Protein AF-0000000066925593 (afdb_homodimer)

InterPro domains:
  IPR010347 Tyrosyl-DNA phosphodiesterase I [PF06087] (26-399)
  IPR010347 Tyrosyl-DNA phosphodiesterase I [PTHR12415] (24-433)

Secondary structure (DSSP, 8-state):
---------------------PPSEEEEEP-TTPPP-SSS-EE-HHHHHHHH--SEEEEEES-B-HHHHHHHTTT-GGGGGGEEEEEEEEGGGHHHHHHHHHT---SEEEEEEEE-TT--B---EEEEE-TT--EEEEEES--BSHHHHHSSB-EEEEEE-B---TT--GGG-HHHHHHHHHHHHHHTTSTTIIIIIHHHHHHHHTSB-TT---EEEEE-SEEE-GGG-TTSHHHHHHHHHHHTGGG-----EEEEE-S-B----S-SIIIIIIIIIHHHTTTS--SGGGEEEE--BHHHHHTSTTGGGGGGG----HHHHHHHHHHHGGGEE----TTTT-TTS-B--EEEEEE-TTS-EEEEEEES--BSHHHH-EE-TTS-EEE-SBEEEEEES-GGG----S-SSPPBPPTT--B--SSS-B-S--TTS--B---/---------------------PPSEEEEEP-TTPPP-SSS-EE-HHHHHHHH--SEEEEEES-B-HHHHHHHTTT-GGGGGGEEEEEEEEGGGHHHHHHHHHT---SEEEEEEEE-TT--B---EEEEE-TT--EEEEEES--BSHHHHHSSB-EEEEEE-B---TT--GGG-HHHHHHHHHHHHHHTTSTTIIIIIHHHHHHHHTSB-TT---EEEEE-SEEE-GGG-TTSHHHHHHHHHHHTGGG-----EEEEE-S-B----S-SIIIIIIIIIHHHTTTS--SGGGEEEE--BHHHHHTSTTGGGGGGG----HHHHHHHHHHHGGGEEE---TTTT-TTS-B--EEEEEE-TTS-EEEEEEES--BSHHHH-EE-TTS-EEE-SBEEEEEES-GGG----S-SSPEEPPTT--B--SSS-B-S--TTS--B---

Nearest PDB structures (foldseek):
  6w7j-assembly2_B  TM=8.665E-01  e=4.445E-37  Homo sapiens
  1qzq-assembly1_B  TM=8.645E-01  e=3.940E-37  Homo sapiens
  8uv1-assembly1_A  TM=8.643E-01  e=3.493E-37  Homo sapiens
  6dje-assembly1_A  TM=8.614E-01  e=3.710E-37  Homo sapiens
  6w7k-assembly2_B  TM=8.724E-01  e=1.397E-36  Homo sapiens

Organism: Strongyloides stercoralis (NCBI:txid6248)

Structure (mmCIF, N/CA/C/O backbone):
data_AF-0000000066925593-model_v1
#
loop_
_entity.id
_entity.type
_entity.pdbx_description
1 polymer 'PLD phosphodiesterase domain-containing protein'
#
loop_
_atom_site.group_PDB
_atom_site.id
_atom_site.type_symbol
_atom_site.label_atom_id
_atom_site.label_alt_id
_atom_site.label_comp_id
_atom_site.label_asym_id
_atom_site.label_entity_id
_atom_site.label_seq_id
_atom_site.pdbx_PDB_ins_code
_atom_site.Cartn_x
_atom_site.Cartn_y
_atom_site.Cartn_z
_atom_site.occupancy
_atom_site.B_iso_or_equiv
_atom_site.auth_seq_id
_atom_site.auth_comp_id
_atom_site.auth_asym_id
_atom_site.auth_atom_id
_atom_site.pdbx_PDB_model_num
ATOM 1 N N . MET A 1 1 ? 47.844 54.656 -7.312 1 27.02 1 MET A N 1
ATOM 2 C CA . MET A 1 1 ? 47.906 53.719 -6.191 1 27.02 1 MET A CA 1
ATOM 3 C C . MET A 1 1 ? 46.844 54.094 -5.145 1 27.02 1 MET A C 1
ATOM 5 O O . MET A 1 1 ? 47.094 53.938 -3.945 1 27.02 1 MET A O 1
ATOM 9 N N . ASP A 1 2 ? 45.75 54.75 -5.488 1 29.2 2 ASP A N 1
ATOM 10 C CA . ASP A 1 2 ? 44.75 55.375 -4.656 1 29.2 2 ASP A CA 1
ATOM 11 C C . ASP A 1 2 ? 44.031 54.375 -3.773 1 29.2 2 ASP A C 1
ATOM 13 O O . ASP A 1 2 ? 43.5 53.375 -4.27 1 29.2 2 ASP A O 1
ATOM 17 N N . GLU A 1 3 ? 44.594 54.219 -2.48 1 29.56 3 GLU A N 1
ATOM 18 C CA . GLU A 1 3 ? 44.219 53.406 -1.337 1 29.56 3 GLU A CA 1
ATOM 19 C C . GLU A 1 3 ? 42.75 53.625 -0.954 1 29.56 3 GLU A C 1
ATOM 21 O O . GLU A 1 3 ? 42.375 54.719 -0.519 1 29.56 3 GLU A O 1
ATOM 26 N N . GLU A 1 4 ? 41.875 53.219 -1.831 1 31.12 4 GLU A N 1
ATOM 27 C CA . GLU A 1 4 ? 40.469 53.469 -1.485 1 31.12 4 GLU A CA 1
ATOM 28 C C . GLU A 1 4 ? 40.156 52.938 -0.091 1 31.12 4 GLU A C 1
ATOM 30 O O . GLU A 1 4 ? 40.562 51.812 0.266 1 31.12 4 GLU A O 1
ATOM 35 N N . PRO A 1 5 ? 39.875 53.906 0.863 1 33.12 5 PRO A N 1
ATOM 36 C CA . PRO A 1 5 ? 39.688 53.531 2.27 1 33.12 5 PRO A CA 1
ATOM 37 C C . PRO A 1 5 ? 38.688 52.406 2.455 1 33.12 5 PRO A C 1
ATOM 39 O O . PRO A 1 5 ? 37.719 52.281 1.678 1 33.12 5 PRO A O 1
ATOM 42 N N . VAL A 1 6 ? 39.125 51.25 2.986 1 31.56 6 VAL A N 1
ATOM 43 C CA . VAL A 1 6 ? 38.406 50.062 3.428 1 31.56 6 VAL A CA 1
ATOM 44 C C . VAL A 1 6 ? 37.312 50.438 4.41 1 31.56 6 VAL A C 1
ATOM 46 O O . VAL A 1 6 ? 37.594 50.938 5.5 1 31.56 6 VAL A O 1
ATOM 49 N N . LEU A 1 7 ? 36.281 51.156 3.867 1 26.28 7 LEU A N 1
ATOM 50 C CA . LEU A 1 7 ? 35.219 51.469 4.824 1 26.28 7 LEU A CA 1
ATOM 51 C C . LEU A 1 7 ? 34.938 50.281 5.738 1 26.28 7 LEU A C 1
ATOM 53 O O . LEU A 1 7 ? 34.719 49.156 5.262 1 26.28 7 LEU A O 1
ATOM 57 N N . LYS A 1 8 ? 35.438 50.375 6.871 1 29.78 8 LYS A N 1
ATOM 58 C CA . LYS A 1 8 ? 35.219 49.469 7.98 1 29.78 8 LYS A CA 1
ATOM 59 C C . LYS A 1 8 ? 33.75 49.062 8.055 1 29.78 8 LYS A C 1
ATOM 61 O O . LYS A 1 8 ? 32.844 49.906 8.062 1 29.78 8 LYS A O 1
ATOM 66 N N . ARG A 1 9 ? 33.5 47.969 7.527 1 27.03 9 ARG A N 1
ATOM 67 C CA . ARG A 1 9 ? 32.156 47.406 7.617 1 27.03 9 ARG A CA 1
ATOM 68 C C . ARG A 1 9 ? 31.625 47.469 9.047 1 27.03 9 ARG A C 1
ATOM 70 O O . ARG A 1 9 ? 32.312 47.031 9.984 1 27.03 9 ARG A O 1
ATOM 77 N N . ALA A 1 10 ? 30.891 48.531 9.344 1 24.33 10 ALA A N 1
ATOM 78 C CA . ALA A 1 10 ? 30.266 48.594 10.656 1 24.33 10 ALA A CA 1
ATOM 79 C C . ALA A 1 10 ? 29.75 47.25 11.109 1 24.33 10 ALA A C 1
ATOM 81 O O . ALA A 1 10 ? 29.047 46.562 10.359 1 24.33 10 ALA A O 1
ATOM 82 N N . ARG A 1 11 ? 30.562 46.594 11.82 1 30.91 11 ARG A N 1
ATOM 83 C CA . ARG A 1 11 ? 30.078 45.406 12.547 1 30.91 11 ARG A CA 1
ATOM 84 C C . ARG A 1 11 ? 28.812 45.75 13.328 1 30.91 11 ARG A C 1
ATOM 86 O O . ARG A 1 11 ? 28.844 46.562 14.242 1 30.91 11 ARG A O 1
ATOM 93 N N . ILE A 1 12 ? 27.75 45.844 12.711 1 29.23 12 ILE A N 1
ATOM 94 C CA . ILE A 1 12 ? 26.516 45.969 13.461 1 29.23 12 ILE A CA 1
ATOM 95 C C . ILE A 1 12 ? 26.5 44.969 14.617 1 29.23 12 ILE A C 1
ATOM 97 O O . ILE A 1 12 ? 26.594 43.75 14.398 1 29.23 12 ILE A O 1
ATOM 101 N N . LYS A 1 13 ? 27.031 45.344 15.703 1 32.44 13 LYS A N 1
ATOM 102 C CA . LYS A 1 13 ? 26.906 44.562 16.922 1 32.44 13 LYS A CA 1
ATOM 103 C C . LYS A 1 13 ? 25.438 44.219 17.203 1 32.44 13 LYS A C 1
ATOM 105 O O . LYS A 1 13 ? 24.609 45.125 17.406 1 32.44 13 LYS A O 1
ATOM 110 N N . TYR A 1 14 ? 24.906 43.25 16.578 1 30.91 14 TYR A N 1
ATOM 111 C CA . TYR A 1 14 ? 23.656 42.719 17.109 1 30.91 14 TYR A CA 1
ATOM 112 C C . TYR A 1 14 ? 23.688 42.656 18.625 1 30.91 14 TYR A C 1
ATOM 114 O O . TYR A 1 14 ? 24.734 42.344 19.219 1 30.91 14 TYR A O 1
ATOM 122 N N . GLU A 1 15 ? 23.156 43.688 19.297 1 31.44 15 GLU A N 1
ATOM 123 C CA . GLU A 1 15 ? 22.938 43.562 20.734 1 31.44 15 GLU A CA 1
ATOM 124 C C . GLU A 1 15 ? 22.812 42.094 21.156 1 31.44 15 GLU A C 1
ATOM 126 O O . GLU A 1 15 ? 22.219 41.281 20.438 1 31.44 15 GLU A O 1
ATOM 131 N N . GLU A 1 16 ? 23.734 41.562 21.891 1 36.28 16 GLU A N 1
ATOM 132 C CA . GLU A 1 16 ? 23.734 40.312 22.609 1 36.28 16 GLU A CA 1
ATOM 133 C C . GLU A 1 16 ? 22.359 39.969 23.172 1 36.28 16 GLU A C 1
ATOM 135 O O . GLU A 1 16 ? 21.859 40.688 24.047 1 36.28 16 GLU A O 1
ATOM 140 N N . GLY A 1 17 ? 21.312 39.906 22.453 1 36.19 17 GLY A N 1
ATOM 141 C CA . GLY A 1 17 ? 19.969 39.562 22.891 1 36.19 17 GLY A CA 1
ATOM 142 C C . GLY A 1 17 ? 19.953 38.75 24.172 1 36.19 17 GLY A C 1
ATOM 143 O O . GLY A 1 17 ? 20.812 37.906 24.375 1 36.19 17 GLY A O 1
ATOM 144 N N . SER A 1 18 ? 19.469 39.312 25.312 1 38.56 18 SER A N 1
ATOM 145 C CA . SER A 1 18 ? 19.141 38.688 26.578 1 38.56 18 SER A CA 1
ATOM 146 C C . SER A 1 18 ? 18.781 37.219 26.375 1 38.56 18 SER A C 1
ATOM 148 O O . SER A 1 18 ? 18.203 36.844 25.359 1 38.56 18 SER A O 1
ATOM 150 N N . ASP A 1 19 ? 19.547 36.219 26.875 1 47.41 19 ASP A N 1
ATOM 151 C CA . ASP A 1 19 ? 19.359 34.781 27.078 1 47.41 19 ASP A CA 1
ATOM 152 C C . ASP A 1 19 ? 17.906 34.438 27.359 1 47.41 19 ASP A C 1
ATOM 154 O O . ASP A 1 19 ? 17.531 34.188 28.5 1 47.41 19 ASP A O 1
ATOM 158 N N . ILE A 1 20 ? 16.969 35.094 26.922 1 57.84 20 ILE A N 1
ATOM 159 C CA . ILE A 1 20 ? 15.594 34.719 27.266 1 57.84 20 ILE A CA 1
ATOM 160 C C . ILE A 1 20 ? 15.32 33.281 26.844 1 57.84 20 ILE A C 1
ATOM 162 O O . ILE A 1 20 ? 15.43 32.969 25.656 1 57.84 20 ILE A O 1
ATOM 166 N N . LYS A 1 21 ? 15.273 32.406 27.844 1 81.75 21 LYS A N 1
ATOM 167 C CA . LYS A 1 21 ? 14.922 31 27.703 1 81.75 21 LYS A CA 1
ATOM 168 C C . LYS A 1 21 ? 13.562 30.828 27.031 1 81.75 21 LYS A C 1
ATOM 170 O O . LYS A 1 21 ? 12.57 31.406 27.484 1 81.75 21 LYS A O 1
ATOM 175 N N . ILE A 1 22 ? 13.562 30.375 25.812 1 91.75 22 ILE A N 1
ATOM 176 C CA . ILE A 1 22 ? 12.312 30.078 25.109 1 91.75 22 ILE A CA 1
ATOM 177 C C . ILE A 1 22 ? 11.594 28.938 25.828 1 91.75 22 ILE A C 1
ATOM 179 O O . ILE A 1 22 ? 12.156 27.844 26.016 1 91.75 22 ILE A O 1
ATOM 183 N N . LEU A 1 23 ? 10.43 29.203 26.297 1 93.88 23 LEU A N 1
ATOM 184 C CA . LEU A 1 23 ? 9.633 28.234 27.031 1 93.88 23 LEU A CA 1
ATOM 185 C C . LEU A 1 23 ? 8.82 27.359 26.078 1 93.88 23 LEU A C 1
ATOM 187 O O . LEU A 1 23 ? 8.609 27.734 24.922 1 93.88 23 LEU A O 1
ATOM 191 N N . GLU A 1 24 ? 8.414 26.234 26.625 1 96.38 24 GLU A N 1
ATOM 192 C CA . GLU A 1 24 ? 7.508 25.375 25.859 1 96.38 24 GLU A CA 1
ATOM 193 C C . GLU A 1 24 ? 6.16 26.047 25.641 1 96.38 24 GLU A C 1
ATOM 195 O O . GLU A 1 24 ? 5.734 26.875 26.453 1 96.38 24 GLU A O 1
ATOM 200 N N . GLY A 1 25 ? 5.547 25.656 24.5 1 96.5 25 GLY A N 1
ATOM 201 C CA . GLY A 1 25 ? 4.215 26.172 24.25 1 96.5 25 GLY A CA 1
ATOM 202 C C . GLY A 1 25 ? 3.912 26.344 22.766 1 96.5 25 GLY A C 1
ATOM 203 O O . GLY A 1 25 ? 4.676 25.875 21.922 1 96.5 25 GLY A O 1
ATOM 204 N N . MET A 1 26 ? 2.721 26.906 22.547 1 97.5 26 MET A N 1
ATOM 205 C CA . MET A 1 26 ? 2.268 27.234 21.188 1 97.5 26 MET A CA 1
ATOM 206 C C . MET A 1 26 ? 2.637 28.672 20.828 1 97.5 26 MET A C 1
ATOM 208 O O . MET A 1 26 ? 2.449 29.594 21.625 1 97.5 26 MET A O 1
ATOM 212 N N . TYR A 1 27 ? 3.211 28.844 19.625 1 96.94 27 TYR A N 1
ATOM 213 C CA . TYR A 1 27 ? 3.693 30.156 19.172 1 96.94 27 TYR A CA 1
ATOM 214 C C . TYR A 1 27 ? 3.201 30.453 17.766 1 96.94 27 TYR A C 1
ATOM 216 O O . TYR A 1 27 ? 2.893 29.531 17 1 96.94 27 TYR A O 1
ATOM 224 N N . LEU A 1 28 ? 3.117 31.719 17.469 1 97.25 28 LEU A N 1
ATOM 225 C CA . LEU A 1 28 ? 3.127 32.188 16.078 1 97.25 28 LEU A CA 1
ATOM 226 C C . LEU A 1 28 ? 4.555 32.406 15.594 1 97.25 28 LEU A C 1
ATOM 228 O O . LEU A 1 28 ? 5.48 32.531 16.391 1 97.25 28 LEU A O 1
ATOM 232 N N . ASN A 1 29 ? 4.695 32.344 14.266 1 96.88 29 ASN A N 1
ATOM 233 C CA . ASN A 1 29 ? 6.016 32.719 13.758 1 96.88 29 ASN A CA 1
ATOM 234 C C . ASN A 1 29 ? 6.281 34.188 13.906 1 96.88 29 ASN A C 1
ATOM 236 O O . ASN A 1 29 ? 5.363 35 13.797 1 96.88 29 ASN A O 1
ATOM 240 N N . LYS A 1 30 ? 7.551 34.5 14.125 1 95.94 30 LYS A N 1
ATOM 241 C CA . LYS A 1 30 ? 7.98 35.875 14.211 1 95.94 30 LYS A CA 1
ATOM 242 C C . LYS A 1 30 ? 8.148 36.5 12.828 1 95.94 30 LYS A C 1
ATOM 244 O O . LYS A 1 30 ? 8.938 36 12.016 1 95.94 30 LYS A O 1
ATOM 249 N N . ILE A 1 31 ? 7.395 37.469 12.562 1 94.25 31 ILE A N 1
ATOM 250 C CA . ILE A 1 31 ? 7.473 38.188 11.297 1 94.25 31 ILE A CA 1
ATOM 251 C C . ILE A 1 31 ? 7.992 39.594 11.547 1 94.25 31 ILE A C 1
ATOM 253 O O . ILE A 1 31 ? 7.508 40.312 12.438 1 94.25 31 ILE A O 1
ATOM 257 N N . LYS A 1 32 ? 8.922 39.969 10.672 1 88 32 LYS A N 1
ATOM 258 C CA . LYS A 1 32 ? 9.523 41.281 10.828 1 88 32 LYS A CA 1
ATOM 259 C C . LYS A 1 32 ? 8.477 42.375 10.664 1 88 32 LYS A C 1
ATOM 261 O O . LYS A 1 32 ? 7.676 42.344 9.734 1 88 32 LYS A O 1
ATOM 266 N N . GLY A 1 33 ? 8.406 43.312 11.555 1 84.25 33 GLY A N 1
ATOM 267 C CA . GLY A 1 33 ? 7.52 44.469 11.461 1 84.25 33 GLY A CA 1
ATOM 268 C C . GLY A 1 33 ? 6.246 44.281 12.273 1 84.25 33 GLY A C 1
ATOM 269 O O . GLY A 1 33 ? 5.523 45.25 12.5 1 84.25 33 GLY A O 1
ATOM 270 N N . ILE A 1 34 ? 5.961 43.062 12.594 1 90.5 34 ILE A N 1
ATOM 271 C CA . ILE A 1 34 ? 4.785 42.844 13.43 1 90.5 34 ILE A CA 1
ATOM 272 C C . ILE A 1 34 ? 5.184 42.875 14.898 1 90.5 34 ILE A C 1
ATOM 274 O O . ILE A 1 34 ? 6.027 42.094 15.352 1 90.5 34 ILE A O 1
ATOM 278 N N . PRO A 1 35 ? 4.641 43.75 15.555 1 82.5 35 PRO A N 1
ATOM 279 C CA . PRO A 1 35 ? 4.988 43.906 16.969 1 82.5 35 PRO A CA 1
ATOM 280 C C . PRO A 1 35 ? 4.535 42.719 17.812 1 82.5 35 PRO A C 1
ATOM 282 O O . PRO A 1 35 ? 3.637 41.969 17.406 1 82.5 35 PRO A O 1
ATOM 285 N N . SER A 1 36 ? 5.207 42.594 18.922 1 79 36 SER A N 1
ATOM 286 C CA . SER A 1 36 ? 4.82 41.562 19.875 1 79 36 SER A CA 1
ATOM 287 C C . SER A 1 36 ? 3.389 41.75 20.359 1 79 36 SER A C 1
ATOM 289 O O . SER A 1 36 ? 2.908 42.875 20.438 1 79 36 SER A O 1
ATOM 291 N N . ASN A 1 37 ? 2.779 40.688 20.438 1 80.06 37 ASN A N 1
ATOM 292 C CA . ASN A 1 37 ? 1.404 40.688 20.938 1 80.06 37 ASN A CA 1
ATOM 293 C C . ASN A 1 37 ? 1.317 40.094 22.344 1 80.06 37 ASN A C 1
ATOM 295 O O . ASN A 1 37 ? 2.113 39.219 22.703 1 80.06 37 ASN A O 1
ATOM 299 N N . ASP A 1 38 ? 0.438 40.625 23.047 1 73.62 38 ASP A N 1
ATOM 300 C CA . ASP A 1 38 ? 0.297 40.219 24.438 1 73.62 38 ASP A CA 1
ATOM 301 C C . ASP A 1 38 ? -0.332 38.812 24.516 1 73.62 38 ASP A C 1
ATOM 303 O O . ASP A 1 38 ? -0.109 38.094 25.484 1 73.62 38 ASP A O 1
ATOM 307 N N . LYS A 1 39 ? -1.039 38.531 23.547 1 80.69 39 LYS A N 1
ATOM 308 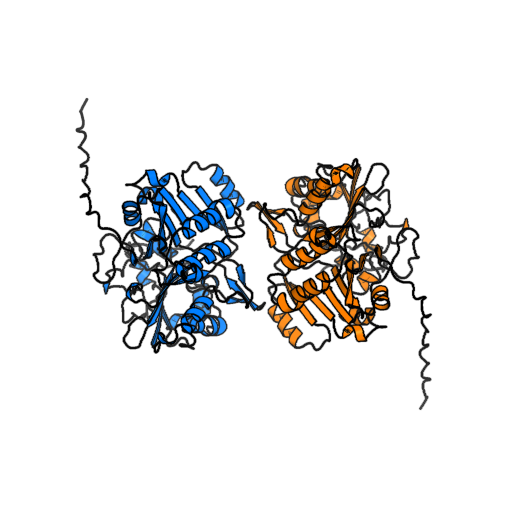C CA . LYS A 1 39 ? -1.82 37.312 23.656 1 80.69 39 LYS A CA 1
ATOM 309 C C . LYS A 1 39 ? -1.021 36.094 23.172 1 80.69 39 LYS A C 1
ATOM 311 O O . LYS A 1 39 ? -1.041 35.031 23.812 1 80.69 39 LYS A O 1
ATOM 316 N N . TYR A 1 40 ? -0.401 36.312 22.062 1 90.56 40 TYR A N 1
ATOM 317 C CA . TYR A 1 40 ? 0.352 35.188 21.5 1 90.56 40 TYR A CA 1
ATOM 318 C C . TYR A 1 40 ? 1.823 35.562 21.344 1 90.56 40 TYR A C 1
ATOM 320 O O . TYR A 1 40 ? 2.15 36.594 20.781 1 90.56 40 TYR A O 1
ATOM 328 N N . LYS A 1 41 ? 2.645 34.688 21.859 1 91.56 41 LYS A N 1
ATOM 329 C CA . LYS A 1 41 ? 4.078 34.875 21.641 1 91.56 41 LYS A CA 1
ATOM 330 C C . LYS A 1 41 ? 4.488 34.375 20.25 1 91.56 41 LYS A C 1
ATOM 332 O O . LYS A 1 41 ? 3.809 33.531 19.656 1 91.56 41 LYS A O 1
ATOM 337 N N . SER A 1 42 ? 5.5 35.031 19.75 1 95.44 42 SER A N 1
ATOM 338 C CA . SER A 1 42 ? 6.004 34.656 18.422 1 95.44 42 SER A CA 1
ATOM 339 C C . SER A 1 42 ? 7.496 34.344 18.469 1 95.44 42 SER A C 1
ATOM 341 O O . SER A 1 42 ? 8.258 35.031 19.172 1 95.44 42 SER A O 1
ATOM 343 N N . ILE A 1 43 ? 7.855 33.312 17.781 1 95.25 43 ILE A N 1
ATOM 344 C CA . ILE A 1 43 ? 9.266 32.969 17.672 1 95.25 43 ILE A CA 1
ATOM 345 C C . ILE A 1 43 ? 9.594 32.5 16.266 1 95.25 43 ILE A C 1
ATOM 347 O O . ILE A 1 43 ? 8.695 32.094 15.508 1 95.25 43 ILE A O 1
ATOM 351 N N . HIS A 1 44 ? 10.805 32.719 15.875 1 95.69 44 HIS A N 1
ATOM 352 C CA . HIS A 1 44 ? 11.359 32.156 14.648 1 95.69 44 HIS A CA 1
ATOM 353 C C . HIS A 1 44 ? 12.164 30.906 14.922 1 95.69 44 HIS A C 1
ATOM 355 O O . HIS A 1 44 ? 12.805 30.797 15.977 1 95.69 44 HIS A O 1
ATOM 361 N N . ILE A 1 45 ? 12.18 29.953 14.016 1 96.81 45 ILE A N 1
ATOM 362 C CA . ILE A 1 45 ? 12.922 28.719 14.227 1 96.81 45 ILE A CA 1
ATOM 363 C C . ILE A 1 45 ? 14.398 29.047 14.453 1 96.81 45 ILE A C 1
ATOM 365 O O . ILE A 1 45 ? 15.086 28.328 15.18 1 96.81 45 ILE A O 1
ATOM 369 N N . LYS A 1 46 ? 14.883 30.094 13.883 1 95.75 46 LYS A N 1
ATOM 370 C CA . LYS A 1 46 ? 16.25 30.562 14.117 1 95.75 46 LYS A CA 1
ATOM 371 C C . LYS A 1 46 ? 16.469 30.844 15.602 1 95.75 46 LYS A C 1
ATOM 373 O O . LYS A 1 46 ? 17.547 30.562 16.125 1 95.75 46 LYS A O 1
ATOM 378 N N . ASP A 1 47 ? 15.461 31.406 16.234 1 95.38 47 ASP A N 1
ATOM 379 C CA . ASP A 1 47 ? 15.547 31.672 17.672 1 95.38 47 ASP A CA 1
ATOM 380 C C . ASP A 1 47 ? 15.719 30.391 18.453 1 95.38 47 ASP A C 1
ATOM 382 O O . ASP A 1 47 ? 16.484 30.344 19.422 1 95.38 47 ASP A O 1
ATOM 386 N N . LEU A 1 48 ? 15.016 29.344 18.062 1 96 48 LEU A N 1
ATOM 387 C CA . LEU A 1 48 ? 15.102 28.062 18.75 1 96 48 LEU A CA 1
ATOM 388 C C . LEU A 1 48 ? 16.484 27.438 18.578 1 96 48 LEU A C 1
ATOM 390 O O . LEU A 1 48 ? 17.047 26.906 19.531 1 96 48 LEU A O 1
ATOM 394 N N . ILE A 1 49 ? 17 27.531 17.391 1 96.94 49 ILE A N 1
ATOM 395 C CA . ILE A 1 49 ? 18.312 26.969 17.109 1 96.94 49 ILE A CA 1
ATOM 396 C C . ILE A 1 49 ? 19.375 27.703 17.938 1 96.94 49 ILE A C 1
ATOM 398 O O . ILE A 1 49 ? 20.266 27.078 18.5 1 96.94 49 ILE A O 1
ATOM 402 N N . ASN A 1 50 ? 19.219 28.984 18.062 1 95.38 50 ASN A N 1
ATOM 403 C CA . ASN A 1 50 ? 20.156 29.797 18.828 1 95.38 50 ASN A CA 1
ATOM 404 C C . ASN A 1 50 ? 20.031 29.516 20.328 1 95.38 50 ASN A C 1
ATOM 406 O O . ASN A 1 50 ? 20.984 29.719 21.078 1 95.38 50 ASN A O 1
ATOM 410 N N . ASN A 1 51 ? 18.906 29.094 20.641 1 94.38 51 ASN A N 1
ATOM 411 C CA . ASN A 1 51 ? 18.656 28.781 22.031 1 94.38 51 ASN A CA 1
ATOM 412 C C . ASN A 1 51 ? 19.109 27.359 22.375 1 94.38 51 ASN A C 1
ATOM 414 O O . ASN A 1 51 ? 19.672 27.141 23.453 1 94.38 51 ASN A O 1
ATOM 418 N N . ILE A 1 52 ? 18.922 26.406 21.484 1 95.75 52 ILE A N 1
ATOM 419 C CA . ILE A 1 52 ? 19.141 24.984 21.734 1 95.75 52 ILE A CA 1
ATOM 420 C C . ILE A 1 52 ? 20.578 24.609 21.406 1 95.75 52 ILE A C 1
ATOM 422 O O . ILE A 1 52 ? 21.172 23.766 22.078 1 95.75 52 ILE A O 1
ATOM 426 N N . HIS A 1 53 ? 21.172 25.281 20.422 1 96.44 53 HIS A N 1
ATOM 427 C CA . HIS A 1 53 ? 22.469 24.891 19.875 1 96.44 53 HIS A CA 1
ATOM 428 C C . HIS A 1 53 ? 22.516 23.391 19.578 1 96.44 53 HIS A C 1
ATOM 430 O O . HIS A 1 53 ? 23.344 22.672 20.125 1 96.44 53 HIS A O 1
ATOM 436 N N . PRO A 1 54 ? 21.703 22.984 18.625 1 97.06 54 PRO A N 1
ATOM 437 C CA . PRO A 1 54 ? 21.562 21.547 18.375 1 97.06 54 PRO A CA 1
ATOM 438 C C . PRO A 1 54 ? 22.859 20.922 17.828 1 97.06 54 PRO A C 1
ATOM 440 O O . PRO A 1 54 ? 23.547 21.547 17.016 1 97.06 54 PRO A O 1
ATOM 443 N N . GLN A 1 55 ? 23.125 19.688 18.312 1 97.19 55 GLN A N 1
ATOM 444 C CA . GLN A 1 55 ? 24.203 18.859 17.797 1 97.19 55 GLN A CA 1
ATOM 445 C C . GLN A 1 55 ? 23.672 17.859 16.766 1 97.19 55 GLN A C 1
ATOM 447 O O . GLN A 1 55 ? 24.438 17.312 15.977 1 97.19 55 GLN A O 1
ATOM 452 N N . LYS A 1 56 ? 22.453 17.625 16.859 1 97.5 56 LYS A N 1
ATOM 453 C CA . LYS A 1 56 ? 21.734 16.75 15.945 1 97.5 56 LYS A CA 1
ATOM 454 C C . LYS A 1 56 ? 20.359 17.312 15.617 1 97.5 56 LYS A C 1
ATOM 456 O O . LYS A 1 56 ? 19.625 17.719 16.516 1 97.5 56 LYS A O 1
ATOM 461 N N . SER A 1 57 ? 20.047 17.422 14.336 1 98.25 57 SER A N 1
ATOM 462 C CA . SER A 1 57 ? 18.75 17.922 13.891 1 98.25 57 SER A CA 1
ATOM 463 C C . SER A 1 57 ? 18.109 16.969 12.875 1 98.25 57 SER A C 1
ATOM 465 O O . SER A 1 57 ? 18.781 16.516 11.945 1 98.25 57 SER A O 1
ATOM 467 N N . ILE A 1 58 ? 16.875 16.625 13.07 1 98.62 58 ILE A N 1
ATOM 468 C CA . ILE A 1 58 ? 16.094 15.852 12.109 1 98.62 58 ILE A CA 1
ATOM 469 C C . ILE A 1 58 ? 14.859 16.641 11.688 1 98.62 58 ILE A C 1
ATOM 471 O O . ILE A 1 58 ? 14.062 17.062 12.539 1 98.62 58 ILE A O 1
ATOM 475 N N . PHE A 1 59 ? 14.711 16.844 10.375 1 98.56 59 PHE A N 1
ATOM 476 C CA . PHE A 1 59 ? 13.594 17.594 9.828 1 98.56 59 PHE A CA 1
ATOM 477 C C . PHE A 1 59 ? 12.703 16.703 8.961 1 98.56 59 PHE A C 1
ATOM 479 O O . PHE A 1 59 ? 13.203 15.977 8.094 1 98.56 59 PHE A O 1
ATOM 486 N N . PHE A 1 60 ? 11.445 16.672 9.219 1 98.69 60 PHE A N 1
ATOM 487 C CA . PHE A 1 60 ? 10.406 16.141 8.344 1 98.69 60 PHE A CA 1
ATOM 488 C C . PHE A 1 60 ? 9.633 17.281 7.672 1 98.69 60 PHE A C 1
ATOM 490 O O . PHE A 1 60 ? 9.047 18.109 8.352 1 98.69 60 PHE A O 1
ATOM 497 N N . THR A 1 61 ? 9.625 17.328 6.301 1 97.75 61 THR A N 1
ATOM 498 C CA . THR A 1 61 ? 9.008 18.484 5.664 1 97.75 61 THR A CA 1
ATOM 499 C C . THR A 1 61 ? 8.492 18.125 4.273 1 97.75 61 THR A C 1
ATOM 501 O O . THR A 1 61 ? 8.742 17.031 3.779 1 97.75 61 THR A O 1
ATOM 504 N N . PHE A 1 62 ? 7.668 19 3.756 1 97.38 62 PHE A N 1
ATOM 505 C CA . PHE A 1 62 ? 7.156 18.906 2.393 1 97.38 62 PHE A CA 1
ATOM 506 C C . PHE A 1 62 ? 8.086 19.609 1.415 1 97.38 62 PHE A C 1
ATOM 508 O O . PHE A 1 62 ? 8.281 19.156 0.288 1 97.38 62 PHE A O 1
ATOM 515 N N . TYR A 1 63 ? 8.578 20.688 1.888 1 95.5 63 TYR A N 1
ATOM 516 C CA . TYR A 1 63 ? 9.398 21.531 1.03 1 95.5 63 TYR A CA 1
ATOM 517 C C . TYR A 1 63 ? 10.508 22.203 1.827 1 95.5 63 TYR A C 1
ATOM 519 O O . TYR A 1 63 ? 10.336 22.531 3.004 1 95.5 63 TYR A O 1
ATOM 527 N N . TYR A 1 64 ? 11.68 22.359 1.121 1 95.25 64 TYR A N 1
ATOM 528 C CA . TYR A 1 64 ? 12.805 23.031 1.757 1 95.25 64 TYR A CA 1
ATOM 529 C C . TYR A 1 64 ? 13.633 23.797 0.73 1 95.25 64 TYR A C 1
ATOM 531 O O . TYR A 1 64 ? 13.539 23.531 -0.471 1 95.25 64 TYR A O 1
ATOM 539 N N . GLU A 1 65 ? 14.273 24.781 1.22 1 92 65 GLU A N 1
ATOM 540 C CA . GLU A 1 65 ? 15.336 25.453 0.477 1 92 65 GLU A CA 1
ATOM 541 C C . GLU A 1 65 ? 16.688 25.297 1.164 1 92 65 GLU A C 1
ATOM 543 O O . GLU A 1 65 ? 16.812 25.531 2.367 1 92 65 GLU A O 1
ATOM 548 N N . ASN A 1 66 ? 17.703 24.938 0.384 1 87.44 66 ASN A N 1
ATOM 549 C CA . ASN A 1 66 ? 19.016 24.703 0.953 1 87.44 66 ASN A CA 1
ATOM 550 C C . ASN A 1 66 ? 19.547 25.922 1.682 1 87.44 66 ASN A C 1
ATOM 552 O O . ASN A 1 66 ? 20.141 25.812 2.756 1 87.44 66 ASN A O 1
ATOM 556 N N . ASP A 1 67 ? 19.344 27 1.13 1 91.69 67 ASP A N 1
ATOM 557 C CA . ASP A 1 67 ? 19.875 28.234 1.693 1 91.69 67 ASP A CA 1
ATOM 558 C C . ASP A 1 67 ? 19.219 28.547 3.033 1 91.69 67 ASP A C 1
ATOM 560 O O . ASP A 1 67 ? 19.781 29.281 3.852 1 91.69 67 ASP A O 1
ATOM 564 N N . PHE A 1 68 ? 18.141 28.047 3.217 1 96.25 68 PHE A N 1
ATOM 565 C CA . PHE A 1 68 ? 17.438 28.297 4.461 1 96.25 68 PHE A CA 1
ATOM 566 C C . PHE A 1 68 ? 18.188 27.719 5.652 1 96.25 68 PHE A C 1
ATOM 568 O O . PHE A 1 68 ? 18.188 28.312 6.734 1 96.25 68 PHE A O 1
ATOM 575 N N . PHE A 1 69 ? 18.781 26.594 5.473 1 95.12 69 PHE A N 1
ATOM 576 C CA . PHE A 1 69 ? 19.562 26 6.551 1 95.12 69 PHE A CA 1
ATOM 577 C C . PHE A 1 69 ? 20.734 26.891 6.93 1 95.12 69 PHE A C 1
ATOM 579 O O . PHE A 1 69 ? 21.031 27.062 8.109 1 95.12 69 PHE A O 1
ATOM 586 N N . ASN A 1 70 ? 21.312 27.484 5.926 1 94.06 70 ASN A N 1
ATOM 587 C CA . ASN A 1 70 ? 22.391 28.438 6.207 1 94.06 70 ASN A CA 1
ATOM 588 C C . ASN A 1 70 ? 21.891 29.625 7.016 1 94.06 70 ASN A C 1
ATOM 590 O O . ASN A 1 70 ? 22.594 30.141 7.875 1 94.06 70 ASN A O 1
ATOM 594 N N . GLU A 1 71 ? 20.719 29.938 6.688 1 95.75 71 GLU A N 1
ATOM 595 C CA . GLU A 1 71 ? 20.109 31.078 7.363 1 95.75 71 GLU A CA 1
ATOM 596 C C . GLU A 1 71 ? 19.812 30.766 8.82 1 95.75 71 GLU A C 1
ATOM 598 O O . GLU A 1 71 ? 20.188 31.516 9.719 1 95.75 71 GLU A O 1
ATOM 603 N N . ILE A 1 72 ? 19.266 29.672 9.078 1 96.62 72 ILE A N 1
ATOM 604 C CA . ILE A 1 72 ? 18.766 29.422 10.422 1 96.62 72 ILE A CA 1
ATOM 605 C C . ILE A 1 72 ? 19.891 28.922 11.32 1 96.62 72 ILE A C 1
ATOM 607 O O . ILE A 1 72 ? 19.812 29.016 12.547 1 96.62 72 ILE A O 1
ATOM 611 N N . TYR A 1 73 ? 20.969 28.5 10.789 1 95.94 73 TYR A N 1
ATOM 612 C CA . TYR A 1 73 ? 22.109 28.047 11.578 1 95.94 73 TYR A CA 1
ATOM 613 C C . TYR A 1 73 ? 23.25 29.047 11.516 1 95.94 73 TYR A C 1
ATOM 615 O O . TYR A 1 73 ? 24.391 28.734 11.883 1 95.94 73 TYR A O 1
ATOM 623 N N . GLU A 1 74 ? 23 30.219 11.062 1 95.62 74 GLU A N 1
ATOM 624 C CA . GLU A 1 74 ? 24.031 31.234 10.828 1 95.62 74 GLU A CA 1
ATOM 625 C C . GLU A 1 74 ? 24.875 31.453 12.086 1 95.62 74 GLU A C 1
ATOM 627 O O . GLU A 1 74 ? 26.094 31.578 12 1 95.62 74 GLU A O 1
ATOM 632 N N . ASP A 1 75 ? 24.297 31.5 13.242 1 95.12 75 ASP A N 1
ATOM 633 C CA . ASP A 1 75 ? 24.984 31.797 14.484 1 95.12 75 ASP A CA 1
ATOM 634 C C . ASP A 1 75 ? 25.438 30.516 15.188 1 95.12 75 ASP A C 1
ATOM 636 O O . ASP A 1 75 ? 25.969 30.562 16.297 1 95.12 75 ASP A O 1
ATOM 640 N N . HIS A 1 76 ? 25.156 29.391 14.625 1 94.31 76 HIS A N 1
ATOM 641 C CA . HIS A 1 76 ? 25.547 28.078 15.133 1 94.31 76 HIS A CA 1
ATOM 642 C C . HIS A 1 76 ? 25.859 27.109 13.992 1 94.31 76 HIS A C 1
ATOM 644 O O . HIS A 1 76 ? 25.25 26.047 13.875 1 94.31 76 HIS A O 1
ATOM 650 N N . ARG A 1 77 ? 26.859 27.391 13.383 1 93.44 77 ARG A N 1
ATOM 651 C CA . ARG A 1 77 ? 27.203 26.703 12.141 1 93.44 77 ARG A CA 1
ATOM 652 C C . ARG A 1 77 ? 27.531 25.234 12.391 1 93.44 77 ARG A C 1
ATOM 654 O O . ARG A 1 77 ? 27.25 24.391 11.547 1 93.44 77 ARG A O 1
ATOM 661 N N . SER A 1 78 ? 28.094 24.969 13.523 1 92.62 78 SER A N 1
ATOM 662 C CA . SER A 1 78 ? 28.484 23.594 13.844 1 92.62 78 SER A CA 1
ATOM 663 C C . SER A 1 78 ? 27.266 22.672 13.914 1 92.62 78 SER A C 1
ATOM 665 O O . SER A 1 78 ? 27.391 21.453 13.773 1 92.62 78 SER A O 1
ATOM 667 N N . GLY A 1 79 ? 26.172 23.266 14.078 1 93.31 79 GLY A N 1
ATOM 668 C CA . GLY A 1 79 ? 24.953 22.484 14.133 1 93.31 79 GLY A CA 1
ATOM 669 C C . GLY A 1 79 ? 24.578 21.859 12.797 1 93.31 79 GLY A C 1
ATOM 670 O O . GLY A 1 79 ? 23.781 20.938 12.734 1 93.31 79 GLY A O 1
ATOM 671 N N . MET A 1 80 ? 25.156 22.328 11.773 1 94 80 MET A N 1
ATOM 672 C CA . MET A 1 80 ? 24.828 21.844 10.438 1 94 80 MET A CA 1
ATOM 673 C C . MET A 1 80 ? 25.562 20.547 10.133 1 94 80 MET A C 1
ATOM 675 O O . MET A 1 80 ? 25.25 19.859 9.164 1 94 80 MET A O 1
ATOM 679 N N . ASP A 1 81 ? 26.453 20.062 10.992 1 93.44 81 ASP A N 1
ATOM 680 C CA . ASP A 1 81 ? 27.297 18.891 10.75 1 93.44 81 ASP A CA 1
ATOM 681 C C . ASP A 1 81 ? 26.484 17.609 10.844 1 93.44 81 ASP A C 1
ATOM 683 O O . ASP A 1 81 ? 26.922 16.562 10.367 1 93.44 81 ASP A O 1
ATOM 687 N N . ASN A 1 82 ? 25.359 17.688 11.461 1 95.81 82 ASN A N 1
ATOM 688 C CA . ASN A 1 82 ? 24.547 16.5 11.68 1 95.81 82 ASN A CA 1
ATOM 689 C C . ASN A 1 82 ? 23.062 16.781 11.453 1 95.81 82 ASN A C 1
ATOM 691 O O . ASN A 1 82 ? 22.266 16.719 12.391 1 95.81 82 ASN A O 1
ATOM 695 N N . ILE A 1 83 ? 22.734 17.047 10.219 1 96.75 83 ILE A N 1
ATOM 696 C CA . ILE A 1 83 ? 21.359 17.328 9.828 1 96.75 83 ILE A CA 1
ATOM 697 C C . ILE A 1 83 ? 20.828 16.188 8.961 1 96.75 83 ILE A C 1
ATOM 699 O O . ILE A 1 83 ? 21.484 15.773 8 1 96.75 83 ILE A O 1
ATOM 703 N N . THR A 1 84 ? 19.703 15.602 9.367 1 97.5 84 THR A N 1
ATOM 704 C CA . THR A 1 84 ? 18.969 14.672 8.531 1 97.5 84 THR A CA 1
ATOM 705 C C . THR A 1 84 ? 17.656 15.297 8.062 1 97.5 84 THR A C 1
ATOM 707 O O . THR A 1 84 ? 16.922 15.891 8.859 1 97.5 84 THR A O 1
ATOM 710 N N . LEU A 1 85 ? 17.406 15.219 6.793 1 97.12 85 LEU A N 1
ATOM 711 C CA . LEU A 1 85 ? 16.188 15.742 6.191 1 97.12 85 LEU A CA 1
ATOM 712 C C . LEU A 1 85 ? 15.359 14.625 5.574 1 97.12 85 LEU A C 1
ATOM 714 O O . LEU A 1 85 ? 15.836 13.906 4.691 1 97.12 85 LEU A O 1
ATOM 718 N N . ILE A 1 86 ? 14.195 14.414 6.062 1 97.94 86 ILE A N 1
ATOM 719 C CA . ILE A 1 86 ? 13.25 13.461 5.508 1 97.94 86 ILE A CA 1
ATOM 720 C C . ILE A 1 86 ? 12.203 14.195 4.672 1 97.94 86 ILE A C 1
ATOM 722 O O . ILE A 1 86 ? 11.469 15.039 5.188 1 97.94 86 ILE A O 1
ATOM 726 N N . ILE A 1 87 ? 12.086 13.836 3.361 1 96.56 87 ILE A N 1
ATOM 727 C CA . ILE A 1 87 ? 11.242 14.602 2.439 1 96.56 87 ILE A CA 1
ATOM 728 C C . ILE A 1 87 ? 10.57 13.648 1.454 1 96.56 87 ILE A C 1
ATOM 730 O O . ILE A 1 87 ? 11.125 12.602 1.115 1 96.56 87 ILE A O 1
ATOM 734 N N . GLY A 1 88 ? 9.344 14.031 1.025 1 96.69 88 GLY A N 1
ATOM 735 C CA . GLY A 1 88 ? 8.633 13.234 0.037 1 96.69 88 GLY A CA 1
ATOM 736 C C . GLY A 1 88 ? 9.109 13.492 -1.383 1 96.69 88 GLY A C 1
ATOM 737 O O . GLY A 1 88 ? 9.477 14.617 -1.729 1 96.69 88 GLY A O 1
ATOM 738 N N . VAL A 1 89 ? 9.094 12.406 -2.146 1 94.88 89 VAL A N 1
ATOM 739 C CA . VAL A 1 89 ? 9.414 12.508 -3.566 1 94.88 89 VAL A CA 1
ATOM 740 C C . VAL A 1 89 ? 8.477 11.617 -4.371 1 94.88 89 VAL A C 1
ATOM 742 O O . VAL A 1 89 ? 8.07 10.547 -3.906 1 94.88 89 VAL A O 1
ATOM 745 N N . ASP A 1 90 ? 8.133 12.125 -5.555 1 92.56 90 ASP A N 1
ATOM 746 C CA . ASP A 1 90 ? 7.32 11.297 -6.441 1 92.56 90 ASP A CA 1
ATOM 747 C C . ASP A 1 90 ? 7.996 9.953 -6.707 1 92.56 90 ASP A C 1
ATOM 749 O O . ASP A 1 90 ? 9.172 9.906 -7.082 1 92.56 90 ASP A O 1
ATOM 753 N N . ARG A 1 91 ? 7.242 8.906 -6.602 1 89.31 91 ARG A N 1
ATOM 754 C CA . ARG A 1 91 ? 7.777 7.555 -6.738 1 89.31 91 ARG A CA 1
ATOM 755 C C . ARG A 1 91 ? 8.383 7.344 -8.117 1 89.31 91 ARG A C 1
ATOM 757 O O . ARG A 1 91 ? 9.375 6.625 -8.266 1 89.31 91 ARG A O 1
ATOM 764 N N . ASN A 1 92 ? 7.887 7.977 -9.094 1 84.69 92 ASN A N 1
ATOM 765 C CA . ASN A 1 92 ? 8.305 7.762 -10.469 1 84.69 92 ASN A CA 1
ATOM 766 C C . ASN A 1 92 ? 9.688 8.352 -10.742 1 84.69 92 ASN A C 1
ATOM 768 O O . ASN A 1 92 ? 10.359 7.953 -11.695 1 84.69 92 ASN A O 1
ATOM 772 N N . ILE A 1 93 ? 10.109 9.242 -9.883 1 88.94 93 ILE A N 1
ATOM 773 C CA . ILE A 1 93 ? 11.375 9.898 -10.172 1 88.94 93 ILE A CA 1
ATOM 774 C C . ILE A 1 93 ? 12.359 9.648 -9.039 1 88.94 93 ILE A C 1
ATOM 776 O O . ILE A 1 93 ? 13.43 10.266 -8.984 1 88.94 93 ILE A O 1
ATOM 780 N N . ILE A 1 94 ? 12.008 8.859 -8.172 1 89.25 94 ILE A N 1
ATOM 781 C CA . ILE A 1 94 ? 12.797 8.672 -6.953 1 89.25 94 ILE A CA 1
ATOM 782 C C . ILE A 1 94 ? 14.18 8.141 -7.312 1 89.25 94 ILE A C 1
ATOM 784 O O . ILE A 1 94 ? 15.172 8.484 -6.664 1 89.25 94 ILE A O 1
ATOM 788 N N . ARG A 1 95 ? 14.312 7.27 -8.305 1 86.25 95 ARG A N 1
ATOM 789 C CA . ARG A 1 95 ? 15.609 6.758 -8.734 1 86.25 95 ARG A CA 1
ATOM 790 C C . ARG A 1 95 ? 16.516 7.891 -9.195 1 86.25 95 ARG A C 1
ATOM 792 O O . ARG A 1 95 ? 17.672 7.977 -8.781 1 86.25 95 ARG A O 1
ATOM 799 N N . LYS A 1 96 ? 15.969 8.742 -9.945 1 86.12 96 LYS A N 1
ATOM 800 C CA . LYS A 1 96 ? 16.719 9.875 -10.469 1 86.12 96 LYS A CA 1
ATOM 801 C C . LYS A 1 96 ? 17.156 10.805 -9.352 1 86.12 96 LYS A C 1
ATOM 803 O O . LYS A 1 96 ? 18.297 11.266 -9.328 1 86.12 96 LYS A O 1
ATOM 808 N N . VAL A 1 97 ? 16.266 11.055 -8.484 1 88.69 97 VAL A N 1
ATOM 809 C CA . VAL A 1 97 ? 16.547 11.953 -7.371 1 88.69 97 VAL A CA 1
ATOM 810 C C . VAL A 1 97 ? 17.688 11.383 -6.516 1 88.69 97 VAL A C 1
ATOM 812 O O . VAL A 1 97 ? 18.609 12.102 -6.129 1 88.69 97 VAL A O 1
ATOM 815 N N . ARG A 1 98 ? 17.609 10.102 -6.312 1 83.75 98 ARG A N 1
ATOM 816 C CA . ARG A 1 98 ? 18.641 9.453 -5.504 1 83.75 98 ARG A CA 1
ATOM 817 C C . ARG A 1 98 ? 19.984 9.477 -6.203 1 83.75 98 ARG A C 1
ATOM 819 O O . ARG A 1 98 ? 21.016 9.711 -5.566 1 83.75 98 ARG A O 1
ATOM 826 N N . GLU A 1 99 ? 19.969 9.266 -7.438 1 84.56 99 GLU A N 1
ATOM 827 C CA . GLU A 1 99 ? 21.203 9.297 -8.219 1 84.56 99 GLU A CA 1
ATOM 828 C C . GLU A 1 99 ? 21.812 10.695 -8.219 1 84.56 99 GLU A C 1
ATOM 830 O O . GLU A 1 99 ? 23.031 10.852 -8.109 1 84.56 99 GLU A O 1
ATOM 835 N N . GLU A 1 100 ? 20.984 11.648 -8.266 1 83.38 100 GLU A N 1
ATOM 836 C CA . GLU A 1 100 ? 21.453 13.039 -8.273 1 83.38 100 GLU A CA 1
ATOM 837 C C . GLU A 1 100 ? 22 13.445 -6.906 1 83.38 100 GLU A C 1
ATOM 839 O O . GLU A 1 100 ? 22.969 14.195 -6.812 1 83.38 100 GLU A O 1
ATOM 844 N N . GLU A 1 101 ? 21.391 12.953 -5.969 1 81.94 101 GLU A N 1
ATOM 845 C CA . GLU A 1 101 ? 21.812 13.258 -4.602 1 81.94 101 GLU A CA 1
ATOM 846 C C . GLU A 1 101 ? 23.188 12.695 -4.312 1 81.94 101 GLU A C 1
ATOM 848 O O . GLU A 1 101 ? 23.969 13.297 -3.566 1 81.94 101 GLU A O 1
ATOM 853 N N . GLU A 1 102 ? 23.422 11.562 -4.816 1 75.94 102 GLU A N 1
ATOM 854 C CA . GLU A 1 102 ? 24.734 10.938 -4.629 1 75.94 102 GLU A CA 1
ATOM 855 C C . GLU A 1 102 ? 25.859 11.828 -5.16 1 75.94 102 GLU A C 1
ATOM 857 O O . GLU A 1 102 ? 26.984 11.758 -4.68 1 75.94 102 GLU A O 1
ATOM 862 N N . ASN A 1 103 ? 25.453 12.789 -5.953 1 70.31 103 ASN A N 1
ATOM 863 C CA . ASN A 1 103 ? 26.453 13.648 -6.578 1 70.31 103 ASN A CA 1
ATOM 864 C C . ASN A 1 103 ? 26.562 14.992 -5.867 1 70.31 103 ASN A C 1
ATOM 866 O O . ASN A 1 103 ? 27.422 15.812 -6.195 1 70.31 103 ASN A O 1
ATOM 870 N N . ILE A 1 104 ? 25.641 15.156 -5.023 1 69.62 104 ILE A N 1
ATOM 871 C CA . ILE A 1 104 ? 25.625 16.422 -4.312 1 69.62 104 ILE A CA 1
ATOM 872 C C . ILE A 1 104 ? 26.375 16.281 -2.988 1 69.62 104 ILE A C 1
ATOM 874 O O . ILE A 1 104 ? 26.125 15.352 -2.223 1 69.62 104 ILE A O 1
ATOM 878 N N . ASN A 1 105 ? 27.391 17.078 -2.889 1 63.5 105 ASN A N 1
ATOM 879 C CA . ASN A 1 105 ? 28.203 17.094 -1.675 1 63.5 105 ASN A CA 1
ATOM 880 C C . ASN A 1 105 ? 27.688 18.125 -0.673 1 63.5 105 ASN A C 1
ATOM 882 O O . ASN A 1 105 ? 28.156 19.266 -0.649 1 63.5 105 ASN A O 1
ATOM 886 N N . ASP A 1 106 ? 26.547 17.859 -0.095 1 73.5 106 ASP A N 1
ATOM 887 C CA . ASP A 1 106 ? 26.141 18.75 0.991 1 73.5 106 ASP A CA 1
ATOM 888 C C . ASP A 1 106 ? 26.094 18 2.322 1 73.5 106 ASP A C 1
ATOM 890 O O . ASP A 1 106 ? 26.297 16.781 2.365 1 73.5 106 ASP A O 1
ATOM 894 N N . ASN A 1 107 ? 26.203 18.75 3.463 1 81.12 107 ASN A N 1
ATOM 895 C CA . ASN A 1 107 ? 26.297 18.234 4.824 1 81.12 107 ASN A CA 1
ATOM 896 C C . ASN A 1 107 ? 24.938 17.75 5.324 1 81.12 107 ASN A C 1
ATOM 898 O O . ASN A 1 107 ? 24.828 17.266 6.449 1 81.12 107 ASN A O 1
ATOM 902 N N . ILE A 1 108 ? 23.969 17.812 4.453 1 91.44 108 ILE A N 1
ATOM 903 C CA . ILE A 1 108 ? 22.625 17.422 4.875 1 91.44 108 ILE A CA 1
ATOM 904 C C . ILE A 1 108 ? 22.328 16 4.375 1 91.44 108 ILE A C 1
ATOM 906 O O . ILE A 1 108 ? 22.406 15.734 3.176 1 91.44 108 ILE A O 1
ATOM 910 N N . ARG A 1 109 ? 22.141 15.078 5.277 1 92.94 109 ARG A N 1
ATOM 911 C CA . ARG A 1 109 ? 21.75 13.711 4.938 1 92.94 109 ARG A CA 1
ATOM 912 C C . ARG A 1 109 ? 20.266 13.656 4.559 1 92.94 109 ARG A C 1
ATOM 914 O O . ARG A 1 109 ? 19.391 13.75 5.426 1 92.94 109 ARG A O 1
ATOM 921 N N . LYS A 1 110 ? 20 13.438 3.314 1 94.19 110 LYS A N 1
ATOM 922 C CA . LYS A 1 110 ? 18.625 13.414 2.838 1 94.19 110 LYS A CA 1
ATOM 923 C C . LYS A 1 110 ? 18.109 11.984 2.697 1 94.19 110 LYS A C 1
ATOM 925 O O . LYS A 1 110 ? 18.844 11.102 2.25 1 94.19 110 LYS A O 1
ATOM 930 N N . ARG A 1 111 ? 17 11.727 3.199 1 95.06 111 ARG A N 1
ATOM 931 C CA . ARG A 1 111 ? 16.25 10.492 2.986 1 95.06 111 ARG A CA 1
ATOM 932 C C . ARG A 1 111 ? 14.875 10.781 2.385 1 95.06 111 ARG A C 1
ATOM 934 O O . ARG A 1 111 ? 14.203 11.742 2.785 1 95.06 111 ARG A O 1
ATOM 941 N N . TYR A 1 112 ? 14.508 9.969 1.434 1 95 112 TYR A N 1
ATOM 942 C CA . TYR A 1 112 ? 13.328 10.258 0.634 1 95 112 TYR A CA 1
ATOM 943 C C . TYR A 1 112 ? 12.211 9.258 0.93 1 95 112 TYR A C 1
ATOM 945 O O . TYR A 1 112 ? 12.469 8.062 1.096 1 95 112 TYR A O 1
ATOM 953 N N . VAL A 1 113 ? 11.055 9.75 1.08 1 96.44 113 VAL A N 1
ATOM 954 C CA . VAL A 1 113 ? 9.844 8.945 1.163 1 96.44 113 VAL A CA 1
ATOM 955 C C . VAL A 1 113 ? 9.141 8.93 -0.192 1 96.44 113 VAL A C 1
ATOM 957 O O . VAL A 1 113 ? 8.664 9.961 -0.664 1 96.44 113 VAL A O 1
ATOM 960 N N . PRO A 1 114 ? 9.086 7.77 -0.806 1 95.12 114 PRO A N 1
ATOM 961 C CA . PRO A 1 114 ? 8.367 7.734 -2.082 1 95.12 114 PRO A CA 1
ATOM 962 C C . PRO A 1 114 ? 6.875 7.996 -1.925 1 95.12 114 PRO A C 1
ATOM 964 O O . PRO A 1 114 ? 6.219 7.367 -1.086 1 95.12 114 PRO A O 1
ATOM 967 N N . MET A 1 115 ? 6.355 8.898 -2.77 1 95.62 115 MET A N 1
ATOM 968 C CA . MET A 1 115 ? 4.938 9.242 -2.697 1 95.62 115 MET A CA 1
ATOM 969 C C . MET A 1 115 ? 4.211 8.828 -3.973 1 95.62 115 MET A C 1
ATOM 971 O O . MET A 1 115 ? 4.75 8.969 -5.07 1 95.62 115 MET A O 1
ATOM 975 N N . GLU A 1 116 ? 3.016 8.266 -3.787 1 91.25 116 GLU A N 1
ATOM 976 C CA . GLU A 1 116 ? 2.15 7.938 -4.914 1 91.25 116 GLU A CA 1
ATOM 977 C C . GLU A 1 116 ? 1.427 9.172 -5.438 1 91.25 116 GLU A C 1
ATOM 979 O O . GLU A 1 116 ? 1.489 10.242 -4.824 1 91.25 116 GLU A O 1
ATOM 984 N N . ALA A 1 117 ? 0.729 9 -6.5 1 87.75 117 ALA A N 1
ATOM 985 C CA . ALA A 1 117 ? -0.041 10.102 -7.066 1 87.75 117 ALA A CA 1
ATOM 986 C C . ALA A 1 117 ? -1.085 10.609 -6.078 1 87.75 117 ALA A C 1
ATOM 988 O O . ALA A 1 117 ? -1.726 9.82 -5.383 1 87.75 117 ALA A O 1
ATOM 989 N N . TYR A 1 118 ? -1.214 11.938 -5.977 1 88.69 118 TYR A N 1
ATOM 990 C CA . TYR A 1 118 ? -2.213 12.625 -5.164 1 88.69 118 TYR A CA 1
ATOM 991 C C . TYR A 1 118 ? -1.937 12.422 -3.678 1 88.69 118 TYR A C 1
ATOM 993 O O . TYR A 1 118 ? -2.854 12.5 -2.855 1 88.69 118 TYR A O 1
ATOM 1001 N N . SER A 1 119 ? -0.727 12 -3.406 1 95.56 119 SER A N 1
ATOM 1002 C CA . SER A 1 119 ? -0.28 11.883 -2.021 1 95.56 119 SER A CA 1
ATOM 1003 C C . SER A 1 119 ? 0.941 12.758 -1.763 1 95.56 119 SER A C 1
ATOM 1005 O O . SER A 1 119 ? 1.694 13.07 -2.688 1 95.56 119 SER A O 1
ATOM 1007 N N . THR A 1 120 ? 1.08 13.188 -0.461 1 96.69 120 THR A N 1
ATOM 1008 C CA . THR A 1 120 ? 2.236 14.023 -0.166 1 96.69 120 THR A CA 1
ATOM 1009 C C . THR A 1 120 ? 2.746 13.766 1.249 1 96.69 120 THR A C 1
ATOM 1011 O O . THR A 1 120 ? 1.989 13.328 2.117 1 96.69 120 THR A O 1
ATOM 1014 N N . HIS A 1 121 ? 4.055 13.93 1.413 1 98.19 121 HIS A N 1
ATOM 1015 C CA . HIS A 1 121 ? 4.676 14.023 2.729 1 98.19 121 HIS A CA 1
ATOM 1016 C C . HIS A 1 121 ? 4.582 15.438 3.285 1 98.19 121 HIS A C 1
ATOM 1018 O O . HIS A 1 121 ? 5.543 16.203 3.211 1 98.19 121 HIS A O 1
ATOM 1024 N N . HIS A 1 122 ? 3.5 15.719 3.988 1 98.56 122 HIS A N 1
ATOM 1025 C CA . HIS A 1 122 ? 3.113 17.094 4.281 1 98.56 122 HIS A CA 1
ATOM 1026 C C . HIS A 1 122 ? 3.377 17.438 5.746 1 98.56 122 HIS A C 1
ATOM 1028 O O . HIS A 1 122 ? 2.986 18.516 6.215 1 98.56 122 HIS A O 1
ATOM 1034 N N . THR A 1 123 ? 4.062 16.609 6.457 1 98.44 123 THR A N 1
ATOM 1035 C CA . THR A 1 123 ? 4.41 16.828 7.859 1 98.44 123 THR A CA 1
ATOM 1036 C C . THR A 1 123 ? 5.41 17.969 8 1 98.44 123 THR A C 1
ATOM 1038 O O . THR A 1 123 ? 6.305 18.125 7.168 1 98.44 123 THR A O 1
ATOM 1041 N N . LYS A 1 124 ? 5.262 18.75 9.07 1 98.62 124 LYS A N 1
ATOM 1042 C CA . LYS A 1 124 ? 6.242 19.75 9.516 1 98.62 124 LYS A CA 1
ATOM 1043 C C . LYS A 1 124 ? 6.719 19.453 10.93 1 98.62 124 LYS A C 1
ATOM 1045 O O . LYS A 1 124 ? 6.156 19.969 11.898 1 98.62 124 LYS A O 1
ATOM 1050 N N . LEU A 1 125 ? 7.719 18.688 11.008 1 98.88 125 LEU A N 1
ATOM 1051 C CA . LEU A 1 125 ? 8.266 18.234 12.289 1 98.88 125 LEU A CA 1
ATOM 1052 C C . LEU A 1 125 ? 9.773 18.422 12.328 1 98.88 125 LEU A C 1
ATOM 1054 O O . LEU A 1 125 ? 10.477 18.062 11.383 1 98.88 125 LEU A O 1
ATOM 1058 N N . SER A 1 126 ? 10.25 19.109 13.359 1 98.75 126 SER A N 1
ATOM 1059 C CA . SER A 1 126 ? 11.68 19.234 13.625 1 98.75 126 SER A CA 1
ATOM 1060 C C . SER A 1 126 ? 12.023 18.734 15.016 1 98.75 126 SER A C 1
ATOM 1062 O O . SER A 1 126 ? 11.352 19.062 15.992 1 98.75 126 SER A O 1
ATOM 1064 N N . ILE A 1 127 ? 13.055 17.953 15.055 1 98.88 127 ILE A N 1
ATOM 1065 C CA . ILE A 1 127 ? 13.547 17.422 16.328 1 98.88 127 ILE A CA 1
ATOM 1066 C C . ILE A 1 127 ? 15.016 17.812 16.5 1 98.88 127 ILE A C 1
ATOM 1068 O O . ILE A 1 127 ? 15.844 17.531 15.625 1 98.88 127 ILE A O 1
ATOM 1072 N N . PHE A 1 128 ? 15.297 18.438 17.625 1 98.44 128 PHE A N 1
ATOM 1073 C CA . PHE A 1 128 ? 16.656 18.875 17.938 1 98.44 128 PHE A CA 1
ATOM 1074 C C . PHE A 1 128 ? 17.172 18.203 19.203 1 98.44 128 PHE A C 1
ATOM 1076 O O . PHE A 1 128 ? 16.422 18.016 20.156 1 98.44 128 PHE A O 1
ATOM 1083 N N . PHE A 1 129 ? 18.422 17.859 19.125 1 98.31 129 PHE A N 1
ATOM 1084 C CA . PHE A 1 129 ? 19.141 17.391 20.312 1 98.31 129 PHE A CA 1
ATOM 1085 C C . PHE A 1 129 ? 20.328 18.297 20.609 1 98.31 129 PHE A C 1
ATOM 1087 O O . PHE A 1 129 ? 21.203 18.484 19.766 1 98.31 129 PHE A O 1
ATOM 1094 N N . GLY A 1 130 ? 20.266 18.906 21.797 1 94.75 130 GLY A N 1
ATOM 1095 C CA . GLY A 1 130 ? 21.391 19.719 22.234 1 94.75 130 GLY A CA 1
ATOM 1096 C C . GLY A 1 130 ? 22.531 18.906 22.828 1 94.75 130 GLY A C 1
ATOM 1097 O O . GLY A 1 130 ? 22.609 17.688 22.594 1 94.75 130 GLY A O 1
ATOM 1098 N N . GLU A 1 131 ? 23.391 19.578 23.562 1 92.81 131 GLU A N 1
ATOM 1099 C CA . GLU A 1 131 ? 24.547 18.938 24.172 1 92.81 131 GLU A CA 1
ATOM 1100 C C . GLU A 1 131 ? 24.125 17.938 25.234 1 92.81 131 GLU A C 1
ATOM 1102 O O . GLU A 1 131 ? 24.797 16.922 25.438 1 92.81 131 GLU A O 1
ATOM 1107 N N . ASP A 1 132 ? 23.125 18.219 25.859 1 94.06 132 ASP A N 1
ATOM 1108 C CA . ASP A 1 132 ? 22.656 17.344 26.938 1 94.06 132 ASP A CA 1
ATOM 1109 C C . ASP A 1 132 ? 21.812 16.203 26.406 1 94.06 132 ASP A C 1
ATOM 1111 O O . ASP A 1 132 ? 21.281 15.398 27.172 1 94.06 132 ASP A O 1
ATOM 1115 N N . LYS A 1 133 ? 21.578 16.109 25.141 1 94.31 133 LYS A N 1
ATOM 1116 C CA . LYS A 1 133 ? 20.875 15.047 24.438 1 94.31 133 LYS A CA 1
ATOM 1117 C C . LYS A 1 133 ? 19.375 15.117 24.688 1 94.31 133 LYS A C 1
ATOM 1119 O O . LYS A 1 133 ? 18.625 14.227 24.281 1 94.31 133 LYS A O 1
ATOM 1124 N N . LYS A 1 134 ? 18.984 16.172 25.344 1 96.25 134 LYS A N 1
ATOM 1125 C CA . LYS A 1 134 ? 17.562 16.375 25.562 1 96.25 134 LYS A CA 1
ATOM 1126 C C . LYS A 1 134 ? 16.844 16.688 24.25 1 96.25 134 LYS A C 1
ATOM 1128 O O . LYS A 1 134 ? 17.266 17.562 23.5 1 96.25 134 LYS A O 1
ATOM 1133 N N . PRO A 1 135 ? 15.703 15.953 24.031 1 98.5 135 PRO A N 1
ATOM 1134 C CA . PRO A 1 135 ? 15.008 16.219 22.781 1 98.5 135 PRO A CA 1
ATOM 1135 C C . PRO A 1 135 ? 14.156 17.484 22.828 1 98.5 135 PRO A C 1
ATOM 1137 O O . PRO A 1 135 ? 13.422 17.703 23.812 1 98.5 135 PRO A O 1
ATOM 1140 N N . HIS A 1 136 ? 14.305 18.344 21.875 1 98.5 136 HIS A N 1
ATOM 1141 C CA . HIS A 1 136 ? 13.445 19.484 21.578 1 98.5 136 HIS A CA 1
ATOM 1142 C C . HIS A 1 136 ? 12.594 19.219 20.344 1 98.5 136 HIS A C 1
ATOM 1144 O O . HIS A 1 136 ? 13.125 19.016 19.25 1 98.5 136 HIS A O 1
ATOM 1150 N N . ILE A 1 137 ? 11.25 19.203 20.547 1 98.81 137 ILE A N 1
ATOM 1151 C CA . ILE A 1 137 ? 10.344 18.844 19.469 1 98.81 137 ILE A CA 1
ATOM 1152 C C . ILE A 1 137 ? 9.547 20.062 19.016 1 98.81 137 ILE A C 1
ATOM 1154 O O . ILE A 1 137 ? 8.961 20.766 19.844 1 98.81 137 ILE A O 1
ATOM 1158 N N . VAL A 1 138 ? 9.562 20.297 17.703 1 98.69 138 VAL A N 1
ATOM 1159 C CA . VAL A 1 138 ? 8.805 21.391 17.109 1 98.69 138 VAL A CA 1
ATOM 1160 C C . VAL A 1 138 ? 7.84 20.828 16.062 1 98.69 138 VAL A C 1
ATOM 1162 O O . VAL A 1 138 ? 8.266 20.203 15.086 1 98.69 138 VAL A O 1
ATOM 1165 N N . ILE A 1 139 ? 6.574 21 16.281 1 98.69 139 ILE A N 1
ATOM 1166 C CA . ILE A 1 139 ? 5.531 20.656 15.328 1 98.69 139 ILE A CA 1
ATOM 1167 C C . ILE A 1 139 ? 4.848 21.938 14.828 1 98.69 139 ILE A C 1
ATOM 1169 O O . ILE A 1 139 ? 4.375 22.75 15.625 1 98.69 139 ILE A O 1
ATOM 1173 N N . GLY A 1 140 ? 4.852 22.094 13.5 1 96.38 140 GLY A N 1
ATOM 1174 C CA . GLY A 1 140 ? 4.293 23.359 13.039 1 96.38 140 GLY A CA 1
ATOM 1175 C C . GLY A 1 140 ? 3.627 23.234 11.68 1 96.38 140 GLY A C 1
ATOM 1176 O O . GLY A 1 140 ? 3.117 22.172 11.312 1 96.38 140 GLY A O 1
ATOM 1177 N N . SER A 1 141 ? 3.459 24.391 11.023 1 97.81 141 SER A N 1
ATOM 1178 C CA . SER A 1 141 ? 2.748 24.438 9.75 1 97.81 141 SER A CA 1
ATOM 1179 C C . SER A 1 141 ? 3.658 24.938 8.625 1 97.81 141 SER A C 1
ATOM 1181 O O . SER A 1 141 ? 3.289 24.875 7.453 1 97.81 141 SER A O 1
ATOM 1183 N N . ALA A 1 142 ? 4.91 25.297 8.961 1 97.81 142 ALA A N 1
ATOM 1184 C CA . ALA A 1 142 ? 5.746 25.969 7.969 1 97.81 142 ALA A CA 1
ATOM 1185 C C . ALA A 1 142 ? 6.715 24.984 7.316 1 97.81 142 ALA A C 1
ATOM 1187 O O . ALA A 1 142 ? 7.293 24.125 7.992 1 97.81 142 ALA A O 1
ATOM 1188 N N . ASN A 1 143 ? 6.824 25.141 5.984 1 97.62 143 ASN A N 1
ATOM 1189 C CA . ASN A 1 143 ? 7.953 24.516 5.297 1 97.62 143 ASN A CA 1
ATOM 1190 C C . ASN A 1 143 ? 9.266 25.219 5.621 1 97.62 143 ASN A C 1
ATOM 1192 O O . ASN A 1 143 ? 9.273 26.219 6.34 1 97.62 143 ASN A O 1
ATOM 1196 N N . LEU A 1 144 ? 10.352 24.609 5.129 1 97.62 144 LEU A N 1
ATOM 1197 C CA . LEU A 1 144 ? 11.672 25.094 5.504 1 97.62 144 LEU A CA 1
ATOM 1198 C C . LEU A 1 144 ? 12.219 26.047 4.441 1 97.62 144 LEU A C 1
ATOM 1200 O O . LEU A 1 144 ? 13.227 25.75 3.801 1 97.62 144 LEU A O 1
ATOM 1204 N N . ASN A 1 145 ? 11.625 27.188 4.359 1 96.19 145 ASN A N 1
ATOM 1205 C CA . ASN A 1 145 ? 12.094 28.266 3.49 1 96.19 145 ASN A CA 1
ATOM 1206 C C . ASN A 1 145 ? 11.828 29.641 4.098 1 96.19 145 ASN A C 1
ATOM 1208 O O . ASN A 1 145 ? 10.93 29.781 4.934 1 96.19 145 ASN A O 1
ATOM 1212 N N . SER A 1 146 ? 12.523 30.609 3.633 1 95.94 146 SER A N 1
ATOM 1213 C CA . SER A 1 146 ? 12.508 31.938 4.242 1 95.94 146 SER A CA 1
ATOM 1214 C C . SER A 1 146 ? 11.141 32.594 4.086 1 95.94 146 SER A C 1
ATOM 1216 O O . SER A 1 146 ? 10.641 33.219 5.023 1 95.94 146 SER A O 1
ATOM 1218 N N . ASP A 1 147 ? 10.57 32.469 3.01 1 94.69 147 ASP A N 1
ATOM 1219 C CA . ASP A 1 147 ? 9.297 33.125 2.742 1 94.69 147 ASP A CA 1
ATOM 1220 C C . ASP A 1 147 ? 8.219 32.656 3.727 1 94.69 147 ASP A C 1
ATOM 1222 O O . ASP A 1 147 ? 7.473 33.5 4.266 1 94.69 147 ASP A O 1
ATOM 1226 N N . GLU A 1 148 ? 8.148 31.422 3.994 1 95.69 148 GLU A N 1
ATOM 1227 C CA . GLU A 1 148 ? 7.148 30.859 4.895 1 95.69 148 GLU A CA 1
ATOM 1228 C C . GLU A 1 148 ? 7.359 31.344 6.328 1 95.69 148 GLU A C 1
ATOM 1230 O O . GLU A 1 148 ? 6.395 31.562 7.062 1 95.69 148 GLU A O 1
ATOM 1235 N N . TRP A 1 149 ? 8.578 31.594 6.711 1 96.75 149 TRP A N 1
ATOM 1236 C CA . TRP A 1 149 ? 8.867 31.969 8.094 1 96.75 149 TRP A CA 1
ATOM 1237 C C . TRP A 1 149 ? 8.828 33.469 8.266 1 96.75 149 TRP A C 1
ATOM 1239 O O . TRP A 1 149 ? 8.594 33.969 9.367 1 96.75 149 TRP A O 1
ATOM 1249 N N . ASP A 1 150 ? 8.945 34.219 7.137 1 96.44 150 ASP A N 1
ATOM 1250 C CA . ASP A 1 150 ? 9.125 35.688 7.285 1 96.44 150 ASP A CA 1
ATOM 1251 C C . ASP A 1 150 ? 7.914 36.438 6.754 1 96.44 150 ASP A C 1
ATOM 1253 O O . ASP A 1 150 ? 7.703 37.594 7.105 1 96.44 150 ASP A O 1
ATOM 1257 N N . ASN A 1 151 ? 7.137 35.781 5.914 1 96.56 151 ASN A N 1
ATOM 1258 C CA . ASN A 1 151 ? 6.137 36.562 5.203 1 96.56 151 ASN A CA 1
ATOM 1259 C C . ASN A 1 151 ? 4.77 35.875 5.227 1 96.56 151 ASN A C 1
ATOM 1261 O O . ASN A 1 151 ? 3.83 36.344 4.578 1 96.56 151 ASN A O 1
ATOM 1265 N N . ILE A 1 152 ? 4.648 34.781 5.859 1 97.81 152 ILE A N 1
ATOM 1266 C CA . ILE A 1 152 ? 3.426 34 5.902 1 97.81 152 ILE A CA 1
ATOM 1267 C C . ILE A 1 152 ? 3.072 33.656 7.352 1 97.81 152 ILE A C 1
ATOM 1269 O O . ILE A 1 152 ? 3.957 33.406 8.172 1 97.81 152 ILE A O 1
ATOM 1273 N N . THR A 1 153 ? 1.841 33.719 7.758 1 97.62 153 THR A N 1
ATOM 1274 C CA . THR A 1 153 ? 1.417 33.406 9.117 1 97.62 153 THR A CA 1
ATOM 1275 C C . THR A 1 153 ? 1.47 31.906 9.367 1 97.62 153 THR A C 1
ATOM 1277 O O . THR A 1 153 ? 0.833 31.125 8.648 1 97.62 153 THR A O 1
ATOM 1280 N N . GLN A 1 154 ? 2.27 31.516 10.336 1 97.88 154 GLN A N 1
ATOM 1281 C CA . GLN A 1 154 ? 2.492 30.125 10.703 1 97.88 154 GLN A CA 1
ATOM 1282 C C . GLN A 1 154 ? 2.359 29.922 12.211 1 97.88 154 GLN A C 1
ATOM 1284 O O . GLN A 1 154 ? 2.4 30.875 12.977 1 97.88 154 GLN A O 1
ATOM 1289 N N . ALA A 1 155 ? 2.139 28.688 12.609 1 97.75 155 ALA A N 1
ATOM 1290 C CA . ALA A 1 155 ? 2.213 28.297 14.016 1 97.75 155 ALA A CA 1
ATOM 1291 C C . ALA A 1 155 ? 3.311 27.25 14.234 1 97.75 155 ALA A C 1
ATOM 1293 O O . ALA A 1 155 ? 3.688 26.531 13.305 1 97.75 155 ALA A O 1
ATOM 1294 N N . LEU A 1 156 ? 3.836 27.203 15.438 1 97.06 156 LEU A N 1
ATOM 1295 C CA . LEU A 1 156 ? 4.738 26.141 15.844 1 97.06 156 LEU A CA 1
ATOM 1296 C C . LEU A 1 156 ? 4.523 25.781 17.312 1 97.06 156 LEU A C 1
ATOM 1298 O O . LEU A 1 156 ? 4.293 26.656 18.141 1 97.06 156 LEU A O 1
ATOM 1302 N N . TYR A 1 157 ? 4.453 24.594 17.609 1 98.44 157 TYR A N 1
ATOM 1303 C CA . TYR A 1 157 ? 4.336 23.984 18.922 1 98.44 157 TYR A CA 1
ATOM 1304 C C . TYR A 1 157 ? 5.676 23.422 19.391 1 98.44 157 TYR A C 1
ATOM 1306 O O . TYR A 1 157 ? 6.285 22.594 18.703 1 98.44 157 TYR A O 1
ATOM 1314 N N . TYR A 1 158 ? 6.176 23.938 20.578 1 98.44 158 TYR A N 1
ATOM 1315 C CA . TYR A 1 158 ? 7.516 23.609 21.062 1 98.44 158 TYR A CA 1
ATOM 1316 C C . TYR A 1 158 ? 7.449 22.922 22.422 1 98.44 158 TYR A C 1
ATOM 1318 O O . TYR A 1 158 ? 6.84 23.438 23.359 1 98.44 158 TYR A O 1
ATOM 1326 N N . VAL A 1 159 ? 8.039 21.688 22.5 1 98.38 159 VAL A N 1
ATOM 1327 C CA . VAL A 1 159 ? 8.078 20.969 23.766 1 98.38 159 VAL A CA 1
ATOM 1328 C C . VAL A 1 159 ? 9.469 20.375 23.969 1 98.38 159 VAL A C 1
ATOM 1330 O O . VAL A 1 159 ? 10.203 20.141 23.016 1 98.38 159 VAL A O 1
ATOM 1333 N N . ILE A 1 160 ? 9.805 20.109 25.297 1 98.19 160 ILE A N 1
ATOM 1334 C CA . ILE A 1 160 ? 11.125 19.625 25.672 1 98.19 160 ILE A CA 1
ATOM 1335 C C . ILE A 1 160 ? 10.984 18.375 26.531 1 98.19 160 ILE A C 1
ATOM 1337 O O . ILE A 1 160 ? 10.164 18.312 27.453 1 98.19 160 ILE A O 1
ATOM 1341 N N . GLY A 1 161 ? 11.797 17.359 26.172 1 98.19 161 GLY A N 1
ATOM 1342 C CA . GLY A 1 161 ? 11.828 16.172 27.016 1 98.19 161 GLY A CA 1
ATOM 1343 C C . GLY A 1 161 ? 12.367 16.453 28.406 1 98.19 161 GLY A C 1
ATOM 1344 O O . GLY A 1 161 ? 13.281 17.266 28.578 1 98.19 161 GLY A O 1
ATOM 1345 N N . LYS A 1 162 ? 11.797 15.766 29.328 1 97.62 162 LYS A N 1
ATOM 1346 C CA . LYS A 1 162 ? 12.258 15.859 30.719 1 97.62 162 LYS A CA 1
ATOM 1347 C C . LYS A 1 162 ? 12.766 14.516 31.234 1 97.62 162 LYS A C 1
ATOM 1349 O O . LYS A 1 162 ? 12.461 13.477 30.641 1 97.62 162 LYS A O 1
ATOM 1354 N N . GLU A 1 163 ? 13.531 14.602 32.281 1 97.19 163 GLU A N 1
ATOM 1355 C CA . GLU A 1 163 ? 14.008 13.367 32.906 1 97.19 163 GLU A CA 1
ATOM 1356 C C . GLU A 1 163 ? 12.844 12.562 33.469 1 97.19 163 GLU A C 1
ATOM 1358 O O . GLU A 1 163 ? 11.891 13.125 34.031 1 97.19 163 GLU A O 1
ATOM 1363 N N . LYS A 1 164 ? 13 11.289 33.375 1 96.88 164 LYS A N 1
ATOM 1364 C CA . LYS A 1 164 ? 11.977 10.414 33.938 1 96.88 164 LYS A CA 1
ATOM 1365 C C . LYS A 1 164 ? 12.016 10.43 35.469 1 96.88 164 LYS A C 1
ATOM 1367 O O . LYS A 1 164 ? 13.094 10.352 36.062 1 96.88 164 LYS A O 1
ATOM 1372 N N . SER A 1 165 ? 10.906 10.664 36 1 94.12 165 SER A N 1
ATOM 1373 C CA . SER A 1 165 ? 10.797 10.633 37.469 1 94.12 165 SER A CA 1
ATOM 1374 C C . SER A 1 165 ? 10.688 9.195 37.969 1 94.12 165 SER A C 1
ATOM 1376 O O . SER A 1 165 ? 10.547 8.258 37.188 1 94.12 165 SER A O 1
ATOM 1378 N N . GLU A 1 166 ? 10.695 9.227 39.438 1 89.94 166 GLU A N 1
ATOM 1379 C CA . GLU A 1 166 ? 10.438 7.934 40.062 1 89.94 166 GLU A CA 1
ATOM 1380 C C . GLU A 1 166 ? 9 7.48 39.844 1 89.94 166 GLU A C 1
ATOM 1382 O O . GLU A 1 166 ? 8.062 8.258 40 1 89.94 166 GLU A O 1
ATOM 1387 N N . GLY A 1 167 ? 8.742 6.453 39.094 1 93.12 167 GLY A N 1
ATOM 1388 C CA . GLY A 1 167 ? 7.398 5.949 38.844 1 93.12 167 GLY A CA 1
ATOM 1389 C C . GLY A 1 167 ? 6.941 6.137 37.406 1 93.12 167 GLY A C 1
ATOM 1390 O O . GLY A 1 167 ? 5.785 5.867 37.094 1 93.12 167 GLY A O 1
ATOM 1391 N N . TYR A 1 168 ? 7.719 6.777 36.688 1 94.44 168 TYR A N 1
ATOM 1392 C CA . TYR A 1 168 ? 7.395 6.961 35.281 1 94.44 168 TYR A CA 1
ATOM 1393 C C . TYR A 1 168 ? 6.855 5.668 34.688 1 94.44 168 TYR A C 1
ATOM 1395 O O . TYR A 1 168 ? 7.438 4.598 34.844 1 94.44 168 TYR A O 1
ATOM 1403 N N . ARG A 1 169 ? 5.672 5.734 34.062 1 92.81 169 ARG A N 1
ATOM 1404 C CA . ARG A 1 169 ? 5.09 4.652 33.281 1 92.81 169 ARG A CA 1
ATOM 1405 C C . ARG A 1 169 ? 4.824 5.094 31.844 1 92.81 169 ARG A C 1
ATOM 1407 O O . ARG A 1 169 ? 4.082 6.051 31.625 1 92.81 169 ARG A O 1
ATOM 1414 N N . SER A 1 170 ? 5.309 4.371 30.906 1 94.38 170 SER A N 1
ATOM 1415 C CA . SER A 1 170 ? 5.199 4.723 29.484 1 94.38 170 SER A CA 1
ATOM 1416 C C . SER A 1 170 ? 3.744 4.758 29.047 1 94.38 170 SER A C 1
ATOM 1418 O O . SER A 1 170 ? 3.381 5.531 28.156 1 94.38 170 SER A O 1
ATOM 1420 N N . GLU A 1 171 ? 2.908 4.008 29.656 1 93.88 171 GLU A N 1
ATOM 1421 C CA . GLU A 1 171 ? 1.501 3.916 29.281 1 93.88 171 GLU A CA 1
ATOM 1422 C C . GLU A 1 171 ? 0.768 5.227 29.547 1 93.88 171 GLU A C 1
ATOM 1424 O O . GLU A 1 171 ? -0.27 5.5 28.953 1 93.88 171 GLU A O 1
ATOM 1429 N N . ASP A 1 172 ? 1.337 6.023 30.453 1 96.12 172 ASP A N 1
ATOM 1430 C CA . ASP A 1 172 ? 0.701 7.285 30.812 1 96.12 172 ASP A CA 1
ATOM 1431 C C . ASP A 1 172 ? 1.231 8.43 29.953 1 96.12 172 ASP A C 1
ATOM 1433 O O . ASP A 1 172 ? 0.658 9.523 29.953 1 96.12 172 ASP A O 1
ATOM 1437 N N . ASP A 1 173 ? 2.309 8.273 29.312 1 98.06 173 ASP A N 1
ATOM 1438 C CA . ASP A 1 173 ? 2.945 9.289 28.484 1 98.06 173 ASP A CA 1
ATOM 1439 C C . ASP A 1 173 ? 2.354 9.305 27.078 1 98.06 173 ASP A C 1
ATOM 1441 O O . ASP A 1 173 ? 3.02 8.914 26.109 1 98.06 173 ASP A O 1
ATOM 1445 N N . PHE A 1 174 ? 1.168 9.898 26.953 1 98.06 174 PHE A N 1
ATOM 1446 C CA . PHE A 1 174 ? 0.372 9.805 25.734 1 98.06 174 PHE A CA 1
ATOM 1447 C C . PHE A 1 174 ? 1.025 10.586 24.594 1 98.06 174 PHE A C 1
ATOM 1449 O O . PHE A 1 174 ? 0.946 10.18 23.438 1 98.06 174 PHE A O 1
ATOM 1456 N N . PHE A 1 175 ? 1.64 11.688 24.969 1 98.56 175 PHE A N 1
ATOM 1457 C CA . PHE A 1 175 ? 2.299 12.477 23.938 1 98.56 175 PHE A CA 1
ATOM 1458 C C . PHE A 1 175 ? 3.404 11.672 23.266 1 98.56 175 PHE A C 1
ATOM 1460 O O . PHE A 1 175 ? 3.465 11.594 22.047 1 98.56 175 PHE A O 1
ATOM 1467 N N . LEU A 1 176 ? 4.227 11.094 24.047 1 98.75 176 LEU A N 1
ATOM 1468 C CA . LEU A 1 176 ? 5.324 10.297 23.531 1 98.75 176 LEU A CA 1
ATOM 1469 C C . LEU A 1 176 ? 4.797 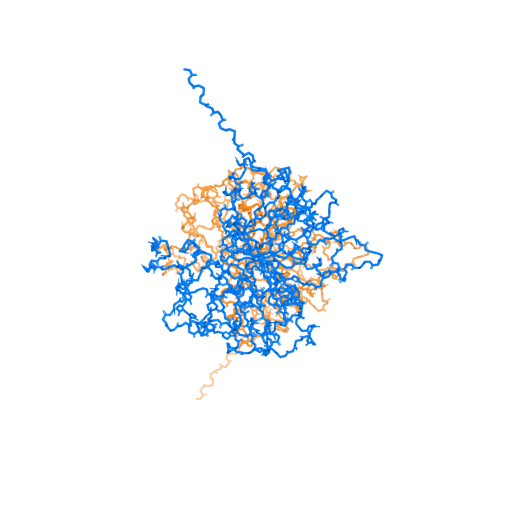9.07 22.781 1 98.75 176 LEU A C 1
ATOM 1471 O O . LEU A 1 176 ? 5.328 8.703 21.734 1 98.75 176 LEU A O 1
ATOM 1475 N N . ALA A 1 177 ? 3.783 8.477 23.328 1 98.5 177 ALA A N 1
ATOM 1476 C CA . ALA A 1 177 ? 3.191 7.309 22.688 1 98.5 177 ALA A CA 1
ATOM 1477 C C . ALA A 1 177 ? 2.658 7.652 21.297 1 98.5 177 ALA A C 1
ATOM 1479 O O . ALA A 1 177 ? 2.846 6.891 20.344 1 98.5 177 ALA A O 1
ATOM 1480 N N . ASP A 1 178 ? 1.988 8.781 21.188 1 98.69 178 ASP A N 1
ATOM 1481 C CA . ASP A 1 178 ? 1.479 9.227 19.891 1 98.69 178 ASP A CA 1
ATOM 1482 C C . ASP A 1 178 ? 2.619 9.438 18.891 1 98.69 178 ASP A C 1
ATOM 1484 O O . ASP A 1 178 ? 2.516 9.031 17.734 1 98.69 178 ASP A O 1
ATOM 1488 N N . LEU A 1 179 ? 3.65 10.023 19.391 1 98.81 179 LEU A N 1
ATOM 1489 C CA . LEU A 1 179 ? 4.781 10.344 18.531 1 98.81 179 LEU A CA 1
ATOM 1490 C C . LEU A 1 179 ? 5.465 9.062 18.031 1 98.81 179 LEU A C 1
ATOM 1492 O O . LEU A 1 179 ? 5.801 8.945 16.859 1 98.81 179 LEU A O 1
ATOM 1496 N N . ILE A 1 180 ? 5.664 8.18 18.922 1 98.69 180 ILE A N 1
ATOM 1497 C CA . ILE A 1 180 ? 6.285 6.902 18.578 1 98.69 180 ILE A CA 1
ATOM 1498 C C . ILE A 1 180 ? 5.406 6.145 17.594 1 98.69 180 ILE A C 1
ATOM 1500 O O . ILE A 1 180 ? 5.902 5.578 16.609 1 98.69 180 ILE A O 1
ATOM 1504 N N . GLN A 1 181 ? 4.141 6.148 17.812 1 98.25 181 GLN A N 1
ATOM 1505 C CA . GLN A 1 181 ? 3.219 5.488 16.891 1 98.25 181 GLN A CA 1
ATOM 1506 C C . GLN A 1 181 ? 3.305 6.098 15.5 1 98.25 181 GLN A C 1
ATOM 1508 O O . GLN A 1 181 ? 3.258 5.375 14.5 1 98.25 181 GLN A O 1
ATOM 1513 N N . TYR A 1 182 ? 3.391 7.379 15.453 1 98.62 182 TYR A N 1
ATOM 1514 C CA . TYR A 1 182 ? 3.541 8.047 14.164 1 98.62 182 TYR A CA 1
ATOM 1515 C C . TYR A 1 182 ? 4.77 7.535 13.422 1 98.62 182 TYR A C 1
ATOM 1517 O O . TYR A 1 182 ? 4.691 7.199 12.242 1 98.62 182 TYR A O 1
ATOM 1525 N N . PHE A 1 183 ? 5.883 7.441 14.117 1 98.69 183 PHE A N 1
ATOM 1526 C CA . PHE A 1 183 ? 7.133 7 13.516 1 98.69 183 PHE A CA 1
ATOM 1527 C C . PHE A 1 183 ? 7.043 5.535 13.094 1 98.69 183 PHE A C 1
ATOM 1529 O O . PHE A 1 183 ? 7.438 5.18 11.984 1 98.69 183 PHE A O 1
ATOM 1536 N N . GLU A 1 184 ? 6.484 4.789 13.906 1 97.62 184 GLU A N 1
ATOM 1537 C CA . GLU A 1 184 ? 6.43 3.355 13.641 1 97.62 184 GLU A CA 1
ATOM 1538 C C . GLU A 1 184 ? 5.48 3.043 12.492 1 97.62 184 GLU A C 1
ATOM 1540 O O . GLU A 1 184 ? 5.812 2.258 11.602 1 97.62 184 GLU A O 1
ATOM 1545 N N . THR A 1 185 ? 4.363 3.656 12.492 1 96.56 185 THR A N 1
ATOM 1546 C CA . THR A 1 185 ? 3.363 3.346 11.477 1 96.56 185 THR A CA 1
ATOM 1547 C C . THR A 1 185 ? 3.688 4.055 10.164 1 96.56 185 THR A C 1
ATOM 1549 O O . THR A 1 185 ? 3.473 3.504 9.086 1 96.56 185 THR A O 1
ATOM 1552 N N . GLY A 1 186 ? 4.25 5.184 10.273 1 97.12 186 GLY A N 1
ATOM 1553 C CA . GLY A 1 186 ? 4.484 5.98 9.078 1 97.12 186 GLY A CA 1
ATOM 1554 C C . GLY A 1 186 ? 5.719 5.551 8.305 1 97.12 186 GLY A C 1
ATOM 1555 O O . GLY A 1 186 ? 5.77 5.684 7.082 1 97.12 186 GLY A O 1
ATOM 1556 N N . TYR A 1 187 ? 6.711 4.953 9.055 1 97.06 187 TYR A N 1
ATOM 1557 C CA . TYR A 1 187 ? 7.996 4.82 8.375 1 97.06 187 TYR A CA 1
ATOM 1558 C C . TYR A 1 187 ? 8.516 3.389 8.477 1 97.06 187 TYR A C 1
ATOM 1560 O O . TYR A 1 187 ? 9.625 3.094 8.023 1 97.06 187 TYR A O 1
ATOM 1568 N N . LYS A 1 188 ? 7.77 2.473 8.977 1 92.56 188 LYS A N 1
ATOM 1569 C CA . LYS A 1 188 ? 8.234 1.109 9.219 1 92.56 188 LYS A CA 1
ATOM 1570 C C . LYS A 1 188 ? 8.695 0.446 7.922 1 92.56 188 LYS A C 1
ATOM 1572 O O . LYS A 1 188 ? 9.578 -0.413 7.938 1 92.56 188 LYS A O 1
ATOM 1577 N N . ASN A 1 189 ? 8.133 0.892 6.793 1 89.81 189 ASN A N 1
ATOM 1578 C CA . ASN A 1 189 ? 8.453 0.248 5.527 1 89.81 189 ASN A CA 1
ATOM 1579 C C . ASN A 1 189 ? 9.43 1.087 4.703 1 89.81 189 ASN A C 1
ATOM 1581 O O . ASN A 1 189 ? 9.648 0.808 3.521 1 89.81 189 ASN A O 1
ATOM 1585 N N . GLN A 1 190 ? 10 2.039 5.293 1 94.75 190 GLN A N 1
ATOM 1586 C CA . GLN A 1 190 ? 11 2.855 4.605 1 94.75 190 GLN A CA 1
ATOM 1587 C C . GLN A 1 190 ? 12.391 2.242 4.727 1 94.75 190 GLN A C 1
ATOM 1589 O O . GLN A 1 190 ? 12.742 1.69 5.77 1 94.75 190 GLN A O 1
ATOM 1594 N N . ILE A 1 191 ? 13.242 2.365 3.693 1 93.38 191 ILE A N 1
ATOM 1595 C CA . ILE A 1 191 ? 14.555 1.72 3.635 1 93.38 191 ILE A CA 1
ATOM 1596 C C . ILE A 1 191 ? 15.461 2.291 4.719 1 93.38 191 ILE A C 1
ATOM 1598 O O . ILE A 1 191 ? 16.406 1.632 5.16 1 93.38 191 ILE A O 1
ATOM 1602 N N . PHE A 1 192 ? 15.094 3.48 5.211 1 95.38 192 PHE A N 1
ATOM 1603 C CA . PHE A 1 192 ? 15.953 4.133 6.188 1 95.38 192 PHE A CA 1
ATOM 1604 C C . PHE A 1 192 ? 15.398 3.967 7.598 1 95.38 192 PHE A C 1
ATOM 1606 O O . PHE A 1 192 ? 15.852 4.629 8.531 1 95.38 192 PHE A O 1
ATOM 1613 N N . TYR A 1 193 ? 14.461 3.113 7.855 1 96.69 193 TYR A N 1
ATOM 1614 C CA . TYR A 1 193 ? 13.805 2.947 9.156 1 96.69 193 TYR A CA 1
ATOM 1615 C C . TYR A 1 193 ? 14.82 2.576 10.227 1 96.69 193 TYR A C 1
ATOM 1617 O O . TYR A 1 193 ? 14.906 3.238 11.266 1 96.69 193 TYR A O 1
ATOM 1625 N N . GLU A 1 194 ? 15.602 1.581 10.016 1 95.81 194 GLU A N 1
ATOM 1626 C CA . GLU A 1 194 ? 16.547 1.087 11.016 1 95.81 194 GLU A CA 1
ATOM 1627 C C . GLU A 1 194 ? 17.688 2.072 11.234 1 95.81 194 GLU A C 1
ATOM 1629 O O . GLU A 1 194 ? 18.219 2.18 12.344 1 95.81 194 GLU A O 1
ATOM 1634 N N . GLU A 1 195 ? 18 2.773 10.219 1 96.06 195 GLU A N 1
ATOM 1635 C CA . GLU A 1 195 ? 19.141 3.68 10.258 1 96.06 195 GLU A CA 1
ATOM 1636 C C . GLU A 1 195 ? 18.812 4.969 11 1 96.06 195 GLU A C 1
ATOM 1638 O O . GLU A 1 195 ? 19.641 5.504 11.734 1 96.06 195 GLU A O 1
ATOM 1643 N N . ILE A 1 196 ? 17.594 5.438 10.766 1 97.56 196 ILE A N 1
ATOM 1644 C CA . ILE A 1 196 ? 17.297 6.789 11.227 1 97.56 196 ILE A CA 1
ATOM 1645 C C . ILE A 1 196 ? 16.141 6.746 12.227 1 97.56 196 ILE A C 1
ATOM 1647 O O . ILE A 1 196 ? 16.25 7.258 13.344 1 97.56 196 ILE A O 1
ATOM 1651 N N . ILE A 1 197 ? 15.07 6.094 11.859 1 98.5 197 ILE A N 1
ATOM 1652 C CA . ILE A 1 197 ? 13.82 6.223 12.602 1 98.5 197 ILE A CA 1
ATOM 1653 C C . ILE A 1 197 ? 13.906 5.422 13.898 1 98.5 197 ILE A C 1
ATOM 1655 O O . ILE A 1 197 ? 13.547 5.93 14.969 1 98.5 197 ILE A O 1
ATOM 1659 N N . GLN A 1 198 ? 14.367 4.184 13.758 1 98.06 198 GLN A N 1
ATOM 1660 C CA . GLN A 1 198 ? 14.453 3.33 14.938 1 98.06 198 GLN A CA 1
ATOM 1661 C C . GLN A 1 198 ? 15.367 3.941 15.992 1 98.06 198 GLN A C 1
ATOM 1663 O O . GLN A 1 198 ? 15 4.027 17.172 1 98.06 198 GLN A O 1
ATOM 1668 N N . PRO A 1 199 ? 16.609 4.395 15.641 1 98.38 199 PRO A N 1
ATOM 1669 C CA . PRO A 1 199 ? 17.438 5.07 16.641 1 98.38 199 PRO A CA 1
ATOM 1670 C C . PRO A 1 199 ? 16.781 6.316 17.219 1 98.38 199 PRO A C 1
ATOM 1672 O O . PRO A 1 199 ? 16.922 6.59 18.422 1 98.38 199 PRO A O 1
ATOM 1675 N N . LEU A 1 200 ? 16.078 7.09 16.422 1 98.69 200 LEU A N 1
ATOM 1676 C CA . LEU A 1 200 ? 15.375 8.273 16.891 1 98.69 200 LEU A CA 1
ATOM 1677 C C . LEU A 1 200 ? 14.359 7.895 17.969 1 98.69 200 LEU A C 1
ATOM 1679 O O . LEU A 1 200 ? 14.273 8.547 19.016 1 98.69 200 LEU A O 1
ATOM 1683 N N . ILE A 1 201 ? 13.586 6.848 17.703 1 98.75 201 ILE A N 1
ATOM 1684 C CA . ILE A 1 201 ? 12.586 6.359 18.641 1 98.75 201 ILE A CA 1
ATOM 1685 C C . ILE A 1 201 ? 13.266 5.996 19.969 1 98.75 201 ILE A C 1
ATOM 1687 O O . ILE A 1 201 ? 12.797 6.375 21.031 1 98.75 201 ILE A O 1
ATOM 1691 N N . GLU A 1 202 ? 14.367 5.293 19.875 1 98.44 202 GLU A N 1
ATOM 1692 C CA . GLU A 1 202 ? 15.094 4.867 21.062 1 98.44 202 GLU A CA 1
ATOM 1693 C C . GLU A 1 202 ? 15.609 6.066 21.859 1 98.44 202 GLU A C 1
ATOM 1695 O O . GLU A 1 202 ? 15.594 6.059 23.078 1 98.44 202 GLU A O 1
ATOM 1700 N N . GLU A 1 203 ? 16.094 7.047 21.156 1 98.31 203 GLU A N 1
ATOM 1701 C CA . GLU A 1 203 ? 16.562 8.258 21.812 1 98.31 203 GLU A CA 1
ATOM 1702 C C . GLU A 1 203 ? 15.422 8.984 22.516 1 98.31 203 GLU A C 1
ATOM 1704 O O . GLU A 1 203 ? 15.594 9.492 23.625 1 98.31 203 GLU A O 1
ATOM 1709 N N . LEU A 1 204 ? 14.273 9.055 21.891 1 98.62 204 LEU A N 1
ATOM 1710 C CA . LEU A 1 204 ? 13.109 9.734 22.469 1 98.62 204 LEU A CA 1
ATOM 1711 C C . LEU A 1 204 ? 12.609 8.992 23.703 1 98.62 204 LEU A C 1
ATOM 1713 O O . LEU A 1 204 ? 12.195 9.617 24.672 1 98.62 204 LEU A O 1
ATOM 1717 N N . LYS A 1 205 ? 12.68 7.711 23.672 1 98.06 205 LYS A N 1
ATOM 1718 C CA . LYS A 1 205 ? 12.141 6.871 24.734 1 98.06 205 LYS A CA 1
ATOM 1719 C C . LYS A 1 205 ? 12.922 7.062 26.031 1 98.06 205 LYS A C 1
ATOM 1721 O O . LYS A 1 205 ? 12.461 6.676 27.109 1 98.06 205 LYS A O 1
ATOM 1726 N N . VAL A 1 206 ? 14.117 7.609 25.953 1 97.81 206 VAL A N 1
ATOM 1727 C CA . VAL A 1 206 ? 14.938 7.863 27.141 1 97.81 206 VAL A CA 1
ATOM 1728 C C . VAL A 1 206 ? 14.305 8.961 27.984 1 97.81 206 VAL A C 1
ATOM 1730 O O . VAL A 1 206 ? 14.5 9.016 29.203 1 97.81 206 VAL A O 1
ATOM 1733 N N . TRP A 1 207 ? 13.5 9.789 27.422 1 98.12 207 TRP A N 1
ATOM 1734 C CA . TRP A 1 207 ? 12.992 10.992 28.062 1 98.12 207 TRP A CA 1
ATOM 1735 C C . TRP A 1 207 ? 11.5 10.875 28.344 1 98.12 207 TRP A C 1
ATOM 1737 O O . TRP A 1 207 ? 10.844 9.953 27.844 1 98.12 207 TRP A O 1
ATOM 1747 N N . SER A 1 208 ? 11.016 11.789 29.219 1 98.31 208 SER A N 1
ATOM 1748 C CA . SER A 1 208 ? 9.609 11.844 29.594 1 98.31 208 SER A CA 1
ATOM 1749 C C . SER A 1 208 ? 8.93 13.078 29 1 98.31 208 SER A C 1
ATOM 1751 O O . SER A 1 208 ? 9.516 14.156 28.969 1 98.31 208 SER A O 1
ATOM 1753 N N . PHE A 1 209 ? 7.742 12.875 28.5 1 98.56 209 PHE A N 1
ATOM 1754 C CA . PHE A 1 209 ? 6.875 13.969 28.094 1 98.56 209 PHE A CA 1
ATOM 1755 C C . PHE A 1 209 ? 5.555 13.93 28.844 1 98.56 209 PHE A C 1
ATOM 1757 O O . PHE A 1 209 ? 4.535 14.422 28.359 1 98.56 209 PHE A O 1
ATOM 1764 N N . LEU A 1 210 ? 5.578 13.391 29.984 1 97.69 210 LEU A N 1
ATOM 1765 C CA . LEU A 1 210 ? 4.395 13.219 30.828 1 97.69 210 LEU A CA 1
ATOM 1766 C C . LEU A 1 210 ? 3.748 14.562 31.125 1 97.69 210 LEU A C 1
ATOM 1768 O O . LEU A 1 210 ? 2.531 14.648 31.312 1 97.69 210 LEU A O 1
ATOM 1772 N N . HIS A 1 211 ? 4.523 15.594 31.219 1 97.19 211 HIS A N 1
ATOM 1773 C CA . HIS A 1 211 ? 4.02 16.922 31.578 1 97.19 211 HIS A CA 1
ATOM 1774 C C . HIS A 1 211 ? 3.221 17.531 30.438 1 97.19 211 HIS A C 1
ATOM 1776 O O . HIS A 1 211 ? 2.559 18.562 30.609 1 97.19 211 HIS A O 1
ATOM 1782 N N . ILE A 1 212 ? 3.244 16.969 29.234 1 98.06 212 ILE A N 1
ATOM 1783 C CA . ILE A 1 212 ? 2.48 17.438 28.094 1 98.06 212 ILE A CA 1
ATOM 1784 C C . ILE A 1 212 ? 1.136 16.719 28.031 1 98.06 212 ILE A C 1
ATOM 1786 O O . ILE A 1 212 ? 1.085 15.5 27.875 1 98.06 212 ILE A O 1
ATOM 1790 N N . LYS A 1 213 ? 0.08 17.469 28.031 1 96.81 213 LYS A N 1
ATOM 1791 C CA . LYS A 1 213 ? -1.25 16.859 28.047 1 96.81 213 LYS A CA 1
ATOM 1792 C C . LYS A 1 213 ? -1.876 16.891 26.656 1 96.81 213 LYS A C 1
ATOM 1794 O O . LYS A 1 213 ? -2.848 16.172 26.391 1 96.81 213 LYS A O 1
ATOM 1799 N N . ASP A 1 214 ? -1.318 17.703 25.812 1 98.38 214 ASP A N 1
ATOM 1800 C CA . ASP A 1 214 ? -1.794 17.766 24.422 1 98.38 214 ASP A CA 1
ATOM 1801 C C . ASP A 1 214 ? -1.517 16.453 23.688 1 98.38 214 ASP A C 1
ATOM 1803 O O . ASP A 1 214 ? -0.614 15.703 24.078 1 98.38 214 ASP A O 1
ATOM 1807 N N . ARG A 1 215 ? -2.34 16.156 22.688 1 98.56 215 ARG A N 1
ATOM 1808 C CA . ARG A 1 215 ? -2.229 14.914 21.938 1 98.56 215 ARG A CA 1
ATOM 1809 C C . ARG A 1 215 ? -1.815 15.18 20.5 1 98.56 215 ARG A C 1
ATOM 1811 O O . ARG A 1 215 ? -2.062 16.266 19.969 1 98.56 215 ARG A O 1
ATOM 1818 N N . LEU A 1 216 ? -1.169 14.18 19.938 1 98.81 216 LEU A N 1
ATOM 1819 C CA . LEU A 1 216 ? -0.804 14.273 18.516 1 98.81 216 LEU A CA 1
ATOM 1820 C C . LEU A 1 216 ? -1.838 13.57 17.641 1 98.81 216 LEU A C 1
ATOM 1822 O O . LEU A 1 216 ? -2.297 12.477 17.969 1 98.81 216 LEU A O 1
ATOM 1826 N N . ILE A 1 217 ? -2.279 14.266 16.625 1 98.88 217 ILE A N 1
ATOM 1827 C CA . ILE A 1 217 ? -3.104 13.703 15.555 1 98.88 217 ILE A CA 1
ATOM 1828 C C . ILE A 1 217 ? -2.283 13.586 14.273 1 98.88 217 ILE A C 1
ATOM 1830 O O . ILE A 1 217 ? -1.669 14.555 13.828 1 98.88 217 ILE A O 1
ATOM 1834 N N . PHE A 1 218 ? -2.242 12.359 13.734 1 98.88 218 PHE A N 1
ATOM 1835 C CA . PHE A 1 218 ? -1.442 12.211 12.523 1 98.88 218 PHE A CA 1
ATOM 1836 C C . PHE A 1 218 ? -2.166 11.352 11.492 1 98.88 218 PHE A C 1
ATOM 1838 O O . PHE A 1 218 ? -3.148 10.68 11.82 1 98.88 218 PHE A O 1
ATOM 1845 N N . SER A 1 219 ? -1.802 11.539 10.258 1 98.75 219 SER A N 1
ATOM 1846 C CA . SER A 1 219 ? -2.146 10.68 9.125 1 98.75 219 SER A CA 1
ATOM 1847 C C . SER A 1 219 ? -0.897 10.18 8.414 1 98.75 219 SER A C 1
ATOM 1849 O O . SER A 1 219 ? 0.174 10.773 8.523 1 98.75 219 SER A O 1
ATOM 1851 N N . ILE A 1 220 ? -1.036 9.07 7.797 1 98.31 220 ILE A N 1
ATOM 1852 C CA . ILE A 1 220 ? 0.053 8.469 7.031 1 98.31 220 ILE A CA 1
ATOM 1853 C C . ILE A 1 220 ? -0.476 7.941 5.699 1 98.31 220 ILE A C 1
ATOM 1855 O O . ILE A 1 220 ? -1.688 7.918 5.473 1 98.31 220 ILE A O 1
ATOM 1859 N N . TYR A 1 221 ? 0.485 7.578 4.852 1 96.5 221 TYR A N 1
ATOM 1860 C CA . TYR A 1 221 ? 0.071 6.945 3.607 1 96.5 221 TYR A CA 1
ATOM 1861 C C . TYR A 1 221 ? -0.248 5.469 3.828 1 96.5 221 TYR A C 1
ATOM 1863 O O . TYR A 1 221 ? 0.617 4.695 4.242 1 96.5 221 TYR A O 1
ATOM 1871 N N . GLY A 1 222 ? -1.473 5.148 3.564 1 94 222 GLY A N 1
ATOM 1872 C CA . GLY A 1 222 ? -1.856 3.754 3.713 1 94 222 GLY A CA 1
ATOM 1873 C C . GLY A 1 222 ? -3.305 3.574 4.125 1 94 222 GLY A C 1
ATOM 1874 O O . GLY A 1 222 ? -4.043 4.551 4.258 1 94 222 GLY A O 1
ATOM 1875 N N . SER A 1 223 ? -3.725 2.355 4.27 1 93.38 223 SER A N 1
ATOM 1876 C CA . SER A 1 223 ? -5.082 2.002 4.672 1 93.38 223 SER A CA 1
ATOM 1877 C C . SER A 1 223 ? -5.082 1.193 5.965 1 93.38 223 SER A C 1
ATOM 1879 O O . SER A 1 223 ? -4.113 0.491 6.266 1 93.38 223 SER A O 1
ATOM 1881 N N . LYS A 1 224 ? -6.074 1.354 6.684 1 95.06 224 LYS A N 1
ATOM 1882 C CA . LYS A 1 224 ? -6.301 0.602 7.914 1 95.06 224 LYS A CA 1
ATOM 1883 C C . LYS A 1 224 ? -7.668 -0.08 7.895 1 95.06 224 LYS A C 1
ATOM 1885 O O . LYS A 1 224 ? -8.648 0.502 7.434 1 95.06 224 LYS A O 1
ATOM 1890 N N . ILE A 1 225 ? -7.684 -1.27 8.367 1 92.31 225 ILE A N 1
ATOM 1891 C CA . ILE A 1 225 ? -8.969 -1.927 8.562 1 92.31 225 ILE A CA 1
ATOM 1892 C C . ILE A 1 225 ? -9.695 -1.287 9.742 1 92.31 225 ILE A C 1
ATOM 1894 O O . ILE A 1 225 ? -9.07 -0.657 10.602 1 92.31 225 ILE A O 1
ATOM 1898 N N . PRO A 1 226 ? -11 -1.452 9.844 1 91.62 226 PRO A N 1
ATOM 1899 C CA . PRO A 1 226 ? -11.797 -0.771 10.867 1 91.62 226 PRO A CA 1
ATOM 1900 C C . PRO A 1 226 ? -11.273 -1.021 12.281 1 91.62 226 PRO A C 1
ATOM 1902 O O . PRO A 1 226 ? -11.258 -0.106 13.109 1 91.62 226 PRO A O 1
ATOM 1905 N N . LYS A 1 227 ? -10.75 -2.133 12.547 1 90.69 227 LYS A N 1
ATOM 1906 C CA . LYS A 1 227 ? -10.273 -2.498 13.883 1 90.69 227 LYS A CA 1
ATOM 1907 C C . LYS A 1 227 ? -9.102 -1.622 14.297 1 90.69 227 LYS A C 1
ATOM 1909 O O . LYS A 1 227 ? -8.906 -1.364 15.492 1 90.69 227 LYS A O 1
ATOM 1914 N N . PHE A 1 228 ? -8.391 -1.079 13.312 1 93.12 228 PHE A N 1
ATOM 1915 C CA . PHE A 1 228 ? -7.133 -0.411 13.633 1 93.12 228 PHE A CA 1
ATOM 1916 C C . PHE A 1 228 ? -7.168 1.048 13.195 1 93.12 228 PHE A C 1
ATOM 1918 O O . PHE A 1 228 ? -6.133 1.717 13.164 1 93.12 228 PHE A O 1
ATOM 1925 N N . MET A 1 229 ? -8.305 1.56 12.883 1 96.12 229 MET A N 1
ATOM 1926 C CA . MET A 1 229 ? -8.352 2.879 12.258 1 96.12 229 MET A CA 1
ATOM 1927 C C . MET A 1 229 ? -8.516 3.971 13.312 1 96.12 229 MET A C 1
ATOM 1929 O O . MET A 1 229 ? -8.344 5.156 13.016 1 96.12 229 MET A O 1
ATOM 1933 N N . LYS A 1 230 ? -8.711 3.688 14.578 1 96.5 230 LYS A N 1
ATOM 1934 C CA . LYS A 1 230 ? -9.148 4.645 15.594 1 96.5 230 LYS A CA 1
ATOM 1935 C C . LYS A 1 230 ? -8.047 5.645 15.914 1 96.5 230 LYS A C 1
ATOM 1937 O O . LYS A 1 230 ? -8.32 6.754 16.375 1 96.5 230 LYS A O 1
ATOM 1942 N N . ASP A 1 231 ? -6.836 5.336 15.656 1 96.69 231 ASP A N 1
ATOM 1943 C CA . ASP A 1 231 ? -5.711 6.164 16.078 1 96.69 231 ASP A CA 1
ATOM 1944 C C . ASP A 1 231 ? -5.285 7.117 14.961 1 96.69 231 ASP A C 1
ATOM 1946 O O . ASP A 1 231 ? -4.277 7.816 15.086 1 96.69 231 ASP A O 1
ATOM 1950 N N . PHE A 1 232 ? -6.098 7.18 13.891 1 98.19 232 PHE A N 1
ATOM 1951 C CA . PHE A 1 232 ? -5.602 7.902 12.727 1 98.19 232 PHE A CA 1
ATOM 1952 C C . PHE A 1 232 ? -6.578 8.992 12.297 1 98.19 232 PHE A C 1
ATOM 1954 O O . PHE A 1 232 ? -7.789 8.766 12.258 1 98.19 232 PHE A O 1
ATOM 1961 N N . GLY A 1 233 ? -6.016 10.133 11.93 1 98.06 233 GLY A N 1
ATOM 1962 C CA . GLY A 1 233 ? -6.77 11.211 11.305 1 98.06 233 GLY A CA 1
ATOM 1963 C C . GLY A 1 233 ? -7.984 11.633 12.109 1 98.06 233 GLY A C 1
ATOM 1964 O O . GLY A 1 233 ? -7.879 11.883 13.312 1 98.06 233 GLY A O 1
ATOM 1965 N N . MET A 1 234 ? -9.102 11.727 11.469 1 98.69 234 MET A N 1
ATOM 1966 C CA . MET A 1 234 ? -10.328 12.242 12.086 1 98.69 234 MET A CA 1
ATOM 1967 C C . MET A 1 234 ? -10.859 11.281 13.141 1 98.69 234 MET A C 1
ATOM 1969 O O . MET A 1 234 ? -11.508 11.695 14.102 1 98.69 234 MET A O 1
ATOM 1973 N N . ASN A 1 235 ? -10.5 10.016 13.008 1 98.5 235 ASN A N 1
ATOM 1974 C CA . ASN A 1 235 ? -10.977 9.031 13.969 1 98.5 235 ASN A CA 1
ATOM 1975 C C . ASN A 1 235 ? -10.375 9.258 15.352 1 98.5 235 ASN A C 1
ATOM 1977 O O . ASN A 1 235 ? -11.031 9.039 16.375 1 98.5 235 ASN A O 1
ATOM 1981 N N . LYS A 1 236 ? -9.133 9.656 15.352 1 98.62 236 LYS A N 1
ATOM 1982 C CA . LYS A 1 236 ? -8.469 9.898 16.625 1 98.62 236 LYS A CA 1
ATOM 1983 C C . LYS A 1 236 ? -9.086 11.094 17.359 1 98.62 236 LYS A C 1
ATOM 1985 O O . LYS A 1 236 ? -9.203 11.086 18.578 1 98.62 236 LYS A O 1
ATOM 1990 N N . ILE A 1 237 ? -9.445 12.102 16.594 1 98.56 237 ILE A N 1
ATOM 1991 C CA . ILE A 1 237 ? -10.109 13.25 17.203 1 98.56 237 ILE A CA 1
ATOM 1992 C C . ILE A 1 237 ? -11.43 12.797 17.828 1 98.56 237 ILE A C 1
ATOM 1994 O O . ILE A 1 237 ? -11.734 13.148 18.969 1 98.56 237 ILE A O 1
ATOM 1998 N N . LYS A 1 238 ? -12.172 12.07 17.078 1 98 238 LYS A N 1
ATOM 1999 C CA . LYS A 1 238 ? -13.445 11.562 17.594 1 98 238 LYS A CA 1
ATOM 2000 C C . LYS A 1 238 ? -13.242 10.781 18.891 1 98 238 LYS A C 1
ATOM 2002 O O . LYS A 1 238 ? -13.992 10.961 19.859 1 98 238 LYS A O 1
ATOM 2007 N N . LEU A 1 239 ? -12.258 9.922 18.891 1 97.75 239 LEU A N 1
ATOM 2008 C CA . LEU A 1 239 ? -11.938 9.109 20.062 1 97.75 239 LEU A CA 1
ATOM 2009 C C . LEU A 1 239 ? -11.625 10 21.266 1 97.75 239 LEU A C 1
ATOM 2011 O O . LEU A 1 239 ? -12.117 9.75 22.359 1 97.75 239 LEU A O 1
ATOM 2015 N N . LEU A 1 240 ? -10.797 11 21.031 1 98 240 LEU A N 1
ATOM 2016 C CA . LEU A 1 240 ? -10.391 11.883 22.109 1 98 240 LEU A CA 1
ATOM 2017 C C . LEU A 1 240 ? -11.57 12.711 22.609 1 98 240 LEU A C 1
ATOM 2019 O O . LEU A 1 240 ? -11.703 12.945 23.812 1 98 240 LEU A O 1
ATOM 2023 N N . LEU A 1 241 ? -12.391 13.148 21.703 1 98.12 241 LEU A N 1
ATOM 2024 C CA . LEU A 1 241 ? -13.57 13.906 22.109 1 98.12 241 LEU A CA 1
ATOM 2025 C C . LEU A 1 241 ? -14.531 13.039 22.906 1 98.12 241 LEU A C 1
ATOM 2027 O O . LEU A 1 241 ? -15.07 13.484 23.922 1 98.12 241 LEU A O 1
ATOM 2031 N N . GLU A 1 242 ? -14.703 11.844 22.453 1 96.56 242 GLU A N 1
ATOM 2032 C CA . GLU A 1 242 ? -15.562 10.914 23.172 1 96.56 242 GLU A CA 1
ATOM 2033 C C . GLU A 1 242 ? -15.047 10.664 24.594 1 96.56 242 GLU A C 1
ATOM 2035 O O . GLU A 1 242 ? -15.828 10.57 25.531 1 96.56 242 GLU A O 1
ATOM 2040 N N . GLY A 1 243 ? -13.797 10.547 24.766 1 95.19 243 GLY A N 1
ATOM 2041 C CA . GLY A 1 243 ? -13.18 10.305 26.062 1 95.19 243 GLY A CA 1
ATOM 2042 C C . GLY A 1 243 ? -13.195 11.523 26.969 1 95.19 243 GLY A C 1
ATOM 2043 O O . GLY A 1 243 ? -12.945 11.414 28.156 1 95.19 243 GLY A O 1
ATOM 2044 N N . ASN A 1 244 ? -13.484 12.695 26.391 1 94.31 244 ASN A N 1
ATOM 2045 C CA . ASN A 1 244 ? -13.508 13.938 27.156 1 94.31 244 ASN A CA 1
ATOM 2046 C C . ASN A 1 244 ? -14.844 14.664 27 1 94.31 244 ASN A C 1
ATOM 2048 O O . ASN A 1 244 ? -14.875 15.891 26.891 1 94.31 244 ASN A O 1
ATOM 2052 N N . LYS A 1 245 ? -15.867 13.961 26.938 1 91.19 245 LYS A N 1
ATOM 2053 C CA . LYS A 1 245 ? -17.188 14.516 26.688 1 91.19 245 LYS A CA 1
ATOM 2054 C C . LYS A 1 245 ? -17.531 15.578 27.734 1 91.19 245 LYS A C 1
ATOM 2056 O O . LYS A 1 245 ? -18.266 16.531 27.438 1 91.19 245 LYS A O 1
ATOM 2061 N N . GLU A 1 246 ? -17.047 15.383 28.844 1 87.56 246 GLU A N 1
ATOM 2062 C CA . GLU A 1 246 ? -17.328 16.312 29.938 1 87.56 246 GLU A CA 1
ATOM 2063 C C . GLU A 1 246 ? -16.766 17.703 29.656 1 87.56 246 GLU A C 1
ATOM 2065 O O . GLU A 1 246 ? -17.25 18.688 30.203 1 87.56 246 GLU A O 1
ATOM 2070 N N . LYS A 1 247 ? -15.805 17.703 28.781 1 84.88 247 LYS A N 1
ATOM 2071 C CA . LYS A 1 247 ? -15.172 18.969 28.438 1 84.88 247 LYS A CA 1
ATOM 2072 C C . LYS A 1 247 ? -15.883 19.641 27.281 1 84.88 247 LYS A C 1
ATOM 2074 O O . LYS A 1 247 ? -15.586 20.781 26.938 1 84.88 247 LYS A O 1
ATOM 2079 N N . LEU A 1 248 ? -16.812 18.719 26.609 1 83.5 248 LEU A N 1
ATOM 2080 C CA . LEU A 1 248 ? -17.422 19.172 25.359 1 83.5 248 LEU A CA 1
ATOM 2081 C C . LEU A 1 248 ? -18.688 19.984 25.641 1 83.5 248 LEU A C 1
ATOM 2083 O O . LEU A 1 248 ? -19.594 19.516 26.344 1 83.5 248 LEU A O 1
ATOM 2087 N N . GLY A 1 249 ? -18.719 21.203 26.219 1 82.12 249 GLY A N 1
ATOM 2088 C CA . GLY A 1 249 ? -19.922 22.031 26.25 1 82.12 249 GLY A CA 1
ATOM 2089 C C . GLY A 1 249 ? -20.656 22.078 24.938 1 82.12 249 GLY A C 1
ATOM 2090 O O . GLY A 1 249 ? -20.484 21.188 24.094 1 82.12 249 GLY A O 1
ATOM 2091 N N . LEU A 1 250 ? -21.578 22.891 24.719 1 89.12 250 LEU A N 1
ATOM 2092 C CA . LEU A 1 250 ? -22.297 23.078 23.469 1 89.12 250 LEU A CA 1
ATOM 2093 C C . LEU A 1 250 ? -21.422 23.781 22.438 1 89.12 250 LEU A C 1
ATOM 2095 O O . LEU A 1 250 ? -20.938 24.891 22.688 1 89.12 250 LEU A O 1
ATOM 2099 N N . ILE A 1 251 ? -21.172 23.094 21.328 1 95.75 251 ILE A N 1
ATOM 2100 C CA . ILE A 1 251 ? -20.453 23.703 20.219 1 95.75 251 ILE A CA 1
ATOM 2101 C C . ILE A 1 251 ? -21.391 24.641 19.453 1 95.75 251 ILE A C 1
ATOM 2103 O O . ILE A 1 251 ? -22.391 24.188 18.875 1 95.75 251 ILE A O 1
ATOM 2107 N N . SER A 1 252 ? -21.109 25.859 19.469 1 97.19 252 SER A N 1
ATOM 2108 C CA . SER A 1 252 ? -21.922 26.844 18.766 1 97.19 252 SER A CA 1
ATOM 2109 C C . SER A 1 252 ? -21.578 26.891 17.281 1 97.19 252 SER A C 1
ATOM 2111 O O . SER A 1 252 ? -22.469 26.984 16.438 1 97.19 252 SER A O 1
ATOM 2113 N N . TYR A 1 253 ? -20.312 26.875 16.984 1 97.62 253 TYR A N 1
ATOM 2114 C CA . TYR A 1 253 ? -19.844 26.828 15.609 1 97.62 253 TYR A CA 1
ATOM 2115 C C . TYR A 1 253 ? -18.438 26.266 15.523 1 97.62 253 TYR A C 1
ATOM 2117 O O . TYR A 1 253 ? -17.75 26.141 16.531 1 97.62 253 TYR A O 1
ATOM 2125 N N . PHE A 1 254 ? -18.109 25.797 14.398 1 98.69 254 PHE A N 1
ATOM 2126 C CA . PHE A 1 254 ? -16.828 25.172 14.117 1 98.69 254 PHE A CA 1
ATOM 2127 C C . PHE A 1 254 ? -16.094 25.906 13.016 1 98.69 254 PHE A C 1
ATOM 2129 O O . PHE A 1 254 ? -16.656 26.188 11.953 1 98.69 254 PHE A O 1
ATOM 2136 N N . VAL A 1 255 ? -14.797 26.312 13.281 1 98.88 255 VAL A N 1
ATOM 2137 C CA . VAL A 1 255 ? -14.039 27.125 12.336 1 98.88 255 VAL A CA 1
ATOM 2138 C C . VAL A 1 255 ? -12.867 26.312 11.781 1 98.88 255 VAL A C 1
ATOM 2140 O O . VAL A 1 255 ? -12.078 25.75 12.547 1 98.88 255 VAL A O 1
ATOM 2143 N N . ILE A 1 256 ? -12.797 26.281 10.492 1 98.88 256 ILE A N 1
ATOM 2144 C CA . ILE A 1 256 ? -11.664 25.703 9.781 1 98.88 256 ILE A CA 1
ATOM 2145 C C . ILE A 1 256 ? -10.852 26.812 9.117 1 98.88 256 ILE A C 1
ATOM 2147 O O . ILE A 1 256 ? -11.375 27.562 8.281 1 98.88 256 ILE A O 1
ATOM 2151 N N . GLN A 1 257 ? -9.688 26.984 9.531 1 98.69 257 GLN A N 1
ATOM 2152 C CA . GLN A 1 257 ? -8.703 27.766 8.789 1 98.69 257 GLN A CA 1
ATOM 2153 C C . GLN A 1 257 ? -7.715 26.859 8.062 1 98.69 257 GLN A C 1
ATOM 2155 O O . GLN A 1 257 ? -6.98 26.094 8.695 1 98.69 257 GLN A O 1
ATOM 2160 N N . CYS A 1 258 ? -7.734 26.828 6.746 1 98.56 258 CYS A N 1
ATOM 2161 C CA . CYS A 1 258 ? -6.855 25.953 5.973 1 98.56 258 CYS A CA 1
ATOM 2162 C C . CYS A 1 258 ? -6.293 26.672 4.762 1 98.56 258 CYS A C 1
ATOM 2164 O O . CYS A 1 258 ? -6.691 27.812 4.469 1 98.56 258 CYS A O 1
ATOM 2166 N N . SER A 1 259 ? -5.309 26.078 4.113 1 98.38 259 SER A N 1
ATOM 2167 C CA . SER A 1 259 ? -4.66 26.688 2.959 1 98.38 259 SER A CA 1
ATOM 2168 C C . SER A 1 259 ? -4.918 25.875 1.69 1 98.38 259 SER A C 1
ATOM 2170 O O . SER A 1 259 ? -4.434 26.234 0.614 1 98.38 259 SER A O 1
ATOM 2172 N N . SER A 1 260 ? -5.625 24.797 1.819 1 97.94 260 SER A N 1
ATOM 2173 C CA . SER A 1 260 ? -6.07 24.016 0.668 1 97.94 260 SER A CA 1
ATOM 2174 C C . SER A 1 260 ? -7.367 23.281 0.973 1 97.94 260 SER A C 1
ATOM 2176 O O . SER A 1 260 ? -7.59 22.844 2.105 1 97.94 260 SER A O 1
ATOM 2178 N N . ILE A 1 261 ? -8.227 23.25 -0.011 1 98.38 261 ILE A N 1
ATOM 2179 C CA . ILE A 1 261 ? -9.461 22.469 0.031 1 98.38 261 ILE A CA 1
ATOM 2180 C C . ILE A 1 261 ? -9.445 21.422 -1.081 1 98.38 261 ILE A C 1
ATOM 2182 O O . ILE A 1 261 ? -9.547 21.766 -2.262 1 98.38 261 ILE A O 1
ATOM 2186 N N . GLY A 1 262 ? -9.344 20.172 -0.672 1 97.62 262 GLY A N 1
ATOM 2187 C CA . GLY A 1 262 ? -9.336 19.109 -1.654 1 97.62 262 GLY A CA 1
ATOM 2188 C C . GLY A 1 262 ? -10.703 18.828 -2.256 1 97.62 262 GLY A C 1
ATOM 2189 O O . GLY A 1 262 ? -11.703 19.406 -1.824 1 97.62 262 GLY A O 1
ATOM 2190 N N . PHE A 1 263 ? -10.719 18.047 -3.273 1 97.06 263 PHE A N 1
ATOM 2191 C CA . PHE A 1 263 ? -12 17.625 -3.834 1 97.06 263 PHE A CA 1
ATOM 2192 C C . PHE A 1 263 ? -12.766 16.75 -2.84 1 97.06 263 PHE A C 1
ATOM 2194 O O . PHE A 1 263 ? -12.336 15.648 -2.504 1 97.06 263 PHE A O 1
ATOM 2201 N N . ILE A 1 264 ? -13.844 17.188 -2.447 1 97 264 ILE A N 1
ATOM 2202 C CA . ILE A 1 264 ? -14.641 16.531 -1.422 1 97 264 ILE A CA 1
ATOM 2203 C C . ILE A 1 264 ? -15.719 15.672 -2.082 1 97 264 ILE A C 1
ATOM 2205 O O . ILE A 1 264 ? -15.992 14.547 -1.639 1 97 264 ILE A O 1
ATOM 2209 N N . GLY A 1 265 ? -16.266 16.109 -3.064 1 95.12 265 GLY A N 1
ATOM 2210 C CA . GLY A 1 265 ? -17.344 15.445 -3.791 1 95.12 265 GLY A CA 1
ATOM 2211 C C . GLY A 1 265 ? -18.406 16.406 -4.273 1 95.12 265 GLY A C 1
ATOM 2212 O O . GLY A 1 265 ? -18.359 17.609 -3.986 1 95.12 265 GLY A O 1
ATOM 2213 N N . THR A 1 266 ? -19.406 15.797 -4.984 1 93.94 266 THR A N 1
ATOM 2214 C CA . THR A 1 266 ? -20.484 16.609 -5.539 1 93.94 266 THR A CA 1
ATOM 2215 C C . THR A 1 266 ? -21.531 16.922 -4.477 1 93.94 266 THR A C 1
ATOM 2217 O O . THR A 1 266 ? -22.359 17.812 -4.656 1 93.94 266 THR A O 1
ATOM 2220 N N . SER A 1 267 ? -21.391 16.172 -3.424 1 94.94 267 SER A N 1
ATOM 2221 C CA . SER A 1 267 ? -22.281 16.391 -2.289 1 94.94 267 SER A CA 1
ATOM 2222 C C . SER A 1 267 ? -21.5 16.484 -0.984 1 94.94 267 SER A C 1
ATOM 2224 O O . SER A 1 267 ? -20.469 15.828 -0.818 1 94.94 267 SER A O 1
ATOM 2226 N N . GLU A 1 268 ? -22.047 17.344 -0.126 1 95.06 268 GLU A N 1
ATOM 2227 C CA . GLU A 1 268 ? -21.391 17.578 1.157 1 95.06 268 GLU A CA 1
ATOM 2228 C C . GLU A 1 268 ? -21.641 16.422 2.125 1 95.06 268 GLU A C 1
ATOM 2230 O O . GLU A 1 268 ? -20.922 16.266 3.107 1 95.06 268 GLU A O 1
ATOM 2235 N N . LYS A 1 269 ? -22.594 15.641 1.938 1 95 269 LYS A N 1
ATOM 2236 C CA . LYS A 1 269 ? -23.172 14.766 2.953 1 95 269 LYS A CA 1
ATOM 2237 C C . LYS A 1 269 ? -22.203 13.641 3.316 1 95 269 LYS A C 1
ATOM 2239 O O . LYS A 1 269 ? -21.859 13.461 4.484 1 95 269 LYS A O 1
ATOM 2244 N N . LYS A 1 270 ? -21.719 12.969 2.369 1 93.62 270 LYS A N 1
ATOM 2245 C CA . LYS A 1 270 ? -21.031 11.711 2.621 1 93.62 270 LYS A CA 1
ATOM 2246 C C . LYS A 1 270 ? -19.75 11.938 3.426 1 93.62 270 LYS A C 1
ATOM 2248 O O . LYS A 1 270 ? -19.594 11.375 4.512 1 93.62 270 LYS A O 1
ATOM 2253 N N . TRP A 1 271 ? -18.891 12.766 2.938 1 97.81 271 TRP A N 1
ATOM 2254 C CA . TRP A 1 271 ? -17.609 12.852 3.623 1 97.81 271 TRP A CA 1
ATOM 2255 C C . TRP A 1 271 ? -17.562 14.078 4.535 1 97.81 271 TRP A C 1
ATOM 2257 O O . TRP A 1 271 ? -17.203 13.969 5.711 1 97.81 271 TRP A O 1
ATOM 2267 N N . LEU A 1 272 ? -17.922 15.266 4.105 1 98.44 272 LEU A N 1
ATOM 2268 C CA . LEU A 1 272 ? -17.734 16.5 4.863 1 98.44 272 LEU A CA 1
ATOM 2269 C C . LEU A 1 272 ? -18.609 16.516 6.105 1 98.44 272 LEU A C 1
ATOM 2271 O O . LEU A 1 272 ? -18.156 16.859 7.195 1 98.44 272 LEU A O 1
ATOM 2275 N N . VAL A 1 273 ? -19.859 16.125 5.98 1 98.31 273 VAL A N 1
ATOM 2276 C CA . VAL A 1 273 ? -20.781 16.203 7.109 1 98.31 273 VAL A CA 1
ATOM 2277 C C . VAL A 1 273 ? -20.75 14.891 7.891 1 98.31 273 VAL A C 1
ATOM 2279 O O . VAL A 1 273 ? -20.328 14.859 9.047 1 98.31 273 VAL A O 1
ATOM 2282 N N . ASP A 1 274 ? -21 13.727 7.219 1 97.38 274 ASP A N 1
ATOM 2283 C CA . ASP A 1 274 ? -21.297 12.469 7.895 1 97.38 274 ASP A CA 1
ATOM 2284 C C . ASP A 1 274 ? -20.016 11.805 8.414 1 97.38 274 ASP A C 1
ATOM 2286 O O . ASP A 1 274 ? -20.078 10.945 9.297 1 97.38 274 ASP A O 1
ATOM 2290 N N . SER A 1 275 ? -18.938 12.156 7.844 1 97.25 275 SER A N 1
ATOM 2291 C CA . SER A 1 275 ? -17.672 11.57 8.297 1 97.25 275 SER A CA 1
ATOM 2292 C C . SER A 1 275 ? -16.828 12.594 9.039 1 97.25 275 SER A C 1
ATOM 2294 O O . SER A 1 275 ? -16.656 12.516 10.258 1 97.25 275 SER A O 1
ATOM 2296 N N . PHE A 1 276 ? -16.484 13.609 8.391 1 98.5 276 PHE A N 1
ATOM 2297 C CA . PHE A 1 276 ? -15.477 14.547 8.883 1 98.5 276 PHE A CA 1
ATOM 2298 C C . PHE A 1 276 ? -16.047 15.422 10 1 98.5 276 PHE A C 1
ATOM 2300 O O . PHE A 1 276 ? -15.555 15.383 11.125 1 98.5 276 PHE A O 1
ATOM 2307 N N . LEU A 1 277 ? -17.047 16.219 9.75 1 98.5 277 LEU A N 1
ATOM 2308 C CA . LEU A 1 277 ? -17.609 17.172 10.711 1 98.5 277 LEU A CA 1
ATOM 2309 C C . LEU A 1 277 ? -18.125 16.453 11.953 1 98.5 277 LEU A C 1
ATOM 2311 O O . LEU A 1 277 ? -17.844 16.875 13.078 1 98.5 277 LEU A O 1
ATOM 2315 N N . LYS A 1 278 ? -18.797 15.359 11.711 1 97.56 278 LYS A N 1
ATOM 2316 C CA . LYS A 1 278 ? -19.312 14.586 12.844 1 97.56 278 LYS A CA 1
ATOM 2317 C C . LYS A 1 278 ? -18.172 14.039 13.695 1 97.56 278 LYS A C 1
ATOM 2319 O O . LYS A 1 278 ? -18.281 14.008 14.93 1 97.56 278 LYS A O 1
ATOM 2324 N N . SER A 1 279 ? -17.109 13.617 13.047 1 98 279 SER A N 1
ATOM 2325 C CA . SER A 1 279 ? -15.961 13.109 13.797 1 98 279 SER A CA 1
ATOM 2326 C C . SER A 1 279 ? -15.281 14.227 14.586 1 98 279 SER A C 1
ATOM 2328 O O . SER A 1 279 ? -14.969 14.055 15.766 1 98 279 SER A O 1
ATOM 2330 N N . LEU A 1 280 ? -15.141 15.391 13.945 1 98.56 280 LEU A N 1
ATOM 2331 C CA . LEU A 1 280 ? -14.375 16.469 14.57 1 98.56 280 LEU A CA 1
ATOM 2332 C C . LEU A 1 280 ? -15.211 17.188 15.617 1 98.56 280 LEU A C 1
ATOM 2334 O O . LEU A 1 280 ? -14.68 18 16.391 1 98.56 280 LEU A O 1
ATOM 2338 N N . THR A 1 281 ? -16.516 16.859 15.703 1 97.88 281 THR A N 1
ATOM 2339 C CA . THR A 1 281 ? -17.359 17.547 16.672 1 97.88 281 THR A CA 1
ATOM 2340 C C . THR A 1 281 ? -18.078 16.547 17.562 1 97.88 281 THR A C 1
ATOM 2342 O O . THR A 1 281 ? -19 16.922 18.297 1 97.88 281 THR A O 1
ATOM 2345 N N . ASN A 1 282 ? -17.703 15.312 17.438 1 96.44 282 ASN A N 1
ATOM 2346 C CA . ASN A 1 282 ? -18.359 14.25 18.188 1 96.44 282 ASN A CA 1
ATOM 2347 C C . ASN A 1 282 ? -19.875 14.32 18.031 1 96.44 282 ASN A C 1
ATOM 2349 O O . ASN A 1 282 ? -20.609 14.336 19.016 1 96.44 282 ASN A O 1
ATOM 2353 N N . GLU A 1 283 ? -20.312 14.469 16.797 1 94.5 283 GLU A N 1
ATOM 2354 C CA . GLU A 1 283 ? -21.719 14.508 16.406 1 94.5 283 GLU A CA 1
ATOM 2355 C C . GLU A 1 283 ? -22.391 15.781 16.906 1 94.5 283 GLU A C 1
ATOM 2357 O O . GLU A 1 283 ? -23.625 15.875 16.922 1 94.5 283 GLU A O 1
ATOM 2362 N N . GLY A 1 284 ? -21.641 16.734 17.312 1 94 284 GLY A N 1
ATOM 2363 C CA . GLY A 1 284 ? -22.188 18 17.766 1 94 284 GLY A CA 1
ATOM 2364 C C . GLY A 1 284 ? -22.781 18.828 16.641 1 94 284 GLY A C 1
ATOM 2365 O O . GLY A 1 284 ? -23.688 19.625 16.859 1 94 284 GLY A O 1
ATOM 2366 N N . LEU A 1 285 ? -22.203 18.734 15.508 1 95.38 285 LEU A N 1
ATOM 2367 C CA . LEU A 1 285 ? -22.734 19.375 14.305 1 95.38 285 LEU A CA 1
ATOM 2368 C C . LEU A 1 285 ? -23.094 18.344 13.25 1 95.38 285 LEU A C 1
ATOM 2370 O O . LEU A 1 285 ? -22.328 17.406 13 1 95.38 285 LEU A O 1
ATOM 2374 N N . ASN A 1 286 ? -24.25 18.531 12.617 1 94.5 286 ASN A N 1
ATOM 2375 C CA . ASN A 1 286 ? -24.719 17.547 11.648 1 94.5 286 ASN A CA 1
ATOM 2376 C C . ASN A 1 286 ? -25.109 18.203 10.32 1 94.5 286 ASN A C 1
ATOM 2378 O O . ASN A 1 286 ? -25.766 17.578 9.484 1 94.5 286 ASN A O 1
ATOM 2382 N N . SER A 1 287 ? -24.797 19.422 10.18 1 96.38 287 SER A N 1
ATOM 2383 C CA . SER A 1 287 ? -25 20.172 8.945 1 96.38 287 SER A CA 1
ATOM 2384 C C . SER A 1 287 ? -23.953 21.281 8.797 1 96.38 287 SER A C 1
ATOM 2386 O O . SER A 1 287 ? -23.141 21.5 9.703 1 96.38 287 SER A O 1
ATOM 2388 N N . LEU A 1 288 ? -23.969 21.938 7.699 1 97.88 288 LEU A N 1
ATOM 2389 C CA . LEU A 1 288 ? -22.922 22.922 7.395 1 97.88 288 LEU A CA 1
ATOM 2390 C C . LEU A 1 288 ? -23.297 24.297 7.934 1 97.88 288 LEU A C 1
ATOM 2392 O O . LEU A 1 288 ? -22.484 25.234 7.875 1 97.88 288 LEU A O 1
ATOM 2396 N N . ASP A 1 289 ? -24.406 24.469 8.586 1 96.31 289 ASP A N 1
ATOM 2397 C CA . ASP A 1 289 ? -24.922 25.766 8.977 1 96.31 289 ASP A CA 1
ATOM 2398 C C . ASP A 1 289 ? -24.016 26.453 10 1 96.31 289 ASP A C 1
ATOM 2400 O O . ASP A 1 289 ? -23.969 27.688 10.086 1 96.31 289 ASP A O 1
ATOM 2404 N N . LYS A 1 290 ? -23.328 25.641 10.781 1 97.56 290 LYS A N 1
ATOM 2405 C CA . LYS A 1 290 ? -22.469 26.188 11.828 1 97.56 290 LYS A CA 1
ATOM 2406 C C . LYS A 1 290 ? -21 25.938 11.516 1 97.56 290 LYS A C 1
ATOM 2408 O O . LYS A 1 290 ? -20.141 26.078 12.391 1 97.56 290 LYS A O 1
ATOM 2413 N N . LEU A 1 291 ? -20.734 25.484 10.281 1 98.56 291 LEU A N 1
ATOM 2414 C CA . LEU A 1 291 ? -19.359 25.344 9.812 1 98.56 291 LEU A CA 1
ATOM 2415 C C . LEU A 1 291 ? -18.875 26.625 9.125 1 98.56 291 LEU A C 1
ATOM 2417 O O . LEU A 1 291 ? -19.578 27.156 8.266 1 98.56 291 LEU A O 1
ATOM 2421 N N . LYS A 1 292 ? -17.766 27.125 9.523 1 98.75 292 LYS A N 1
ATOM 2422 C CA . LYS A 1 292 ? -17.141 28.297 8.922 1 98.75 292 LYS A CA 1
ATOM 2423 C C . LYS A 1 292 ? -15.727 27.969 8.422 1 98.75 292 LYS A C 1
ATOM 2425 O O . LYS A 1 292 ? -14.914 27.422 9.164 1 98.75 292 LYS A O 1
ATOM 2430 N N . ILE A 1 293 ? -15.477 28.297 7.176 1 98.75 293 ILE A N 1
ATOM 2431 C CA . ILE A 1 293 ? -14.188 28.016 6.562 1 98.75 293 ILE A CA 1
ATOM 2432 C C . ILE A 1 293 ? -13.484 29.312 6.195 1 98.75 293 ILE A C 1
ATOM 2434 O O . ILE A 1 293 ? -14.008 30.125 5.418 1 98.75 293 ILE A O 1
ATOM 2438 N N . ILE A 1 294 ? -12.375 29.5 6.773 1 98.88 294 ILE A N 1
ATOM 2439 C CA . ILE A 1 294 ? -11.562 30.656 6.418 1 98.88 294 ILE A CA 1
ATOM 2440 C C . ILE A 1 294 ? -10.609 30.297 5.281 1 98.88 294 ILE A C 1
ATOM 2442 O O . ILE A 1 294 ? -9.781 29.391 5.426 1 98.88 294 ILE A O 1
ATOM 2446 N N . TYR A 1 295 ? -10.758 30.953 4.191 1 98.69 295 TYR A N 1
ATOM 2447 C CA . TYR A 1 295 ? -9.922 30.844 2.998 1 98.69 295 TYR A CA 1
ATOM 2448 C C . TYR A 1 295 ? -9.773 32.188 2.314 1 98.69 295 TYR A C 1
ATOM 2450 O O . TYR A 1 295 ? -10.734 32.969 2.225 1 98.69 295 TYR A O 1
ATOM 2458 N N . PRO A 1 296 ? -8.578 32.5 1.847 1 98.12 296 PRO A N 1
ATOM 2459 C CA . PRO A 1 296 ? -8.375 33.875 1.313 1 98.12 296 PRO A CA 1
ATOM 2460 C C . PRO A 1 296 ? -9.188 34.125 0.049 1 98.12 296 PRO A C 1
ATOM 2462 O O . PRO A 1 296 ? -9.328 33.25 -0.795 1 98.12 296 PRO A O 1
ATOM 2465 N N . SER A 1 297 ? -9.703 35.281 -0.062 1 97.81 297 SER A N 1
ATOM 2466 C CA . SER A 1 297 ? -10.312 35.781 -1.298 1 97.81 297 SER A CA 1
ATOM 2467 C C . SER A 1 297 ? -9.25 36.25 -2.289 1 97.81 297 SER A C 1
ATOM 2469 O O . SER A 1 297 ? -8.07 36.344 -1.938 1 97.81 297 SER A O 1
ATOM 2471 N N . LEU A 1 298 ? -9.758 36.469 -3.48 1 97.62 298 LEU A N 1
ATOM 2472 C CA . LEU A 1 298 ? -8.867 37.062 -4.469 1 97.62 298 LEU A CA 1
ATOM 2473 C C . LEU A 1 298 ? -8.258 38.375 -3.941 1 97.62 298 LEU A C 1
ATOM 2475 O O . LEU A 1 298 ? -7.062 38.594 -4.105 1 97.62 298 LEU A O 1
ATOM 2479 N N . ASP A 1 299 ? -9.031 39.156 -3.281 1 97 299 ASP A N 1
ATOM 2480 C CA . ASP A 1 299 ? -8.578 40.438 -2.723 1 97 299 ASP A CA 1
ATOM 2481 C C . ASP A 1 299 ? -7.539 40.219 -1.625 1 97 299 ASP A C 1
ATOM 2483 O O . ASP A 1 299 ? -6.566 40.938 -1.524 1 97 299 ASP A O 1
ATOM 2487 N N . ASP A 1 300 ? -7.781 39.281 -0.809 1 97.81 300 ASP A N 1
ATOM 2488 C CA . ASP A 1 300 ? -6.828 38.969 0.251 1 97.81 300 ASP A CA 1
ATOM 2489 C C . ASP A 1 300 ? -5.457 38.625 -0.327 1 97.81 300 ASP A C 1
ATOM 2491 O O . ASP A 1 300 ? -4.434 39.094 0.158 1 97.81 300 ASP A O 1
ATOM 2495 N N . VAL A 1 301 ? -5.445 37.812 -1.395 1 98.06 301 VAL A N 1
ATOM 2496 C CA . VAL A 1 301 ? -4.199 37.375 -2.004 1 98.06 301 VAL A CA 1
ATOM 2497 C C . VAL A 1 301 ? -3.521 38.531 -2.709 1 98.06 301 VAL A C 1
ATOM 2499 O O . VAL A 1 301 ? -2.346 38.812 -2.469 1 98.06 301 VAL A O 1
ATOM 2502 N N . ARG A 1 302 ? -4.238 39.25 -3.502 1 97.25 302 ARG A N 1
ATOM 2503 C CA . ARG A 1 302 ? -3.646 40.281 -4.328 1 97.25 302 ARG A CA 1
ATOM 2504 C C . ARG A 1 302 ? -3.115 41.438 -3.469 1 97.25 302 ARG A C 1
ATOM 2506 O O . ARG A 1 302 ? -2.209 42.156 -3.883 1 97.25 302 ARG A O 1
ATOM 2513 N N . ASN A 1 303 ? -3.682 41.562 -2.246 1 97 303 ASN A N 1
ATOM 2514 C CA . ASN A 1 303 ? -3.279 42.656 -1.385 1 97 303 ASN A CA 1
ATOM 2515 C C . ASN A 1 303 ? -2.354 42.188 -0.267 1 97 303 ASN A C 1
ATOM 2517 O O . ASN A 1 303 ? -2.016 42.969 0.631 1 97 303 ASN A O 1
ATOM 2521 N N . SER A 1 304 ? -1.994 40.969 -0.282 1 97.44 304 SER A N 1
ATOM 2522 C CA . SER A 1 304 ? -1.024 40.469 0.687 1 97.44 304 SER A CA 1
ATOM 2523 C C . SER A 1 304 ? 0.366 41.031 0.421 1 97.44 304 SER A C 1
ATOM 2525 O O . SER A 1 304 ? 0.599 41.656 -0.614 1 97.44 304 SER A O 1
ATOM 2527 N N . ILE A 1 305 ? 1.284 40.812 1.331 1 96.5 305 ILE A N 1
ATOM 2528 C CA . ILE A 1 305 ? 2.609 41.406 1.288 1 96.5 305 ILE A CA 1
ATOM 2529 C C . ILE A 1 305 ? 3.324 41 0.004 1 96.5 305 ILE A C 1
ATOM 2531 O O . ILE A 1 305 ? 4.113 41.781 -0.549 1 96.5 305 ILE A O 1
ATOM 2535 N N . ASN A 1 306 ? 3.012 39.781 -0.539 1 95.56 306 ASN A N 1
ATOM 2536 C CA . ASN A 1 306 ? 3.664 39.281 -1.742 1 95.56 306 ASN A CA 1
ATOM 2537 C C . ASN A 1 306 ? 2.734 39.344 -2.951 1 95.56 306 ASN A C 1
ATOM 2539 O O . ASN A 1 306 ? 3.053 38.812 -4.012 1 95.56 306 ASN A O 1
ATOM 2543 N N . GLY A 1 307 ? 1.612 39.906 -2.76 1 96.56 307 GLY A N 1
ATOM 2544 C CA . GLY A 1 307 ? 0.65 39.875 -3.85 1 96.56 307 GLY A CA 1
ATOM 2545 C C . GLY A 1 307 ? 0.374 38.469 -4.355 1 96.56 307 GLY A C 1
ATOM 2546 O O . GLY A 1 307 ? 0.194 37.562 -3.561 1 96.56 307 GLY A O 1
ATOM 2547 N N . TYR A 1 308 ? 0.348 38.375 -5.672 1 95.88 308 TYR A N 1
ATOM 2548 C CA . TYR A 1 308 ? 0.051 37.094 -6.289 1 95.88 308 TYR A CA 1
ATOM 2549 C C . TYR A 1 308 ? 1.183 36.094 -6.051 1 95.88 308 TYR A C 1
ATOM 2551 O O . TYR A 1 308 ? 1.014 34.906 -6.254 1 95.88 308 TYR A O 1
ATOM 2559 N N . GLY A 1 309 ? 2.305 36.531 -5.582 1 93.56 309 GLY A N 1
ATOM 2560 C CA . GLY A 1 309 ? 3.467 35.688 -5.379 1 93.56 309 GLY A CA 1
ATOM 2561 C C . GLY A 1 309 ? 3.238 34.594 -4.344 1 93.56 309 GLY A C 1
ATOM 2562 O O . GLY A 1 309 ? 3.9 33.562 -4.367 1 93.56 309 GLY A O 1
ATOM 2563 N N . SER A 1 310 ? 2.307 34.812 -3.463 1 94 310 SER A N 1
ATOM 2564 C CA . SER A 1 310 ? 2.041 33.812 -2.424 1 94 310 SER A CA 1
ATOM 2565 C C . SER A 1 310 ? 0.814 32.969 -2.764 1 94 310 SER A C 1
ATOM 2567 O O . SER A 1 310 ? 0.416 32.094 -1.984 1 94 310 SER A O 1
ATOM 2569 N N . GLY A 1 311 ? 0.257 33.219 -3.881 1 94.69 311 GLY A N 1
ATOM 2570 C CA . GLY A 1 311 ? -0.958 32.5 -4.281 1 94.69 311 GLY A CA 1
ATOM 2571 C C . GLY A 1 311 ? -0.773 31.016 -4.398 1 94.69 311 GLY A C 1
ATOM 2572 O O . GLY A 1 311 ? -1.724 30.25 -4.215 1 94.69 311 GLY A O 1
ATOM 2573 N N . TYR A 1 312 ? 0.46 30.562 -4.664 1 92.75 312 TYR A N 1
ATOM 2574 C CA . TYR A 1 312 ? 0.737 29.156 -4.883 1 92.75 312 TYR A CA 1
ATOM 2575 C C . TYR A 1 312 ? 0.55 28.359 -3.596 1 92.75 312 TYR A C 1
ATOM 2577 O O . TYR A 1 312 ? 0.395 27.125 -3.631 1 92.75 312 TYR A O 1
ATOM 2585 N N . LEU A 1 313 ? 0.505 28.984 -2.463 1 96.5 313 LEU A N 1
ATOM 2586 C CA . LEU A 1 313 ? 0.327 28.328 -1.169 1 96.5 313 LEU A CA 1
ATOM 2587 C C . LEU A 1 313 ? -1.123 27.906 -0.972 1 96.5 313 LEU A C 1
ATOM 2589 O O . LEU A 1 313 ? -1.425 27.109 -0.071 1 96.5 313 LEU A O 1
ATOM 2593 N N . PHE A 1 314 ? -2.006 28.391 -1.855 1 98 314 PHE A N 1
ATOM 2594 C CA . PHE A 1 314 ? -3.436 28.125 -1.743 1 98 314 PHE A CA 1
ATOM 2595 C C . PHE A 1 314 ? -3.969 27.484 -3.016 1 98 314 PHE A C 1
ATOM 2597 O O . PHE A 1 314 ? -4.668 28.125 -3.799 1 98 314 PHE A O 1
ATOM 2604 N N . PRO A 1 315 ? -3.809 26.156 -3.117 1 97.19 315 PRO A N 1
ATOM 2605 C CA . PRO A 1 315 ? -4.047 25.484 -4.398 1 97.19 315 PRO A CA 1
ATOM 2606 C C . PRO A 1 315 ? -5.496 25.047 -4.57 1 97.19 315 PRO A C 1
ATOM 2608 O O . PRO A 1 315 ? -5.754 23.906 -4.969 1 97.19 315 PRO A O 1
ATOM 2611 N N . TYR A 1 316 ? -6.438 25.953 -4.391 1 97.69 316 TYR A N 1
ATOM 2612 C CA . TYR A 1 316 ? -7.824 25.656 -4.734 1 97.69 316 TYR A CA 1
ATOM 2613 C C . TYR A 1 316 ? -8.055 25.812 -6.234 1 97.69 316 TYR A C 1
ATOM 2615 O O . TYR A 1 316 ? -7.707 26.844 -6.82 1 97.69 316 TYR A O 1
ATOM 2623 N N . SER A 1 317 ? -8.633 24.781 -6.867 1 96.56 317 SER A N 1
ATOM 2624 C CA . SER A 1 317 ? -8.734 24.781 -8.32 1 96.56 317 SER A CA 1
ATOM 2625 C C . SER A 1 317 ? -10.109 25.25 -8.781 1 96.56 317 SER A C 1
ATOM 2627 O O . SER A 1 317 ? -11.086 25.188 -8.031 1 96.56 317 SER A O 1
ATOM 2629 N N . VAL A 1 318 ? -10.125 25.672 -10.016 1 96.69 318 VAL A N 1
ATOM 2630 C CA . VAL A 1 318 ? -11.383 26.062 -10.648 1 96.69 318 VAL A CA 1
ATOM 2631 C C . VAL A 1 318 ? -12.328 24.875 -10.711 1 96.69 318 VAL A C 1
ATOM 2633 O O . VAL A 1 318 ? -13.531 25.016 -10.477 1 96.69 318 VAL A O 1
ATOM 2636 N N . ARG A 1 319 ? -11.781 23.781 -11.008 1 96.31 319 ARG A N 1
ATOM 2637 C CA . ARG A 1 319 ? -12.578 22.547 -11.086 1 96.31 319 ARG A CA 1
ATOM 2638 C C . ARG A 1 319 ? -13.289 22.281 -9.773 1 96.31 319 ARG A C 1
ATOM 2640 O O . ARG A 1 319 ? -14.492 21.984 -9.758 1 96.31 319 ARG A O 1
ATOM 2647 N N . ASN A 1 320 ? -12.547 22.344 -8.68 1 96.62 320 ASN A N 1
ATOM 2648 C CA . ASN A 1 320 ? -13.141 22.094 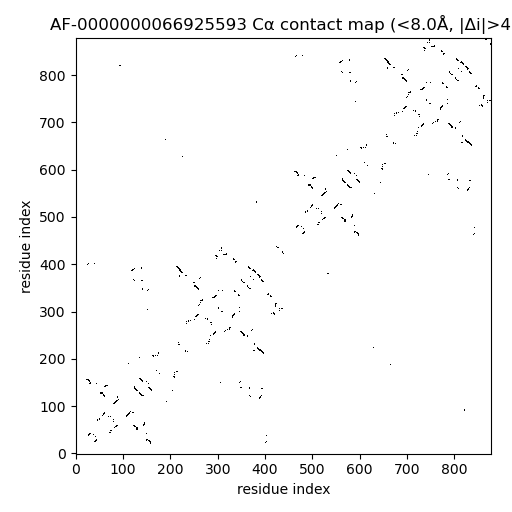-7.375 1 96.62 320 ASN A CA 1
ATOM 2649 C C . ASN A 1 320 ? -14.195 23.141 -7.031 1 96.62 320 ASN A C 1
ATOM 2651 O O . ASN A 1 320 ? -15.25 22.797 -6.477 1 96.62 320 ASN A O 1
ATOM 2655 N N . LYS A 1 321 ? -13.914 24.328 -7.375 1 96.94 321 LYS A N 1
ATOM 2656 C CA . LYS A 1 321 ? -14.883 25.406 -7.16 1 96.94 321 LYS A CA 1
ATOM 2657 C C . LYS A 1 321 ? -16.188 25.125 -7.898 1 96.94 321 LYS A C 1
ATOM 2659 O O . LYS A 1 321 ? -17.266 25.297 -7.332 1 96.94 321 LYS A O 1
ATOM 2664 N N . GLU A 1 322 ? -16.109 24.656 -9.102 1 97 322 GLU A N 1
ATOM 2665 C CA . GLU A 1 322 ? -17.281 24.391 -9.93 1 97 322 GLU A CA 1
ATOM 2666 C C . GLU A 1 322 ? -18.062 23.188 -9.398 1 97 322 GLU A C 1
ATOM 2668 O O . GLU A 1 322 ? -19.297 23.188 -9.414 1 97 322 GLU A O 1
ATOM 2673 N N . LYS A 1 323 ? -17.375 22.266 -8.922 1 96.88 323 LYS A N 1
ATOM 2674 C CA . LYS A 1 323 ? -18.016 21.016 -8.562 1 96.88 323 LYS A CA 1
ATOM 2675 C C . LYS A 1 323 ? -18.578 21.062 -7.145 1 96.88 323 LYS A C 1
ATOM 2677 O O . LYS A 1 323 ? -19.562 20.391 -6.84 1 96.88 323 LYS A O 1
ATOM 2682 N N . GLN A 1 324 ? -17.922 21.828 -6.266 1 97.94 324 GLN A N 1
ATOM 2683 C CA . GLN A 1 324 ? -18.328 21.734 -4.871 1 97.94 324 GLN A CA 1
ATOM 2684 C C . GLN A 1 324 ? -18.625 23.109 -4.289 1 97.94 324 GLN A C 1
ATOM 2686 O O . GLN A 1 324 ? -18.969 23.234 -3.111 1 97.94 324 GLN A O 1
ATOM 2691 N N . GLY A 1 325 ? -18.609 24.188 -5.059 1 96.75 325 GLY A N 1
ATOM 2692 C CA . GLY A 1 325 ? -18.828 25.547 -4.594 1 96.75 325 GLY A CA 1
ATOM 2693 C C . GLY A 1 325 ? -20.203 25.766 -4.008 1 96.75 325 GLY A C 1
ATOM 2694 O O . GLY A 1 325 ? -20.375 26.578 -3.096 1 96.75 325 GLY A O 1
ATOM 2695 N N . LYS A 1 326 ? -21.141 25.031 -4.488 1 96.19 326 LYS A N 1
ATOM 2696 C CA . LYS A 1 326 ? -22.531 25.203 -4.066 1 96.19 326 LYS A CA 1
ATOM 2697 C C . LYS A 1 326 ? -22.672 25.062 -2.551 1 96.19 326 LYS A C 1
ATOM 2699 O O . LYS A 1 326 ? -23.453 25.781 -1.927 1 96.19 326 LYS A O 1
ATOM 2704 N N . TYR A 1 327 ? -21.844 24.141 -1.995 1 97.44 327 TYR A N 1
ATOM 2705 C CA . TYR A 1 327 ? -22.016 23.938 -0.56 1 97.44 327 TYR A CA 1
ATOM 2706 C C . TYR A 1 327 ? -20.797 24.453 0.208 1 97.44 327 TYR A C 1
ATOM 2708 O O . TYR A 1 327 ? -20.875 24.656 1.422 1 97.44 327 TYR A O 1
ATOM 2716 N N . ILE A 1 328 ? -19.688 24.766 -0.439 1 97.69 328 ILE A N 1
ATOM 2717 C CA . ILE A 1 328 ? -18.484 25.281 0.224 1 97.69 328 ILE A CA 1
ATOM 2718 C C . ILE A 1 328 ? -18.594 26.797 0.348 1 97.69 328 ILE A C 1
ATOM 2720 O O . ILE A 1 328 ? -18.25 27.375 1.389 1 97.69 328 ILE A O 1
ATOM 2724 N N . ASP A 1 329 ? -19.109 27.453 -0.636 1 96.31 329 ASP A N 1
ATOM 2725 C CA . ASP A 1 329 ? -19.078 28.906 -0.724 1 96.31 329 ASP A CA 1
ATOM 2726 C C . ASP A 1 329 ? -19.844 29.547 0.434 1 96.31 329 ASP A C 1
ATOM 2728 O O . ASP A 1 329 ? -19.391 30.516 1.032 1 96.31 329 ASP A O 1
ATOM 2732 N N . PRO A 1 330 ? -20.984 28.969 0.785 1 96.38 330 PRO A N 1
ATOM 2733 C CA . PRO A 1 330 ? -21.734 29.562 1.901 1 96.38 330 PRO A CA 1
ATOM 2734 C C . PRO A 1 330 ? -20.969 29.469 3.227 1 96.38 330 PRO A C 1
ATOM 2736 O O . PRO A 1 330 ? -21.297 30.188 4.176 1 96.38 330 PRO A O 1
ATOM 2739 N N . CYS A 1 331 ? -20.016 28.609 3.338 1 97.88 331 CYS A N 1
ATOM 2740 C CA . CYS A 1 331 ? -19.266 28.406 4.574 1 97.88 331 CYS A CA 1
ATOM 2741 C C . CYS A 1 331 ? -18.062 29.344 4.633 1 97.88 331 CYS A C 1
ATOM 2743 O O . CYS A 1 331 ? -17.422 29.469 5.68 1 97.88 331 CYS A O 1
ATOM 2745 N N . LEU A 1 332 ? -17.797 30.109 3.598 1 98.06 332 LEU A N 1
ATOM 2746 C CA . LEU A 1 332 ? -16.516 30.797 3.438 1 98.06 332 LEU A CA 1
ATOM 2747 C C . LEU A 1 332 ? -16.5 32.094 4.238 1 98.06 332 LEU A C 1
ATOM 2749 O O . LEU A 1 332 ? -17.5 32.812 4.289 1 98.06 332 LEU A O 1
ATOM 2753 N N . HIS A 1 333 ? -15.461 32.312 4.812 1 98.5 333 HIS A N 1
ATOM 2754 C CA . HIS A 1 333 ? -15.078 33.562 5.453 1 98.5 333 HIS A CA 1
ATOM 2755 C C . HIS A 1 333 ? -13.688 34.031 5.004 1 98.5 333 HIS A C 1
ATOM 2757 O O . HIS A 1 333 ? -12.852 33.188 4.629 1 98.5 333 HIS A O 1
ATOM 2763 N N . ARG A 1 334 ? -13.406 35.281 5.09 1 97.31 334 ARG A N 1
ATOM 2764 C CA . ARG A 1 334 ? -12.148 35.844 4.621 1 97.31 334 ARG A CA 1
ATOM 2765 C C . ARG A 1 334 ? -11.062 35.719 5.684 1 97.31 334 ARG A C 1
ATOM 2767 O O . ARG A 1 334 ? -11.359 35.594 6.871 1 97.31 334 ARG A O 1
ATOM 2774 N N . TRP A 1 335 ? -9.859 35.781 5.172 1 98.31 335 TRP A N 1
ATOM 2775 C CA . TRP A 1 335 ? -8.742 35.969 6.09 1 98.31 335 TRP A CA 1
ATOM 2776 C C . TRP A 1 335 ? -8.688 37.438 6.59 1 98.31 335 TRP A C 1
ATOM 2778 O O . TRP A 1 335 ? -8.586 38.375 5.797 1 98.31 335 TRP A O 1
ATOM 2788 N N . SER A 1 336 ? -8.891 37.531 7.828 1 98.12 336 SER A N 1
ATOM 2789 C CA . SER A 1 336 ? -8.75 38.812 8.539 1 98.12 336 SER A CA 1
ATOM 2790 C C . SER A 1 336 ? -8.086 38.625 9.891 1 98.12 336 SER A C 1
ATOM 2792 O O . SER A 1 336 ? -8.523 37.781 10.695 1 98.12 336 SER A O 1
ATOM 2794 N N . SER A 1 337 ? -7.004 39.281 10.102 1 96.88 337 SER A N 1
ATOM 2795 C CA . SER A 1 337 ? -6.234 39.219 11.336 1 96.88 337 SER A CA 1
ATOM 2796 C C . SER A 1 337 ? -5.746 40.594 11.758 1 96.88 337 SER A C 1
ATOM 2798 O O . SER A 1 337 ? -4.551 40.781 11.977 1 96.88 337 SER A O 1
ATOM 2800 N N . GLU A 1 338 ? -6.652 41.469 11.914 1 95.38 338 GLU A N 1
ATOM 2801 C CA . GLU A 1 338 ? -6.336 42.844 12.25 1 95.38 338 GLU A CA 1
ATOM 2802 C C . GLU A 1 338 ? -5.82 42.969 13.68 1 95.38 338 GLU A C 1
ATOM 2804 O O . GLU A 1 338 ? -4.891 43.719 13.945 1 95.38 338 GLU A O 1
ATOM 2809 N N . THR A 1 339 ? -6.395 42.25 14.516 1 93.19 339 THR A N 1
ATOM 2810 C CA . THR A 1 339 ? -6.02 42.281 15.93 1 93.19 339 THR A CA 1
ATOM 2811 C C . THR A 1 339 ? -4.559 41.906 16.109 1 93.19 339 THR A C 1
ATOM 2813 O O . THR A 1 339 ? -3.871 42.406 16.984 1 93.19 339 THR A O 1
ATOM 2816 N N . LEU A 1 340 ? -4.09 41 15.297 1 95.38 340 LEU A N 1
ATOM 2817 C CA . LEU A 1 340 ? -2.717 40.531 15.414 1 95.38 340 LEU A CA 1
ATOM 2818 C C . LEU A 1 340 ? -1.823 41.219 14.375 1 95.38 340 LEU A C 1
ATOM 2820 O O . LEU A 1 340 ? -0.643 40.875 14.258 1 95.38 340 LEU A O 1
ATOM 2824 N N . LYS A 1 341 ? -2.455 42.094 13.617 1 95.19 341 LYS A N 1
ATOM 2825 C CA . LYS A 1 341 ? -1.757 42.875 12.586 1 95.19 341 LYS A CA 1
ATOM 2826 C C . LYS A 1 341 ? -1.132 41.938 11.547 1 95.19 341 LYS A C 1
ATOM 2828 O O . LYS A 1 341 ? -0.001 42.156 11.109 1 95.19 341 LYS A O 1
ATOM 2833 N N . ARG A 1 342 ? -1.924 40.906 11.18 1 96.56 342 ARG A N 1
ATOM 2834 C CA . ARG A 1 342 ? -1.381 39.938 10.242 1 96.56 342 ARG A CA 1
ATOM 2835 C C . ARG A 1 342 ? -2.258 39.812 9 1 96.56 342 ARG A C 1
ATOM 2837 O O . ARG A 1 342 ? -2.086 38.906 8.195 1 96.56 342 ARG A O 1
ATOM 2844 N N . THR A 1 343 ? -3.086 40.719 8.805 1 96.94 343 THR A N 1
ATOM 2845 C CA . THR A 1 343 ? -4.047 40.625 7.715 1 96.94 343 THR A CA 1
ATOM 2846 C C . THR A 1 343 ? -3.328 40.531 6.371 1 96.94 343 THR A C 1
ATOM 2848 O O . THR A 1 343 ? -3.779 39.812 5.469 1 96.94 343 THR A O 1
ATOM 2851 N N . ARG A 1 344 ? -2.229 41.188 6.195 1 97.19 344 ARG A N 1
ATOM 2852 C CA . ARG A 1 344 ? -1.517 41.188 4.922 1 97.19 344 ARG A CA 1
ATOM 2853 C C . ARG A 1 344 ? -0.574 40 4.82 1 97.19 344 ARG A C 1
ATOM 2855 O O . ARG A 1 344 ? 0.051 39.781 3.779 1 97.19 344 ARG A O 1
ATOM 2862 N N . TYR A 1 345 ? -0.375 39.25 5.832 1 97.75 345 TYR A N 1
ATOM 2863 C CA . TYR A 1 345 ? 0.416 38.031 5.875 1 97.75 345 TYR A CA 1
ATOM 2864 C C . TYR A 1 345 ? -0.481 36.812 5.824 1 97.75 345 TYR A C 1
ATOM 2866 O O . TYR A 1 345 ? -0.96 36.344 6.859 1 97.75 345 TYR A O 1
ATOM 2874 N N . LEU A 1 346 ? -0.673 36.281 4.633 1 98.06 346 LEU A N 1
ATOM 2875 C CA . LEU A 1 346 ? -1.629 35.219 4.395 1 98.06 346 LEU A CA 1
ATOM 2876 C C . LEU A 1 346 ? -1.378 34.031 5.344 1 98.06 346 LEU A C 1
ATOM 2878 O O . LEU A 1 346 ? -0.249 33.844 5.789 1 98.06 346 LEU A O 1
ATOM 2882 N N . PRO A 1 347 ? -2.398 33.312 5.711 1 98.38 347 PRO A N 1
ATOM 2883 C CA . PRO A 1 347 ? -2.27 32.219 6.668 1 98.38 347 PRO A CA 1
ATOM 2884 C C . PRO A 1 347 ? -1.962 30.875 5.992 1 98.38 347 PRO A C 1
ATOM 2886 O O . PRO A 1 347 ? -2.818 30.312 5.305 1 98.38 347 PRO A O 1
ATOM 2889 N N . HIS A 1 348 ? -0.779 30.375 6.133 1 98.44 348 HIS A N 1
ATOM 2890 C CA . HIS A 1 348 ? -0.514 29 5.758 1 98.44 348 HIS A CA 1
ATOM 2891 C C . HIS A 1 348 ? -0.622 28.078 6.965 1 98.44 348 HIS A C 1
ATOM 2893 O O . HIS A 1 348 ? -0.292 26.891 6.875 1 98.44 348 HIS A O 1
ATOM 2899 N N . ILE A 1 349 ? -1.03 28.625 8.086 1 98.12 349 ILE A N 1
ATOM 2900 C CA . ILE A 1 349 ? -1.386 27.922 9.312 1 98.12 349 ILE A CA 1
ATOM 2901 C C . ILE A 1 349 ? -2.699 27.172 9.109 1 98.12 349 ILE A C 1
ATOM 2903 O O . ILE A 1 349 ? -3.605 27.656 8.43 1 98.12 349 ILE A O 1
ATOM 2907 N N . LYS A 1 350 ? -2.861 25.922 9.633 1 98.75 350 LYS A N 1
ATOM 2908 C CA . LYS A 1 350 ? -4.102 25.156 9.617 1 98.75 350 LYS A CA 1
ATOM 2909 C C . LYS A 1 350 ? -4.629 24.922 11.031 1 98.75 350 LYS A C 1
ATOM 2911 O O . LYS A 1 350 ? -3.924 24.391 11.883 1 98.75 350 LYS A O 1
ATOM 2916 N N . THR A 1 351 ? -5.828 25.422 11.242 1 98.81 351 THR A N 1
ATOM 2917 C CA . THR A 1 351 ? -6.469 25.219 12.539 1 98.81 351 THR A CA 1
ATOM 2918 C C . THR A 1 351 ? -7.898 24.719 12.367 1 98.81 351 THR A C 1
ATOM 2920 O O . THR A 1 351 ? -8.586 25.109 11.414 1 98.81 351 THR A O 1
ATOM 2923 N N . TYR A 1 352 ? -8.328 23.906 13.203 1 98.88 352 TYR A N 1
ATOM 2924 C CA . TYR A 1 352 ? -9.688 23.406 13.383 1 98.88 352 TYR A CA 1
ATOM 2925 C C . TYR A 1 352 ? -10.164 23.625 14.812 1 98.88 352 TYR A C 1
ATOM 2927 O O . TYR A 1 352 ? -9.656 22.984 15.742 1 98.88 352 TYR A O 1
ATOM 2935 N N . THR A 1 353 ? -11.156 24.516 14.969 1 98.81 353 THR A N 1
ATOM 2936 C CA . THR A 1 353 ? -11.484 24.984 16.312 1 98.81 353 THR A CA 1
ATOM 2937 C C . THR A 1 353 ? -12.992 24.938 16.547 1 98.81 353 THR A C 1
ATOM 2939 O O . THR A 1 353 ? -13.773 25.422 15.734 1 98.81 353 THR A O 1
ATOM 2942 N N . ALA A 1 354 ? -13.344 24.359 17.672 1 98.69 354 ALA A N 1
ATOM 2943 C CA . ALA A 1 354 ? -14.727 24.438 18.141 1 98.69 354 ALA A CA 1
ATOM 2944 C C . ALA A 1 354 ? -14.914 25.625 19.078 1 98.69 354 ALA A C 1
ATOM 2946 O O . ALA A 1 354 ? -14.109 25.844 19.984 1 98.69 354 ALA A O 1
ATOM 2947 N N . PHE A 1 355 ? -15.992 26.391 18.844 1 98.25 355 PHE A N 1
ATOM 2948 C CA . PHE A 1 355 ? -16.281 27.562 19.672 1 98.25 355 PHE A CA 1
ATOM 2949 C C . PHE A 1 355 ? -17.609 27.391 20.406 1 98.25 355 PHE A C 1
ATOM 2951 O O . PHE A 1 355 ? -18.516 26.75 19.906 1 98.25 355 PHE A O 1
ATOM 2958 N N . ASP A 1 356 ? -17.641 28 21.562 1 96.88 356 ASP A N 1
ATOM 2959 C CA . ASP A 1 356 ? -18.906 28.047 22.281 1 96.88 356 ASP A CA 1
ATOM 2960 C C . ASP A 1 356 ? -19.672 29.328 21.922 1 96.88 356 ASP A C 1
ATOM 2962 O O . ASP A 1 356 ? -19.281 30.078 21.031 1 96.88 356 ASP A O 1
ATOM 2966 N N . SER A 1 357 ? -20.766 29.562 22.578 1 95.88 357 SER A N 1
ATOM 2967 C CA . SER A 1 357 ? -21.672 30.672 22.266 1 95.88 357 SER A CA 1
ATOM 2968 C C . SER A 1 357 ? -21.047 32 22.656 1 95.88 357 SER A C 1
ATOM 2970 O O . SER A 1 357 ? -21.484 33.062 22.188 1 95.88 357 SER A O 1
ATOM 2972 N N . ASN A 1 358 ? -20.016 32.031 23.484 1 96.31 358 ASN A N 1
ATOM 2973 C CA . ASN A 1 358 ? -19.328 33.219 23.906 1 96.31 358 ASN A CA 1
ATOM 2974 C C . ASN A 1 358 ? -18.078 33.469 23.047 1 96.31 358 ASN A C 1
ATOM 2976 O O . ASN A 1 358 ? -17.234 34.312 23.406 1 96.31 358 ASN A O 1
ATOM 2980 N N . ASN A 1 359 ? -17.922 32.781 22 1 96.81 359 ASN A N 1
ATOM 2981 C CA . ASN A 1 359 ? -16.781 32.875 21.094 1 96.81 359 ASN A CA 1
ATOM 2982 C C . ASN A 1 359 ? -15.484 32.438 21.766 1 96.81 359 ASN A C 1
ATOM 2984 O O . ASN A 1 359 ? -14.414 33 21.484 1 96.81 359 ASN A O 1
ATOM 2988 N N . LYS A 1 360 ? -15.625 31.594 22.719 1 95.88 360 LYS A N 1
ATOM 2989 C CA . LYS A 1 360 ? -14.453 31.016 23.359 1 95.88 360 LYS A CA 1
ATOM 2990 C C . LYS A 1 360 ? -14.117 29.656 22.766 1 95.88 360 LYS A C 1
ATOM 2992 O O . LYS A 1 360 ? -15.008 28.812 22.594 1 95.88 360 LYS A O 1
ATOM 2997 N N . PRO A 1 361 ? -12.859 29.453 22.422 1 97.44 361 PRO A N 1
ATOM 2998 C CA . PRO A 1 361 ? -12.508 28.141 21.891 1 97.44 361 PRO A CA 1
ATOM 2999 C C . PRO A 1 361 ? -12.625 27.031 22.938 1 97.44 361 PRO A C 1
ATOM 3001 O O . PRO A 1 361 ? -12.227 27.219 24.078 1 97.44 361 PRO A O 1
ATOM 3004 N N . ILE A 1 362 ? -13.211 25.906 22.547 1 97.88 362 ILE A N 1
ATOM 3005 C CA . ILE A 1 362 ? -13.398 24.75 23.422 1 97.88 362 ILE A CA 1
ATOM 3006 C C . ILE A 1 362 ? -12.219 23.797 23.266 1 97.88 362 ILE A C 1
ATOM 3008 O O . ILE A 1 362 ? -11.625 23.359 24.25 1 97.88 362 ILE A O 1
ATOM 3012 N N . TYR A 1 363 ? -11.875 23.391 22.094 1 98.5 363 TYR A N 1
ATOM 3013 C CA . TYR A 1 363 ? -10.719 22.594 21.719 1 98.5 363 TYR A CA 1
ATOM 3014 C C . TYR A 1 363 ? -10.219 22.969 20.328 1 98.5 363 TYR A C 1
ATOM 3016 O O . TYR A 1 363 ? -10.906 23.688 19.594 1 98.5 363 TYR A O 1
ATOM 3024 N N . GLN A 1 364 ? -8.992 22.547 20.062 1 98.62 364 GLN A N 1
ATOM 3025 C CA . GLN A 1 364 ? -8.391 22.969 18.797 1 98.62 364 GLN A CA 1
ATOM 3026 C C . GLN A 1 364 ? -7.371 21.938 18.297 1 98.62 364 GLN A C 1
ATOM 3028 O O . GLN A 1 364 ? -6.688 21.297 19.109 1 98.62 364 GLN A O 1
ATOM 3033 N N . PHE A 1 365 ? -7.441 21.734 17.031 1 98.75 365 PHE A N 1
ATOM 3034 C CA . PHE A 1 365 ? -6.34 21.078 16.328 1 98.75 365 PHE A CA 1
ATOM 3035 C C . PHE A 1 365 ? -5.523 22.094 15.547 1 98.75 365 PHE A C 1
ATOM 3037 O O . PHE A 1 365 ? -6.086 22.953 14.875 1 98.75 365 PHE A O 1
ATOM 3044 N N . ILE A 1 366 ? -4.176 22.047 15.633 1 98.69 366 ILE A N 1
ATOM 3045 C CA . ILE A 1 366 ? -3.24 22.828 14.828 1 98.69 366 ILE A CA 1
ATOM 3046 C C . ILE A 1 366 ? -2.184 21.906 14.227 1 98.69 366 ILE A C 1
ATOM 3048 O O . ILE A 1 366 ? -1.536 21.141 14.945 1 98.69 366 ILE A O 1
ATOM 3052 N N . GLY A 1 367 ? -2.043 21.953 12.906 1 98.06 367 GLY A N 1
ATOM 3053 C CA . GLY A 1 367 ? -1.052 21.078 12.297 1 98.06 367 GLY A CA 1
ATOM 3054 C C . GLY A 1 367 ? -0.948 21.266 10.789 1 98.06 367 GLY A C 1
ATOM 3055 O O . GLY A 1 367 ? -1.084 22.375 10.281 1 98.06 367 GLY A O 1
ATOM 3056 N N . SER A 1 368 ? -0.553 20.234 10.133 1 98.56 368 SER A N 1
ATOM 3057 C CA . SER A 1 368 ? -0.284 20.312 8.703 1 98.56 368 SER A CA 1
ATOM 3058 C C . SER A 1 368 ? -1.518 19.953 7.883 1 98.56 368 SER A C 1
ATOM 3060 O O . SER A 1 368 ? -1.555 20.172 6.672 1 98.56 368 SER A O 1
ATOM 3062 N N . GLN A 1 369 ? -2.578 19.484 8.477 1 98.62 369 GLN A N 1
ATOM 3063 C CA . GLN A 1 369 ? -3.721 18.922 7.762 1 98.62 369 GLN A CA 1
ATOM 3064 C C . GLN A 1 369 ? -4.57 20.031 7.141 1 98.62 369 GLN A C 1
ATOM 3066 O O . GLN A 1 369 ? -5.141 20.859 7.852 1 98.62 369 GLN A O 1
ATOM 3071 N N . ASN A 1 370 ? -4.637 20.031 5.832 1 98.62 370 ASN A N 1
ATOM 3072 C CA . ASN A 1 370 ? -5.637 20.828 5.125 1 98.62 370 ASN A CA 1
ATOM 3073 C C . ASN A 1 370 ? -6.992 20.125 5.102 1 98.62 370 ASN A C 1
ATOM 3075 O O . ASN A 1 370 ? -7.152 19.047 5.676 1 98.62 370 ASN A O 1
ATOM 3079 N N . LEU A 1 371 ? -7.988 20.844 4.559 1 98.75 371 LEU A N 1
ATOM 3080 C CA . LEU A 1 371 ? -9.312 20.234 4.441 1 98.75 371 LEU A CA 1
ATOM 3081 C C . LEU A 1 371 ? -9.375 19.312 3.236 1 98.75 371 LEU A C 1
ATOM 3083 O O . LEU A 1 371 ? -9.758 19.734 2.141 1 98.75 371 LEU A O 1
ATOM 3087 N N . SER A 1 372 ? -9.055 18.016 3.449 1 98.44 372 SER A N 1
ATOM 3088 C CA . SER A 1 372 ? -9.062 17.047 2.363 1 98.44 372 SER A CA 1
ATOM 3089 C C . SER A 1 372 ? -9.164 15.617 2.898 1 98.44 372 SER A C 1
ATOM 3091 O O . SER A 1 372 ? -8.727 15.336 4.016 1 98.44 372 SER A O 1
ATOM 3093 N N . LYS A 1 373 ? -9.695 14.812 2.066 1 98.06 373 LYS A N 1
ATOM 3094 C CA . LYS A 1 373 ? -9.75 13.391 2.385 1 98.06 373 LYS A CA 1
ATOM 3095 C C . LYS A 1 373 ? -8.344 12.812 2.541 1 98.06 373 LYS A C 1
ATOM 3097 O O . LYS A 1 373 ? -8.117 11.953 3.393 1 98.06 373 LYS A O 1
ATOM 3102 N N . ALA A 1 374 ? -7.422 13.305 1.749 1 98.06 374 ALA A N 1
ATOM 3103 C CA . ALA A 1 374 ? -6.039 12.836 1.798 1 98.06 374 ALA A CA 1
ATOM 3104 C C . ALA A 1 374 ? -5.422 13.094 3.17 1 98.06 374 ALA A C 1
ATOM 3106 O O . ALA A 1 374 ? -4.637 12.281 3.668 1 98.06 374 ALA A O 1
ATOM 3107 N N . ALA A 1 375 ? -5.801 14.172 3.789 1 98.75 375 ALA A N 1
ATOM 3108 C CA . ALA A 1 375 ? -5.195 14.594 5.047 1 98.75 375 ALA A CA 1
ATOM 3109 C C . ALA A 1 375 ? -5.887 13.938 6.238 1 98.75 375 ALA A C 1
ATOM 3111 O O . ALA A 1 375 ? -5.23 13.531 7.199 1 98.75 375 ALA A O 1
ATOM 3112 N N . TRP A 1 376 ? -7.188 13.781 6.113 1 98.81 376 TRP A N 1
ATOM 3113 C CA . TRP A 1 376 ? -7.93 13.375 7.301 1 98.81 376 TRP A CA 1
ATOM 3114 C C . TRP A 1 376 ? -8.383 11.922 7.199 1 98.81 376 TRP A C 1
ATOM 3116 O O . TRP A 1 376 ? -8.758 11.312 8.203 1 98.81 376 TRP A O 1
ATOM 3126 N N . GLY A 1 377 ? -8.445 11.422 6.031 1 98.38 377 GLY A N 1
ATOM 3127 C CA . GLY A 1 377 ? -8.828 10.031 5.797 1 98.38 377 GLY A CA 1
ATOM 3128 C C . GLY A 1 377 ? -10.258 9.883 5.312 1 98.38 377 GLY A C 1
ATOM 3129 O O . GLY A 1 377 ? -11.055 10.82 5.414 1 98.38 377 GLY A O 1
ATOM 3130 N N . GLU A 1 378 ? -10.555 8.75 4.773 1 97.56 378 GLU A N 1
ATOM 3131 C CA . GLU A 1 378 ? -11.898 8.375 4.336 1 97.56 378 GLU A CA 1
ATOM 3132 C C . GLU A 1 378 ? -12.07 6.859 4.328 1 97.56 378 GLU A C 1
ATOM 3134 O O . GLU A 1 378 ? -11.102 6.121 4.152 1 97.56 378 GLU A O 1
ATOM 3139 N N . ILE A 1 379 ? -13.289 6.434 4.574 1 95.31 379 ILE A N 1
ATOM 3140 C CA . ILE A 1 379 ? -13.609 5.027 4.355 1 95.31 379 ILE A CA 1
ATOM 3141 C C . ILE A 1 379 ? -13.836 4.773 2.867 1 95.31 379 ILE A C 1
ATOM 3143 O O . ILE A 1 379 ? -14.703 5.398 2.25 1 95.31 379 ILE A O 1
ATOM 3147 N N . ASP A 1 380 ? -13.055 3.867 2.283 1 91.56 380 ASP A N 1
ATOM 3148 C CA . ASP A 1 380 ? -13.156 3.627 0.847 1 91.56 380 ASP A CA 1
ATOM 3149 C C . ASP A 1 380 ? -14.227 2.58 0.54 1 91.56 380 ASP A C 1
ATOM 3151 O O . ASP A 1 380 ? -14.938 2.135 1.438 1 91.56 380 ASP A O 1
ATOM 3155 N N . GLY A 1 381 ? -14.375 2.279 -0.706 1 87.5 381 GLY A N 1
ATOM 3156 C CA . GLY A 1 381 ? -15.414 1.356 -1.138 1 87.5 381 GLY A CA 1
ATOM 3157 C C . GLY A 1 381 ? -15.234 -0.044 -0.582 1 87.5 381 GLY A C 1
ATOM 3158 O O . GLY A 1 381 ? -16.203 -0.798 -0.465 1 87.5 381 GLY A O 1
ATOM 3159 N N . TYR A 1 382 ? -14.023 -0.435 -0.25 1 90.25 382 TYR A N 1
ATOM 3160 C CA . TYR A 1 382 ? -13.711 -1.735 0.332 1 90.25 382 TYR A CA 1
ATOM 3161 C C . TYR A 1 382 ? -14.078 -1.771 1.812 1 90.25 382 TYR A C 1
ATOM 3163 O O . TYR A 1 382 ? -14.297 -2.846 2.377 1 90.25 382 TYR A O 1
ATOM 3171 N N . GLY A 1 383 ? -14.148 -0.568 2.408 1 91.06 383 GLY A N 1
ATOM 3172 C CA . GLY A 1 383 ? -14.453 -0.476 3.828 1 91.06 383 GLY A CA 1
ATOM 3173 C C . GLY A 1 383 ? -13.227 -0.2 4.684 1 91.06 383 GLY A C 1
ATOM 3174 O O . GLY A 1 383 ? -13.312 -0.195 5.91 1 91.06 383 GLY A O 1
ATOM 3175 N N . THR A 1 384 ? -12.164 0.011 4.125 1 93.94 384 THR A N 1
ATOM 3176 C CA . THR A 1 384 ? -10.953 0.372 4.859 1 93.94 384 THR A CA 1
ATOM 3177 C C . THR A 1 384 ? -10.812 1.889 4.953 1 93.94 384 THR A C 1
ATOM 3179 O O . THR A 1 384 ? -11.344 2.621 4.117 1 93.94 384 THR A O 1
ATOM 3182 N N . PHE A 1 385 ? -10.258 2.34 6.059 1 96.81 385 PHE A N 1
ATOM 3183 C CA . PHE A 1 385 ? -9.938 3.75 6.238 1 96.81 385 PHE A CA 1
ATOM 3184 C C . PHE A 1 385 ? -8.633 4.105 5.531 1 96.81 385 PHE A C 1
ATOM 3186 O O . PHE A 1 385 ? -7.566 3.623 5.91 1 96.81 385 PHE A O 1
ATOM 3193 N N . THR A 1 386 ? -8.734 4.957 4.512 1 96.25 386 THR A N 1
ATOM 3194 C CA . THR A 1 386 ? -7.582 5.242 3.666 1 96.25 386 THR A CA 1
ATOM 3195 C C . THR A 1 386 ? -7.133 6.688 3.832 1 96.25 386 THR A C 1
ATOM 3197 O O . THR A 1 386 ? -7.957 7.602 3.857 1 96.25 386 THR A O 1
ATOM 3200 N N . MET A 1 387 ? -5.832 6.816 3.99 1 97.75 387 MET A N 1
ATOM 3201 C CA . MET A 1 387 ? -5.156 8.109 4.047 1 97.75 387 MET A CA 1
ATOM 3202 C C . MET A 1 387 ? -4.078 8.211 2.971 1 97.75 387 MET A C 1
ATOM 3204 O O . MET A 1 387 ? -3.492 7.199 2.58 1 97.75 387 MET A O 1
ATOM 3208 N N . LYS A 1 388 ? -3.822 9.422 2.531 1 97.56 388 LYS A N 1
ATOM 3209 C CA . LYS A 1 388 ? -2.855 9.562 1.446 1 97.56 388 LYS A CA 1
ATOM 3210 C C . LYS A 1 388 ? -1.664 10.414 1.88 1 97.56 388 LYS A C 1
ATOM 3212 O O . LYS A 1 388 ? -0.546 10.211 1.399 1 97.56 388 LYS A O 1
ATOM 3217 N N . ASN A 1 389 ? -1.867 11.328 2.803 1 98.44 389 ASN A N 1
ATOM 3218 C CA . ASN A 1 389 ? -0.813 12.266 3.188 1 98.44 389 ASN A CA 1
ATOM 3219 C C . ASN A 1 389 ? -0.201 11.891 4.535 1 98.44 389 ASN A C 1
ATOM 3221 O O . ASN A 1 389 ? -0.887 11.359 5.406 1 98.44 389 ASN A O 1
ATOM 3225 N N . TYR A 1 390 ? 1.08 12.164 4.609 1 98.75 390 TYR A N 1
ATOM 3226 C CA . TYR A 1 390 ? 1.66 12.281 5.945 1 98.75 390 TYR A CA 1
ATOM 3227 C C . TYR A 1 390 ? 1.315 13.625 6.57 1 98.75 390 TYR A C 1
ATOM 3229 O O . TYR A 1 390 ? 1.581 14.68 5.98 1 98.75 390 TYR A O 1
ATOM 3237 N N . GLU A 1 391 ? 0.699 13.578 7.691 1 98.81 391 GLU A N 1
ATOM 3238 C CA . GLU A 1 391 ? 0.291 14.773 8.422 1 98.81 391 GLU A CA 1
ATOM 3239 C C . GLU A 1 391 ? 0.596 14.633 9.914 1 98.81 391 GLU A C 1
ATOM 3241 O O . GLU A 1 391 ? 0.613 13.523 10.453 1 98.81 391 GLU A O 1
ATOM 3246 N N . LEU A 1 392 ? 0.792 15.773 10.516 1 98.88 392 LEU A N 1
ATOM 3247 C CA . LEU A 1 392 ? 1.005 15.789 11.961 1 98.88 392 LEU A CA 1
ATOM 3248 C C . LEU A 1 392 ? 0.555 17.125 12.562 1 98.88 392 LEU A C 1
ATOM 3250 O O . LEU A 1 392 ? 0.801 18.172 11.984 1 98.88 392 LEU A O 1
ATOM 3254 N N . GLY A 1 393 ? -0.122 17.031 13.695 1 98.75 393 GLY A N 1
ATOM 3255 C CA . GLY A 1 393 ? -0.523 18.219 14.414 1 98.75 393 GLY A CA 1
ATOM 3256 C C . GLY A 1 393 ? -0.852 17.969 15.875 1 98.75 393 GLY A C 1
ATOM 3257 O O . GLY A 1 393 ? -0.672 16.844 16.359 1 98.75 393 GLY A O 1
ATOM 3258 N N . ILE A 1 394 ? -1.265 19.031 16.547 1 98.69 394 ILE A N 1
ATOM 3259 C CA . ILE A 1 394 ? -1.555 19.031 17.969 1 98.69 394 ILE A CA 1
ATOM 3260 C C . ILE A 1 394 ? -3.057 19.203 18.203 1 98.69 394 ILE A C 1
ATOM 3262 O O . ILE A 1 394 ? -3.691 20.062 17.594 1 98.69 394 ILE A O 1
ATOM 3266 N N . PHE A 1 395 ? -3.59 18.328 19.031 1 98.75 395 PHE A N 1
ATOM 3267 C CA . PHE A 1 395 ? -4.957 18.469 19.516 1 98.75 395 PHE A CA 1
ATOM 3268 C C . PHE A 1 395 ? -4.969 18.812 21 1 98.75 395 PHE A C 1
ATOM 3270 O O . PHE A 1 395 ? -4.328 18.125 21.812 1 98.75 395 PHE A O 1
ATOM 3277 N N . THR A 1 396 ? -5.773 19.891 21.391 1 98.38 396 THR A N 1
ATOM 3278 C CA . THR A 1 396 ? -5.68 20.344 22.781 1 98.38 396 THR A CA 1
ATOM 3279 C C . THR A 1 396 ? -7.027 20.875 23.266 1 98.38 396 THR A C 1
ATOM 3281 O O . THR A 1 396 ? -7.797 21.438 22.5 1 98.38 396 THR A O 1
ATOM 3284 N N . PHE A 1 397 ? -7.23 20.656 24.594 1 97.62 397 PHE A N 1
ATOM 3285 C CA . PHE A 1 397 ? -8.344 21.266 25.297 1 97.62 397 PHE A CA 1
ATOM 3286 C C . PHE A 1 397 ? -7.875 22.453 26.141 1 97.62 397 PHE A C 1
ATOM 3288 O O . PHE A 1 397 ? -8.688 23.156 26.734 1 97.62 397 PHE A O 1
ATOM 3295 N N . ASP A 1 398 ? -6.559 22.641 26.141 1 96.62 398 ASP A N 1
ATOM 3296 C CA . ASP A 1 398 ? -5.973 23.703 26.938 1 96.62 398 ASP A CA 1
ATOM 3297 C C . ASP A 1 398 ? -5.902 25.016 26.141 1 96.62 398 ASP A C 1
ATOM 3299 O O . ASP A 1 398 ? -5.145 25.109 25.172 1 96.62 398 ASP A O 1
ATOM 3303 N N . GLU A 1 399 ? -6.574 25.969 26.594 1 95.19 399 GLU A N 1
ATOM 3304 C CA . GLU A 1 399 ? -6.637 27.25 25.906 1 95.19 399 GLU A CA 1
ATOM 3305 C C . GLU A 1 399 ? -5.246 27.859 25.734 1 95.19 399 GLU A C 1
ATOM 3307 O O . GLU A 1 399 ? -4.98 28.547 24.75 1 95.19 399 GLU A O 1
ATOM 3312 N N . LYS A 1 400 ? -4.371 27.594 26.625 1 93.75 400 LYS A N 1
ATOM 3313 C CA . LYS A 1 400 ? -3.018 28.141 26.562 1 93.75 400 LYS A CA 1
ATOM 3314 C C . LYS A 1 400 ? -2.258 27.578 25.359 1 93.75 400 LYS A C 1
ATOM 3316 O O . LYS A 1 400 ? -1.285 28.188 24.906 1 93.75 400 LYS A O 1
ATOM 3321 N N . SER A 1 401 ? -2.756 26.453 24.891 1 96.19 401 SER A N 1
ATOM 3322 C CA . SER A 1 401 ? -2.104 25.797 23.766 1 96.19 401 SER A CA 1
ATOM 3323 C C . SER A 1 401 ? -2.846 26.094 22.453 1 96.19 401 SER A C 1
ATOM 3325 O O . SER A 1 401 ? -2.545 25.5 21.422 1 96.19 401 SER A O 1
ATOM 3327 N N . MET A 1 402 ? -3.816 26.953 22.5 1 97.75 402 MET A N 1
ATOM 3328 C CA . MET A 1 402 ? -4.586 27.281 21.297 1 97.75 402 MET A CA 1
ATOM 3329 C C . MET A 1 402 ? -4.145 28.625 20.719 1 97.75 402 MET A C 1
ATOM 3331 O O . MET A 1 402 ? -3.58 29.453 21.438 1 97.75 402 MET A O 1
ATOM 3335 N N . ILE A 1 403 ? -4.34 28.734 19.438 1 96.88 403 ILE A N 1
ATOM 3336 C CA . ILE A 1 403 ? -4.109 29.984 18.734 1 96.88 403 ILE A CA 1
ATOM 3337 C C . ILE A 1 403 ? -5.301 30.297 17.828 1 96.88 403 ILE A C 1
ATOM 3339 O O . ILE A 1 403 ? -5.719 29.469 17.031 1 96.88 403 ILE A O 1
ATOM 3343 N N . VAL A 1 404 ? -5.84 31.438 18.047 1 97.69 404 VAL A N 1
ATOM 3344 C CA . VAL A 1 404 ? -6.844 31.969 17.109 1 97.69 404 VAL A CA 1
ATOM 3345 C C . VAL A 1 404 ? -6.242 33.094 16.297 1 97.69 404 VAL A C 1
ATOM 3347 O O . VAL A 1 404 ? -6.312 34.25 16.688 1 97.69 404 VAL A O 1
ATOM 3350 N N . PRO A 1 405 ? -5.719 32.75 15.148 1 97 405 PRO A N 1
ATOM 3351 C CA . PRO A 1 405 ? -4.922 33.75 14.406 1 97 405 PRO A CA 1
ATOM 3352 C C . PRO A 1 405 ? -5.781 34.688 13.57 1 97 405 PRO A C 1
ATOM 3354 O O . PRO A 1 405 ? -5.254 35.562 12.867 1 97 405 PRO A O 1
ATOM 3357 N N . TYR A 1 406 ? -7.066 34.562 13.625 1 98.25 406 TYR A N 1
ATOM 3358 C CA . TYR A 1 406 ? -8.016 35.375 12.859 1 98.25 406 TYR A CA 1
ATOM 3359 C C . TYR A 1 406 ? -8.922 36.156 13.789 1 98.25 406 TYR A C 1
ATOM 3361 O O . TYR A 1 406 ? -8.992 35.906 14.992 1 98.25 406 TYR A O 1
ATOM 3369 N N . ASP A 1 407 ? -9.594 37.094 13.172 1 97.69 407 ASP A N 1
ATOM 3370 C CA . ASP A 1 407 ? -10.461 37.969 13.969 1 97.69 407 ASP A CA 1
ATOM 3371 C C . ASP A 1 407 ? -11.766 37.25 14.32 1 97.69 407 ASP A C 1
ATOM 3373 O O . ASP A 1 407 ? -12.281 36.469 13.539 1 97.69 407 ASP A O 1
ATOM 3377 N N . ILE A 1 408 ? -12.242 37.5 15.438 1 96.81 408 ILE A N 1
ATOM 3378 C CA . ILE A 1 408 ? -13.57 37.125 15.898 1 96.81 408 ILE A CA 1
ATOM 3379 C C . ILE A 1 408 ? -14.375 38.344 16.266 1 96.81 408 ILE A C 1
ATOM 3381 O O . ILE A 1 408 ? -13.953 39.156 17.109 1 96.81 408 ILE A O 1
ATOM 3385 N N . PRO A 1 409 ? -15.617 38.625 15.766 1 96.44 409 PRO A N 1
ATOM 3386 C CA . PRO A 1 409 ? -16.297 37.688 14.836 1 96.44 409 PRO A CA 1
ATOM 3387 C C . PRO A 1 409 ? -15.578 37.594 13.492 1 96.44 409 PRO A C 1
ATOM 3389 O O . PRO A 1 409 ? -14.875 38.531 13.086 1 96.44 409 PRO A O 1
ATOM 3392 N N . LEU A 1 410 ? -15.812 36.5 12.82 1 98.12 410 LEU A N 1
ATOM 3393 C CA . LEU A 1 410 ? -15.211 36.25 11.516 1 98.12 410 LEU A CA 1
ATOM 3394 C C . LEU A 1 410 ? -15.766 37.219 10.477 1 98.12 410 LEU A C 1
ATOM 3396 O O . LEU A 1 410 ? -16.875 37.75 10.617 1 98.12 410 LEU A O 1
ATOM 3400 N N . VAL A 1 411 ? -14.977 37.438 9.477 1 97.25 411 VAL A N 1
ATOM 3401 C CA . VAL A 1 411 ? -15.367 38.344 8.406 1 97.25 411 VAL A CA 1
ATOM 3402 C C . VAL A 1 411 ? -15.93 37.562 7.23 1 97.25 411 VAL A C 1
ATOM 3404 O O . VAL A 1 411 ? -15.234 36.719 6.633 1 97.25 411 VAL A O 1
ATOM 3407 N N . LYS A 1 412 ? -17.109 37.844 6.824 1 95.81 412 LYS A N 1
ATOM 3408 C CA . LYS A 1 412 ? -17.766 37.156 5.723 1 95.81 412 LYS A CA 1
ATOM 3409 C C . LYS A 1 412 ? -17.297 37.688 4.375 1 95.81 412 LYS A C 1
ATOM 3411 O O . LYS A 1 412 ? -16.859 38.844 4.277 1 95.81 412 LYS A O 1
ATOM 3416 N N . TYR A 1 413 ? -17.422 36.875 3.375 1 95.25 413 TYR A N 1
ATOM 3417 C CA . TYR A 1 413 ? -17.25 37.312 1.998 1 95.25 413 TYR A CA 1
ATOM 3418 C C . TYR A 1 413 ? -18.344 38.281 1.601 1 95.25 413 TYR A C 1
ATOM 3420 O O . TYR A 1 413 ? -19.531 38.031 1.854 1 95.25 413 TYR A O 1
ATOM 3428 N N . GLN A 1 414 ? -17.891 39.281 1.056 1 91.81 414 GLN A N 1
ATOM 3429 C CA . GLN A 1 414 ? -18.891 40.188 0.444 1 91.81 414 GLN A CA 1
ATOM 3430 C C . GLN A 1 414 ? -19.344 39.625 -0.909 1 91.81 414 GLN A C 1
ATOM 3432 O O . GLN A 1 414 ? -18.672 38.781 -1.503 1 91.81 414 GLN A O 1
ATOM 3437 N N . SER A 1 415 ? -20.438 40.219 -1.407 1 90.5 415 SER A N 1
ATOM 3438 C CA . SER A 1 415 ? -21.078 39.688 -2.611 1 90.5 415 SER A CA 1
ATOM 3439 C C . SER A 1 415 ? -20.172 39.844 -3.828 1 90.5 415 SER A C 1
ATOM 3441 O O . SER A 1 415 ? -20.266 39.062 -4.777 1 90.5 415 SER A O 1
ATOM 3443 N N . ASP A 1 416 ? -19.328 40.781 -3.754 1 91.31 416 ASP A N 1
ATOM 3444 C CA . ASP A 1 416 ? -18.484 41.031 -4.918 1 91.31 416 ASP A CA 1
ATOM 3445 C C . ASP A 1 416 ? -17.125 40.344 -4.777 1 91.31 416 ASP A C 1
ATOM 3447 O O . ASP A 1 416 ? -16.266 40.5 -5.652 1 91.31 416 ASP A O 1
ATOM 3451 N N . GLN A 1 417 ? -16.984 39.688 -3.75 1 92.81 417 GLN A N 1
ATOM 3452 C CA . GLN A 1 417 ? -15.695 39.031 -3.52 1 92.81 417 GLN A CA 1
ATOM 3453 C C . GLN A 1 417 ? -15.734 37.562 -3.965 1 92.81 417 GLN A C 1
ATOM 3455 O O . GLN A 1 417 ? -16.766 36.906 -3.857 1 92.81 417 GLN A O 1
ATOM 3460 N N . LYS A 1 418 ? -14.547 37.219 -4.488 1 94.56 418 LYS A N 1
ATOM 3461 C CA . LYS A 1 418 ? -14.414 35.844 -4.957 1 94.56 418 LYS A CA 1
ATOM 3462 C C . LYS A 1 418 ? -13.32 35.094 -4.195 1 94.56 418 LYS A C 1
ATOM 3464 O O . LYS A 1 418 ? -12.336 35.688 -3.775 1 94.56 418 LYS A O 1
ATOM 3469 N N . ILE A 1 419 ? -13.547 33.781 -4.125 1 97.44 419 ILE A N 1
ATOM 3470 C CA . ILE A 1 419 ? -12.516 32.938 -3.535 1 97.44 419 ILE A CA 1
ATOM 3471 C C . ILE A 1 419 ? -11.289 32.906 -4.449 1 97.44 419 ILE A C 1
ATOM 3473 O O . ILE A 1 419 ? -11.422 32.969 -5.676 1 97.44 419 ILE A O 1
ATOM 3477 N N . TRP A 1 420 ? -10.133 32.875 -3.924 1 98 420 TRP A N 1
ATOM 3478 C CA . TRP A 1 420 ? -8.906 32.688 -4.695 1 98 420 TRP A CA 1
ATOM 3479 C C . TRP A 1 420 ? -8.867 31.328 -5.355 1 98 420 TRP A C 1
ATOM 3481 O O . TRP A 1 420 ? -9.133 30.312 -4.707 1 98 420 TRP A O 1
ATOM 3491 N N . THR A 1 421 ? -8.562 31.266 -6.652 1 97.56 421 THR A N 1
ATOM 3492 C CA . THR A 1 421 ? -8.273 30.047 -7.395 1 97.56 421 THR A CA 1
ATOM 3493 C C . THR A 1 421 ? -6.895 30.125 -8.047 1 97.56 421 THR A C 1
ATOM 3495 O O . THR A 1 421 ? -6.535 31.156 -8.617 1 97.56 421 THR A O 1
ATOM 3498 N N . MET A 1 422 ? -6.18 29.078 -7.992 1 95.88 422 MET A N 1
ATOM 3499 C CA . MET A 1 422 ? -4.766 29.109 -8.352 1 95.88 422 MET A CA 1
ATOM 3500 C C . MET A 1 422 ? -4.578 28.875 -9.852 1 95.88 422 MET A C 1
ATOM 3502 O O . MET A 1 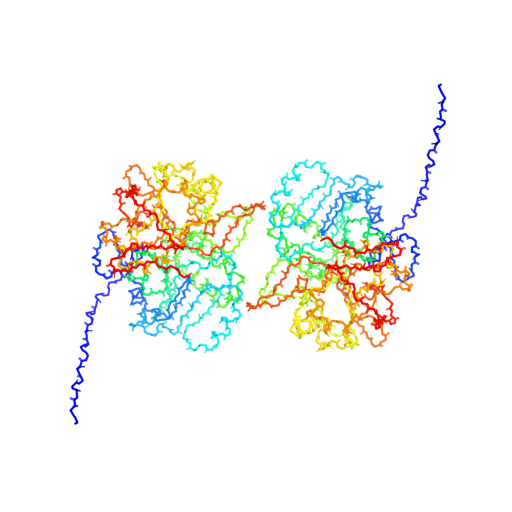422 ? -3.594 29.312 -10.438 1 95.88 422 MET A O 1
ATOM 3506 N N . ASN A 1 423 ? -5.492 28.172 -10.484 1 95.38 423 ASN A N 1
ATOM 3507 C CA . ASN A 1 423 ? -5.203 27.688 -11.836 1 95.38 423 ASN A CA 1
ATOM 3508 C C . ASN A 1 423 ? -6.039 28.422 -12.875 1 95.38 423 ASN A C 1
ATOM 3510 O O . ASN A 1 423 ? -6.555 27.812 -13.812 1 95.38 423 ASN A O 1
ATOM 3514 N N . GLU A 1 424 ? -6.312 29.672 -12.711 1 95.31 424 GLU A N 1
ATOM 3515 C CA . GLU A 1 424 ? -6.91 30.562 -13.695 1 95.31 424 GLU A CA 1
ATOM 3516 C C . GLU A 1 424 ? -6.273 31.953 -13.648 1 95.31 424 GLU A C 1
ATOM 3518 O O . GLU A 1 424 ? -5.594 32.281 -12.672 1 95.31 424 GLU A O 1
ATOM 3523 N N . ASN A 1 425 ? -6.484 32.75 -14.703 1 94.62 425 ASN A N 1
ATOM 3524 C CA . ASN A 1 425 ? -5.941 34.094 -14.773 1 94.62 425 ASN A CA 1
ATOM 3525 C C . ASN A 1 425 ? -6.727 35.062 -13.891 1 94.62 425 ASN A C 1
ATOM 3527 O O . ASN A 1 425 ? -7.945 34.938 -13.758 1 94.62 425 ASN A O 1
ATOM 3531 N N . HIS A 1 426 ? -5.988 35.938 -13.234 1 96.56 426 HIS A N 1
ATOM 3532 C CA . HIS A 1 426 ? -6.547 37.094 -12.531 1 96.56 426 HIS A CA 1
ATOM 3533 C C . HIS A 1 426 ? -5.941 38.406 -13.047 1 96.56 426 HIS A C 1
ATOM 3535 O O . HIS A 1 426 ? -4.785 38.719 -12.758 1 96.56 426 HIS A O 1
ATOM 3541 N N . THR A 1 427 ? -6.805 39.125 -13.68 1 95.31 427 THR A N 1
ATOM 3542 C CA . THR A 1 427 ? -6.297 40.281 -14.422 1 95.31 427 THR A CA 1
ATOM 3543 C C . THR A 1 427 ? -6.266 41.531 -13.547 1 95.31 427 THR A C 1
ATOM 3545 O O . THR A 1 427 ? -5.621 42.531 -13.898 1 95.31 427 THR A O 1
ATOM 3548 N N . GLU A 1 428 ? -7 41.531 -12.438 1 95.5 428 GLU A N 1
ATOM 3549 C CA . GLU A 1 428 ? -6.855 42.625 -11.492 1 95.5 428 GLU A CA 1
ATOM 3550 C C . GLU A 1 428 ? -5.43 42.719 -10.953 1 95.5 428 GLU A C 1
ATOM 3552 O O . GLU A 1 428 ? -4.855 41.719 -10.539 1 95.5 428 GLU A O 1
ATOM 3557 N N . VAL A 1 429 ? -4.906 43.875 -10.875 1 96.5 429 VAL A N 1
ATOM 3558 C CA . VAL A 1 429 ? -3.518 44.031 -10.461 1 96.5 429 VAL A CA 1
ATOM 3559 C C . VAL A 1 429 ? -3.416 43.844 -8.945 1 96.5 429 VAL A C 1
ATOM 3561 O O . VAL A 1 429 ? -4.316 44.281 -8.203 1 96.5 429 VAL A O 1
ATOM 3564 N N . ASP A 1 430 ? -2.33 43.344 -8.523 1 97.56 430 ASP A N 1
ATOM 3565 C CA . ASP A 1 430 ? -2.098 43.188 -7.09 1 97.56 430 ASP A CA 1
ATOM 3566 C C . ASP A 1 430 ? -1.406 44.438 -6.516 1 97.56 430 ASP A C 1
ATOM 3568 O O . ASP A 1 430 ? -1.291 45.438 -7.195 1 97.56 430 ASP A O 1
ATOM 3572 N N . CYS A 1 431 ? -1.049 44.469 -5.262 1 97.25 431 CYS A N 1
ATOM 3573 C CA . CYS A 1 431 ? -0.501 45.625 -4.574 1 97.25 431 CYS A CA 1
ATOM 3574 C C . CYS A 1 431 ? 0.874 45.969 -5.125 1 97.25 431 CYS A C 1
ATOM 3576 O O . CYS A 1 431 ? 1.386 47.062 -4.863 1 97.25 431 CYS A O 1
ATOM 3578 N N . HIS A 1 432 ? 1.42 45.156 -5.969 1 96.44 432 HIS A N 1
ATOM 3579 C CA . HIS A 1 432 ? 2.701 45.438 -6.602 1 96.44 432 HIS A CA 1
ATOM 3580 C C . HIS A 1 432 ? 2.523 45.781 -8.078 1 96.44 432 HIS A C 1
ATOM 3582 O O . HIS A 1 432 ? 3.504 45.906 -8.812 1 96.44 432 HIS A O 1
ATOM 3588 N N . GLY A 1 433 ? 1.347 45.781 -8.5 1 96.06 433 GLY A N 1
ATOM 3589 C CA . GLY A 1 433 ? 1.051 46.156 -9.875 1 96.06 433 GLY A CA 1
ATOM 3590 C C . GLY A 1 433 ? 1.133 45 -10.844 1 96.06 433 GLY A C 1
ATOM 3591 O O . GLY A 1 433 ? 1.215 45.188 -12.055 1 96.06 433 GLY A O 1
ATOM 3592 N N . CYS A 1 434 ? 1.041 43.812 -10.359 1 95.06 434 CYS A N 1
ATOM 3593 C CA . CYS A 1 434 ? 1.198 42.625 -11.195 1 95.06 434 CYS A CA 1
ATOM 3594 C C . CYS A 1 434 ? -0.144 41.969 -11.43 1 95.06 434 CYS A C 1
ATOM 3596 O O . CYS A 1 434 ? -1.046 42.031 -10.594 1 95.06 434 CYS A O 1
ATOM 3598 N N . LYS A 1 435 ? -0.219 41.312 -12.586 1 95.31 435 LYS A N 1
ATOM 3599 C CA . LYS A 1 435 ? -1.342 40.438 -12.898 1 95.31 435 LYS A CA 1
ATOM 3600 C C . LYS A 1 435 ? -0.957 38.969 -12.711 1 95.31 435 LYS A C 1
ATOM 3602 O O . LYS A 1 435 ? 0.228 38.625 -12.703 1 95.31 435 LYS A O 1
ATOM 3607 N N . TYR A 1 436 ? -1.917 38.188 -12.391 1 95.94 436 TYR A N 1
ATOM 3608 C CA . TYR A 1 436 ? -1.692 36.75 -12.266 1 95.94 436 TYR A CA 1
ATOM 3609 C C . TYR A 1 436 ? -2.092 36.031 -13.547 1 95.94 436 TYR A C 1
ATOM 3611 O O . TYR A 1 436 ? -3.279 35.812 -13.812 1 95.94 436 TYR A O 1
ATOM 3619 N N . ILE A 1 437 ? -1.06 35.594 -14.414 1 92.75 437 ILE A N 1
ATOM 3620 C CA . ILE A 1 437 ? -1.296 34.938 -15.703 1 92.75 437 ILE A CA 1
ATOM 3621 C C . ILE A 1 437 ? -0.637 33.562 -15.734 1 92.75 437 ILE A C 1
ATOM 3623 O O . ILE A 1 437 ? 0.569 33.438 -15.508 1 92.75 437 ILE A O 1
ATOM 3627 N N . ILE A 1 438 ? -1.52 32.562 -15.977 1 89.12 438 ILE A N 1
ATOM 3628 C CA . ILE A 1 438 ? -1.009 31.203 -16.016 1 89.12 438 ILE A CA 1
ATOM 3629 C C . ILE A 1 438 ? -0.672 30.828 -17.453 1 89.12 438 ILE A C 1
ATOM 3631 O O . ILE A 1 438 ? -1.39 31.203 -18.391 1 89.12 438 ILE A O 1
ATOM 3635 N N . GLU A 1 439 ? 0.431 30.156 -17.828 1 79.19 439 GLU A N 1
ATOM 3636 C CA . GLU A 1 439 ? 0.798 29.656 -19.141 1 79.19 439 GLU A CA 1
ATOM 3637 C C . GLU A 1 439 ? 0.222 28.266 -19.391 1 79.19 439 GLU A C 1
ATOM 3639 O O . GLU A 1 439 ? 0.042 27.484 -18.453 1 79.19 439 GLU A O 1
ATOM 3644 N N . MET B 1 1 ? -54.281 -37.969 -26.75 1 27.11 1 MET B N 1
ATOM 3645 C CA . MET B 1 1 ? -53.812 -38.156 -25.406 1 27.11 1 MET B CA 1
ATOM 3646 C C . MET B 1 1 ? -52.531 -39 -25.406 1 27.11 1 MET B C 1
ATOM 3648 O O . MET B 1 1 ? -52.188 -39.625 -24.391 1 27.11 1 MET B O 1
ATOM 3652 N N . ASP B 1 2 ? -51.812 -39.156 -26.5 1 29.09 2 ASP B N 1
ATOM 3653 C CA . ASP B 1 2 ? -50.656 -40.062 -26.703 1 29.09 2 ASP B CA 1
ATOM 3654 C C . ASP B 1 2 ? -49.562 -39.781 -25.703 1 29.09 2 ASP B C 1
ATOM 3656 O O . ASP B 1 2 ? -49.125 -38.625 -25.562 1 29.09 2 ASP B O 1
ATOM 3660 N N . GLU B 1 3 ? -49.594 -40.656 -24.609 1 29.91 3 GLU B N 1
ATOM 3661 C CA . GLU B 1 3 ? -48.719 -40.812 -23.453 1 29.91 3 GLU B CA 1
ATOM 3662 C C . GLU B 1 3 ? -47.281 -41 -23.906 1 29.91 3 GLU B C 1
ATOM 3664 O O . GLU B 1 3 ? -46.969 -41.969 -24.609 1 29.91 3 GLU B O 1
ATOM 3669 N N . GLU B 1 4 ? -46.656 -39.906 -24.328 1 31.2 4 GLU B N 1
ATOM 3670 C CA . GLU B 1 4 ? -45.281 -40 -24.75 1 31.2 4 GLU B CA 1
ATOM 3671 C C . GLU B 1 4 ? -44.438 -40.688 -23.672 1 31.2 4 GLU B C 1
ATOM 3673 O O . GLU B 1 4 ? -44.5 -40.312 -22.5 1 31.2 4 GLU B O 1
ATOM 3678 N N . PRO B 1 5 ? -44.094 -42 -23.969 1 33.78 5 PRO B N 1
ATOM 3679 C CA . PRO B 1 5 ? -43.375 -42.812 -22.984 1 33.78 5 PRO B CA 1
ATOM 3680 C C . PRO B 1 5 ? -42.188 -42.094 -22.375 1 33.78 5 PRO B C 1
ATOM 3682 O O . PRO B 1 5 ? -41.531 -41.281 -23.031 1 33.78 5 PRO B O 1
ATOM 3685 N N . VAL B 1 6 ? -42.219 -41.875 -21.031 1 32.56 6 VAL B N 1
ATOM 3686 C CA . VAL B 1 6 ? -41.219 -41.344 -20.125 1 32.56 6 VAL B CA 1
ATOM 3687 C C . VAL B 1 6 ? -39.938 -42.156 -20.25 1 32.56 6 VAL B C 1
ATOM 3689 O O . VAL B 1 6 ? -39.938 -43.375 -19.938 1 32.56 6 VAL B O 1
ATOM 3692 N N . LEU B 1 7 ? -39.312 -42.062 -21.422 1 26.72 7 LEU B N 1
ATOM 3693 C CA . LEU B 1 7 ? -38.062 -42.844 -21.484 1 26.72 7 LEU B CA 1
ATOM 3694 C C . LEU B 1 7 ? -37.281 -42.719 -20.172 1 26.72 7 LEU B C 1
ATOM 3696 O O . LEU B 1 7 ? -37.062 -41.594 -19.688 1 26.72 7 LEU B O 1
ATOM 3700 N N . LYS B 1 8 ? -37.469 -43.719 -19.391 1 30.55 8 LYS B N 1
ATOM 3701 C CA . LYS B 1 8 ? -36.688 -43.938 -18.172 1 30.55 8 LYS B CA 1
ATOM 3702 C C . LYS B 1 8 ? -35.219 -43.562 -18.359 1 30.55 8 LYS B C 1
ATOM 3704 O O . LYS B 1 8 ? -34.594 -43.969 -19.328 1 30.55 8 LYS B O 1
ATOM 3709 N N . ARG B 1 9 ? -34.938 -42.438 -17.938 1 27.12 9 ARG B N 1
ATOM 3710 C CA . ARG B 1 9 ? -33.562 -41.969 -17.969 1 27.12 9 ARG B CA 1
ATOM 3711 C C . ARG B 1 9 ? -32.594 -43.031 -17.422 1 27.12 9 ARG B C 1
ATOM 3713 O O . ARG B 1 9 ? -32.812 -43.562 -16.328 1 27.12 9 ARG B O 1
ATOM 3720 N N . ALA B 1 10 ? -32.094 -43.781 -18.344 1 27.64 10 ALA B N 1
ATOM 3721 C CA . ALA B 1 10 ? -31.078 -44.719 -17.953 1 27.64 10 ALA B CA 1
ATOM 3722 C C . ALA B 1 10 ? -30.203 -44.156 -16.844 1 27.64 10 ALA B C 1
ATOM 3724 O O . ALA B 1 10 ? -29.656 -43.062 -16.969 1 27.64 10 ALA B O 1
ATOM 3725 N N . ARG B 1 11 ? -30.562 -44.594 -15.648 1 30.47 11 ARG B N 1
ATOM 3726 C CA . ARG B 1 11 ? -29.641 -44.375 -14.531 1 30.47 11 ARG B CA 1
ATOM 3727 C C . ARG B 1 11 ? -28.281 -45 -14.812 1 30.47 11 ARG B C 1
ATOM 3729 O O . ARG B 1 11 ? -28.156 -46.25 -14.898 1 30.47 11 ARG B O 1
ATOM 3736 N N . ILE B 1 12 ? -27.578 -44.531 -15.664 1 26.78 12 ILE B N 1
ATOM 3737 C CA . ILE B 1 12 ? -26.203 -45.031 -15.781 1 26.78 12 ILE B CA 1
ATOM 3738 C C . ILE B 1 12 ? -25.594 -45.188 -14.391 1 26.78 12 ILE B C 1
ATOM 3740 O O . ILE B 1 12 ? -25.469 -44.219 -13.633 1 26.78 12 ILE B O 1
ATOM 3744 N N . LYS B 1 13 ? -25.859 -46.25 -13.945 1 32.28 13 LYS B N 1
ATOM 3745 C CA . LYS B 1 13 ? -25.156 -46.625 -12.711 1 32.28 13 LYS B CA 1
ATOM 3746 C C . LYS B 1 13 ? -23.656 -46.438 -12.867 1 32.28 13 LYS B C 1
ATOM 3748 O O . LYS B 1 13 ? -23.031 -47.062 -13.703 1 32.28 13 LYS B O 1
ATOM 3753 N N . TYR B 1 14 ? -23.203 -45.312 -12.695 1 29.78 14 TYR B N 1
ATOM 3754 C CA . TYR B 1 14 ? -21.766 -45.156 -12.523 1 29.78 14 TYR B CA 1
ATOM 3755 C C . TYR B 1 14 ? -21.188 -46.281 -11.656 1 29.78 14 TYR B C 1
ATOM 3757 O O . TYR B 1 14 ? -21.828 -46.719 -10.703 1 29.78 14 TYR B O 1
ATOM 3765 N N . GLU B 1 15 ? -20.609 -47.312 -12.273 1 32.09 15 GLU B N 1
ATOM 3766 C CA . GLU B 1 15 ? -19.828 -48.25 -11.492 1 32.09 15 GLU B CA 1
ATOM 3767 C C . GLU B 1 15 ? -19.266 -47.594 -10.234 1 32.09 15 GLU B C 1
ATOM 3769 O O . GLU B 1 15 ? -18.828 -46.469 -10.258 1 32.09 15 GLU B O 1
ATOM 3774 N N . GLU B 1 16 ? -19.688 -48 -9.109 1 36.88 16 GLU B N 1
ATOM 3775 C CA . GLU B 1 16 ? -19.172 -47.75 -7.77 1 36.88 16 GLU B CA 1
ATOM 3776 C C . GLU B 1 16 ? -17.641 -47.75 -7.762 1 36.88 16 GLU B C 1
ATOM 3778 O O . GLU B 1 16 ? -17.016 -48.812 -8 1 36.88 16 GLU B O 1
ATOM 3783 N N . GLY B 1 17 ? -16.922 -47 -8.523 1 36.38 17 GLY B N 1
ATOM 3784 C CA . GLY B 1 17 ? -15.461 -46.906 -8.547 1 36.38 17 GLY B CA 1
ATOM 3785 C C . GLY B 1 17 ? -14.82 -47.281 -7.227 1 36.38 17 GLY B C 1
ATOM 3786 O O . GLY B 1 17 ? -15.391 -47.031 -6.16 1 36.38 17 GLY B O 1
ATOM 3787 N N . SER B 1 18 ? -14.016 -48.406 -7.176 1 38.81 18 SER B N 1
ATOM 3788 C CA . SER B 1 18 ? -13.117 -48.844 -6.121 1 38.81 18 SER B CA 1
ATOM 3789 C C . SER B 1 18 ? -12.594 -47.688 -5.293 1 38.81 18 SER B C 1
ATOM 3791 O O . SER B 1 18 ? -12.414 -46.562 -5.816 1 38.81 18 SER B O 1
ATOM 3793 N N . ASP B 1 19 ? -12.875 -47.531 -3.975 1 47.44 19 ASP B N 1
ATOM 3794 C CA . ASP B 1 19 ? -12.375 -46.719 -2.883 1 47.44 19 ASP B CA 1
ATOM 3795 C C . ASP B 1 19 ? -10.883 -46.438 -3.049 1 47.44 19 ASP B C 1
ATOM 3797 O O . ASP B 1 19 ? -10.047 -47.031 -2.361 1 47.44 19 ASP B O 1
ATOM 3801 N N . ILE B 1 20 ? -10.289 -46.344 -4.117 1 57.69 20 ILE B N 1
ATOM 3802 C CA . ILE B 1 20 ? -8.859 -46.094 -4.199 1 57.69 20 ILE B CA 1
ATOM 3803 C C . ILE B 1 20 ? -8.516 -44.781 -3.5 1 57.69 20 ILE B C 1
ATOM 3805 O O . ILE B 1 20 ? -9.023 -43.719 -3.881 1 57.69 20 ILE B O 1
ATOM 3809 N N . LYS B 1 21 ? -7.906 -44.906 -2.311 1 81.56 21 LYS B N 1
ATOM 3810 C CA . LYS B 1 21 ? -7.395 -43.812 -1.512 1 81.56 21 LYS B CA 1
ATOM 3811 C C . LYS B 1 21 ? -6.406 -42.969 -2.311 1 81.56 21 LYS B C 1
ATOM 3813 O O . LYS B 1 21 ? -5.445 -43.5 -2.873 1 81.56 21 LYS B O 1
ATOM 3818 N N . ILE B 1 22 ? -6.801 -41.781 -2.676 1 91.69 22 ILE B N 1
ATOM 3819 C CA . ILE B 1 22 ? -5.902 -40.844 -3.348 1 91.69 22 ILE B CA 1
ATOM 3820 C C . ILE B 1 22 ? -4.75 -40.469 -2.42 1 91.69 22 ILE B C 1
ATOM 3822 O O . ILE B 1 22 ? -4.969 -40 -1.301 1 91.69 22 ILE B O 1
ATOM 3826 N N . LEU B 1 23 ? -3.555 -40.781 -2.832 1 93.81 23 LEU B N 1
ATOM 3827 C CA . LEU B 1 23 ? -2.359 -40.531 -2.041 1 93.81 23 LEU B CA 1
ATOM 3828 C C . LEU B 1 23 ? -1.857 -39.094 -2.268 1 93.81 23 LEU B C 1
ATOM 3830 O O . LEU B 1 23 ? -2.207 -38.469 -3.266 1 93.81 23 LEU B O 1
ATOM 3834 N N . GLU B 1 24 ? -1.06 -38.656 -1.307 1 96.38 24 GLU B N 1
ATOM 3835 C CA . GLU B 1 24 ? -0.394 -37.375 -1.469 1 96.38 24 GLU B CA 1
ATOM 3836 C C . GLU B 1 24 ? 0.591 -37.406 -2.635 1 96.38 24 GLU B C 1
ATOM 3838 O O . GLU B 1 24 ? 1.142 -38.469 -2.961 1 96.38 24 GLU B O 1
ATOM 3843 N N . GLY B 1 25 ? 0.755 -36.188 -3.234 1 96.5 25 GLY B N 1
ATOM 3844 C CA . GLY B 1 25 ? 1.742 -36.094 -4.301 1 96.5 25 GLY B CA 1
ATOM 3845 C C . GLY B 1 25 ? 1.381 -35.062 -5.359 1 96.5 25 GLY B C 1
ATOM 3846 O O . GLY B 1 25 ? 0.44 -34.312 -5.184 1 96.5 25 GLY B O 1
ATOM 3847 N N . MET B 1 26 ? 2.246 -35.062 -6.387 1 97.56 26 MET B N 1
ATOM 3848 C CA . MET B 1 26 ? 2.043 -34.219 -7.551 1 97.56 26 MET B CA 1
ATOM 3849 C C . MET B 1 26 ? 1.29 -34.938 -8.648 1 97.56 26 MET B C 1
ATOM 3851 O O . MET B 1 26 ? 1.616 -36.094 -8.969 1 97.56 26 MET B O 1
ATOM 3855 N N . TYR B 1 27 ? 0.254 -34.312 -9.211 1 96.94 27 TYR B N 1
ATOM 3856 C CA . TYR B 1 27 ? -0.609 -34.938 -10.211 1 96.94 27 TYR B CA 1
ATOM 3857 C C . TYR B 1 27 ? -0.801 -34 -11.406 1 96.94 27 TYR B C 1
ATOM 3859 O O . TYR B 1 27 ? -0.664 -32.781 -11.289 1 96.94 27 TYR B O 1
ATOM 3867 N N . LEU B 1 28 ? -1.082 -34.625 -12.531 1 97.31 28 LEU B N 1
ATOM 3868 C CA . LEU B 1 28 ? -1.739 -33.906 -13.625 1 97.31 28 LEU B CA 1
ATOM 3869 C C . LEU B 1 28 ? -3.256 -33.969 -13.477 1 97.31 28 LEU B C 1
ATOM 3871 O O . LEU B 1 28 ? -3.781 -34.812 -12.75 1 97.31 28 LEU B O 1
ATOM 3875 N N . ASN B 1 29 ? -3.922 -33 -14.109 1 96.88 29 ASN B N 1
ATOM 3876 C CA . ASN B 1 29 ? -5.375 -33.125 -14.117 1 96.88 29 ASN B CA 1
ATOM 3877 C C . ASN B 1 29 ? -5.836 -34.281 -15.016 1 96.88 29 ASN B C 1
ATOM 3879 O O . ASN B 1 29 ? -5.211 -34.562 -16.031 1 96.88 29 ASN B O 1
ATOM 3883 N N . LYS B 1 30 ? -6.934 -34.844 -14.602 1 95.88 30 LYS B N 1
ATOM 3884 C CA . LYS B 1 30 ? -7.547 -35.906 -15.398 1 95.88 30 LYS B CA 1
ATOM 3885 C C . LYS B 1 30 ? -8.375 -35.344 -16.547 1 95.88 30 LYS B C 1
ATOM 3887 O O . LYS B 1 30 ? -9.312 -34.594 -16.312 1 95.88 30 LYS B O 1
ATOM 3892 N N . ILE B 1 31 ? -7.984 -35.656 -17.703 1 94.06 31 ILE B N 1
ATOM 3893 C CA . ILE B 1 31 ? -8.703 -35.25 -18.891 1 94.06 31 ILE B CA 1
ATOM 3894 C C . ILE B 1 31 ? -9.336 -36.438 -19.578 1 94.06 31 ILE B C 1
ATOM 3896 O O . ILE B 1 31 ? -8.672 -37.469 -19.781 1 94.06 31 ILE B O 1
ATOM 3900 N N . LYS B 1 32 ? -10.578 -36.219 -19.938 1 87.81 32 LYS B N 1
ATOM 3901 C CA . LYS B 1 32 ? -11.305 -37.312 -20.562 1 87.81 32 LYS B CA 1
ATOM 3902 C C . LYS B 1 32 ? -10.648 -37.719 -21.891 1 87.81 32 LYS B C 1
ATOM 3904 O O . LYS B 1 32 ? -10.297 -36.875 -22.688 1 87.81 32 LYS B O 1
ATOM 3909 N N . GLY B 1 33 ? -10.414 -39 -22.078 1 84.25 33 GLY B N 1
ATOM 3910 C CA . GLY B 1 33 ? -9.875 -39.5 -23.328 1 84.25 33 GLY B CA 1
ATOM 3911 C C . GLY B 1 33 ? -8.375 -39.719 -23.281 1 84.25 33 GLY B C 1
ATOM 3912 O O . GLY B 1 33 ? -7.809 -40.375 -24.156 1 84.25 33 GLY B O 1
ATOM 3913 N N . ILE B 1 34 ? -7.746 -39.094 -22.312 1 90.44 34 ILE B N 1
ATOM 3914 C CA . ILE B 1 34 ? -6.312 -39.312 -22.172 1 90.44 34 ILE B CA 1
ATOM 3915 C C . ILE B 1 34 ? -6.066 -40.5 -21.234 1 90.44 34 ILE B C 1
ATOM 3917 O O . ILE B 1 34 ? -6.492 -40.469 -20.078 1 90.44 34 ILE B O 1
ATOM 3921 N N . PRO B 1 35 ? -5.469 -41.438 -21.734 1 82.56 35 PRO B N 1
ATOM 3922 C CA . PRO B 1 35 ? -5.227 -42.656 -20.922 1 82.56 35 PRO B CA 1
ATOM 3923 C C . PRO B 1 35 ? -4.262 -42.375 -19.766 1 82.56 35 PRO B C 1
ATOM 3925 O O . PRO B 1 35 ? -3.494 -41.406 -19.797 1 82.56 35 PRO B O 1
ATOM 3928 N N . SER B 1 36 ? -4.402 -43.25 -18.781 1 78.75 36 SER B N 1
ATOM 3929 C CA . SER B 1 36 ? -3.479 -43.156 -17.656 1 78.75 36 SER B CA 1
ATOM 3930 C C . SER B 1 36 ? -2.035 -43.375 -18.109 1 78.75 36 SER B C 1
ATOM 3932 O O . SER B 1 36 ? -1.773 -44.062 -19.078 1 78.75 36 SER B O 1
ATOM 3934 N N . ASN B 1 37 ? -1.268 -42.594 -17.547 1 79.62 37 ASN B N 1
ATOM 3935 C CA . ASN B 1 37 ? 0.164 -42.656 -17.812 1 79.62 37 ASN B CA 1
ATOM 3936 C C . ASN B 1 37 ? 0.928 -43.281 -16.656 1 79.62 37 ASN B C 1
ATOM 3938 O O . ASN B 1 37 ? 0.527 -43.156 -15.5 1 79.62 37 ASN B O 1
ATOM 3942 N N . ASP B 1 38 ? 1.905 -44 -17.016 1 74.12 38 ASP B N 1
ATOM 3943 C CA . ASP B 1 38 ? 2.684 -44.719 -16.016 1 74.12 38 ASP B CA 1
ATOM 3944 C C . ASP B 1 38 ? 3.535 -43.75 -15.195 1 74.12 38 ASP B C 1
ATOM 3946 O O . ASP B 1 38 ? 3.859 -44 -14.039 1 74.12 38 ASP B O 1
ATOM 3950 N N . LYS B 1 39 ? 3.84 -42.719 -15.812 1 81.19 39 LYS B N 1
ATOM 3951 C CA . LYS B 1 39 ? 4.812 -41.844 -15.164 1 81.19 39 LYS B CA 1
ATOM 3952 C C . LYS B 1 39 ? 4.125 -40.844 -14.227 1 81.19 39 LYS B C 1
ATOM 3954 O O . LYS B 1 39 ? 4.594 -40.625 -13.117 1 81.19 39 LYS B O 1
ATOM 3959 N N . TYR B 1 40 ? 3.076 -40.312 -14.75 1 90.88 40 TYR B N 1
ATOM 3960 C CA . TYR B 1 40 ? 2.387 -39.312 -13.945 1 90.88 40 TYR B CA 1
ATOM 3961 C C . TYR B 1 40 ? 0.936 -39.688 -13.703 1 90.88 40 TYR B C 1
ATOM 3963 O O . TYR B 1 40 ? 0.222 -40.062 -14.641 1 90.88 40 TYR B O 1
ATOM 3971 N N . LYS B 1 41 ? 0.572 -39.656 -12.453 1 91.56 41 LYS B N 1
ATOM 3972 C CA . LYS B 1 41 ? -0.831 -39.906 -12.125 1 91.56 41 LYS B CA 1
ATOM 3973 C C . LYS B 1 41 ? -1.671 -38.656 -12.367 1 91.56 41 LYS B C 1
ATOM 3975 O O . LYS B 1 41 ? -1.147 -37.531 -12.359 1 91.56 41 LYS B O 1
ATOM 3980 N N . SER B 1 42 ? -2.904 -38.906 -12.711 1 95.38 42 SER B N 1
ATOM 3981 C CA . SER B 1 42 ? -3.824 -37.781 -12.969 1 95.38 42 SER B CA 1
ATOM 3982 C C . SER B 1 42 ? -5.078 -37.906 -12.109 1 95.38 42 SER B C 1
ATOM 3984 O O . SER B 1 42 ? -5.598 -39 -11.906 1 95.38 42 SER B O 1
ATOM 3986 N N . ILE B 1 43 ? -5.492 -36.781 -11.586 1 95.25 43 ILE B N 1
ATOM 3987 C CA . ILE B 1 43 ? -6.727 -36.75 -10.805 1 95.25 43 ILE B CA 1
ATOM 3988 C C . ILE B 1 43 ? -7.504 -35.469 -11.117 1 95.25 43 ILE B C 1
ATOM 3990 O O . ILE B 1 43 ? -6.934 -34.5 -11.633 1 95.25 43 ILE B O 1
ATOM 3994 N N . HIS B 1 44 ? -8.797 -35.594 -11.008 1 95.56 44 HIS B N 1
ATOM 3995 C CA . HIS B 1 44 ? -9.68 -34.438 -11.055 1 95.56 44 HIS B CA 1
ATOM 3996 C C . HIS B 1 44 ? -10.047 -33.938 -9.656 1 95.56 44 HIS B C 1
ATOM 3998 O O . HIS B 1 44 ? -10.172 -34.75 -8.734 1 95.56 44 HIS B O 1
ATOM 4004 N N . ILE B 1 45 ? -10.242 -32.656 -9.453 1 96.75 45 ILE B N 1
ATOM 4005 C CA . ILE B 1 45 ? -10.594 -32.156 -8.141 1 96.75 45 ILE B CA 1
ATOM 4006 C C . ILE B 1 45 ? -11.875 -32.812 -7.648 1 96.75 45 ILE B C 1
ATOM 4008 O O . ILE B 1 45 ? -12.062 -33 -6.441 1 96.75 45 ILE B O 1
ATOM 4012 N N . LYS B 1 46 ? -12.742 -33.188 -8.539 1 95.75 46 LYS B N 1
ATOM 4013 C CA . LYS B 1 46 ? -13.945 -33.938 -8.195 1 95.75 46 LYS B CA 1
ATOM 4014 C C . LYS B 1 46 ? -13.602 -35.219 -7.484 1 95.75 46 LYS B C 1
ATOM 4016 O O . LYS B 1 46 ? -14.305 -35.656 -6.555 1 95.75 46 LYS B O 1
ATOM 4021 N N . ASP B 1 47 ? -12.555 -35.875 -7.957 1 95.38 47 ASP B N 1
ATOM 4022 C CA . ASP B 1 47 ? -12.094 -37.094 -7.324 1 95.38 47 ASP B CA 1
ATOM 4023 C C . ASP B 1 47 ? -11.68 -36.844 -5.875 1 95.38 47 ASP B C 1
ATOM 4025 O O . ASP B 1 47 ? -11.969 -37.688 -4.996 1 95.38 47 ASP B O 1
ATOM 4029 N N . LEU B 1 48 ? -11.023 -35.75 -5.621 1 96.06 48 LEU B N 1
ATOM 4030 C CA . LEU B 1 48 ? -10.578 -35.406 -4.273 1 96.06 48 LEU B CA 1
ATOM 4031 C C . LEU B 1 48 ? -11.766 -35.156 -3.357 1 96.06 48 LEU B C 1
ATOM 4033 O O . LEU B 1 48 ? -11.789 -35.594 -2.213 1 96.06 48 LEU B O 1
ATOM 4037 N N . ILE B 1 49 ? -12.719 -34.438 -3.871 1 96.94 49 ILE B N 1
ATOM 4038 C CA . ILE B 1 49 ? -13.906 -34.125 -3.088 1 96.94 49 ILE B CA 1
ATOM 4039 C C . ILE B 1 49 ? -14.656 -35.406 -2.734 1 96.94 49 ILE B C 1
ATOM 4041 O O . ILE B 1 49 ? -15.102 -35.594 -1.598 1 96.94 49 ILE B O 1
ATOM 4045 N N . ASN B 1 50 ? -14.711 -36.312 -3.676 1 95.38 50 ASN B N 1
ATOM 4046 C CA . ASN B 1 50 ? -15.383 -37.594 -3.449 1 95.38 50 ASN B CA 1
ATOM 4047 C C . ASN B 1 50 ? -14.617 -38.469 -2.469 1 95.38 50 ASN B C 1
ATOM 4049 O O . ASN B 1 50 ? -15.195 -39.344 -1.812 1 95.38 50 ASN B O 1
ATOM 4053 N N . ASN B 1 51 ? -13.398 -38.219 -2.447 1 94.38 51 ASN B N 1
ATOM 4054 C CA . ASN B 1 51 ? -12.547 -38.969 -1.54 1 94.38 51 ASN B CA 1
ATOM 4055 C C . ASN B 1 51 ? -12.547 -38.375 -0.135 1 94.38 51 ASN B C 1
ATOM 4057 O O . ASN B 1 51 ? -12.586 -39.094 0.855 1 94.38 51 ASN B O 1
ATOM 4061 N N . ILE B 1 52 ? -12.562 -37.031 -0.003 1 95.88 52 ILE B N 1
ATOM 4062 C CA . ILE B 1 52 ? -12.383 -36.344 1.257 1 95.88 52 ILE B CA 1
ATOM 4063 C C . ILE B 1 52 ? -13.734 -36.125 1.937 1 95.88 52 ILE B C 1
ATOM 4065 O O . ILE B 1 52 ? -13.836 -36.156 3.166 1 95.88 52 ILE B O 1
ATOM 4069 N N . HIS B 1 53 ? -14.797 -35.969 1.137 1 96.44 53 HIS B N 1
ATOM 4070 C CA . HIS B 1 53 ? -16.094 -35.562 1.645 1 96.44 53 HIS B CA 1
ATOM 4071 C C . HIS B 1 53 ? -15.977 -34.375 2.58 1 96.44 53 HIS B C 1
ATOM 4073 O O . HIS B 1 53 ? -16.359 -34.438 3.75 1 96.44 53 HIS B O 1
ATOM 4079 N N . PRO B 1 54 ? -15.562 -33.25 2.02 1 97 54 PRO B N 1
ATOM 4080 C CA . PRO B 1 54 ? -15.273 -32.094 2.873 1 97 54 PRO B CA 1
ATOM 4081 C C . PRO B 1 54 ? -16.531 -31.531 3.551 1 97 54 PRO B C 1
ATOM 4083 O O . PRO B 1 54 ? -17.594 -31.5 2.939 1 97 54 PRO B O 1
ATOM 4086 N N . GLN B 1 55 ? -16.328 -31.125 4.82 1 97.12 55 GLN B N 1
ATOM 4087 C CA . GLN B 1 55 ? -17.344 -30.391 5.574 1 97.12 55 GLN B CA 1
ATOM 4088 C C . GLN B 1 55 ? -17.094 -28.891 5.527 1 97.12 55 GLN B C 1
ATOM 4090 O O . GLN B 1 55 ? -18 -28.094 5.805 1 97.12 55 GLN B O 1
ATOM 4095 N N . LYS B 1 56 ? -15.938 -28.578 5.254 1 97.5 56 LYS B N 1
ATOM 4096 C CA . LYS B 1 56 ? -15.5 -27.188 5.09 1 97.5 56 LYS B CA 1
ATOM 4097 C C . LYS B 1 56 ? -14.5 -27.062 3.943 1 97.5 56 LYS B C 1
ATOM 4099 O O . LYS B 1 56 ? -13.547 -27.844 3.852 1 97.5 56 LYS B O 1
ATOM 4104 N N . SER B 1 57 ? -14.766 -26.141 3.029 1 98.25 57 SER B N 1
ATOM 4105 C CA . SER B 1 57 ? -13.875 -25.891 1.897 1 98.25 57 SER B CA 1
ATOM 4106 C C . SER B 1 57 ? -13.547 -24.422 1.763 1 98.25 57 SER B C 1
ATOM 4108 O O . SER B 1 57 ? -14.43 -23.562 1.848 1 98.25 57 SER B O 1
ATOM 4110 N N . ILE B 1 58 ? -12.281 -24.094 1.618 1 98.62 58 ILE B N 1
ATOM 4111 C CA . ILE B 1 58 ? -11.836 -22.734 1.333 1 98.62 58 ILE B CA 1
ATOM 4112 C C . ILE B 1 58 ? -11.055 -22.719 0.023 1 98.62 58 ILE B C 1
ATOM 4114 O O . ILE B 1 58 ? -10.078 -23.453 -0.138 1 98.62 58 ILE B O 1
ATOM 4118 N N . PHE B 1 59 ? -11.492 -21.859 -0.903 1 98.5 59 PHE B N 1
ATOM 4119 C CA . PHE B 1 59 ? -10.859 -21.734 -2.213 1 98.5 59 PHE B CA 1
ATOM 4120 C C . PHE B 1 59 ? -10.25 -20.359 -2.4 1 98.5 59 PHE B C 1
ATOM 4122 O O . PHE B 1 59 ? -10.906 -19.344 -2.154 1 98.5 59 PHE B O 1
ATOM 4129 N N . PHE B 1 60 ? -9.016 -20.297 -2.746 1 98.69 60 PHE B N 1
ATOM 4130 C CA . PHE B 1 60 ? -8.344 -19.109 -3.266 1 98.69 60 PHE B CA 1
ATOM 4131 C C . PHE B 1 60 ? -8.141 -19.219 -4.77 1 98.69 60 PHE B C 1
ATOM 4133 O O . PHE B 1 60 ? -7.492 -20.141 -5.246 1 98.69 60 PHE B O 1
ATOM 4140 N N . THR B 1 61 ? -8.695 -18.25 -5.574 1 97.69 61 THR B N 1
ATOM 4141 C CA . THR B 1 61 ? -8.625 -18.438 -7.02 1 97.69 61 THR B CA 1
ATOM 4142 C C . THR B 1 61 ? -8.664 -17.078 -7.734 1 97.69 61 THR B C 1
ATOM 4144 O O . THR B 1 61 ? -8.891 -16.047 -7.105 1 97.69 61 THR B O 1
ATOM 4147 N N . PHE B 1 62 ? -8.297 -17.125 -8.977 1 97.31 62 PHE B N 1
ATOM 4148 C CA . PHE B 1 62 ? -8.383 -15.977 -9.867 1 97.31 62 PHE B CA 1
ATOM 4149 C C . PHE B 1 62 ? -9.742 -15.914 -10.547 1 97.31 62 PHE B C 1
ATOM 4151 O O . PHE B 1 62 ? -10.289 -14.828 -10.758 1 97.31 62 PHE B O 1
ATOM 4158 N N . TYR B 1 63 ? -10.195 -17.047 -10.867 1 95.38 63 TYR B N 1
ATOM 4159 C CA . TYR B 1 63 ? -11.438 -17.141 -11.633 1 95.38 63 TYR B CA 1
ATOM 4160 C C . TYR B 1 63 ? -12.234 -18.375 -11.227 1 95.38 63 TYR B C 1
ATOM 4162 O O . TYR B 1 63 ? -11.656 -19.406 -10.891 1 95.38 63 TYR B O 1
ATOM 4170 N N . TYR B 1 64 ? -13.602 -18.188 -11.25 1 95.06 64 TYR B N 1
ATOM 4171 C CA . TYR B 1 64 ? -14.477 -19.312 -10.945 1 95.06 64 TYR B CA 1
ATOM 4172 C C . TYR B 1 64 ? -15.773 -19.219 -11.734 1 95.06 64 TYR B C 1
ATOM 4174 O O . TYR B 1 64 ? -16.125 -18.156 -12.242 1 95.06 64 TYR B O 1
ATOM 4182 N N . GLU B 1 65 ? -16.328 -20.344 -11.922 1 91.88 65 GLU B N 1
ATOM 4183 C CA . GLU B 1 65 ? -17.703 -20.453 -12.398 1 91.88 65 GLU B CA 1
ATOM 4184 C C . GLU B 1 65 ? -18.609 -21.094 -11.352 1 91.88 65 GLU B C 1
ATOM 4186 O O . GLU B 1 65 ? -18.281 -22.156 -10.812 1 91.88 65 GLU B O 1
ATOM 4191 N N . ASN B 1 66 ? -19.766 -20.484 -11.125 1 87.19 66 ASN B N 1
ATOM 4192 C CA . ASN B 1 66 ? -20.672 -20.984 -10.094 1 87.19 66 ASN B CA 1
ATOM 4193 C C . ASN B 1 66 ? -21.078 -22.438 -10.375 1 87.19 66 ASN B C 1
ATOM 4195 O O . ASN B 1 66 ? -21.156 -23.25 -9.453 1 87.19 66 ASN B O 1
ATOM 4199 N N . ASP B 1 67 ? -21.328 -22.703 -11.531 1 91.69 67 ASP B N 1
ATOM 4200 C CA . ASP B 1 67 ? -21.812 -24.031 -11.898 1 91.69 67 ASP B CA 1
ATOM 4201 C C . ASP B 1 67 ? -20.734 -25.094 -11.664 1 91.69 67 ASP B C 1
ATOM 4203 O O . ASP B 1 67 ? -21.062 -26.266 -11.508 1 91.69 67 ASP B O 1
ATOM 4207 N N . PHE B 1 68 ? -19.609 -24.672 -11.617 1 96.12 68 PHE B N 1
ATOM 4208 C CA . PHE B 1 68 ? -18.516 -25.625 -11.414 1 96.12 68 PHE B CA 1
ATOM 4209 C C . PHE B 1 68 ? -18.594 -26.25 -10.031 1 96.12 68 PHE B C 1
ATOM 4211 O O . PHE B 1 68 ? -18.281 -27.438 -9.859 1 96.12 68 PHE B O 1
ATOM 4218 N N . PHE B 1 69 ? -18.984 -25.5 -9.055 1 95 69 PHE B N 1
ATOM 4219 C CA . PHE B 1 69 ? -19.125 -26.047 -7.715 1 95 69 PHE B CA 1
ATOM 4220 C C . PHE B 1 69 ? -20.188 -27.141 -7.684 1 95 69 PHE B C 1
ATOM 4222 O O . PHE B 1 69 ? -20.016 -28.156 -7.031 1 95 69 PHE B O 1
ATOM 4229 N N . ASN B 1 70 ? -21.234 -26.891 -8.43 1 93.94 70 ASN B N 1
ATOM 4230 C CA . ASN B 1 70 ? -22.266 -27.922 -8.531 1 93.94 70 ASN B CA 1
ATOM 4231 C C . ASN B 1 70 ? -21.703 -29.203 -9.156 1 93.94 70 ASN B C 1
ATOM 4233 O O . ASN B 1 70 ? -22.094 -30.312 -8.773 1 93.94 70 ASN B O 1
ATOM 4237 N N . GLU B 1 71 ? -20.859 -28.953 -10.039 1 95.69 71 GLU B N 1
ATOM 4238 C CA . GLU B 1 71 ? -20.266 -30.078 -10.742 1 95.69 71 GLU B CA 1
ATOM 4239 C C . GLU B 1 71 ? -19.328 -30.875 -9.82 1 95.69 71 GLU B C 1
ATOM 4241 O O . GLU B 1 71 ? -19.438 -32.094 -9.734 1 95.69 71 GLU B O 1
ATOM 4246 N N . ILE B 1 72 ? -18.531 -30.234 -9.102 1 96.56 72 ILE B N 1
ATOM 4247 C CA . ILE B 1 72 ? -17.484 -30.953 -8.391 1 96.56 72 ILE B CA 1
ATOM 4248 C C . ILE B 1 72 ? -18.031 -31.5 -7.07 1 96.56 72 ILE B C 1
ATOM 4250 O O . ILE B 1 72 ? -17.484 -32.438 -6.496 1 96.56 72 ILE B O 1
ATOM 4254 N N . TYR B 1 73 ? -19.141 -31.031 -6.605 1 95.81 73 TYR B N 1
ATOM 4255 C CA . TYR B 1 73 ? -19.75 -31.531 -5.375 1 95.81 73 TYR B CA 1
ATOM 4256 C C . TYR B 1 73 ? -20.984 -32.375 -5.68 1 95.81 73 TYR B C 1
ATOM 4258 O O . TYR B 1 73 ? -21.781 -32.625 -4.785 1 95.81 73 TYR B O 1
ATOM 4266 N N . GLU B 1 74 ? -21.156 -32.75 -6.887 1 95.44 74 GLU B N 1
ATOM 4267 C CA . GLU B 1 74 ? -22.375 -33.438 -7.328 1 95.44 74 GLU B CA 1
ATOM 4268 C C . GLU B 1 74 ? -22.656 -34.688 -6.461 1 95.44 74 GLU B C 1
ATOM 4270 O O . GLU B 1 74 ? -23.797 -34.938 -6.098 1 95.44 74 GLU B O 1
ATOM 4275 N N . ASP B 1 75 ? -21.672 -35.438 -6.105 1 94.94 75 ASP B N 1
ATOM 4276 C CA . ASP B 1 75 ? -21.859 -36.688 -5.348 1 94.94 75 ASP B CA 1
ATOM 4277 C C . ASP B 1 75 ? -21.719 -36.438 -3.848 1 94.94 75 ASP B C 1
ATOM 4279 O O . ASP B 1 75 ? -21.766 -37.375 -3.051 1 94.94 75 ASP B O 1
ATOM 4283 N N . HIS B 1 76 ? -21.484 -35.219 -3.443 1 94.25 76 HIS B N 1
ATOM 4284 C CA . HIS B 1 76 ? -21.375 -34.781 -2.051 1 94.25 76 HIS B CA 1
ATOM 4285 C C . HIS B 1 76 ? -21.938 -33.375 -1.854 1 94.25 76 HIS B C 1
ATOM 4287 O O . HIS B 1 76 ? -21.234 -32.5 -1.404 1 94.25 76 HIS B O 1
ATOM 4293 N N . ARG B 1 77 ? -23.141 -33.312 -1.983 1 93.31 77 ARG B N 1
ATOM 4294 C CA . ARG B 1 77 ? -23.812 -32.031 -2.041 1 93.31 77 ARG B CA 1
ATOM 4295 C C . ARG B 1 77 ? -23.734 -31.297 -0.701 1 93.31 77 ARG B C 1
ATOM 4297 O O . ARG B 1 77 ? -23.656 -30.078 -0.655 1 93.31 77 ARG B O 1
ATOM 4304 N N . SER B 1 78 ? -23.719 -32.062 0.364 1 92.44 78 SER B N 1
ATOM 4305 C CA . SER B 1 78 ? -23.672 -31.469 1.695 1 92.44 78 SER B CA 1
ATOM 4306 C C . SER B 1 78 ? -22.375 -30.688 1.911 1 92.44 78 SER B C 1
ATOM 4308 O O . SER B 1 78 ? -22.312 -29.812 2.775 1 92.44 78 SER B O 1
ATOM 4310 N N . GLY B 1 79 ? -21.438 -30.984 1.124 1 93.12 79 GLY B N 1
ATOM 4311 C CA . GLY B 1 79 ? -20.188 -30.266 1.219 1 93.12 79 GLY B CA 1
ATOM 4312 C C . GLY B 1 79 ? -20.281 -28.812 0.788 1 93.12 79 GLY B C 1
ATOM 4313 O O . GLY B 1 79 ? -19.406 -28.016 1.105 1 93.12 79 GLY B O 1
ATOM 4314 N N . MET B 1 80 ? -21.297 -28.5 0.118 1 93.94 80 MET B N 1
ATOM 4315 C CA . MET B 1 80 ? -21.469 -27.141 -0.397 1 93.94 80 MET B CA 1
ATOM 4316 C C . MET B 1 80 ? -22 -26.203 0.685 1 93.94 80 MET B C 1
ATOM 4318 O O . MET B 1 80 ? -22 -24.984 0.52 1 93.94 80 MET B O 1
ATOM 4322 N N . ASP B 1 81 ? -22.344 -26.688 1.869 1 93.25 81 ASP B N 1
ATOM 4323 C CA . ASP B 1 81 ? -22.984 -25.906 2.93 1 93.25 81 ASP B CA 1
ATOM 4324 C C . ASP B 1 81 ? -21.969 -24.969 3.596 1 93.25 81 ASP B C 1
ATOM 4326 O O . ASP B 1 81 ? -22.359 -24.031 4.289 1 93.25 81 ASP B O 1
ATOM 4330 N N . ASN B 1 82 ? -20.734 -25.25 3.414 1 95.75 82 ASN B N 1
ATOM 4331 C CA . ASN B 1 82 ? -19.688 -24.469 4.074 1 95.75 82 ASN B CA 1
ATOM 4332 C C . ASN B 1 82 ? -18.516 -24.203 3.145 1 95.75 82 ASN B C 1
ATOM 4334 O O . ASN B 1 82 ? -17.406 -24.688 3.387 1 95.75 82 ASN B O 1
ATOM 4338 N N . ILE B 1 83 ? -18.766 -23.422 2.125 1 96.75 83 ILE B N 1
ATOM 4339 C CA . ILE B 1 83 ? -17.75 -23.062 1.151 1 96.75 83 ILE B CA 1
ATOM 4340 C C . ILE B 1 83 ? -17.406 -21.578 1.292 1 96.75 83 ILE B C 1
ATOM 4342 O O . ILE B 1 83 ? -18.312 -20.734 1.343 1 96.75 83 ILE B O 1
ATOM 4346 N N . THR B 1 84 ? -16.141 -21.281 1.477 1 97.5 84 THR B N 1
ATOM 4347 C CA . THR B 1 84 ? -15.633 -19.906 1.394 1 97.5 84 THR B CA 1
ATOM 4348 C C . THR B 1 84 ? -14.766 -19.734 0.147 1 97.5 84 THR B C 1
ATOM 4350 O O . THR B 1 84 ? -13.906 -20.562 -0.143 1 97.5 84 THR B O 1
ATOM 4353 N N . LEU B 1 85 ? -15.055 -18.703 -0.595 1 97.12 85 LEU B N 1
ATOM 4354 C CA . LEU B 1 85 ? -14.312 -18.375 -1.809 1 97.12 85 LEU B CA 1
ATOM 4355 C C . LEU B 1 85 ? -13.609 -17.031 -1.672 1 97.12 85 LEU B C 1
ATOM 4357 O O . LEU B 1 85 ? -14.25 -16.016 -1.438 1 97.12 85 LEU B O 1
ATOM 4361 N N . ILE B 1 86 ? -12.328 -17.031 -1.72 1 97.94 86 ILE B N 1
ATOM 4362 C CA . ILE B 1 86 ? -11.523 -15.82 -1.716 1 97.94 86 ILE B CA 1
ATOM 4363 C C . ILE B 1 86 ? -11.07 -15.492 -3.139 1 97.94 86 ILE B C 1
ATOM 4365 O O . ILE B 1 86 ? -10.359 -16.281 -3.764 1 97.94 86 ILE B O 1
ATOM 4369 N N . ILE B 1 87 ? -11.43 -14.289 -3.654 1 96.56 87 ILE B N 1
ATOM 4370 C CA . ILE B 1 87 ? -11.203 -13.953 -5.055 1 96.56 87 ILE B CA 1
ATOM 4371 C C . ILE B 1 87 ? -10.82 -12.484 -5.184 1 96.56 87 ILE B C 1
ATOM 4373 O O . ILE B 1 87 ? -11.258 -11.648 -4.383 1 96.56 87 ILE B O 1
ATOM 4377 N N . GLY B 1 88 ? -9.977 -12.188 -6.191 1 96.69 88 GLY B N 1
ATOM 4378 C CA . GLY B 1 88 ? -9.594 -10.812 -6.445 1 96.69 88 GLY B CA 1
ATOM 4379 C C . GLY B 1 88 ? -10.641 -10.039 -7.227 1 96.69 88 GLY B C 1
ATOM 4380 O O . GLY B 1 88 ? -11.32 -10.594 -8.086 1 96.69 88 GLY B O 1
ATOM 4381 N N . VAL B 1 89 ? -10.742 -8.758 -6.879 1 94.81 89 VAL B N 1
ATOM 4382 C CA . VAL B 1 89 ? -11.625 -7.852 -7.602 1 94.81 89 VAL B CA 1
ATOM 4383 C C . VAL B 1 89 ? -10.938 -6.5 -7.781 1 94.81 89 VAL B C 1
ATOM 4385 O O . VAL B 1 89 ? -10.188 -6.055 -6.91 1 94.81 89 VAL B O 1
ATOM 4388 N N . ASP B 1 90 ? -11.203 -5.91 -8.938 1 92.69 90 ASP B N 1
ATOM 4389 C CA . ASP B 1 90 ? -10.688 -4.562 -9.164 1 92.69 90 ASP B CA 1
ATOM 4390 C C . ASP B 1 90 ? -11.148 -3.611 -8.062 1 92.69 90 ASP B C 1
ATOM 4392 O O . ASP B 1 90 ? -12.336 -3.535 -7.754 1 92.69 90 ASP B O 1
ATOM 4396 N N . ARG B 1 91 ? -10.219 -2.859 -7.543 1 89.38 91 ARG B N 1
ATOM 4397 C CA . ARG B 1 91 ? -10.492 -1.971 -6.422 1 89.38 91 ARG B CA 1
ATOM 4398 C C . ARG B 1 91 ? -11.562 -0.943 -6.785 1 89.38 91 ARG B C 1
ATOM 4400 O O . ARG B 1 91 ? -12.367 -0.554 -5.938 1 89.38 91 ARG B O 1
ATOM 4407 N N . ASN B 1 92 ? -11.633 -0.554 -7.988 1 84.94 92 ASN B N 1
ATOM 4408 C CA . ASN B 1 92 ? -12.523 0.512 -8.422 1 84.94 92 ASN B CA 1
ATOM 4409 C C . ASN B 1 92 ? -13.977 0.052 -8.438 1 84.94 92 ASN B C 1
ATOM 4411 O O . ASN B 1 92 ? -14.898 0.876 -8.406 1 84.94 92 ASN B O 1
ATOM 4415 N N . ILE B 1 93 ? -14.172 -1.234 -8.445 1 89 93 ILE B N 1
ATOM 4416 C CA . ILE B 1 93 ? -15.555 -1.698 -8.57 1 89 93 ILE B CA 1
ATOM 4417 C C . ILE B 1 93 ? -15.922 -2.551 -7.359 1 89 93 ILE B C 1
ATOM 4419 O O . ILE B 1 93 ? -16.969 -3.195 -7.344 1 89 93 ILE B O 1
ATOM 4423 N N . ILE B 1 94 ? -15.109 -2.602 -6.445 1 89.25 94 ILE B N 1
ATOM 4424 C CA . ILE B 1 94 ? -15.289 -3.514 -5.32 1 89.25 94 ILE B CA 1
ATOM 4425 C C . ILE B 1 94 ? -16.562 -3.162 -4.562 1 89.25 94 ILE B C 1
ATOM 4427 O O . ILE B 1 94 ? -17.25 -4.047 -4.055 1 89.25 94 ILE B O 1
ATOM 4431 N N . ARG B 1 95 ? -16.906 -1.89 -4.43 1 86.5 95 ARG B N 1
ATOM 4432 C CA . ARG B 1 95 ? -18.141 -1.485 -3.768 1 86.5 95 ARG B CA 1
ATOM 4433 C C . ARG B 1 95 ? -19.359 -2.066 -4.477 1 86.5 95 ARG B C 1
ATOM 4435 O O . ARG B 1 95 ? -20.25 -2.646 -3.838 1 86.5 95 ARG B O 1
ATOM 4442 N N . LYS B 1 96 ? -19.344 -1.974 -5.727 1 86.25 96 LYS B N 1
ATOM 4443 C CA . LYS B 1 96 ? -20.453 -2.484 -6.535 1 86.25 96 LYS B CA 1
ATOM 4444 C C . LYS B 1 96 ? -20.562 -4 -6.414 1 86.25 96 LYS B C 1
ATOM 4446 O O . LYS B 1 96 ? -21.656 -4.539 -6.273 1 86.25 96 LYS B O 1
ATOM 4451 N N . VAL B 1 97 ? -19.453 -4.629 -6.473 1 88.69 97 VAL B N 1
ATOM 4452 C CA . VAL B 1 97 ? -19.422 -6.086 -6.398 1 88.69 97 VAL B CA 1
ATOM 4453 C C . VAL B 1 97 ? -19.984 -6.547 -5.051 1 88.69 97 VAL B C 1
ATOM 4455 O O . VAL B 1 97 ? -20.781 -7.477 -4.984 1 88.69 97 VAL B O 1
ATOM 4458 N N . ARG B 1 98 ? -19.594 -5.836 -4.039 1 83.81 98 ARG B N 1
ATOM 4459 C CA . ARG B 1 98 ? -20.047 -6.188 -2.699 1 83.81 98 ARG B CA 1
ATOM 4460 C C . ARG B 1 98 ? -21.547 -5.949 -2.557 1 83.81 98 ARG B C 1
ATOM 4462 O O . ARG B 1 98 ? -22.266 -6.766 -1.959 1 83.81 98 ARG B O 1
ATOM 4469 N N . GLU B 1 99 ? -22 -4.91 -3.084 1 84.5 99 GLU B N 1
ATOM 4470 C CA . GLU B 1 99 ? -23.422 -4.602 -3.043 1 84.5 99 GLU B CA 1
ATOM 4471 C C . GLU B 1 99 ? -24.234 -5.641 -3.807 1 84.5 99 GLU B C 1
ATOM 4473 O O . GLU B 1 99 ? -25.312 -6.051 -3.359 1 84.5 99 GLU B O 1
ATOM 4478 N N . GLU B 1 100 ? -23.703 -6.086 -4.863 1 83.56 100 GLU B N 1
ATOM 4479 C CA . GLU B 1 100 ? -24.391 -7.086 -5.68 1 83.56 100 GLU B CA 1
ATOM 4480 C C . GLU B 1 100 ? -24.391 -8.453 -4.996 1 83.56 100 GLU B C 1
ATOM 4482 O O . GLU B 1 100 ? -25.359 -9.203 -5.102 1 83.56 100 GLU B O 1
ATOM 4487 N N . GLU B 1 101 ? -23.375 -8.695 -4.379 1 82.06 101 GLU B N 1
ATOM 4488 C CA . GLU B 1 101 ? -23.25 -9.969 -3.67 1 82.06 101 GLU B CA 1
ATOM 4489 C C . GLU B 1 101 ? -24.266 -10.07 -2.541 1 82.06 101 GLU B C 1
ATOM 4491 O O . GLU B 1 101 ? -24.766 -11.156 -2.25 1 82.06 101 GLU B O 1
ATOM 4496 N N . GLU B 1 102 ? -24.469 -9.008 -1.898 1 75.81 102 GLU B N 1
ATOM 4497 C CA . GLU B 1 102 ? -25.438 -8.984 -0.81 1 75.81 102 GLU B CA 1
ATOM 4498 C C . GLU B 1 102 ? -26.828 -9.398 -1.296 1 75.81 102 GLU B C 1
ATOM 4500 O O . GLU B 1 102 ? -27.625 -9.922 -0.523 1 75.81 102 GLU B O 1
ATOM 4505 N N . ASN B 1 103 ? -26.953 -9.367 -2.604 1 70.06 103 ASN B N 1
ATOM 4506 C CA . ASN B 1 103 ? -28.266 -9.672 -3.174 1 70.06 103 ASN B CA 1
ATOM 4507 C C . ASN B 1 103 ? -28.328 -11.102 -3.713 1 70.06 103 ASN B C 1
ATOM 4509 O O . ASN B 1 103 ? -29.375 -11.562 -4.137 1 70.06 103 ASN B O 1
ATOM 4513 N N . ILE B 1 104 ? -27.188 -11.633 -3.754 1 69.69 104 ILE B N 1
ATOM 4514 C CA . ILE B 1 104 ? -27.125 -12.992 -4.289 1 69.69 104 ILE B CA 1
ATOM 4515 C C . ILE B 1 104 ? -27.234 -14 -3.15 1 69.69 104 ILE B C 1
ATOM 4517 O O . ILE B 1 104 ? -26.531 -13.883 -2.145 1 69.69 104 ILE B O 1
ATOM 4521 N N . ASN B 1 105 ? -28.25 -14.781 -3.248 1 63.53 105 ASN B N 1
ATOM 4522 C CA . ASN B 1 105 ? -28.484 -15.828 -2.258 1 63.53 105 ASN B CA 1
ATOM 4523 C C . ASN B 1 105 ? -27.812 -17.141 -2.664 1 63.53 105 ASN B C 1
ATOM 4525 O O . ASN B 1 105 ? -28.453 -18 -3.273 1 63.53 105 ASN B O 1
ATOM 4529 N N . ASP B 1 106 ? -26.516 -17.188 -2.613 1 73.62 106 ASP B N 1
ATOM 4530 C CA . ASP B 1 106 ? -25.891 -18.484 -2.816 1 73.62 106 ASP B CA 1
ATOM 4531 C C . ASP B 1 106 ? -25.172 -18.953 -1.557 1 73.62 106 ASP B C 1
ATOM 4533 O O . ASP B 1 106 ? -25.109 -18.219 -0.566 1 73.62 106 ASP B O 1
ATOM 4537 N N . ASN B 1 107 ? -24.938 -20.312 -1.425 1 81 107 ASN B N 1
ATOM 4538 C CA . ASN B 1 107 ? -24.375 -20.969 -0.255 1 81 107 ASN B CA 1
ATOM 4539 C C . ASN B 1 107 ? -22.859 -20.75 -0.181 1 81 107 ASN B C 1
ATOM 4541 O O . ASN B 1 107 ? -22.203 -21.234 0.749 1 81 107 ASN B O 1
ATOM 4545 N N . ILE B 1 108 ? -22.359 -19.969 -1.114 1 91.38 108 ILE B N 1
ATOM 4546 C CA . ILE B 1 108 ? -20.922 -19.766 -1.136 1 91.38 108 ILE B CA 1
ATOM 4547 C C . ILE B 1 108 ? -20.594 -18.406 -0.5 1 91.38 108 ILE B C 1
ATOM 4549 O O . ILE B 1 108 ? -21.078 -17.375 -0.943 1 91.38 108 ILE B O 1
ATOM 4553 N N . ARG B 1 109 ? -19.891 -18.406 0.596 1 92.94 109 ARG B N 1
ATOM 4554 C CA . ARG B 1 109 ? -19.406 -17.188 1.234 1 92.94 109 ARG B CA 1
ATOM 4555 C C . ARG B 1 109 ? -18.234 -16.594 0.468 1 92.94 109 ARG B C 1
ATOM 4557 O O . ARG B 1 109 ? -17.109 -17.125 0.52 1 92.94 109 ARG B O 1
ATOM 4564 N N . LYS B 1 110 ? -18.453 -15.5 -0.169 1 94.19 110 LYS B N 1
ATOM 4565 C CA . LYS B 1 110 ? -17.406 -14.883 -0.979 1 94.19 110 LYS B CA 1
ATOM 4566 C C . LYS B 1 110 ? -16.734 -13.734 -0.225 1 94.19 110 LYS B C 1
ATOM 4568 O O . LYS B 1 110 ? -17.406 -12.961 0.464 1 94.19 110 LYS B O 1
ATOM 4573 N N . ARG B 1 111 ? -15.477 -13.719 -0.209 1 95.06 111 ARG B N 1
ATOM 4574 C CA . ARG B 1 111 ? -14.656 -12.602 0.264 1 95.06 111 ARG B CA 1
ATOM 4575 C C . ARG B 1 111 ? -13.734 -12.094 -0.838 1 95.06 111 ARG B C 1
ATOM 4577 O O . ARG B 1 111 ? -13.156 -12.891 -1.585 1 95.06 111 ARG B O 1
ATOM 4584 N N . TYR B 1 112 ? -13.648 -10.789 -0.908 1 95 112 TYR B N 1
ATOM 4585 C CA . TYR B 1 112 ? -12.969 -10.172 -2.041 1 95 112 TYR B CA 1
ATOM 4586 C C . TYR B 1 112 ? -11.664 -9.516 -1.605 1 95 112 TYR B C 1
ATOM 4588 O O . TYR B 1 112 ? -11.602 -8.891 -0.541 1 95 112 TYR B O 1
ATOM 4596 N N . VAL B 1 113 ? -10.656 -9.734 -2.354 1 96.44 113 VAL B N 1
ATOM 4597 C CA . VAL B 1 113 ? -9.383 -9.031 -2.215 1 96.44 113 VAL B CA 1
ATOM 4598 C C . VAL B 1 113 ? -9.305 -7.898 -3.238 1 96.44 113 VAL B C 1
ATOM 4600 O O . VAL B 1 113 ? -9.273 -8.148 -4.445 1 96.44 113 VAL B O 1
ATOM 4603 N N . PRO B 1 114 ? -9.289 -6.672 -2.758 1 95.12 114 PRO B N 1
ATOM 4604 C CA . PRO B 1 114 ? -9.164 -5.586 -3.73 1 95.12 114 PRO B CA 1
ATOM 4605 C C . PRO B 1 114 ? -7.812 -5.586 -4.441 1 95.12 114 PRO B C 1
ATOM 4607 O O . PRO B 1 114 ? -6.77 -5.66 -3.793 1 95.12 114 PRO B O 1
ATOM 4610 N N . MET B 1 115 ? -7.871 -5.465 -5.785 1 95.62 115 MET B N 1
ATOM 4611 C CA . MET B 1 115 ? -6.641 -5.477 -6.574 1 95.62 115 MET B CA 1
ATOM 4612 C C . MET B 1 115 ? -6.434 -4.141 -7.277 1 95.62 115 MET B C 1
ATOM 4614 O O . MET B 1 115 ? -7.387 -3.537 -7.77 1 95.62 115 MET B O 1
ATOM 4618 N N . GLU B 1 116 ? -5.172 -3.674 -7.242 1 91.25 116 GLU B N 1
ATOM 4619 C CA . GLU B 1 116 ? -4.797 -2.471 -7.98 1 91.25 116 GLU B CA 1
ATOM 4620 C C . GLU B 1 116 ? -4.598 -2.773 -9.461 1 91.25 116 GLU B C 1
ATOM 4622 O O . GLU B 1 116 ? -4.598 -3.938 -9.867 1 91.25 116 GLU B O 1
ATOM 4627 N N . ALA B 1 117 ? -4.379 -1.759 -10.211 1 87.81 117 ALA B N 1
ATOM 4628 C CA . ALA B 1 117 ? -4.133 -1.927 -11.641 1 87.81 117 ALA B CA 1
ATOM 4629 C C . ALA B 1 117 ? -2.891 -2.781 -11.891 1 87.81 117 ALA B C 1
ATOM 4631 O O . ALA B 1 117 ? -1.886 -2.643 -11.188 1 87.81 117 ALA B O 1
ATOM 4632 N N . TYR B 1 118 ? -2.982 -3.691 -12.844 1 88.69 118 TYR B N 1
ATOM 4633 C CA . TYR B 1 118 ? -1.891 -4.543 -13.305 1 88.69 118 TYR B CA 1
ATOM 4634 C C . TYR B 1 118 ? -1.497 -5.551 -12.227 1 88.69 118 TYR B C 1
ATOM 4636 O O . TYR B 1 118 ? -0.359 -6.023 -12.195 1 88.69 118 TYR B O 1
ATOM 4644 N N . SER B 1 119 ? -2.387 -5.691 -11.273 1 95.56 119 SER B N 1
ATOM 4645 C CA . SER B 1 119 ? -2.201 -6.711 -10.25 1 95.56 119 SER B CA 1
ATOM 4646 C C . SER B 1 119 ? -3.354 -7.707 -10.242 1 95.56 119 SER B C 1
ATOM 4648 O O . SER B 1 119 ? -4.461 -7.387 -10.672 1 95.56 119 SER B O 1
ATOM 4650 N N . THR B 1 120 ? -3.033 -8.961 -9.766 1 96.69 120 THR B N 1
ATOM 4651 C CA . THR B 1 120 ? -4.105 -9.953 -9.742 1 96.69 120 THR B CA 1
ATOM 4652 C C . THR B 1 120 ? -3.936 -10.906 -8.562 1 96.69 120 THR B C 1
ATOM 4654 O O . THR B 1 120 ? -2.822 -11.109 -8.078 1 96.69 120 THR B O 1
ATOM 4657 N N . HIS B 1 121 ? -5.074 -11.383 -8.055 1 98.19 121 HIS B N 1
ATOM 4658 C CA . HIS B 1 121 ? -5.113 -12.523 -7.141 1 98.19 121 HIS B CA 1
ATOM 4659 C C . HIS B 1 121 ? -5.07 -13.844 -7.906 1 98.19 121 HIS B C 1
ATOM 4661 O O . HIS B 1 121 ? -6.105 -14.469 -8.125 1 98.19 121 HIS B O 1
ATOM 4667 N N . HIS B 1 122 ? -3.869 -14.328 -8.172 1 98.56 122 HIS B N 1
ATOM 4668 C CA . HIS B 1 122 ? -3.666 -15.375 -9.164 1 98.56 122 HIS B CA 1
ATOM 4669 C C . HIS B 1 122 ? -3.371 -16.719 -8.5 1 98.56 122 HIS B C 1
ATOM 4671 O O . HIS B 1 122 ? -3.018 -17.688 -9.172 1 98.56 122 HIS B O 1
ATOM 4677 N N . THR B 1 123 ? -3.541 -16.812 -7.227 1 98.44 123 THR B N 1
ATOM 4678 C CA . THR B 1 123 ? -3.322 -18.047 -6.465 1 98.44 123 THR B CA 1
ATOM 4679 C C . THR B 1 123 ? -4.375 -19.094 -6.812 1 98.44 123 THR B C 1
ATOM 4681 O O . THR B 1 123 ? -5.543 -18.766 -7.023 1 98.44 123 THR B O 1
ATOM 4684 N N . LYS B 1 124 ? -3.955 -20.359 -6.852 1 98.62 124 LYS B N 1
ATOM 4685 C CA . LYS B 1 124 ? -4.836 -21.531 -6.93 1 98.62 124 LYS B CA 1
ATOM 4686 C C . LYS B 1 124 ? -4.629 -22.453 -5.738 1 98.62 124 LYS B C 1
ATOM 4688 O O . LYS B 1 124 ? -3.824 -23.391 -5.805 1 98.62 124 LYS B O 1
ATOM 4693 N N . LEU B 1 125 ? -5.348 -22.203 -4.738 1 98.88 125 LEU B N 1
ATOM 4694 C CA . LEU B 1 125 ? -5.23 -22.938 -3.484 1 98.88 125 LEU B CA 1
ATOM 4695 C C . LEU B 1 125 ? -6.602 -23.391 -2.986 1 98.88 125 LEU B C 1
ATOM 4697 O O . LEU B 1 125 ? -7.543 -22.594 -2.953 1 98.88 125 LEU B O 1
ATOM 4701 N N . SER B 1 126 ? -6.73 -24.672 -2.715 1 98.75 126 SER B N 1
ATOM 4702 C CA . SER B 1 126 ? -7.922 -25.219 -2.086 1 98.75 126 SER B CA 1
ATOM 4703 C C . SER B 1 126 ? -7.574 -25.969 -0.806 1 98.75 126 SER B C 1
ATOM 4705 O O . SER B 1 126 ? -6.641 -26.781 -0.786 1 98.75 126 SER B O 1
ATOM 4707 N N . ILE B 1 127 ? -8.336 -25.672 0.204 1 98.88 127 ILE B N 1
ATOM 4708 C CA . ILE B 1 127 ? -8.164 -26.359 1.482 1 98.88 127 ILE B CA 1
ATOM 4709 C C . ILE B 1 127 ? -9.477 -27.016 1.899 1 98.88 127 ILE B C 1
ATOM 4711 O O . ILE B 1 127 ? -10.516 -26.359 1.953 1 98.88 127 ILE B O 1
ATOM 4715 N N . PHE B 1 128 ? -9.383 -28.297 2.191 1 98.44 128 PHE B N 1
ATOM 4716 C CA . PHE B 1 128 ? -10.547 -29.078 2.588 1 98.44 128 PHE B CA 1
ATOM 4717 C C . PHE B 1 128 ? -10.367 -29.656 3.986 1 98.44 128 PHE B C 1
ATOM 4719 O O . PHE B 1 128 ? -9.273 -30.078 4.352 1 98.44 128 PHE B O 1
ATOM 4726 N N . PHE B 1 129 ? -11.461 -29.594 4.707 1 98.31 129 PHE B N 1
ATOM 4727 C CA . PHE B 1 129 ? -11.523 -30.297 5.984 1 98.31 129 PHE B CA 1
ATOM 4728 C C . PHE B 1 129 ? -12.641 -31.344 5.977 1 98.31 129 PHE B C 1
ATOM 4730 O O . PHE B 1 129 ? -13.797 -31.016 5.723 1 98.31 129 PHE B O 1
ATOM 4737 N N . GLY B 1 130 ? -12.219 -32.594 6.164 1 94.75 130 GLY B N 1
ATOM 4738 C CA . GLY B 1 130 ? -13.203 -33.656 6.273 1 94.75 130 GLY B CA 1
ATOM 4739 C C . GLY B 1 130 ? -13.812 -33.781 7.656 1 94.75 130 GLY B C 1
ATOM 4740 O O . GLY B 1 130 ? -13.766 -32.812 8.445 1 94.75 130 GLY B O 1
ATOM 4741 N N . GLU B 1 131 ? -14.422 -34.906 7.906 1 92.81 131 GLU B N 1
ATOM 4742 C CA . GLU B 1 131 ? -15.086 -35.156 9.18 1 92.81 131 GLU B CA 1
ATOM 4743 C C . GLU B 1 131 ? -14.086 -35.188 10.328 1 92.81 131 GLU B C 1
ATOM 4745 O O . GLU B 1 131 ? -14.406 -34.812 11.453 1 92.81 131 GLU B O 1
ATOM 4750 N N . ASP B 1 132 ? -12.977 -35.656 10.062 1 94 132 ASP B N 1
ATOM 4751 C CA . ASP B 1 132 ? -11.961 -35.781 11.102 1 94 132 ASP B CA 1
ATOM 4752 C C . ASP B 1 132 ? -11.211 -34.469 11.305 1 94 132 ASP B C 1
ATOM 4754 O O . ASP B 1 132 ? -10.266 -34.375 12.094 1 94 132 ASP B O 1
ATOM 4758 N N . LYS B 1 133 ? -11.5 -33.438 10.578 1 94.38 133 LYS B N 1
ATOM 4759 C CA . LYS B 1 133 ? -10.961 -32.094 10.68 1 94.38 133 LYS B CA 1
ATOM 4760 C C . LYS B 1 133 ? -9.523 -32.031 10.164 1 94.38 133 LYS B C 1
ATOM 4762 O O . LYS B 1 133 ? -8.859 -31 10.281 1 94.38 133 LYS B O 1
ATOM 4767 N N . LYS B 1 134 ? -9.125 -33.125 9.594 1 96.31 134 LYS B N 1
ATOM 4768 C CA . LYS B 1 134 ? -7.797 -33.156 8.992 1 96.31 134 LYS B CA 1
ATOM 4769 C C . LYS B 1 134 ? -7.742 -32.25 7.746 1 96.31 134 LYS B C 1
ATOM 4771 O O . LYS B 1 134 ? -8.602 -32.375 6.867 1 96.31 134 LYS B O 1
ATOM 4776 N N . PRO B 1 135 ? -6.672 -31.422 7.699 1 98.5 135 PRO B N 1
ATOM 4777 C CA . PRO B 1 135 ? -6.609 -30.547 6.523 1 98.5 135 PRO B CA 1
ATOM 4778 C C . PRO B 1 135 ? -6.066 -31.25 5.289 1 98.5 135 PRO B C 1
ATOM 4780 O O . PRO B 1 135 ? -5.059 -31.969 5.375 1 98.5 135 PRO B O 1
ATOM 4783 N N . HIS B 1 136 ? -6.746 -31.141 4.203 1 98.56 136 HIS B N 1
ATOM 4784 C CA . HIS B 1 136 ? -6.312 -31.516 2.859 1 98.56 136 HIS B CA 1
ATOM 4785 C C . HIS B 1 136 ? -6.008 -30.281 2.02 1 98.56 136 HIS B C 1
ATOM 4787 O O . HIS B 1 136 ? -6.887 -29.453 1.78 1 98.56 136 HIS B O 1
ATOM 4793 N N . ILE B 1 137 ? -4.727 -30.156 1.589 1 98.81 137 ILE B N 1
ATOM 4794 C CA . ILE B 1 137 ? -4.285 -28.953 0.889 1 98.81 137 ILE B CA 1
ATOM 4795 C C . ILE B 1 137 ? -3.99 -29.297 -0.572 1 98.81 137 ILE B C 1
ATOM 4797 O O . ILE B 1 137 ? -3.266 -30.25 -0.863 1 98.81 137 ILE B O 1
ATOM 4801 N N . VAL B 1 138 ? -4.578 -28.5 -1.452 1 98.75 138 VAL B N 1
ATOM 4802 C CA . VAL B 1 138 ? -4.348 -28.641 -2.887 1 98.75 138 VAL B CA 1
ATOM 4803 C C . VAL B 1 138 ? -3.811 -27.328 -3.453 1 98.75 138 VAL B C 1
ATOM 4805 O O . VAL B 1 138 ? -4.469 -26.281 -3.365 1 98.75 138 VAL B O 1
ATOM 4808 N N . ILE B 1 139 ? -2.625 -27.359 -3.971 1 98.75 139 ILE B N 1
ATOM 4809 C CA . ILE B 1 139 ? -2.016 -26.234 -4.672 1 98.75 139 ILE B CA 1
ATOM 4810 C C . ILE B 1 139 ? -1.85 -26.578 -6.152 1 98.75 139 ILE B C 1
ATOM 4812 O O . ILE B 1 139 ? -1.265 -27.609 -6.492 1 98.75 139 ILE B O 1
ATOM 4816 N N . GLY B 1 140 ? -2.41 -25.719 -7.008 1 96.31 140 GLY B N 1
ATOM 4817 C CA . GLY B 1 140 ? -2.338 -26.109 -8.406 1 96.31 140 GLY B CA 1
ATOM 4818 C C . GLY B 1 140 ? -2.279 -24.922 -9.352 1 96.31 140 GLY B C 1
ATOM 4819 O O . GLY B 1 140 ? -1.777 -23.844 -8.984 1 96.31 140 GLY B O 1
ATOM 4820 N N . SER B 1 141 ? -2.615 -25.172 -10.609 1 97.81 141 SER B N 1
ATOM 4821 C CA . SER B 1 141 ? -2.506 -24.141 -11.641 1 97.81 141 SER B CA 1
ATOM 4822 C C . SER B 1 141 ? -3.867 -23.828 -12.25 1 97.81 141 SER B C 1
ATOM 4824 O O . SER B 1 141 ? -4.004 -22.859 -13.008 1 97.81 141 SER B O 1
ATOM 4826 N N . ALA B 1 142 ? -4.922 -24.547 -11.828 1 97.75 142 ALA B N 1
ATOM 4827 C CA . ALA B 1 142 ? -6.199 -24.422 -12.523 1 97.75 142 ALA B CA 1
ATOM 4828 C C . ALA B 1 142 ? -7.145 -23.484 -11.773 1 97.75 142 ALA B C 1
ATOM 4830 O O . ALA B 1 142 ? -7.234 -23.531 -10.547 1 97.75 142 ALA B O 1
ATOM 4831 N N . ASN B 1 143 ? -7.812 -22.641 -12.578 1 97.56 143 ASN B N 1
ATOM 4832 C CA . ASN B 1 143 ? -8.977 -21.938 -12.039 1 97.56 143 ASN B CA 1
ATOM 4833 C C . ASN B 1 143 ? -10.156 -22.891 -11.844 1 97.56 143 ASN B C 1
ATOM 4835 O O . ASN B 1 143 ? -10.062 -24.078 -12.164 1 97.56 143 ASN B O 1
ATOM 4839 N N . LEU B 1 144 ? -11.211 -22.344 -11.227 1 97.56 144 LEU B N 1
ATOM 4840 C CA . LEU B 1 144 ? -12.336 -23.188 -10.844 1 97.56 144 LEU B CA 1
ATOM 4841 C C . LEU B 1 144 ? -13.43 -23.141 -11.898 1 97.56 144 LEU B C 1
ATOM 4843 O O . LEU B 1 144 ? -14.539 -22.672 -11.633 1 97.56 144 LEU B O 1
ATOM 4847 N N . ASN B 1 145 ? -13.156 -23.719 -13.016 1 96.06 145 ASN B N 1
ATOM 4848 C CA . ASN B 1 145 ? -14.141 -23.875 -14.086 1 96.06 145 ASN B CA 1
ATOM 4849 C C . ASN B 1 145 ? -13.914 -25.172 -14.859 1 96.06 145 ASN B C 1
ATOM 4851 O O . ASN B 1 145 ? -12.797 -25.703 -14.875 1 96.06 145 ASN B O 1
ATOM 4855 N N . SER B 1 146 ? -14.906 -25.625 -15.539 1 95.81 146 SER B N 1
ATOM 4856 C CA . SER B 1 146 ? -14.891 -26.938 -16.172 1 95.81 146 SER B CA 1
ATOM 4857 C C . SER B 1 146 ? -13.859 -27 -17.297 1 95.81 146 SER B C 1
ATOM 4859 O O . SER B 1 146 ? -13.148 -27.984 -17.438 1 95.81 146 SER B O 1
ATOM 4861 N N . ASP B 1 147 ? -13.773 -26 -18.031 1 94.5 147 ASP B N 1
ATOM 4862 C CA . ASP B 1 147 ? -12.867 -26 -19.172 1 94.5 147 ASP B CA 1
ATOM 4863 C C . ASP B 1 147 ? -11.422 -26.203 -18.734 1 94.5 147 ASP B C 1
ATOM 4865 O O . ASP B 1 147 ? -10.695 -27 -19.344 1 94.5 147 ASP B O 1
ATOM 4869 N N . GLU B 1 148 ? -11 -25.578 -17.719 1 95.69 148 GLU B N 1
ATOM 4870 C CA . GLU B 1 148 ? -9.633 -25.672 -17.219 1 95.69 148 GLU B CA 1
ATOM 4871 C C . GLU B 1 148 ? -9.328 -27.062 -16.688 1 95.69 148 GLU B C 1
ATOM 4873 O O . GLU B 1 148 ? -8.203 -27.562 -16.812 1 95.69 148 GLU B O 1
ATOM 4878 N N . TRP B 1 149 ? -10.312 -27.734 -16.156 1 96.69 149 TRP B N 1
ATOM 4879 C CA . TRP B 1 149 ? -10.078 -29.047 -15.547 1 96.69 149 TRP B CA 1
ATOM 4880 C C . TRP B 1 149 ? -10.266 -30.156 -16.562 1 96.69 149 TRP B C 1
ATOM 4882 O O . TRP B 1 149 ? -9.703 -31.25 -16.406 1 96.69 149 TRP B O 1
ATOM 4892 N N . ASP B 1 150 ? -10.969 -29.859 -17.688 1 96.19 150 ASP B N 1
ATOM 4893 C CA . ASP B 1 150 ? -11.344 -30.953 -18.594 1 96.19 150 ASP B CA 1
ATOM 4894 C C . ASP B 1 150 ? -10.625 -30.844 -19.938 1 96.19 150 ASP B C 1
ATOM 4896 O O . ASP B 1 150 ? -10.508 -31.812 -20.672 1 96.19 150 ASP B O 1
ATOM 4900 N N . ASN B 1 151 ? -10.141 -29.641 -20.234 1 96.44 151 ASN B N 1
ATOM 4901 C CA . ASN B 1 151 ? -9.688 -29.453 -21.609 1 96.44 151 ASN B CA 1
ATOM 4902 C C . ASN B 1 151 ? -8.328 -28.766 -21.656 1 96.44 151 ASN B C 1
ATOM 4904 O O . ASN B 1 151 ? -7.848 -28.406 -22.734 1 96.44 151 ASN B O 1
ATOM 4908 N N . ILE B 1 152 ? -7.75 -28.484 -20.547 1 97.75 152 ILE B N 1
ATOM 4909 C CA . ILE B 1 152 ? -6.484 -27.75 -20.453 1 97.75 152 ILE B CA 1
ATOM 4910 C C . ILE B 1 152 ? -5.52 -28.531 -19.562 1 97.75 152 ILE B C 1
ATOM 4912 O O . ILE B 1 152 ? -5.926 -29.125 -18.547 1 97.75 152 ILE B O 1
ATOM 4916 N N . THR B 1 153 ? -4.27 -28.625 -19.875 1 97.56 153 THR B N 1
ATOM 4917 C CA . THR B 1 153 ? -3.273 -29.328 -19.078 1 97.56 153 THR B CA 1
ATOM 4918 C C . THR B 1 153 ? -2.936 -28.531 -17.812 1 97.56 153 THR B C 1
ATOM 4920 O O . THR B 1 153 ? -2.508 -27.375 -17.906 1 97.56 153 THR B O 1
ATOM 4923 N N . GLN B 1 154 ? -3.188 -29.141 -16.672 1 97.88 154 GLN B N 1
ATOM 4924 C CA . GLN B 1 154 ? -2.975 -28.516 -15.359 1 97.88 154 GLN B CA 1
ATOM 4925 C C . GLN B 1 154 ? -2.209 -29.469 -14.438 1 97.88 154 GLN B C 1
ATOM 4927 O O . GLN B 1 154 ? -2.117 -30.656 -14.695 1 97.88 154 GLN B O 1
ATOM 4932 N N . ALA B 1 155 ? -1.618 -28.906 -13.406 1 97.75 155 ALA B N 1
ATOM 4933 C CA . ALA B 1 155 ? -1.038 -29.672 -12.312 1 97.75 155 ALA B CA 1
ATOM 4934 C C . ALA B 1 155 ? -1.729 -29.359 -10.984 1 97.75 155 ALA B C 1
ATOM 4936 O O . ALA B 1 155 ? -2.303 -28.281 -10.82 1 97.75 155 ALA B O 1
ATOM 4937 N N . LEU B 1 156 ? -1.71 -30.312 -10.07 1 97.12 156 LEU B N 1
ATOM 4938 C CA . LEU B 1 156 ? -2.146 -30.078 -8.703 1 97.12 156 LEU B CA 1
ATOM 4939 C C . LEU B 1 156 ? -1.288 -30.859 -7.719 1 97.12 156 LEU B C 1
ATOM 4941 O O . LEU B 1 156 ? -0.908 -32 -7.992 1 97.12 156 LEU B O 1
ATOM 4945 N N . TYR B 1 157 ? -0.88 -30.281 -6.707 1 98.44 157 TYR B N 1
ATOM 4946 C CA . TYR B 1 157 ? -0.122 -30.812 -5.582 1 98.44 157 TYR B CA 1
ATOM 4947 C C . TYR B 1 157 ? -1.024 -31.047 -4.375 1 98.44 157 TYR B C 1
ATOM 4949 O O . TYR B 1 157 ? -1.689 -30.109 -3.904 1 98.44 157 TYR B O 1
ATOM 4957 N N . TYR B 1 158 ? -1.09 -32.344 -3.908 1 98.44 158 TYR B N 1
ATOM 4958 C CA . TYR B 1 158 ? -2.027 -32.75 -2.861 1 98.44 158 TYR B CA 1
ATOM 4959 C C . TYR B 1 158 ? -1.286 -33.25 -1.633 1 98.44 158 TYR B C 1
ATOM 4961 O O . TYR B 1 158 ? -0.457 -34.156 -1.734 1 98.44 158 TYR B O 1
ATOM 4969 N N . VAL B 1 159 ? -1.536 -32.594 -0.441 1 98.38 159 VAL B N 1
ATOM 4970 C CA . VAL B 1 159 ? -0.922 -33.062 0.802 1 98.38 159 VAL B CA 1
ATOM 4971 C C . VAL B 1 159 ? -1.967 -33.094 1.915 1 98.38 159 VAL B C 1
ATOM 4973 O O . VAL B 1 159 ? -2.971 -32.375 1.849 1 98.38 159 VAL B O 1
ATOM 4976 N N . ILE B 1 160 ? -1.68 -33.938 2.961 1 98.19 160 ILE B N 1
ATOM 4977 C CA . ILE B 1 160 ? -2.613 -34.156 4.062 1 98.19 160 ILE B CA 1
ATOM 4978 C C . ILE B 1 160 ? -1.902 -33.906 5.395 1 98.19 160 ILE B C 1
ATOM 4980 O O . ILE B 1 160 ? -0.781 -34.375 5.598 1 98.19 160 ILE B O 1
ATOM 4984 N N . GLY B 1 161 ? -2.578 -33.125 6.273 1 98.19 161 GLY B N 1
ATOM 4985 C CA . GLY B 1 161 ? -2.035 -32.969 7.613 1 98.19 161 GLY B CA 1
ATOM 4986 C C . GLY B 1 161 ? -2.006 -34.281 8.398 1 98.19 161 GLY B C 1
ATOM 4987 O O . GLY B 1 161 ? -2.908 -35.094 8.273 1 98.19 161 GLY B O 1
ATOM 4988 N N . LYS B 1 162 ? -0.991 -34.375 9.18 1 97.69 162 LYS B N 1
ATOM 4989 C CA . LYS B 1 162 ? -0.856 -35.562 10.055 1 97.69 162 LYS B CA 1
ATOM 4990 C C . LYS B 1 162 ? -0.849 -35.125 11.523 1 97.69 162 LYS B C 1
ATOM 4992 O O . LYS B 1 162 ? -0.627 -33.969 11.844 1 97.69 162 LYS B O 1
ATOM 4997 N N . GLU B 1 163 ? -1.128 -36.094 12.359 1 97.19 163 GLU B N 1
ATOM 4998 C CA . GLU B 1 163 ? -1.065 -35.844 13.789 1 97.19 163 GLU B CA 1
ATOM 4999 C C . GLU B 1 163 ? 0.357 -35.5 14.227 1 97.19 163 GLU B C 1
ATOM 5001 O O . GLU B 1 163 ? 1.321 -36.094 13.734 1 97.19 163 GLU B O 1
ATOM 5006 N N . LYS B 1 164 ? 0.416 -34.594 15.148 1 96.88 164 LYS B N 1
ATOM 5007 C CA . LYS B 1 164 ? 1.725 -34.219 15.68 1 96.88 164 LYS B CA 1
ATOM 5008 C C . LYS B 1 164 ? 2.307 -35.344 16.531 1 96.88 164 LYS B C 1
ATOM 5010 O O . LYS B 1 164 ? 1.604 -35.938 17.359 1 96.88 164 LYS B O 1
ATOM 5015 N N . SER B 1 165 ? 3.482 -35.719 16.219 1 94.06 165 SER B N 1
ATOM 5016 C CA . SER B 1 165 ? 4.18 -36.719 17.016 1 94.06 165 SER B CA 1
ATOM 5017 C C . SER B 1 165 ? 4.758 -36.125 18.297 1 94.06 165 SER B C 1
ATOM 5019 O O . SER B 1 165 ? 4.742 -34.906 18.484 1 94.06 165 SER B O 1
ATOM 5021 N N . GLU B 1 166 ? 5.324 -37.219 19.094 1 89.81 166 GLU B N 1
ATOM 5022 C CA . GLU B 1 166 ? 6.051 -36.781 20.281 1 89.81 166 GLU B CA 1
ATOM 5023 C C . GLU B 1 166 ? 7.328 -36.031 19.891 1 89.81 166 GLU B C 1
ATOM 5025 O O . GLU B 1 166 ? 8.086 -36.5 19.031 1 89.81 166 GLU B O 1
ATOM 5030 N N . GLY B 1 167 ? 7.461 -34.75 20.125 1 93.19 167 GLY B N 1
ATOM 5031 C CA . GLY B 1 167 ? 8.664 -34 19.812 1 93.19 167 GLY B CA 1
ATOM 5032 C C . GLY B 1 167 ? 8.453 -33 18.688 1 93.19 167 GLY B C 1
ATOM 5033 O O . GLY B 1 167 ? 9.414 -32.375 18.234 1 93.19 167 GLY B O 1
ATOM 5034 N N . TYR B 1 168 ? 7.344 -33.062 18.156 1 94.44 168 TYR B N 1
ATOM 5035 C CA . TYR B 1 168 ? 7.031 -32.094 17.109 1 94.44 168 TYR B CA 1
ATOM 5036 C C . TYR B 1 168 ? 7.508 -30.688 17.484 1 94.44 168 TYR B C 1
ATOM 5038 O O . TYR B 1 168 ? 7.266 -30.219 18.609 1 94.44 168 TYR B O 1
ATOM 5046 N N . ARG B 1 169 ? 8.312 -30.062 16.625 1 92.75 169 ARG B N 1
ATOM 5047 C CA . ARG B 1 169 ? 8.727 -28.672 16.734 1 92.75 169 ARG B CA 1
ATOM 5048 C C . ARG B 1 169 ? 8.289 -27.859 15.516 1 92.75 169 ARG B C 1
ATOM 5050 O O . ARG B 1 169 ? 8.68 -28.188 14.391 1 92.75 169 ARG B O 1
ATOM 5057 N N . SER B 1 170 ? 7.602 -26.781 15.719 1 94.44 170 SER B N 1
ATOM 5058 C CA . SER B 1 170 ? 7.055 -25.969 14.633 1 94.44 170 SER B CA 1
ATOM 5059 C C . SER B 1 170 ? 8.172 -25.375 13.766 1 94.44 170 SER B C 1
ATOM 5061 O O . SER B 1 170 ? 7.984 -25.172 12.57 1 94.44 170 SER B O 1
ATOM 5063 N N . GLU B 1 171 ? 9.312 -25.188 14.312 1 93.94 171 GLU B N 1
ATOM 5064 C CA . GLU B 1 171 ? 10.43 -24.578 13.594 1 93.94 171 GLU B CA 1
ATOM 5065 C C . GLU B 1 171 ? 10.953 -25.5 12.5 1 93.94 171 GLU B C 1
ATOM 5067 O O . GLU B 1 171 ? 11.586 -25.047 11.547 1 93.94 171 GLU B O 1
ATOM 5072 N N . ASP B 1 172 ? 10.656 -26.797 12.641 1 96.12 172 ASP B N 1
ATOM 5073 C CA . ASP B 1 172 ? 11.133 -27.766 11.664 1 96.12 172 ASP B CA 1
ATOM 5074 C C . ASP B 1 172 ? 10.094 -28 10.57 1 96.12 172 ASP B C 1
ATOM 5076 O O . ASP B 1 172 ? 10.398 -28.609 9.539 1 96.12 172 ASP B O 1
ATOM 5080 N N . ASP B 1 173 ? 8.898 -27.625 10.758 1 98.06 173 ASP B N 1
ATOM 5081 C CA . ASP B 1 173 ? 7.801 -27.812 9.82 1 98.06 173 ASP B CA 1
ATOM 5082 C C . ASP B 1 173 ? 7.758 -26.688 8.789 1 98.06 173 ASP B C 1
ATOM 5084 O O . ASP B 1 173 ? 6.848 -25.844 8.82 1 98.06 173 ASP B O 1
ATOM 5088 N N . PHE B 1 174 ? 8.648 -26.766 7.809 1 98.06 174 PHE B N 1
ATOM 5089 C CA . PHE B 1 174 ? 8.883 -25.656 6.879 1 98.06 174 PHE B CA 1
ATOM 5090 C C . PHE B 1 174 ? 7.688 -25.469 5.949 1 98.06 174 PHE B C 1
ATOM 5092 O O . PHE B 1 174 ? 7.359 -24.344 5.57 1 98.06 174 PHE B O 1
ATOM 5099 N N . PHE B 1 175 ? 7.086 -26.609 5.602 1 98.56 175 PHE B N 1
ATOM 5100 C CA . PHE B 1 175 ? 5.926 -26.5 4.719 1 98.56 175 PHE B CA 1
ATOM 5101 C C . PHE B 1 175 ? 4.816 -25.688 5.383 1 98.56 175 PHE B C 1
ATOM 5103 O O . PHE B 1 175 ? 4.277 -24.75 4.785 1 98.56 175 PHE B O 1
ATOM 5110 N N . LEU B 1 176 ? 4.508 -26.031 6.566 1 98.75 176 LEU B N 1
ATOM 5111 C CA . LEU B 1 176 ? 3.465 -25.328 7.305 1 98.75 176 LEU B CA 1
ATOM 5112 C C . LEU B 1 176 ? 3.863 -23.875 7.574 1 98.75 176 LEU B C 1
ATOM 5114 O O . LEU B 1 176 ? 3.033 -22.969 7.473 1 98.75 176 LEU B O 1
ATOM 5118 N N . ALA B 1 177 ? 5.109 -23.703 7.902 1 98.5 177 ALA B N 1
ATOM 5119 C CA . ALA B 1 177 ? 5.598 -22.344 8.164 1 98.5 177 ALA B CA 1
ATOM 5120 C C . ALA B 1 177 ? 5.445 -21.453 6.926 1 98.5 177 ALA B C 1
ATOM 5122 O O . ALA B 1 177 ? 5.035 -20.297 7.031 1 98.5 177 ALA B O 1
ATOM 5123 N N . ASP B 1 178 ? 5.781 -21.984 5.766 1 98.69 178 ASP B N 1
ATOM 5124 C CA . ASP B 1 178 ? 5.625 -21.25 4.52 1 98.69 178 ASP B CA 1
ATOM 5125 C C . ASP B 1 178 ? 4.164 -20.875 4.277 1 98.69 178 ASP B C 1
ATOM 5127 O O . ASP B 1 178 ? 3.861 -19.75 3.889 1 98.69 178 ASP B O 1
ATOM 5131 N N . LEU B 1 179 ? 3.332 -21.828 4.535 1 98.81 179 LEU B N 1
ATOM 5132 C CA . LEU B 1 179 ? 1.909 -21.609 4.289 1 98.81 179 LEU B CA 1
ATOM 5133 C C . LEU B 1 179 ? 1.345 -20.547 5.223 1 98.81 179 LEU B C 1
ATOM 5135 O O . LEU B 1 179 ? 0.592 -19.672 4.793 1 98.81 179 LEU B O 1
ATOM 5139 N N . ILE B 1 180 ? 1.692 -20.641 6.445 1 98.69 180 ILE B N 1
ATOM 5140 C CA . ILE B 1 180 ? 1.238 -19.672 7.441 1 98.69 180 ILE B CA 1
ATOM 5141 C C . ILE B 1 180 ? 1.77 -18.297 7.09 1 98.69 180 ILE B C 1
ATOM 5143 O O . ILE B 1 180 ? 1.038 -17.297 7.168 1 98.69 180 ILE B O 1
ATOM 5147 N N . GLN B 1 181 ? 2.996 -18.219 6.699 1 98.31 181 GLN B N 1
ATOM 5148 C CA . GLN B 1 181 ? 3.57 -16.938 6.301 1 98.31 181 GLN B CA 1
ATOM 5149 C C . GLN B 1 181 ? 2.812 -16.344 5.121 1 98.31 181 GLN B C 1
ATOM 5151 O O . GLN B 1 181 ? 2.58 -15.125 5.074 1 98.31 181 GLN B O 1
ATOM 5156 N N . TYR B 1 182 ? 2.479 -17.156 4.184 1 98.62 182 TYR B N 1
ATOM 5157 C CA . TYR B 1 182 ? 1.694 -16.688 3.049 1 98.62 182 TYR B CA 1
ATOM 5158 C C . TYR B 1 182 ? 0.392 -16.047 3.512 1 98.62 182 TYR B C 1
ATOM 5160 O O . TYR B 1 182 ? 0.043 -14.953 3.074 1 98.62 182 TYR B O 1
ATOM 5168 N N . PHE B 1 183 ? -0.305 -16.703 4.41 1 98.75 183 PHE B N 1
ATOM 5169 C CA . PHE B 1 183 ? -1.585 -16.219 4.906 1 98.75 183 PHE B CA 1
ATOM 5170 C C . PHE B 1 183 ? -1.398 -14.93 5.707 1 98.75 183 PHE B C 1
ATOM 5172 O O . PHE B 1 183 ? -2.133 -13.961 5.508 1 98.75 183 PHE B O 1
ATOM 5179 N N . GLU B 1 184 ? -0.428 -14.93 6.477 1 97.69 184 GLU B N 1
ATOM 5180 C CA . GLU B 1 184 ? -0.218 -13.781 7.352 1 97.69 184 GLU B CA 1
ATOM 5181 C C . GLU B 1 184 ? 0.222 -12.555 6.559 1 97.69 184 GLU B C 1
ATOM 5183 O O . GLU B 1 184 ? -0.292 -11.453 6.77 1 97.69 184 GLU B O 1
ATOM 5188 N N . THR B 1 185 ? 1.11 -12.742 5.66 1 96.69 185 THR B N 1
ATOM 5189 C CA . THR B 1 185 ? 1.648 -11.609 4.918 1 96.69 185 THR B CA 1
ATOM 5190 C C . THR B 1 185 ? 0.69 -11.188 3.809 1 96.69 185 THR B C 1
ATOM 5192 O O . THR B 1 185 ? 0.547 -9.992 3.527 1 96.69 185 THR B O 1
ATOM 5195 N N . GLY B 1 186 ? 0.018 -12.117 3.273 1 97.19 186 GLY B N 1
ATOM 5196 C CA . GLY B 1 186 ? -0.83 -11.812 2.129 1 97.19 186 GLY B CA 1
ATOM 5197 C C . GLY B 1 186 ? -2.164 -11.203 2.52 1 97.19 186 GLY B C 1
ATOM 5198 O O . GLY B 1 186 ? -2.73 -10.406 1.77 1 97.19 186 GLY B O 1
ATOM 5199 N N . TYR B 1 187 ? -2.629 -11.539 3.771 1 97.06 187 TYR B N 1
ATOM 5200 C CA . TYR B 1 187 ? -4.027 -11.203 4.02 1 97.06 187 TYR B CA 1
ATOM 5201 C C . TYR B 1 187 ? -4.18 -10.43 5.324 1 97.06 187 TYR B C 1
ATOM 5203 O O . TYR B 1 187 ? -5.297 -10.117 5.738 1 97.06 187 TYR B O 1
ATOM 5211 N N . LYS B 1 188 ? -3.137 -10.047 5.965 1 92.62 188 LYS B N 1
ATOM 5212 C CA . LYS B 1 188 ? -3.193 -9.414 7.277 1 92.62 188 LYS B CA 1
ATOM 5213 C C . LYS B 1 188 ? -4 -8.117 7.23 1 92.62 188 LYS B C 1
ATOM 5215 O O . LYS B 1 188 ? -4.617 -7.73 8.227 1 92.62 188 LYS B O 1
ATOM 5220 N N . ASN B 1 189 ? -4.043 -7.5 6.055 1 89.81 189 ASN B N 1
ATOM 5221 C CA . ASN B 1 189 ? -4.723 -6.211 5.949 1 89.81 189 ASN B CA 1
ATOM 5222 C C . ASN B 1 189 ? -6.086 -6.352 5.281 1 89.81 189 ASN B C 1
ATOM 5224 O O . ASN B 1 189 ? -6.707 -5.352 4.91 1 89.81 189 ASN B O 1
ATOM 5228 N N . GLN B 1 190 ? -6.547 -7.52 5.156 1 94.75 190 GLN B N 1
ATOM 5229 C CA . GLN B 1 190 ? -7.871 -7.75 4.59 1 94.75 190 GLN B CA 1
ATOM 5230 C C . GLN B 1 190 ? -8.945 -7.695 5.668 1 94.75 190 GLN B C 1
ATOM 5232 O O . GLN B 1 190 ? -8.734 -8.156 6.789 1 94.75 190 GLN B O 1
ATOM 5237 N N . ILE B 1 191 ? -10.148 -7.184 5.355 1 93.5 191 ILE B N 1
ATOM 5238 C CA . ILE B 1 191 ? -11.219 -6.969 6.324 1 93.5 191 ILE B CA 1
ATOM 5239 C C . ILE B 1 191 ? -11.695 -8.312 6.871 1 93.5 191 ILE B C 1
ATOM 5241 O O . ILE B 1 191 ? -12.234 -8.383 7.98 1 93.5 191 ILE B O 1
ATOM 5245 N N . PHE B 1 192 ? -11.406 -9.375 6.129 1 95.44 192 PHE B N 1
ATOM 5246 C CA . PHE B 1 192 ? -11.898 -10.688 6.539 1 95.44 192 PHE B CA 1
ATOM 5247 C C . PHE B 1 192 ? -10.797 -11.492 7.211 1 95.44 192 PHE B C 1
ATOM 5249 O O . PHE B 1 192 ? -10.953 -12.695 7.43 1 95.44 192 PHE B O 1
ATOM 5256 N N . TYR B 1 193 ? -9.688 -10.938 7.594 1 96.75 193 TYR B N 1
ATOM 5257 C CA . TYR B 1 193 ? -8.547 -11.648 8.164 1 96.75 193 TYR B CA 1
ATOM 5258 C C . TYR B 1 193 ? -8.945 -12.375 9.445 1 96.75 193 TYR B C 1
ATOM 5260 O O . TYR B 1 193 ? -8.727 -13.586 9.57 1 96.75 193 TYR B O 1
ATOM 5268 N N . GLU B 1 194 ? -9.547 -11.711 10.375 1 95.88 194 GLU B N 1
ATOM 5269 C CA . GLU B 1 194 ? -9.883 -12.297 11.672 1 95.88 194 GLU B CA 1
ATOM 5270 C C . GLU B 1 194 ? -11 -13.32 11.539 1 95.88 194 GLU B C 1
ATOM 5272 O O . GLU B 1 194 ? -11.047 -14.297 12.289 1 95.88 194 GLU B O 1
ATOM 5277 N N . GLU B 1 195 ? -11.836 -13.102 10.602 1 96.06 195 GLU B N 1
ATOM 5278 C CA . GLU B 1 195 ? -13.016 -13.945 10.422 1 96.06 195 GLU B CA 1
ATOM 5279 C C . GLU B 1 195 ? -12.656 -15.266 9.758 1 96.06 195 GLU B C 1
ATOM 5281 O O . GLU B 1 195 ? -13.195 -16.312 10.109 1 96.06 195 GLU B O 1
ATOM 5286 N N . ILE B 1 196 ? -11.758 -15.18 8.789 1 97.56 196 ILE B N 1
ATOM 5287 C CA . ILE B 1 196 ? -11.555 -16.344 7.941 1 97.56 196 ILE B CA 1
ATOM 5288 C C . ILE B 1 196 ? -10.109 -16.828 8.047 1 97.56 196 ILE B C 1
ATOM 5290 O O . ILE B 1 196 ? -9.867 -18 8.344 1 97.56 196 ILE B O 1
ATOM 5294 N N . ILE B 1 197 ? -9.18 -15.93 7.887 1 98.5 197 ILE B N 1
ATOM 5295 C CA . ILE B 1 197 ? -7.785 -16.312 7.691 1 98.5 197 ILE B CA 1
ATOM 5296 C C . ILE B 1 197 ? -7.18 -16.75 9.023 1 98.5 197 ILE B C 1
ATOM 5298 O O . ILE B 1 197 ? -6.523 -17.797 9.102 1 98.5 197 ILE B O 1
ATOM 5302 N N . GLN B 1 198 ? -7.422 -15.914 10.039 1 98.06 198 GLN B N 1
ATOM 5303 C CA . GLN B 1 198 ? -6.852 -16.234 11.352 1 98.06 198 GLN B CA 1
ATOM 5304 C C . GLN B 1 198 ? -7.359 -17.578 11.859 1 98.06 198 GLN B C 1
ATOM 5306 O O . GLN B 1 198 ? -6.57 -18.422 12.297 1 98.06 198 GLN B O 1
ATOM 5311 N N . PRO B 1 199 ? -8.695 -17.859 11.836 1 98.38 199 PRO B N 1
ATOM 5312 C CA . PRO B 1 199 ? -9.164 -19.172 12.242 1 98.38 199 PRO B CA 1
ATOM 5313 C C . PRO B 1 199 ? -8.57 -20.297 11.383 1 98.38 199 PRO B C 1
ATOM 5315 O O . PRO B 1 199 ? -8.258 -21.375 11.898 1 98.38 199 PRO B O 1
ATOM 5318 N N . LEU B 1 200 ? -8.43 -20.094 10.094 1 98.69 200 LEU B N 1
ATOM 5319 C CA . LEU B 1 200 ? -7.82 -21.094 9.211 1 98.69 200 LEU B CA 1
ATOM 5320 C C . LEU B 1 200 ? -6.406 -21.438 9.664 1 98.69 200 LEU B C 1
ATOM 5322 O O . LEU B 1 200 ? -6.035 -22.609 9.727 1 98.69 200 LEU B O 1
ATOM 5326 N N . ILE B 1 201 ? -5.613 -20.391 9.961 1 98.75 201 ILE B N 1
ATOM 5327 C CA . ILE B 1 201 ? -4.246 -20.562 10.438 1 98.75 201 ILE B CA 1
ATOM 5328 C C . ILE B 1 201 ? -4.25 -21.422 11.703 1 98.75 201 ILE B C 1
ATOM 5330 O O . ILE B 1 201 ? -3.465 -22.359 11.828 1 98.75 201 ILE B O 1
ATOM 5334 N N . GLU B 1 202 ? -5.137 -21.094 12.609 1 98.44 202 GLU B N 1
ATOM 5335 C CA . GLU B 1 202 ? -5.219 -21.812 13.875 1 98.44 202 GLU B CA 1
ATOM 5336 C C . GLU B 1 202 ? -5.59 -23.281 13.648 1 98.44 202 GLU B C 1
ATOM 5338 O O . GLU B 1 202 ? -5.07 -24.172 14.328 1 98.44 202 GLU B O 1
ATOM 5343 N N . GLU B 1 203 ? -6.492 -23.516 12.75 1 98.31 203 GLU B N 1
ATOM 5344 C CA . GLU B 1 203 ? -6.875 -24.891 12.422 1 98.31 203 GLU B CA 1
ATOM 5345 C C . GLU B 1 203 ? -5.707 -25.656 11.82 1 98.31 203 GLU B C 1
ATOM 5347 O O . GLU B 1 203 ? -5.508 -26.828 12.133 1 98.31 203 GLU B O 1
ATOM 5352 N N . LEU B 1 204 ? -4.949 -25.031 10.953 1 98.62 204 LEU B N 1
ATOM 5353 C CA . LEU B 1 204 ? -3.811 -25.672 10.305 1 98.62 204 LEU B CA 1
ATOM 5354 C C . LEU B 1 204 ? -2.715 -25.984 11.32 1 98.62 204 LEU B C 1
ATOM 5356 O O . LEU B 1 204 ? -2.07 -27.031 11.242 1 98.62 204 LEU B O 1
ATOM 5360 N N . LYS B 1 205 ? -2.545 -25.125 12.273 1 98.06 205 LYS B N 1
ATOM 5361 C CA . LYS B 1 205 ? -1.472 -25.25 13.25 1 98.06 205 LYS B CA 1
ATOM 5362 C C . LYS B 1 205 ? -1.676 -26.469 14.148 1 98.06 205 LYS B C 1
ATOM 5364 O O . LYS B 1 205 ? -0.748 -26.906 14.836 1 98.06 205 LYS B O 1
ATOM 5369 N N . VAL B 1 206 ? -2.881 -27.016 14.195 1 97.81 206 VAL B N 1
ATOM 5370 C CA . VAL B 1 206 ? -3.178 -28.188 14.992 1 97.81 206 VAL B CA 1
ATOM 5371 C C . VAL B 1 206 ? -2.477 -29.406 14.398 1 97.81 206 VAL B C 1
ATOM 5373 O O . VAL B 1 206 ? -2.17 -30.375 15.109 1 97.81 206 VAL B O 1
ATOM 5376 N N . TRP B 1 207 ? -2.148 -29.391 13.164 1 98.12 207 TRP B N 1
ATOM 5377 C CA . TRP B 1 207 ? -1.661 -30.562 12.438 1 98.12 207 TRP B CA 1
ATOM 5378 C C . TRP B 1 207 ? -0.193 -30.391 12.062 1 98.12 207 TRP B C 1
ATOM 5380 O O . TRP B 1 207 ? 0.369 -29.312 12.188 1 98.12 207 TRP B O 1
ATOM 5390 N N . SER B 1 208 ? 0.42 -31.547 11.695 1 98.31 208 SER B N 1
ATOM 5391 C CA . SER B 1 208 ? 1.82 -31.594 11.289 1 98.31 208 SER B CA 1
ATOM 5392 C C . SER B 1 208 ? 1.953 -31.844 9.789 1 98.31 208 SER B C 1
ATOM 5394 O O . SER B 1 208 ? 1.21 -32.625 9.219 1 98.31 208 SER B O 1
ATOM 5396 N N . PHE B 1 209 ? 2.84 -31.109 9.172 1 98.56 209 PHE B N 1
ATOM 5397 C CA . PHE B 1 209 ? 3.24 -31.375 7.793 1 98.56 209 PHE B CA 1
ATOM 5398 C C . PHE B 1 209 ? 4.738 -31.641 7.707 1 98.56 209 PHE B C 1
ATOM 5400 O O . PHE B 1 209 ? 5.355 -31.406 6.664 1 98.56 209 PHE B O 1
ATOM 5407 N N . LEU B 1 210 ? 5.285 -32.125 8.742 1 97.69 210 LEU B N 1
ATOM 5408 C CA . LEU B 1 210 ? 6.715 -32.406 8.844 1 97.69 210 LEU B CA 1
ATOM 5409 C C . LEU B 1 210 ? 7.16 -33.375 7.77 1 97.69 210 LEU B C 1
ATOM 5411 O O . LEU B 1 210 ? 8.305 -33.344 7.312 1 97.69 210 LEU B O 1
ATOM 5415 N N . HIS B 1 211 ? 6.301 -34.281 7.367 1 97.19 211 HIS B N 1
ATOM 5416 C CA . HIS B 1 211 ? 6.645 -35.312 6.398 1 97.19 211 HIS B CA 1
ATOM 5417 C C . HIS B 1 211 ? 6.777 -34.719 4.996 1 97.19 211 HIS B C 1
ATOM 5419 O O . HIS B 1 211 ? 7.238 -35.406 4.078 1 97.19 211 HIS B O 1
ATOM 5425 N N . ILE B 1 212 ? 6.383 -33.5 4.754 1 98.06 212 ILE B N 1
ATOM 5426 C CA . ILE B 1 212 ? 6.508 -32.812 3.469 1 98.06 212 ILE B CA 1
ATOM 5427 C C . ILE B 1 212 ? 7.824 -32.031 3.418 1 98.06 212 ILE B C 1
ATOM 5429 O O . ILE B 1 212 ? 8.039 -31.125 4.207 1 98.06 212 ILE B O 1
ATOM 5433 N N . LYS B 1 213 ? 8.625 -32.344 2.443 1 96.81 213 LYS B N 1
ATOM 5434 C CA . LYS B 1 213 ? 9.938 -31.688 2.352 1 96.81 213 LYS B CA 1
ATOM 5435 C C . LYS B 1 213 ? 9.93 -30.578 1.314 1 96.81 213 LYS B C 1
ATOM 5437 O O . LYS B 1 213 ? 10.828 -29.734 1.294 1 96.81 213 LYS B O 1
ATOM 5442 N N . ASP B 1 214 ? 8.938 -30.609 0.482 1 98.38 214 ASP B N 1
ATOM 5443 C CA . ASP B 1 214 ? 8.789 -29.547 -0.515 1 98.38 214 ASP B CA 1
ATOM 5444 C C . ASP B 1 214 ? 8.492 -28.203 0.147 1 98.38 214 ASP B C 1
ATOM 5446 O O . ASP B 1 214 ? 7.988 -28.156 1.271 1 98.38 214 ASP B O 1
ATOM 5450 N N . ARG B 1 215 ? 8.875 -27.125 -0.528 1 98.56 215 ARG B N 1
ATOM 5451 C CA . ARG B 1 215 ? 8.703 -25.781 0.011 1 98.56 215 ARG B CA 1
ATOM 5452 C C . ARG B 1 215 ? 7.699 -24.984 -0.812 1 98.56 215 ARG B C 1
ATOM 5454 O O . ARG B 1 215 ? 7.496 -25.266 -1.995 1 98.56 215 ARG B O 1
ATOM 5461 N N . LEU B 1 216 ? 7.078 -24.031 -0.131 1 98.81 216 LEU B N 1
ATOM 5462 C CA . LEU B 1 216 ? 6.164 -23.141 -0.831 1 98.81 216 LEU B CA 1
ATOM 5463 C C . LEU B 1 216 ? 6.863 -21.844 -1.227 1 98.81 216 LEU B C 1
ATOM 546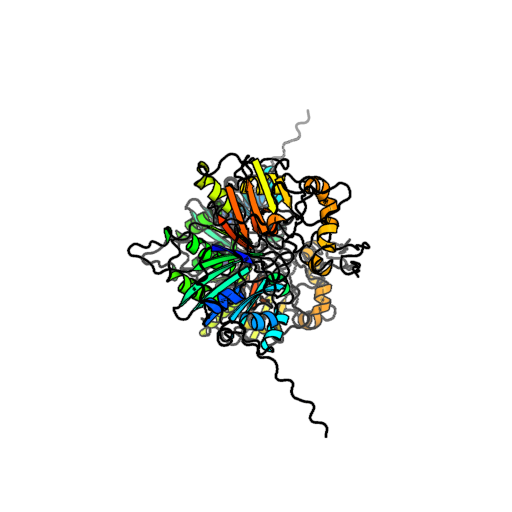5 O O . LEU B 1 216 ? 7.617 -21.266 -0.434 1 98.81 216 LEU B O 1
ATOM 5469 N N . ILE B 1 217 ? 6.707 -21.469 -2.479 1 98.88 217 ILE B N 1
ATOM 5470 C CA . ILE B 1 217 ? 7.117 -20.156 -2.992 1 98.88 217 ILE B CA 1
ATOM 5471 C C . ILE B 1 217 ? 5.887 -19.312 -3.285 1 98.88 217 ILE B C 1
ATOM 5473 O O . ILE B 1 217 ? 4.973 -19.75 -3.986 1 98.88 217 ILE B O 1
ATOM 5477 N N . PHE B 1 218 ? 5.867 -18.109 -2.68 1 98.88 218 PHE B N 1
ATOM 5478 C CA . PHE B 1 218 ? 4.688 -17.281 -2.92 1 98.88 218 PHE B CA 1
ATOM 5479 C C . PHE B 1 218 ? 5.082 -15.836 -3.148 1 98.88 218 PHE B C 1
ATOM 5481 O O . PHE B 1 218 ? 6.219 -15.445 -2.877 1 98.88 218 PHE B O 1
ATOM 5488 N N . SER B 1 219 ? 4.219 -15.133 -3.828 1 98.75 219 SER B N 1
ATOM 5489 C CA . SER B 1 219 ? 4.23 -13.68 -3.965 1 98.75 219 SER B CA 1
ATOM 5490 C C . SER B 1 219 ? 2.918 -13.07 -3.482 1 98.75 219 SER B C 1
ATOM 5492 O O . SER B 1 219 ? 1.894 -13.75 -3.42 1 98.75 219 SER B O 1
ATOM 5494 N N . ILE B 1 220 ? 2.996 -11.859 -3.068 1 98.31 220 ILE B N 1
ATOM 5495 C CA . ILE B 1 220 ? 1.825 -11.117 -2.611 1 98.31 220 ILE B CA 1
ATOM 5496 C C . ILE B 1 220 ? 1.856 -9.703 -3.18 1 98.31 220 ILE B C 1
ATOM 5498 O O . ILE B 1 220 ? 2.855 -9.281 -3.77 1 98.31 220 ILE B O 1
ATOM 5502 N N . TYR B 1 221 ? 0.735 -9 -3.049 1 96.56 221 TYR B N 1
ATOM 5503 C CA . TYR B 1 221 ? 0.723 -7.598 -3.434 1 96.56 221 TYR B CA 1
ATOM 5504 C C . TYR B 1 221 ? 1.375 -6.73 -2.361 1 96.56 221 TYR B C 1
ATOM 5506 O O . TYR B 1 221 ? 0.901 -6.68 -1.225 1 96.56 221 TYR B O 1
ATOM 5514 N N . GLY B 1 222 ? 2.42 -6.105 -2.75 1 94.19 222 GLY B N 1
ATOM 5515 C CA . GLY B 1 222 ? 3.088 -5.227 -1.805 1 94.19 222 GLY B CA 1
ATOM 5516 C C . GLY B 1 222 ? 4.586 -5.133 -2.029 1 94.19 222 GLY B C 1
ATOM 5517 O O . GLY B 1 222 ? 5.113 -5.73 -2.971 1 94.19 222 GLY B O 1
ATOM 5518 N N . SER B 1 223 ? 5.242 -4.359 -1.217 1 93.38 223 SER B N 1
ATOM 5519 C CA . SER B 1 223 ? 6.688 -4.16 -1.288 1 93.38 223 SER B CA 1
ATOM 5520 C C . SER B 1 223 ? 7.367 -4.574 0.014 1 93.38 223 SER B C 1
ATOM 5522 O O . SER B 1 223 ? 6.758 -4.512 1.084 1 93.38 223 SER B O 1
ATOM 5524 N N . LYS B 1 224 ? 8.516 -5.023 -0.108 1 95.19 224 LYS B N 1
ATOM 5525 C CA . LYS B 1 224 ? 9.367 -5.379 1.025 1 95.19 224 LYS B CA 1
ATOM 5526 C C . LYS B 1 224 ? 10.703 -4.652 0.959 1 95.19 224 LYS B C 1
ATOM 5528 O O . LYS B 1 224 ? 11.289 -4.512 -0.119 1 95.19 224 LYS B O 1
ATOM 5533 N N . ILE B 1 225 ? 11.141 -4.207 2.07 1 92.31 225 ILE B N 1
ATOM 5534 C CA . ILE B 1 225 ? 12.492 -3.674 2.137 1 92.31 225 ILE B CA 1
ATOM 5535 C C . ILE B 1 225 ? 13.508 -4.812 2.025 1 92.31 225 ILE B C 1
ATOM 5537 O O . ILE B 1 225 ? 13.18 -5.973 2.295 1 92.31 225 ILE B O 1
ATOM 5541 N N . PRO B 1 226 ? 14.742 -4.527 1.67 1 91.5 226 PRO B N 1
ATOM 5542 C CA . PRO B 1 226 ? 15.742 -5.57 1.416 1 91.5 226 PRO B CA 1
ATOM 5543 C C . PRO B 1 226 ? 15.906 -6.531 2.59 1 91.5 226 PRO B C 1
ATOM 5545 O O . PRO B 1 226 ? 16.062 -7.738 2.387 1 91.5 226 PRO B O 1
ATOM 5548 N N . LYS B 1 227 ? 15.75 -6.086 3.771 1 90.69 227 LYS B N 1
ATOM 5549 C CA . LYS B 1 227 ? 15.93 -6.902 4.969 1 90.69 227 LYS B CA 1
ATOM 5550 C C . LYS B 1 227 ? 14.883 -8.008 5.039 1 90.69 227 LYS B C 1
ATOM 5552 O O . LYS B 1 227 ? 15.141 -9.086 5.59 1 90.69 227 LYS B O 1
ATOM 5557 N N . PHE B 1 228 ? 13.75 -7.801 4.391 1 93.25 228 PHE B N 1
ATOM 5558 C CA . PHE B 1 228 ? 12.633 -8.719 4.594 1 93.25 228 PHE B CA 1
ATOM 5559 C C . PHE B 1 228 ? 12.203 -9.352 3.273 1 93.25 228 PHE B C 1
ATOM 5561 O O . PHE B 1 228 ? 11.133 -9.961 3.188 1 93.25 228 PHE B O 1
ATOM 5568 N N . MET B 1 229 ? 12.984 -9.234 2.26 1 96.12 229 MET B N 1
ATOM 5569 C CA . MET B 1 229 ? 12.523 -9.641 0.936 1 96.12 229 MET B CA 1
ATOM 5570 C C . MET B 1 229 ? 12.891 -11.094 0.652 1 96.12 229 MET B C 1
ATOM 5572 O O . MET B 1 229 ? 12.391 -11.688 -0.303 1 96.12 229 MET B O 1
ATOM 5576 N N . LYS B 1 230 ? 13.641 -11.789 1.477 1 96.44 230 LYS B N 1
ATOM 5577 C CA . LYS B 1 230 ? 14.258 -13.07 1.157 1 96.44 230 LYS B CA 1
ATOM 5578 C C . LYS B 1 230 ? 13.211 -14.172 1.053 1 96.44 230 LYS B C 1
ATOM 5580 O O . LYS B 1 230 ? 13.438 -15.188 0.386 1 96.44 230 LYS B O 1
ATOM 5585 N N . ASP B 1 231 ? 12.094 -14.023 1.635 1 96.69 231 ASP B N 1
ATOM 5586 C CA . ASP B 1 231 ? 11.102 -15.094 1.718 1 96.69 231 ASP B CA 1
ATOM 5587 C C . ASP B 1 231 ? 10.086 -14.984 0.585 1 96.69 231 ASP B C 1
ATOM 5589 O O . ASP B 1 231 ? 9.102 -15.727 0.556 1 96.69 231 ASP B O 1
ATOM 5593 N N . PHE B 1 232 ? 10.352 -14.094 -0.392 1 98.25 232 PHE B N 1
ATOM 5594 C CA . PHE B 1 232 ? 9.297 -13.812 -1.356 1 98.25 232 PHE B CA 1
ATOM 5595 C C . PHE B 1 232 ? 9.789 -14.039 -2.781 1 98.25 232 PHE B C 1
ATOM 5597 O O . PHE B 1 232 ? 10.898 -13.633 -3.129 1 98.25 232 PHE B O 1
ATOM 5604 N N . GLY B 1 233 ? 8.922 -14.617 -3.588 1 98.12 233 GLY B N 1
ATOM 5605 C CA . GLY B 1 233 ? 9.141 -14.727 -5.02 1 98.12 233 GLY B CA 1
ATOM 5606 C C . GLY B 1 233 ? 10.469 -15.367 -5.375 1 98.12 233 GLY B C 1
ATOM 5607 O O . GLY B 1 233 ? 10.82 -16.422 -4.848 1 98.12 233 GLY B O 1
ATOM 5608 N N . MET B 1 234 ? 11.195 -14.75 -6.254 1 98.69 234 MET B N 1
ATOM 5609 C CA . MET B 1 234 ? 12.438 -15.305 -6.789 1 98.69 234 MET B CA 1
ATOM 5610 C C . MET B 1 234 ? 13.523 -15.336 -5.719 1 98.69 234 MET B C 1
ATOM 5612 O O . MET B 1 234 ? 14.414 -16.188 -5.754 1 98.69 234 MET B O 1
ATOM 5616 N N . ASN B 1 235 ? 13.391 -14.469 -4.723 1 98.5 235 ASN B N 1
ATOM 5617 C CA . ASN B 1 235 ? 14.398 -14.43 -3.67 1 98.5 235 ASN B CA 1
ATOM 5618 C C . ASN B 1 235 ? 14.375 -15.703 -2.826 1 98.5 235 ASN B C 1
ATOM 5620 O O . ASN B 1 235 ? 15.422 -16.172 -2.377 1 98.5 235 ASN B O 1
ATOM 5624 N N . LYS B 1 236 ? 13.188 -16.203 -2.609 1 98.62 236 LYS B N 1
ATOM 5625 C CA . LYS B 1 236 ? 13.07 -17.422 -1.808 1 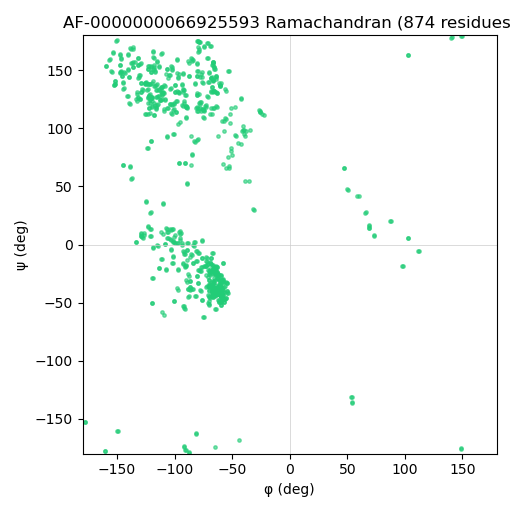98.62 236 LYS B CA 1
ATOM 5626 C C . LYS B 1 236 ? 13.695 -18.609 -2.527 1 98.62 236 LYS B C 1
ATOM 5628 O O . LYS B 1 236 ? 14.297 -19.484 -1.895 1 98.62 236 LYS B O 1
ATOM 5633 N N . ILE B 1 237 ? 13.508 -18.656 -3.83 1 98.56 237 ILE B N 1
ATOM 5634 C CA . ILE B 1 237 ? 14.141 -19.734 -4.598 1 98.56 237 ILE B CA 1
ATOM 5635 C C . ILE B 1 237 ? 15.656 -19.641 -4.465 1 98.56 237 ILE B C 1
ATOM 5637 O O . ILE B 1 237 ? 16.328 -20.641 -4.207 1 98.56 237 ILE B O 1
ATOM 5641 N N . LYS B 1 238 ? 16.156 -18.484 -4.645 1 98 238 LYS B N 1
ATOM 5642 C CA . LYS B 1 238 ? 17.594 -18.281 -4.512 1 98 238 LYS B CA 1
ATOM 5643 C C . LYS B 1 238 ? 18.094 -18.75 -3.146 1 98 238 LYS B C 1
ATOM 5645 O O . LYS B 1 238 ? 19.109 -19.422 -3.053 1 98 238 LYS B O 1
ATOM 5650 N N . LEU B 1 239 ? 17.359 -18.359 -2.117 1 97.81 239 LEU B N 1
ATOM 5651 C CA . LEU B 1 239 ? 17.703 -18.734 -0.752 1 97.81 239 LEU B CA 1
ATOM 5652 C C . LEU B 1 239 ? 17.75 -20.25 -0.607 1 97.81 239 LEU B C 1
ATOM 5654 O O . LEU B 1 239 ? 18.688 -20.797 -0.014 1 97.81 239 LEU B O 1
ATOM 5658 N N . LEU B 1 240 ? 16.734 -20.906 -1.134 1 98 240 LEU B N 1
ATOM 5659 C CA . LEU B 1 240 ? 16.641 -22.344 -1.017 1 98 240 LEU B CA 1
ATOM 5660 C C . LEU B 1 240 ? 17.75 -23.031 -1.819 1 98 240 LEU B C 1
ATOM 5662 O O . LEU B 1 240 ? 18.312 -24.031 -1.378 1 98 240 LEU B O 1
ATOM 5666 N N . LEU B 1 241 ? 18.016 -22.516 -2.971 1 98.12 241 LEU B N 1
ATOM 5667 C CA . LEU B 1 241 ? 19.094 -23.078 -3.783 1 98.12 241 LEU B CA 1
ATOM 5668 C C . LEU B 1 241 ? 20.438 -22.906 -3.094 1 98.12 241 LEU B C 1
ATOM 5670 O O . LEU B 1 241 ? 21.25 -23.844 -3.076 1 98.12 241 LEU B O 1
ATOM 5674 N N . GLU B 1 242 ? 20.641 -21.75 -2.549 1 96.56 242 GLU B N 1
ATOM 5675 C CA . GLU B 1 242 ? 21.875 -21.5 -1.818 1 96.56 242 GLU B CA 1
ATOM 5676 C C . GLU B 1 242 ? 22.031 -22.469 -0.65 1 96.56 242 GLU B C 1
ATOM 5678 O O . GLU B 1 242 ? 23.141 -22.953 -0.377 1 96.56 242 GLU B O 1
ATOM 5683 N N . GLY B 1 243 ? 21.016 -22.75 0.04 1 95.19 243 GLY B N 1
ATOM 5684 C CA . GLY B 1 243 ? 21.031 -23.656 1.182 1 95.19 243 GLY B CA 1
ATOM 5685 C C . GLY B 1 243 ? 21.188 -25.109 0.789 1 95.19 243 GLY B C 1
ATOM 5686 O O . GLY B 1 243 ? 21.469 -25.953 1.636 1 95.19 243 GLY B O 1
ATOM 5687 N N . ASN B 1 244 ? 20.984 -25.422 -0.483 1 94.31 244 ASN B N 1
ATOM 5688 C CA . ASN B 1 244 ? 21.078 -26.797 -0.981 1 94.31 244 ASN B CA 1
ATOM 5689 C C . ASN B 1 244 ? 22.078 -26.891 -2.137 1 94.31 244 ASN B C 1
ATOM 5691 O O . ASN B 1 244 ? 21.828 -27.625 -3.102 1 94.31 244 ASN B O 1
ATOM 5695 N N . LYS B 1 245 ? 23.094 -26.188 -2.072 1 91.12 245 LYS B N 1
ATOM 5696 C CA . LYS B 1 245 ? 24.078 -26.125 -3.152 1 91.12 245 LYS B CA 1
ATOM 5697 C C . LYS B 1 245 ? 24.594 -27.516 -3.494 1 91.12 245 LYS B C 1
ATOM 5699 O O . LYS B 1 245 ? 24.953 -27.781 -4.645 1 91.12 245 LYS B O 1
ATOM 5704 N N . GLU B 1 246 ? 24.641 -28.297 -2.514 1 87.62 246 GLU B N 1
ATOM 5705 C CA . GLU B 1 246 ? 25.172 -29.641 -2.703 1 87.62 246 GLU B CA 1
ATOM 5706 C C . GLU B 1 246 ? 24.281 -30.453 -3.648 1 87.62 246 GLU B C 1
ATOM 5708 O O . GLU B 1 246 ? 24.75 -31.422 -4.27 1 87.62 246 GLU B O 1
ATOM 5713 N N . LYS B 1 247 ? 23.062 -30.047 -3.701 1 84.62 247 LYS B N 1
ATOM 5714 C CA . LYS B 1 247 ? 22.125 -30.75 -4.562 1 84.62 247 LYS B CA 1
ATOM 5715 C C . LYS B 1 247 ? 22.156 -30.203 -5.984 1 84.62 247 LYS B C 1
ATOM 5717 O O . LYS B 1 247 ? 21.531 -30.766 -6.887 1 84.62 247 LYS B O 1
ATOM 5722 N N . LEU B 1 248 ? 22.922 -29 -5.91 1 81.56 248 LEU B N 1
ATOM 5723 C CA . LEU B 1 248 ? 22.938 -28.312 -7.195 1 81.56 248 LEU B CA 1
ATOM 5724 C C . LEU B 1 248 ? 24.047 -28.844 -8.094 1 81.56 248 LEU B C 1
ATOM 5726 O O . LEU B 1 248 ? 25.156 -29.109 -7.633 1 81.56 248 LEU B O 1
ATOM 5730 N N . GLY B 1 249 ? 23.891 -29.859 -9.047 1 81.75 249 GLY B N 1
ATOM 5731 C CA . GLY B 1 249 ? 24.797 -30.203 -10.133 1 81.75 249 GLY B CA 1
ATOM 5732 C C . GLY B 1 249 ? 24.922 -29.109 -11.172 1 81.75 249 GLY B C 1
ATOM 5733 O O . GLY B 1 249 ? 24.609 -27.953 -10.906 1 81.75 249 GLY B O 1
ATOM 5734 N N . LEU B 1 250 ? 25.594 -29.375 -12.172 1 89 250 LEU B N 1
ATOM 5735 C CA . LEU B 1 250 ? 25.688 -28.438 -13.281 1 89 250 LEU B CA 1
ATOM 5736 C C . LEU B 1 250 ? 24.359 -28.312 -14.016 1 89 250 LEU B C 1
ATOM 5738 O O . LEU B 1 250 ? 23.812 -29.312 -14.477 1 89 250 LEU B O 1
ATOM 5742 N N . ILE B 1 251 ? 23.812 -27.109 -13.984 1 95.69 251 ILE B N 1
ATOM 5743 C CA . ILE B 1 251 ? 22.609 -26.844 -14.766 1 95.69 251 ILE B CA 1
ATOM 5744 C C . ILE B 1 251 ? 22.969 -26.719 -16.25 1 95.69 251 ILE B C 1
ATOM 5746 O O . ILE B 1 251 ? 23.719 -25.812 -16.625 1 95.69 251 ILE B O 1
ATOM 5750 N N . SER B 1 252 ? 22.484 -27.578 -17 1 97.19 252 SER B N 1
ATOM 5751 C CA . SER B 1 252 ? 22.75 -27.562 -18.438 1 97.19 252 SER B CA 1
ATOM 5752 C C . SER B 1 252 ? 21.828 -26.578 -19.156 1 97.19 252 SER B C 1
ATOM 5754 O O . SER B 1 252 ? 22.266 -25.844 -20.047 1 97.19 252 SER B O 1
ATOM 5756 N N . TYR B 1 253 ? 20.578 -26.609 -18.797 1 97.62 253 TYR B N 1
ATOM 5757 C CA . TYR B 1 253 ? 19.609 -25.656 -19.328 1 97.62 253 TYR B CA 1
ATOM 5758 C C . TYR B 1 253 ? 18.422 -25.484 -18.391 1 97.62 253 TYR B C 1
ATOM 5760 O O . TYR B 1 253 ? 18.234 -26.281 -17.469 1 97.62 253 TYR B O 1
ATOM 5768 N N . PHE B 1 254 ? 17.766 -24.438 -18.547 1 98.62 254 PHE B N 1
ATOM 5769 C CA . PHE B 1 254 ? 16.625 -24.062 -17.719 1 98.62 254 PHE B CA 1
ATOM 5770 C C . PHE B 1 254 ? 15.367 -23.891 -18.562 1 98.62 254 PHE B C 1
ATOM 5772 O O . PHE B 1 254 ? 15.398 -23.203 -19.594 1 98.62 254 PHE B O 1
ATOM 5779 N N . VAL B 1 255 ? 14.25 -24.594 -18.172 1 98.88 255 VAL B N 1
ATOM 5780 C CA . VAL B 1 255 ? 13.039 -24.578 -18.984 1 98.88 255 VAL B CA 1
ATOM 5781 C C . VAL B 1 255 ? 11.914 -23.875 -18.219 1 98.88 255 VAL B C 1
ATOM 5783 O O . VAL B 1 255 ? 11.625 -24.203 -17.078 1 98.88 255 VAL B O 1
ATOM 5786 N N . ILE B 1 256 ? 11.344 -22.922 -18.891 1 98.88 256 ILE B N 1
ATOM 5787 C CA . ILE B 1 256 ? 10.148 -22.25 -18.391 1 98.88 256 ILE B CA 1
ATOM 5788 C C . ILE B 1 256 ? 8.938 -22.656 -19.25 1 98.88 256 ILE B C 1
ATOM 5790 O O . ILE B 1 256 ? 8.93 -22.438 -20.453 1 98.88 256 ILE B O 1
ATOM 5794 N N . GLN B 1 257 ? 8.039 -23.281 -18.672 1 98.69 257 GLN B N 1
ATOM 5795 C CA . GLN B 1 257 ? 6.711 -23.438 -19.25 1 98.69 257 GLN B CA 1
ATOM 5796 C C . GLN B 1 257 ? 5.699 -22.5 -18.594 1 98.69 257 GLN B C 1
ATOM 5798 O O . GLN B 1 257 ? 5.453 -22.609 -17.391 1 98.69 257 GLN B O 1
ATOM 5803 N N . CYS B 1 258 ? 5.188 -21.531 -19.312 1 98.56 258 CYS B N 1
ATOM 5804 C CA . CYS B 1 258 ? 4.254 -20.562 -18.734 1 98.56 258 CYS B CA 1
ATOM 5805 C C . CYS B 1 258 ? 3.123 -20.266 -19.719 1 98.56 258 CYS B C 1
ATOM 5807 O O . CYS B 1 258 ? 3.15 -20.719 -20.859 1 98.56 258 CYS B O 1
ATOM 5809 N N . SER B 1 259 ? 2.094 -19.578 -19.234 1 98.38 259 SER B N 1
ATOM 5810 C CA . SER B 1 259 ? 0.932 -19.266 -20.062 1 98.38 259 SER B CA 1
ATOM 5811 C C . SER B 1 259 ? 0.796 -17.75 -20.266 1 98.38 259 SER B C 1
ATOM 5813 O O . SER B 1 259 ? -0.138 -17.297 -20.938 1 98.38 259 SER B O 1
ATOM 5815 N N . SER B 1 260 ? 1.679 -17.016 -19.688 1 97.88 260 SER B N 1
ATOM 5816 C CA . SER B 1 260 ? 1.757 -15.57 -19.938 1 97.88 260 SER B CA 1
ATOM 5817 C C . SER B 1 260 ? 3.18 -15.055 -19.75 1 97.88 260 SER B C 1
ATOM 5819 O O . SER B 1 260 ? 3.92 -15.555 -18.906 1 97.88 260 SER B O 1
ATOM 5821 N N . ILE B 1 261 ? 3.551 -14.164 -20.625 1 98.38 261 ILE B N 1
ATOM 5822 C CA . ILE B 1 261 ? 4.816 -13.445 -20.531 1 98.38 261 ILE B CA 1
ATOM 5823 C C . ILE B 1 261 ? 4.551 -11.945 -20.375 1 98.38 261 ILE B C 1
ATOM 5825 O O . ILE B 1 261 ? 4.098 -11.289 -21.312 1 98.38 261 ILE B O 1
ATOM 5829 N N . GLY B 1 262 ? 4.871 -11.445 -19.203 1 97.62 262 GLY B N 1
ATOM 5830 C CA . GLY B 1 262 ? 4.664 -10.023 -18.969 1 97.62 262 GLY B CA 1
ATOM 5831 C C . GLY B 1 262 ? 5.688 -9.141 -19.656 1 97.62 262 GLY B C 1
ATOM 5832 O O . GLY B 1 262 ? 6.645 -9.648 -20.25 1 97.62 262 GLY B O 1
ATOM 5833 N N . PHE B 1 263 ? 5.434 -7.863 -19.625 1 97 263 PHE B N 1
ATOM 5834 C CA . PHE B 1 263 ? 6.43 -6.93 -20.156 1 97 263 PHE B CA 1
ATOM 5835 C C . PHE B 1 263 ? 7.684 -6.941 -19.281 1 97 263 PHE B C 1
ATOM 5837 O O . PHE B 1 263 ? 7.648 -6.543 -18.125 1 97 263 PHE B O 1
ATOM 5844 N N . ILE B 1 264 ? 8.727 -7.312 -19.844 1 96.94 264 ILE B N 1
ATOM 5845 C CA . ILE B 1 264 ? 9.984 -7.473 -19.109 1 96.94 264 ILE B CA 1
ATOM 5846 C C . ILE B 1 264 ? 10.852 -6.223 -19.297 1 96.94 264 ILE B C 1
ATOM 5848 O O . ILE B 1 264 ? 11.484 -5.762 -18.344 1 96.94 264 ILE B O 1
ATOM 5852 N N . GLY B 1 265 ? 10.844 -5.695 -20.375 1 95.06 265 GLY B N 1
ATOM 5853 C CA . GLY B 1 265 ? 11.641 -4.531 -20.734 1 95.06 265 GLY B CA 1
ATOM 5854 C C . GLY B 1 265 ? 12.219 -4.609 -22.125 1 95.06 265 GLY B C 1
ATOM 5855 O O . GLY B 1 265 ? 12.062 -5.621 -22.812 1 95.06 265 GLY B O 1
ATOM 5856 N N . THR B 1 266 ? 12.938 -3.498 -22.5 1 94 266 THR B N 1
ATOM 5857 C CA . THR B 1 266 ? 13.516 -3.432 -23.828 1 94 266 THR B CA 1
ATOM 5858 C C . THR B 1 266 ? 14.828 -4.215 -23.906 1 94 266 THR B C 1
ATOM 5860 O O . THR B 1 266 ? 15.32 -4.52 -24.984 1 94 266 THR B O 1
ATOM 5863 N N . SER B 1 267 ? 15.281 -4.5 -22.719 1 94.94 267 SER B N 1
ATOM 5864 C CA . SER B 1 267 ? 16.5 -5.305 -22.609 1 94.94 267 SER B CA 1
ATOM 5865 C C . SER B 1 267 ? 16.297 -6.465 -21.641 1 94.94 267 SER B C 1
ATOM 5867 O O . SER B 1 267 ? 15.578 -6.344 -20.656 1 94.94 267 SER B O 1
ATOM 5869 N N . GLU B 1 268 ? 16.969 -7.555 -22 1 95.06 268 GLU B N 1
ATOM 5870 C CA . GLU B 1 268 ? 16.859 -8.766 -21.203 1 95.06 268 GLU B CA 1
ATOM 5871 C C . GLU B 1 268 ? 17.703 -8.656 -19.922 1 95.06 268 GLU B C 1
ATOM 5873 O O . GLU B 1 268 ? 17.484 -9.398 -18.969 1 95.06 268 GLU B O 1
ATOM 5878 N N . LYS B 1 269 ? 18.625 -7.82 -19.844 1 94.94 269 LYS B N 1
ATOM 5879 C CA . LYS B 1 269 ? 19.719 -7.871 -18.875 1 94.94 269 LYS B CA 1
ATOM 5880 C C . LYS B 1 269 ? 19.219 -7.578 -17.469 1 94.94 269 LYS B C 1
ATOM 5882 O O . LYS B 1 269 ? 19.422 -8.383 -16.547 1 94.94 269 LYS B O 1
ATOM 5887 N N . LYS B 1 270 ? 18.547 -6.543 -17.312 1 93.56 270 LYS B N 1
ATOM 5888 C CA . LYS B 1 270 ? 18.266 -6.027 -15.969 1 93.56 270 LYS B CA 1
ATOM 5889 C C . LYS B 1 270 ? 17.406 -7.004 -15.172 1 93.56 270 LYS B C 1
ATOM 5891 O O . LYS B 1 270 ? 17.812 -7.453 -14.094 1 93.56 270 LYS B O 1
ATOM 5896 N N . TRP B 1 271 ? 16.281 -7.367 -15.695 1 97.81 271 TRP B N 1
ATOM 5897 C CA . TRP B 1 271 ? 15.398 -8.172 -14.859 1 97.81 271 TRP B CA 1
ATOM 5898 C C . TRP B 1 271 ? 15.492 -9.648 -15.227 1 97.81 271 TRP B C 1
ATOM 5900 O O . TRP B 1 271 ? 15.688 -10.5 -14.352 1 97.81 271 TRP B O 1
ATOM 5910 N N . LEU B 1 272 ? 15.406 -10.039 -16.469 1 98.44 272 LEU B N 1
ATOM 5911 C CA . LEU B 1 272 ? 15.305 -11.438 -16.875 1 98.44 272 LEU B CA 1
ATOM 5912 C C . LEU B 1 272 ? 16.594 -12.188 -16.562 1 98.44 272 LEU B C 1
ATOM 5914 O O . LEU B 1 272 ? 16.562 -13.297 -16.016 1 98.44 272 LEU B O 1
ATOM 5918 N N . VAL B 1 273 ? 17.719 -11.609 -16.844 1 98.31 273 VAL B N 1
ATOM 5919 C CA . VAL B 1 273 ? 19 -12.305 -16.656 1 98.31 273 VAL B CA 1
ATOM 5920 C C . VAL B 1 273 ? 19.547 -12.016 -15.266 1 98.31 273 VAL B C 1
ATOM 5922 O O . VAL B 1 273 ? 19.641 -12.914 -14.43 1 98.31 273 VAL B O 1
ATOM 5925 N N . ASP B 1 274 ? 19.703 -10.703 -14.891 1 97.44 274 ASP B N 1
ATOM 5926 C CA . ASP B 1 274 ? 20.484 -10.312 -13.719 1 97.44 274 ASP B CA 1
ATOM 5927 C C . ASP B 1 274 ? 19.688 -10.508 -12.43 1 97.44 274 ASP B C 1
ATOM 5929 O O . ASP B 1 274 ? 20.25 -10.578 -11.344 1 97.44 274 ASP B O 1
ATOM 5933 N N . SER B 1 275 ? 18.406 -10.547 -12.562 1 97.19 275 SER B N 1
ATOM 5934 C CA . SER B 1 275 ? 17.578 -10.734 -11.367 1 97.19 275 SER B CA 1
ATOM 5935 C C . SER B 1 275 ? 16.906 -12.102 -11.367 1 97.19 275 SER B C 1
ATOM 5937 O O . SER B 1 275 ? 17.25 -12.961 -10.547 1 97.19 275 SER B O 1
ATOM 5939 N N . PHE B 1 276 ? 16.172 -12.352 -12.336 1 98.44 276 PHE B N 1
ATOM 5940 C CA . PHE B 1 276 ? 15.289 -13.523 -12.352 1 98.44 276 PHE B CA 1
ATOM 5941 C C . PHE B 1 276 ? 16.094 -14.797 -12.594 1 98.44 276 PHE B C 1
ATOM 5943 O O . PHE B 1 276 ? 16.125 -15.688 -11.742 1 98.44 276 PHE B O 1
ATOM 5950 N N . LEU B 1 277 ? 16.75 -14.938 -13.703 1 98.5 277 LEU B N 1
ATOM 5951 C CA . LEU B 1 277 ? 17.453 -16.156 -14.086 1 98.5 277 LEU B CA 1
ATOM 5952 C C . LEU B 1 277 ? 18.562 -16.484 -13.094 1 98.5 277 LEU B C 1
ATOM 5954 O O . LEU B 1 277 ? 18.688 -17.641 -12.664 1 98.5 277 LEU B O 1
ATOM 5958 N N . LYS B 1 278 ? 19.281 -15.469 -12.695 1 97.5 278 LYS B N 1
ATOM 5959 C CA . LYS B 1 278 ? 20.344 -15.68 -11.719 1 97.5 278 LYS B CA 1
ATOM 5960 C C . LYS B 1 278 ? 19.781 -16.156 -10.383 1 97.5 278 LYS B C 1
ATOM 5962 O O . LYS B 1 278 ? 20.375 -17.016 -9.727 1 97.5 278 LYS B O 1
ATOM 5967 N N . SER B 1 279 ? 18.641 -15.617 -10.008 1 98 279 SER B N 1
ATOM 5968 C CA . SER B 1 279 ? 18.016 -16.047 -8.758 1 98 279 SER B CA 1
ATOM 5969 C C . SER B 1 279 ? 17.531 -17.484 -8.859 1 98 279 SER B C 1
ATOM 5971 O O . SER B 1 279 ? 17.75 -18.297 -7.953 1 98 279 SER B O 1
ATOM 5973 N N . LEU B 1 280 ? 16.906 -17.812 -10 1 98.56 280 LEU B N 1
ATOM 5974 C CA . LEU B 1 280 ? 16.266 -19.109 -10.125 1 98.56 280 LEU B CA 1
ATOM 5975 C C . LEU B 1 280 ? 17.297 -20.203 -10.422 1 98.56 280 LEU B C 1
ATOM 5977 O O . LEU B 1 280 ? 17 -21.391 -10.359 1 98.56 280 LEU B O 1
ATOM 5981 N N . THR B 1 281 ? 18.562 -19.781 -10.664 1 97.81 281 THR B N 1
ATOM 5982 C CA . THR B 1 281 ? 19.578 -20.797 -10.969 1 97.81 281 THR B CA 1
ATOM 5983 C C . THR B 1 281 ? 20.781 -20.641 -10.047 1 97.81 281 THR B C 1
ATOM 5985 O O . THR B 1 281 ? 21.828 -21.25 -10.289 1 97.81 281 THR B O 1
ATOM 5988 N N . ASN B 1 282 ? 20.609 -19.812 -9.07 1 96.38 282 ASN B N 1
ATOM 5989 C CA . ASN B 1 282 ? 21.703 -19.516 -8.156 1 96.38 282 ASN B CA 1
ATOM 5990 C C . ASN B 1 282 ? 22.984 -19.156 -8.906 1 96.38 282 ASN B C 1
ATOM 5992 O O . ASN B 1 282 ? 24.047 -19.75 -8.664 1 96.38 282 ASN B O 1
ATOM 5996 N N . GLU B 1 283 ? 22.844 -18.281 -9.859 1 94.5 283 GLU B N 1
ATOM 5997 C CA . GLU B 1 283 ? 23.938 -17.75 -10.68 1 94.5 283 GLU B CA 1
ATOM 5998 C C . GLU B 1 283 ? 24.5 -18.812 -11.609 1 94.5 283 GLU B C 1
ATOM 6000 O O . GLU B 1 283 ? 25.578 -18.641 -12.18 1 94.5 283 GLU B O 1
ATOM 6005 N N . GLY B 1 284 ? 23.812 -19.906 -11.773 1 93.88 284 GLY B N 1
ATOM 6006 C CA . GLY B 1 284 ? 24.25 -20.953 -12.672 1 93.88 284 GLY B CA 1
ATOM 6007 C C . GLY B 1 284 ? 24.172 -20.562 -14.141 1 93.88 284 GLY B C 1
ATOM 6008 O O . GLY B 1 284 ? 24.922 -21.078 -14.969 1 93.88 284 GLY B O 1
ATOM 6009 N N . LEU B 1 285 ? 23.203 -19.797 -14.445 1 95.38 285 LEU B N 1
ATOM 6010 C CA . LEU B 1 285 ? 23.062 -19.234 -15.789 1 95.38 285 LEU B CA 1
ATOM 6011 C C . LEU B 1 285 ? 23.156 -17.719 -15.766 1 95.38 285 LEU B C 1
ATOM 6013 O O . LEU B 1 285 ? 22.531 -17.078 -14.922 1 95.38 285 LEU B O 1
ATOM 6017 N N . ASN B 1 286 ? 23.891 -17.156 -16.719 1 94.56 286 ASN B N 1
ATOM 6018 C CA . ASN B 1 286 ? 24.109 -15.711 -16.734 1 94.56 286 ASN B CA 1
ATOM 6019 C C . ASN B 1 286 ? 23.781 -15.109 -18.094 1 94.56 286 ASN B C 1
ATOM 6021 O O . ASN B 1 286 ? 24.156 -13.969 -18.375 1 94.56 286 ASN B O 1
ATOM 6025 N N . SER B 1 287 ? 23.219 -15.867 -18.938 1 96.5 287 SER B N 1
ATOM 6026 C CA . SER B 1 287 ? 22.734 -15.43 -20.25 1 96.5 287 SER B CA 1
ATOM 6027 C C . SER B 1 287 ? 21.547 -16.25 -20.703 1 96.5 287 SER B C 1
ATOM 6029 O O . SER B 1 287 ? 21.141 -17.203 -20.031 1 96.5 287 SER B O 1
ATOM 6031 N N . LEU B 1 288 ? 20.984 -15.898 -21.812 1 97.88 288 LEU B N 1
ATOM 6032 C CA . LEU B 1 288 ? 19.75 -16.516 -22.266 1 97.88 288 LEU B CA 1
ATOM 6033 C C . LEU B 1 288 ? 20.031 -17.75 -23.125 1 97.88 288 LEU B C 1
ATOM 6035 O O . LEU B 1 288 ? 19.109 -18.469 -23.5 1 97.88 288 LEU B O 1
ATOM 6039 N N . ASP B 1 289 ? 21.25 -18.109 -23.328 1 96.38 289 ASP B N 1
ATOM 6040 C CA . ASP B 1 289 ? 21.641 -19.156 -24.281 1 96.38 289 ASP B CA 1
ATOM 6041 C C . ASP B 1 289 ? 21.109 -20.516 -23.844 1 96.38 289 ASP B C 1
ATOM 6043 O O . ASP B 1 289 ? 20.875 -21.391 -24.672 1 96.38 289 ASP B O 1
ATOM 6047 N N . LYS B 1 290 ? 20.984 -20.688 -22.547 1 97.56 290 LYS B N 1
ATOM 6048 C CA . LYS B 1 290 ? 20.547 -21.969 -22 1 97.56 290 LYS B CA 1
ATOM 6049 C C . LYS B 1 290 ? 19.141 -21.875 -21.406 1 97.56 290 LYS B C 1
ATOM 6051 O O . LYS B 1 290 ? 18.703 -22.766 -20.672 1 97.56 290 LYS B O 1
ATOM 6056 N N . LEU B 1 291 ? 18.484 -20.734 -21.641 1 98.5 291 LEU B N 1
ATOM 6057 C CA . LEU B 1 291 ? 17.094 -20.562 -21.234 1 98.5 291 LEU B CA 1
ATOM 6058 C C . LEU B 1 291 ? 16.141 -20.984 -22.359 1 98.5 291 LEU B C 1
ATOM 6060 O O . LEU B 1 291 ? 16.312 -20.578 -23.5 1 98.5 291 LEU B O 1
ATOM 6064 N N . LYS B 1 292 ? 15.219 -21.812 -22.047 1 98.75 292 LYS B N 1
ATOM 6065 C CA . LYS B 1 292 ? 14.188 -22.281 -22.984 1 98.75 292 LYS B CA 1
ATOM 6066 C C . LYS B 1 292 ? 12.789 -21.969 -22.453 1 98.75 292 LYS B C 1
ATOM 6068 O O . LYS B 1 292 ? 12.469 -22.297 -21.312 1 98.75 292 LYS B O 1
ATOM 6073 N N . ILE B 1 293 ? 11.992 -21.328 -23.281 1 98.75 293 ILE B N 1
ATOM 6074 C CA . ILE B 1 293 ? 10.648 -20.953 -22.875 1 98.75 293 ILE B CA 1
ATOM 6075 C C . ILE B 1 293 ? 9.625 -21.672 -23.75 1 98.75 293 ILE B C 1
ATOM 6077 O O . ILE B 1 293 ? 9.617 -21.516 -24.969 1 98.75 293 ILE B O 1
ATOM 6081 N N . ILE B 1 294 ? 8.836 -22.422 -23.125 1 98.88 294 ILE B N 1
ATOM 6082 C CA . ILE B 1 294 ? 7.742 -23.078 -23.828 1 98.88 294 ILE B CA 1
ATOM 6083 C C . ILE B 1 294 ? 6.5 -22.203 -23.797 1 98.88 294 ILE B C 1
ATOM 6085 O O . ILE B 1 294 ? 5.992 -21.859 -22.734 1 98.88 294 ILE B O 1
ATOM 6089 N N . TYR B 1 295 ? 6.059 -21.812 -24.953 1 98.69 295 TYR B N 1
ATOM 6090 C CA . TYR B 1 295 ? 4.852 -21.031 -25.188 1 98.69 295 TYR B CA 1
ATOM 6091 C C . TYR B 1 295 ? 4.176 -21.453 -26.484 1 98.69 295 TYR B C 1
ATOM 6093 O O . TYR B 1 295 ? 4.852 -21.719 -27.484 1 98.69 295 TYR B O 1
ATOM 6101 N N . PRO B 1 296 ? 2.861 -21.531 -26.484 1 98.12 296 PRO B N 1
ATOM 6102 C CA . PRO B 1 296 ? 2.203 -22.078 -27.672 1 98.12 296 PRO B CA 1
ATOM 6103 C C . PRO B 1 296 ? 2.371 -21.172 -28.906 1 98.12 296 PRO B C 1
ATOM 6105 O O . PRO B 1 296 ? 2.332 -19.938 -28.781 1 98.12 296 PRO B O 1
ATOM 6108 N N . SER B 1 297 ? 2.564 -21.766 -30.016 1 97.75 297 SER B N 1
ATOM 6109 C CA . SER B 1 297 ? 2.514 -21.062 -31.297 1 97.75 297 SER B CA 1
ATOM 6110 C C . SER B 1 297 ? 1.074 -20.859 -31.75 1 97.75 297 SER B C 1
ATOM 6112 O O . SER B 1 297 ? 0.142 -21.406 -31.172 1 97.75 297 SER B O 1
ATOM 6114 N N . LEU B 1 298 ? 0.997 -20.047 -32.781 1 97.62 298 LEU B N 1
ATOM 6115 C CA . LEU B 1 298 ? -0.313 -19.891 -33.406 1 97.62 298 LEU B CA 1
ATOM 6116 C C . LEU B 1 298 ? -0.889 -21.234 -33.812 1 97.62 298 LEU B C 1
ATOM 6118 O O . LEU B 1 298 ? -2.07 -21.5 -33.594 1 97.62 298 LEU B O 1
ATOM 6122 N N . ASP B 1 299 ? -0.087 -22.094 -34.344 1 97 299 ASP B N 1
ATOM 6123 C CA . ASP B 1 299 ? -0.508 -23.422 -34.781 1 97 299 ASP B CA 1
ATOM 6124 C C . ASP B 1 299 ? -0.949 -24.266 -33.594 1 97 299 ASP B C 1
ATOM 6126 O O . ASP B 1 299 ? -1.923 -25.016 -33.688 1 97 299 ASP B O 1
ATOM 6130 N N . ASP B 1 300 ? -0.219 -24.203 -32.531 1 97.75 300 ASP B N 1
ATOM 6131 C CA . ASP B 1 300 ? -0.583 -24.953 -31.344 1 97.75 300 ASP B CA 1
ATOM 6132 C C . ASP B 1 300 ? -1.976 -24.562 -30.859 1 97.75 300 ASP B C 1
ATOM 6134 O O . ASP B 1 300 ? -2.787 -25.438 -30.516 1 97.75 300 ASP B O 1
ATOM 6138 N N . VAL B 1 301 ? -2.264 -23.266 -30.859 1 98.06 301 VAL B N 1
ATOM 6139 C CA . VAL B 1 301 ? -3.543 -22.766 -30.359 1 98.06 301 VAL B CA 1
ATOM 6140 C C . VAL B 1 301 ? -4.656 -23.156 -31.328 1 98.06 301 VAL B C 1
ATOM 6142 O O . VAL B 1 301 ? -5.66 -23.75 -30.922 1 98.06 301 VAL B O 1
ATOM 6145 N N . ARG B 1 302 ? -4.473 -22.891 -32.562 1 97.25 302 ARG B N 1
ATOM 6146 C CA . ARG B 1 302 ? -5.539 -23.094 -33.562 1 97.25 302 ARG B CA 1
ATOM 6147 C C . ARG B 1 302 ? -5.879 -24.578 -33.688 1 97.25 302 ARG B C 1
ATOM 6149 O O . ARG B 1 302 ? -7 -24.922 -34.062 1 97.25 302 ARG B O 1
ATOM 6156 N N . ASN B 1 303 ? -4.898 -25.438 -33.344 1 97.06 303 ASN B N 1
ATOM 6157 C CA . ASN B 1 303 ? -5.117 -26.875 -33.5 1 97.06 303 ASN B CA 1
ATOM 6158 C C . ASN B 1 303 ? -5.398 -27.562 -32.188 1 97.06 303 ASN B C 1
ATOM 6160 O O . ASN B 1 303 ? -5.488 -28.781 -32.094 1 97.06 303 ASN B O 1
ATOM 6164 N N . SER B 1 304 ? -5.484 -26.812 -31.156 1 97.38 304 SER B N 1
ATOM 6165 C CA . SER B 1 304 ? -5.863 -27.375 -29.859 1 97.38 304 SER B CA 1
ATOM 6166 C C . SER B 1 304 ? -7.32 -27.828 -29.844 1 97.38 304 SER B C 1
ATOM 6168 O O . SER B 1 304 ? -8.07 -27.531 -30.781 1 97.38 304 SER B O 1
ATOM 6170 N N . ILE B 1 305 ? -7.738 -28.516 -28.812 1 96.5 305 ILE B N 1
ATOM 6171 C CA . ILE B 1 305 ? -9.055 -29.141 -28.734 1 96.5 305 ILE B CA 1
ATOM 6172 C C . ILE B 1 305 ? -10.141 -28.078 -28.859 1 96.5 305 ILE B C 1
ATOM 6174 O O . ILE B 1 305 ? -11.219 -28.328 -29.406 1 96.5 305 ILE B O 1
ATOM 6178 N N . ASN B 1 306 ? -9.844 -26.812 -28.391 1 95.5 306 ASN B N 1
ATOM 6179 C CA . ASN B 1 306 ? -10.82 -25.734 -28.422 1 95.5 306 ASN B CA 1
ATOM 6180 C C . ASN B 1 306 ? -10.492 -24.719 -29.516 1 95.5 306 ASN B C 1
ATOM 6182 O O . ASN B 1 306 ? -11.109 -23.641 -29.578 1 95.5 306 ASN B O 1
ATOM 6186 N N . GLY B 1 307 ? -9.523 -25.016 -30.281 1 96.56 307 GLY B N 1
ATOM 6187 C CA . GLY B 1 307 ? -9.109 -24 -31.25 1 96.56 307 GLY B CA 1
ATOM 6188 C C . GLY B 1 307 ? -8.797 -22.656 -30.609 1 96.56 307 GLY B C 1
ATOM 6189 O O . GLY B 1 307 ? -8.141 -22.594 -29.578 1 96.56 307 GLY B O 1
ATOM 6190 N N . TYR B 1 308 ? -9.289 -21.625 -31.266 1 95.94 308 TYR B N 1
ATOM 6191 C CA . TYR B 1 308 ? -9.031 -20.281 -30.797 1 95.94 308 TYR B CA 1
ATOM 6192 C C . TYR B 1 308 ? -9.758 -20.016 -29.484 1 95.94 308 TYR B C 1
ATOM 6194 O O . TYR B 1 308 ? -9.469 -19.047 -28.781 1 95.94 308 TYR B O 1
ATOM 6202 N N . GLY B 1 309 ? -10.656 -20.875 -29.094 1 93.62 309 GLY B N 1
ATOM 6203 C CA . GLY B 1 309 ? -11.461 -20.688 -27.891 1 93.62 309 GLY B CA 1
ATOM 6204 C C . GLY B 1 309 ? -10.625 -20.672 -26.609 1 93.62 309 GLY B C 1
ATOM 6205 O O . GLY B 1 309 ? -11.039 -20.109 -25.609 1 93.62 309 GLY B O 1
ATOM 6206 N N . SER B 1 310 ? -9.477 -21.266 -26.641 1 93.94 310 SER B N 1
ATOM 6207 C CA . SER B 1 310 ? -8.625 -21.312 -25.453 1 93.94 310 SER B CA 1
ATOM 6208 C C . SER B 1 310 ? -7.504 -20.281 -25.531 1 93.94 310 SER B C 1
ATOM 6210 O O . SER B 1 310 ? -6.664 -20.203 -24.641 1 93.94 310 SER B O 1
ATOM 6212 N N . GLY B 1 311 ? -7.5 -19.516 -26.562 1 94.69 311 GLY B N 1
ATOM 6213 C CA . GLY B 1 311 ? -6.441 -18.547 -26.766 1 94.69 311 GLY B CA 1
ATOM 6214 C C . GLY B 1 311 ? -6.367 -17.5 -25.672 1 94.69 311 GLY B C 1
ATOM 6215 O O . GLY B 1 311 ? -5.293 -16.953 -25.391 1 94.69 311 GLY B O 1
ATOM 6216 N N . TYR B 1 312 ? -7.5 -17.25 -24.984 1 92.62 312 TYR B N 1
ATOM 6217 C CA . TYR B 1 312 ? -7.562 -16.203 -23.969 1 92.62 312 TYR B CA 1
ATOM 6218 C C . TYR B 1 312 ? -6.723 -16.594 -22.75 1 92.62 312 TYR B C 1
ATOM 6220 O O . TYR B 1 312 ? -6.363 -15.727 -21.953 1 92.62 312 TYR B O 1
ATOM 6228 N N . LEU B 1 313 ? -6.348 -17.812 -22.609 1 96.5 313 LEU B N 1
ATOM 6229 C CA . LEU B 1 313 ? -5.539 -18.281 -21.484 1 96.5 313 LEU B CA 1
ATOM 6230 C C . LEU B 1 313 ? -4.082 -17.875 -21.656 1 96.5 313 LEU B C 1
ATOM 6232 O O . LEU B 1 313 ? -3.293 -17.953 -20.719 1 96.5 313 LEU B O 1
ATOM 6236 N N . PHE B 1 314 ? -3.736 -17.391 -22.859 1 98 314 PHE B N 1
ATOM 6237 C CA . PHE B 1 314 ? -2.361 -17.031 -23.188 1 98 314 PHE B CA 1
ATOM 6238 C C . PHE B 1 314 ? -2.277 -15.57 -23.625 1 98 314 PHE B C 1
ATOM 6240 O O . PHE B 1 314 ? -2.098 -15.297 -24.812 1 98 314 PHE B O 1
ATOM 6247 N N . PRO B 1 315 ? -2.209 -14.656 -22.656 1 97.19 315 PRO B N 1
ATOM 6248 C CA . PRO B 1 315 ? -2.387 -13.234 -22.969 1 97.19 315 PRO B CA 1
ATOM 6249 C C . PRO B 1 315 ? -1.074 -12.547 -23.328 1 97.19 315 PRO B C 1
ATOM 6251 O O . PRO B 1 315 ? -0.784 -11.461 -22.812 1 97.19 315 PRO B O 1
ATOM 6254 N N . TYR B 1 316 ? -0.332 -13.094 -24.281 1 97.69 316 TYR B N 1
ATOM 6255 C CA . TYR B 1 316 ? 0.821 -12.383 -24.812 1 97.69 316 TYR B CA 1
ATOM 6256 C C . TYR B 1 316 ? 0.387 -11.344 -25.844 1 97.69 316 TYR B C 1
ATOM 6258 O O . TYR B 1 316 ? -0.366 -11.656 -26.781 1 97.69 316 TYR B O 1
ATOM 6266 N N . SER B 1 317 ? 0.841 -10.102 -25.688 1 96.56 317 SER B N 1
ATOM 6267 C CA . SER B 1 317 ? 0.342 -9.016 -26.516 1 96.56 317 SER B CA 1
ATOM 6268 C C . SER B 1 317 ? 1.288 -8.734 -27.688 1 96.56 317 SER B C 1
ATOM 6270 O O . SER B 1 317 ? 2.479 -9.039 -27.609 1 96.56 317 SER B O 1
ATOM 6272 N N . VAL B 1 318 ? 0.728 -8.117 -28.672 1 96.62 318 VAL B N 1
ATOM 6273 C CA . VAL B 1 318 ? 1.515 -7.676 -29.828 1 96.62 318 VAL B CA 1
ATOM 6274 C C . VAL B 1 318 ? 2.559 -6.656 -29.375 1 96.62 318 VAL B C 1
ATOM 6276 O O . VAL B 1 318 ? 3.701 -6.684 -29.844 1 96.62 318 VAL B O 1
ATOM 6279 N N . ARG B 1 319 ? 2.152 -5.82 -28.516 1 96.25 319 ARG B N 1
ATOM 6280 C CA . ARG B 1 319 ? 3.057 -4.801 -27.984 1 96.25 319 ARG B CA 1
ATOM 6281 C C . ARG B 1 319 ? 4.285 -5.441 -27.344 1 96.25 319 ARG B C 1
ATOM 6283 O O . ARG B 1 319 ? 5.418 -5.027 -27.625 1 96.25 319 ARG B O 1
ATOM 6290 N N . ASN B 1 320 ? 4.047 -6.418 -26.484 1 96.5 320 ASN B N 1
ATOM 6291 C CA . ASN B 1 320 ? 5.16 -7.094 -25.828 1 96.5 320 ASN B CA 1
ATOM 6292 C C . ASN B 1 320 ? 6.047 -7.828 -26.828 1 96.5 320 ASN B C 1
ATOM 6294 O O . ASN B 1 320 ? 7.273 -7.805 -26.719 1 96.5 320 ASN B O 1
ATOM 6298 N N . LYS B 1 321 ? 5.434 -8.414 -27.781 1 96.88 321 LYS B N 1
ATOM 6299 C CA . LYS B 1 321 ? 6.176 -9.086 -28.844 1 96.88 321 LYS B CA 1
ATOM 6300 C C . LYS B 1 321 ? 7.098 -8.117 -29.578 1 96.88 321 LYS B C 1
ATOM 6302 O O . LYS B 1 321 ? 8.266 -8.43 -29.828 1 96.88 321 LYS B O 1
ATOM 6307 N N . GLU B 1 322 ? 6.621 -6.945 -29.875 1 97 322 GLU B N 1
ATOM 6308 C CA . GLU B 1 322 ? 7.383 -5.941 -30.609 1 97 322 GLU B CA 1
ATOM 6309 C C . GLU B 1 322 ? 8.523 -5.387 -29.75 1 97 322 GLU B C 1
ATOM 6311 O O . GLU B 1 322 ? 9.625 -5.148 -30.266 1 97 322 GLU B O 1
ATOM 6316 N N . LYS B 1 323 ? 8.289 -5.262 -28.547 1 96.88 323 LYS B N 1
ATOM 6317 C CA . LYS B 1 323 ? 9.25 -4.574 -27.688 1 96.88 323 LYS B CA 1
ATOM 6318 C C . LYS B 1 323 ? 10.32 -5.535 -27.172 1 96.88 323 LYS B C 1
ATOM 6320 O O . LYS B 1 323 ? 11.453 -5.133 -26.922 1 96.88 323 LYS B O 1
ATOM 6325 N N . GLN B 1 324 ? 9.945 -6.812 -26.984 1 97.94 324 GLN B N 1
ATOM 6326 C CA . GLN B 1 324 ? 10.898 -7.688 -26.312 1 97.94 324 GLN B CA 1
ATOM 6327 C C . GLN B 1 324 ? 11.125 -8.969 -27.109 1 97.94 324 GLN B C 1
ATOM 6329 O O . GLN B 1 324 ? 11.898 -9.836 -26.703 1 97.94 324 GLN B O 1
ATOM 6334 N N . GLY B 1 325 ? 10.594 -9.109 -28.312 1 96.75 325 GLY B N 1
ATOM 6335 C CA . GLY B 1 325 ? 10.719 -10.305 -29.141 1 96.75 325 GLY B CA 1
ATOM 6336 C C . GLY B 1 325 ? 12.148 -10.609 -29.547 1 96.75 325 GLY B C 1
ATOM 6337 O O . GLY B 1 325 ? 12.523 -11.773 -29.703 1 96.75 325 GLY B O 1
ATOM 6338 N N . LYS B 1 326 ? 12.93 -9.602 -29.641 1 96.19 326 LYS B N 1
ATOM 6339 C CA . LYS B 1 326 ? 14.305 -9.758 -30.094 1 96.19 326 LYS B CA 1
ATOM 6340 C C . LYS B 1 326 ? 15.07 -10.742 -29.219 1 96.19 326 LYS B C 1
ATOM 6342 O O . LYS B 1 326 ? 15.883 -11.523 -29.719 1 96.19 326 LYS B O 1
ATOM 6347 N N . TYR B 1 327 ? 14.742 -10.695 -27.906 1 97.38 327 TYR B N 1
ATOM 6348 C CA . TYR B 1 327 ? 15.516 -11.578 -27.047 1 97.38 327 TYR B CA 1
ATOM 6349 C C . TYR B 1 327 ? 14.648 -12.711 -26.5 1 97.38 327 TYR B C 1
ATOM 6351 O O . TYR B 1 327 ? 15.164 -13.711 -26.016 1 97.38 327 TYR B O 1
ATOM 6359 N N . ILE B 1 328 ? 13.32 -12.656 -26.625 1 97.56 328 ILE B N 1
ATOM 6360 C CA . ILE B 1 328 ? 12.43 -13.711 -26.156 1 97.56 328 ILE B CA 1
ATOM 6361 C C . ILE B 1 328 ? 12.281 -14.781 -27.234 1 97.56 328 ILE B C 1
ATOM 6363 O O . ILE B 1 328 ? 12.305 -15.977 -26.938 1 97.56 328 ILE B O 1
ATOM 6367 N N . ASP B 1 329 ? 12.227 -14.391 -28.453 1 96.25 329 ASP B N 1
ATOM 6368 C CA . ASP B 1 329 ? 11.891 -15.289 -29.547 1 96.25 329 ASP B CA 1
ATOM 6369 C C . ASP B 1 329 ? 12.922 -16.406 -29.688 1 96.25 329 ASP B C 1
ATOM 6371 O O . ASP B 1 329 ? 12.57 -17.562 -29.875 1 96.25 329 ASP B O 1
ATOM 6375 N N . PRO B 1 330 ? 14.195 -16.078 -29.547 1 96.38 330 PRO B N 1
ATOM 6376 C CA . PRO B 1 330 ? 15.195 -17.125 -29.656 1 96.38 330 PRO B CA 1
ATOM 6377 C C . PRO B 1 330 ? 15.078 -18.172 -28.547 1 96.38 330 PRO B C 1
ATOM 6379 O O . PRO B 1 330 ? 15.609 -19.281 -28.672 1 96.38 330 PRO B O 1
ATOM 6382 N N . CYS B 1 331 ? 14.422 -17.875 -27.469 1 97.81 331 CYS B N 1
ATOM 6383 C CA . CYS B 1 331 ? 14.289 -18.781 -26.344 1 97.81 331 CYS B CA 1
ATOM 6384 C C . CYS B 1 331 ? 13.062 -19.672 -26.5 1 97.81 331 CYS B C 1
ATOM 6386 O O . CYS B 1 331 ? 12.891 -20.641 -25.75 1 97.81 331 CYS B O 1
ATOM 6388 N N . LEU B 1 332 ? 12.266 -19.469 -27.516 1 98.06 332 LEU B N 1
ATOM 6389 C CA . LEU B 1 332 ? 10.93 -20.047 -27.594 1 98.06 332 LEU B CA 1
ATOM 6390 C C . LEU B 1 332 ? 10.984 -21.484 -28.094 1 98.06 332 LEU B C 1
ATOM 6392 O O . LEU B 1 332 ? 11.766 -21.812 -28.984 1 98.06 332 LEU B O 1
ATOM 6396 N N . HIS B 1 333 ? 10.242 -22.25 -27.5 1 98.44 333 HIS B N 1
ATOM 6397 C CA . HIS B 1 333 ? 9.922 -23.609 -27.906 1 98.44 333 HIS B CA 1
ATOM 6398 C C . HIS B 1 333 ? 8.414 -23.844 -27.906 1 98.44 333 HIS B C 1
ATOM 6400 O O . HIS B 1 333 ? 7.68 -23.188 -27.172 1 98.44 333 HIS B O 1
ATOM 6406 N N . ARG B 1 334 ? 7.965 -24.797 -28.688 1 97.25 334 ARG B N 1
ATOM 6407 C CA . ARG B 1 334 ? 6.539 -25.062 -28.844 1 97.25 334 ARG B CA 1
ATOM 6408 C C . ARG B 1 334 ? 6.023 -25.969 -27.734 1 97.25 334 ARG B C 1
ATOM 6410 O O . ARG B 1 334 ? 6.801 -26.688 -27.094 1 97.25 334 ARG B O 1
ATOM 6417 N N . TRP B 1 335 ? 4.727 -25.875 -27.562 1 98.25 335 TRP B N 1
ATOM 6418 C CA . TRP B 1 335 ? 4.066 -26.875 -26.734 1 98.25 335 TRP B CA 1
ATOM 6419 C C . TRP B 1 335 ? 3.953 -28.203 -27.484 1 98.25 335 TRP B C 1
ATOM 6421 O O . TRP B 1 335 ? 3.361 -28.266 -28.562 1 98.25 335 TRP B O 1
ATOM 6431 N N . SER B 1 336 ? 4.613 -29.141 -26.984 1 98.12 336 SER B N 1
ATOM 6432 C CA . SER B 1 336 ? 4.539 -30.516 -27.453 1 98.12 336 SER B CA 1
ATOM 6433 C C . SER B 1 336 ? 4.535 -31.5 -26.297 1 98.12 336 SER B C 1
ATOM 6435 O O . SER B 1 336 ? 5.414 -31.469 -25.438 1 98.12 336 SER B O 1
ATOM 6437 N N . SER B 1 337 ? 3.525 -32.281 -26.203 1 96.88 337 SER B N 1
ATOM 6438 C CA . SER B 1 337 ? 3.355 -33.312 -25.156 1 96.88 337 SER B CA 1
ATOM 6439 C C . SER B 1 337 ? 2.826 -34.625 -25.734 1 96.88 337 SER B C 1
ATOM 6441 O O . SER B 1 337 ? 1.812 -35.125 -25.281 1 96.88 337 SER B O 1
ATOM 6443 N N . GLU B 1 338 ? 3.541 -35.125 -26.656 1 95.31 338 GLU B N 1
ATOM 6444 C CA . GLU B 1 338 ? 3.131 -36.344 -27.344 1 95.31 338 GLU B CA 1
ATOM 6445 C C . GLU B 1 338 ? 3.229 -37.562 -26.422 1 95.31 338 GLU B C 1
ATOM 6447 O O . GLU B 1 338 ? 2.363 -38.438 -26.453 1 95.31 338 GLU B O 1
ATOM 6452 N N . THR B 1 339 ? 4.219 -37.594 -25.672 1 93.12 339 THR B N 1
ATOM 6453 C CA . THR B 1 339 ? 4.441 -38.719 -24.781 1 93.12 339 THR B CA 1
ATOM 6454 C C . THR B 1 339 ? 3.285 -38.875 -23.797 1 93.12 339 THR B C 1
ATOM 6456 O O . THR B 1 339 ? 2.93 -39.969 -23.406 1 93.12 339 THR B O 1
ATOM 6459 N N . LEU B 1 340 ? 2.709 -37.781 -23.406 1 95.38 340 LEU B N 1
ATOM 6460 C CA . LEU B 1 340 ? 1.612 -37.812 -22.438 1 95.38 340 LEU B CA 1
ATOM 6461 C C . LEU B 1 340 ? 0.267 -37.656 -23.141 1 95.38 340 LEU B C 1
ATOM 6463 O O . LEU B 1 340 ? -0.775 -37.562 -22.484 1 95.38 340 LEU B O 1
ATOM 6467 N N . LYS B 1 341 ? 0.351 -37.594 -24.484 1 95.06 341 LYS B N 1
ATOM 6468 C CA . LYS B 1 341 ? -0.835 -37.469 -25.328 1 95.06 341 LYS B CA 1
ATOM 6469 C C . LYS B 1 341 ? -1.64 -36.219 -24.984 1 95.06 341 LYS B C 1
ATOM 6471 O O . LYS B 1 341 ? -2.871 -36.25 -24.922 1 95.06 341 LYS B O 1
ATOM 6476 N N . ARG B 1 342 ? -0.892 -35.125 -24.75 1 96.56 342 ARG B N 1
ATOM 6477 C CA . ARG B 1 342 ? -1.571 -33.906 -24.328 1 96.56 342 ARG B CA 1
ATOM 6478 C C . ARG B 1 342 ? -1.268 -32.75 -25.281 1 96.56 342 ARG B C 1
ATOM 6480 O O . ARG B 1 342 ? -1.569 -31.594 -24.984 1 96.56 342 ARG B O 1
ATOM 6487 N N . THR B 1 343 ? -0.77 -33.031 -26.375 1 96.94 343 THR B N 1
ATOM 6488 C CA . THR B 1 343 ? -0.339 -32 -27.312 1 96.94 343 THR B CA 1
ATOM 6489 C C . THR B 1 343 ? -1.509 -31.094 -27.688 1 96.94 343 THR B C 1
ATOM 6491 O O . THR B 1 343 ? -1.34 -29.891 -27.844 1 96.94 343 THR B O 1
ATOM 6494 N N . ARG B 1 344 ? -2.689 -31.625 -27.828 1 97.19 344 ARG B N 1
ATOM 6495 C CA . ARG B 1 344 ? -3.844 -30.844 -28.25 1 97.19 344 ARG B CA 1
ATOM 6496 C C . ARG B 1 344 ? -4.504 -30.156 -27.062 1 97.19 344 ARG B C 1
ATOM 6498 O O . ARG B 1 344 ? -5.453 -29.391 -27.219 1 97.19 344 ARG B O 1
ATOM 6505 N N . TYR B 1 345 ? -4.129 -30.453 -25.875 1 97.75 345 TYR B N 1
ATOM 6506 C CA . TYR B 1 345 ? -4.586 -29.828 -24.641 1 97.75 345 TYR B CA 1
ATOM 6507 C C . TYR B 1 345 ? -3.572 -28.812 -24.141 1 97.75 345 TYR B C 1
ATOM 6509 O O . TYR B 1 345 ? -2.633 -29.156 -23.422 1 97.75 345 TYR B O 1
ATOM 6517 N N . LEU B 1 346 ? -3.783 -27.562 -24.5 1 98 346 LEU B N 1
ATOM 6518 C CA . LEU B 1 346 ? -2.82 -26.5 -24.234 1 98 346 LEU B CA 1
ATOM 6519 C C . LEU B 1 346 ? -2.436 -26.469 -22.75 1 98 346 LEU B C 1
ATOM 6521 O O . LEU B 1 346 ? -3.223 -26.859 -21.891 1 98 346 LEU B O 1
ATOM 6525 N N . PRO B 1 347 ? -1.236 -26.062 -22.438 1 98.38 347 PRO B N 1
ATOM 6526 C CA . PRO B 1 347 ? -0.75 -26.062 -21.047 1 98.38 347 PRO B CA 1
ATOM 6527 C C . PRO B 1 347 ? -1.046 -24.75 -20.328 1 98.38 347 PRO B C 1
ATOM 6529 O O . PRO B 1 347 ? -0.463 -23.719 -20.656 1 98.38 347 PRO B O 1
ATOM 6532 N N . HIS B 1 348 ? -1.951 -24.75 -19.391 1 98.44 348 HIS B N 1
ATOM 6533 C CA . HIS B 1 348 ? -2.08 -23.625 -18.484 1 98.44 348 HIS B CA 1
ATOM 6534 C C . HIS B 1 348 ? -1.317 -23.859 -17.188 1 98.44 348 HIS B C 1
ATOM 6536 O O . HIS B 1 348 ? -1.418 -23.078 -16.25 1 98.44 348 HIS B O 1
ATOM 6542 N N . ILE B 1 349 ? -0.61 -24.969 -17.125 1 98.12 349 ILE B N 1
ATOM 6543 C CA . ILE B 1 349 ? 0.343 -25.328 -16.078 1 98.12 349 ILE B CA 1
ATOM 6544 C C . ILE B 1 349 ? 1.578 -24.438 -16.188 1 98.12 349 ILE B C 1
ATOM 6546 O O . ILE B 1 349 ? 2.02 -24.094 -17.281 1 98.12 349 ILE B O 1
ATOM 6550 N N . LYS B 1 350 ? 2.172 -23.953 -15.055 1 98.75 350 LYS B N 1
ATOM 6551 C CA . LYS B 1 350 ? 3.42 -23.203 -15.008 1 98.75 350 LYS B CA 1
ATOM 6552 C C . LYS B 1 350 ? 4.512 -23.984 -14.281 1 98.75 350 LYS B C 1
ATOM 6554 O O . LYS B 1 350 ? 4.332 -24.375 -13.125 1 98.75 350 LYS B O 1
ATOM 6559 N N . THR B 1 351 ? 5.574 -24.219 -15.023 1 98.81 351 THR B N 1
ATOM 6560 C CA . THR B 1 351 ? 6.711 -24.922 -14.422 1 98.81 351 THR B CA 1
ATOM 6561 C C . THR B 1 351 ? 8.016 -24.188 -14.734 1 98.81 351 THR B C 1
ATOM 6563 O O . THR B 1 351 ? 8.164 -23.609 -15.812 1 98.81 351 THR B O 1
ATOM 6566 N N . TYR B 1 352 ? 8.891 -24.172 -13.844 1 98.88 352 TYR B N 1
ATOM 6567 C CA . TYR B 1 352 ? 10.273 -23.719 -13.93 1 98.88 352 TYR B CA 1
ATOM 6568 C C . TYR B 1 352 ? 11.234 -24.812 -13.492 1 98.88 352 TYR B C 1
ATOM 6570 O O . TYR B 1 352 ? 11.281 -25.172 -12.312 1 98.88 352 TYR B O 1
ATOM 6578 N N . THR B 1 353 ? 12.023 -25.328 -14.461 1 98.81 353 THR B N 1
ATOM 6579 C CA . THR B 1 353 ? 12.773 -26.562 -14.195 1 98.81 353 THR B CA 1
ATOM 6580 C C . THR B 1 353 ? 14.227 -26.422 -14.641 1 98.81 353 THR B C 1
ATOM 6582 O O . THR B 1 353 ? 14.492 -26 -15.766 1 98.81 353 THR B O 1
ATOM 6585 N N . ALA B 1 354 ? 15.102 -26.766 -13.742 1 98.69 354 ALA B N 1
ATOM 6586 C CA . ALA B 1 354 ? 16.516 -26.891 -14.102 1 98.69 354 ALA B CA 1
ATOM 6587 C C . ALA B 1 354 ? 16.844 -28.328 -14.523 1 98.69 354 ALA B C 1
ATOM 6589 O O . ALA B 1 354 ? 16.453 -29.281 -13.852 1 98.69 354 ALA B O 1
ATOM 6590 N N . PHE B 1 355 ? 17.562 -28.469 -15.656 1 98.25 355 PHE B N 1
ATOM 6591 C CA . PHE B 1 355 ? 17.938 -29.781 -16.172 1 98.25 355 PHE B CA 1
ATOM 6592 C C . PHE B 1 355 ? 19.438 -29.953 -16.188 1 98.25 355 PHE B C 1
ATOM 6594 O O . PHE B 1 355 ? 20.188 -28.969 -16.359 1 98.25 355 PHE B O 1
ATOM 6601 N N . ASP B 1 356 ? 19.828 -31.188 -15.992 1 96.81 356 ASP B N 1
ATOM 6602 C CA . ASP B 1 356 ? 21.25 -31.484 -16.156 1 96.81 356 ASP B CA 1
ATOM 6603 C C . ASP B 1 356 ? 21.547 -31.922 -17.594 1 96.81 356 ASP B C 1
ATOM 6605 O O . ASP B 1 356 ? 20.672 -31.859 -18.469 1 96.81 356 ASP B O 1
ATOM 6609 N N . SER B 1 357 ? 22.75 -32.344 -17.859 1 95.88 357 SER B N 1
ATOM 6610 C CA . SER B 1 357 ? 23.203 -32.688 -19.203 1 95.88 357 SER B CA 1
ATOM 6611 C C . SER B 1 357 ? 22.562 -33.969 -19.703 1 95.88 357 SER B C 1
ATOM 6613 O O . SER B 1 357 ? 22.562 -34.25 -20.906 1 95.88 357 SER B O 1
ATOM 6615 N N . ASN B 1 358 ?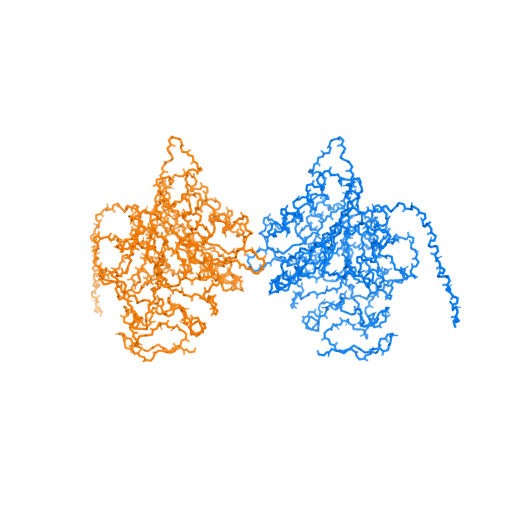 21.984 -34.781 -18.828 1 96.38 358 ASN B N 1
ATOM 6616 C CA . ASN B 1 358 ? 21.297 -36 -19.203 1 96.38 358 ASN B CA 1
ATOM 6617 C C . ASN B 1 358 ? 19.797 -35.781 -19.344 1 96.38 358 ASN B C 1
ATOM 6619 O O . ASN B 1 358 ? 19.031 -36.75 -19.391 1 96.38 358 ASN B O 1
ATOM 6623 N N . ASN B 1 359 ? 19.375 -34.594 -19.344 1 96.81 359 ASN B N 1
ATOM 6624 C CA . ASN B 1 359 ? 17.969 -34.219 -19.469 1 96.81 359 ASN B CA 1
ATOM 6625 C C . ASN B 1 359 ? 17.156 -34.688 -18.25 1 96.81 359 ASN B C 1
ATOM 6627 O O . ASN B 1 359 ? 15.984 -35.031 -18.375 1 96.81 359 ASN B O 1
ATOM 6631 N N . LYS B 1 360 ? 17.828 -34.781 -17.156 1 95.94 360 LYS B N 1
ATOM 6632 C CA . LYS B 1 360 ? 17.156 -35.094 -15.906 1 95.94 360 LYS B CA 1
ATOM 6633 C C . LYS B 1 360 ? 16.875 -33.812 -15.109 1 95.94 360 LYS B C 1
ATOM 6635 O O . LYS B 1 360 ? 17.75 -32.969 -14.945 1 95.94 360 LYS B O 1
ATOM 6640 N N . PRO B 1 361 ? 15.648 -33.688 -14.641 1 97.38 361 PRO B N 1
ATOM 6641 C CA . PRO B 1 361 ? 15.367 -32.5 -13.836 1 97.38 361 PRO B CA 1
ATOM 6642 C C . PRO B 1 361 ? 16.109 -32.5 -12.5 1 97.38 361 PRO B C 1
ATOM 6644 O O . PRO B 1 361 ? 16.172 -33.531 -11.836 1 97.38 361 PRO B O 1
ATOM 6647 N N . ILE B 1 362 ? 16.688 -31.375 -12.133 1 97.88 362 ILE B N 1
ATOM 6648 C CA . ILE B 1 362 ? 17.422 -31.203 -10.883 1 97.88 362 ILE B CA 1
ATOM 6649 C C . ILE B 1 362 ? 16.484 -30.688 -9.797 1 97.88 362 ILE B C 1
ATOM 6651 O O . ILE B 1 362 ? 16.453 -31.234 -8.695 1 97.88 362 ILE B O 1
ATOM 6655 N N . TYR B 1 363 ? 15.781 -29.641 -10.008 1 98.5 363 TYR B N 1
ATOM 6656 C CA . TYR B 1 363 ? 14.742 -29.062 -9.164 1 98.5 363 TYR B CA 1
ATOM 6657 C C . TYR B 1 363 ? 13.664 -28.391 -10.008 1 98.5 363 TYR B C 1
ATOM 6659 O O . TYR B 1 363 ? 13.844 -28.172 -11.203 1 98.5 363 TYR B O 1
ATOM 6667 N N . GLN B 1 364 ? 12.539 -28.156 -9.328 1 98.62 364 GLN B N 1
ATOM 6668 C CA . GLN B 1 364 ? 11.414 -27.625 -10.086 1 98.62 364 GLN B CA 1
ATOM 6669 C C . GLN B 1 364 ? 10.5 -26.781 -9.203 1 98.62 364 GLN B C 1
ATOM 6671 O O . GLN B 1 364 ? 10.32 -27.078 -8.023 1 98.62 364 GLN B O 1
ATOM 6676 N N . PHE B 1 365 ? 10.094 -25.688 -9.797 1 98.75 365 PHE B N 1
ATOM 6677 C CA . PHE B 1 365 ? 8.953 -24.969 -9.266 1 98.75 365 PHE B CA 1
ATOM 6678 C C . PHE B 1 365 ? 7.707 -25.219 -10.109 1 98.75 365 PHE B C 1
ATOM 6680 O O . PHE B 1 365 ? 7.766 -25.188 -11.336 1 98.75 365 PHE B O 1
ATOM 6687 N N . ILE B 1 366 ? 6.531 -25.5 -9.484 1 98.69 366 ILE B N 1
ATOM 6688 C CA . ILE B 1 366 ? 5.219 -25.609 -10.109 1 98.69 366 ILE B CA 1
ATOM 6689 C C . ILE B 1 366 ? 4.207 -24.766 -9.344 1 98.69 366 ILE B C 1
ATOM 6691 O O . ILE B 1 366 ? 4.066 -24.906 -8.125 1 98.69 366 ILE B O 1
ATOM 6695 N N . GLY B 1 367 ? 3.537 -23.875 -10.039 1 98.12 367 GLY B N 1
ATOM 6696 C CA . GLY B 1 367 ? 2.566 -23.047 -9.336 1 98.12 367 GLY B CA 1
ATOM 6697 C C . GLY B 1 367 ? 1.825 -22.094 -10.258 1 98.12 367 GLY B C 1
ATOM 6698 O O . GLY B 1 367 ? 1.526 -22.438 -11.398 1 98.12 367 GLY B O 1
ATOM 6699 N N . SER B 1 368 ? 1.397 -21.016 -9.703 1 98.56 368 SER B N 1
ATOM 6700 C CA . SER B 1 368 ? 0.557 -20.078 -10.445 1 98.56 368 SER B CA 1
ATOM 6701 C C . SER B 1 368 ? 1.396 -19.016 -11.141 1 98.56 368 SER B C 1
ATOM 6703 O O . SER B 1 368 ? 0.892 -18.266 -11.984 1 98.56 368 SER B O 1
ATOM 6705 N N . GLN B 1 369 ? 2.674 -18.938 -10.898 1 98.62 369 GLN B N 1
ATOM 6706 C CA . GLN B 1 369 ? 3.51 -17.828 -11.359 1 98.62 369 GLN B CA 1
ATOM 6707 C C . GLN B 1 369 ? 3.805 -17.938 -12.852 1 98.62 369 GLN B C 1
ATOM 6709 O O . GLN B 1 369 ? 4.445 -18.891 -13.289 1 98.62 369 GLN B O 1
ATOM 6714 N N . ASN B 1 370 ? 3.332 -16.984 -13.602 1 98.62 370 ASN B N 1
ATOM 6715 C CA . ASN B 1 370 ? 3.787 -16.797 -14.977 1 98.62 370 ASN B CA 1
ATOM 6716 C C . ASN B 1 370 ? 5.125 -16.062 -15.031 1 98.62 370 ASN B C 1
ATOM 6718 O O . ASN B 1 370 ? 5.711 -15.758 -13.992 1 98.62 370 ASN B O 1
ATOM 6722 N N . LEU B 1 371 ? 5.648 -15.945 -16.266 1 98.75 371 LEU B N 1
ATOM 6723 C CA . LEU B 1 371 ? 6.898 -15.219 -16.422 1 98.75 371 LEU B CA 1
ATOM 6724 C C . LEU B 1 371 ? 6.652 -13.711 -16.438 1 98.75 371 LEU B C 1
ATOM 6726 O O . LEU B 1 371 ? 6.469 -13.117 -17.5 1 98.75 371 LEU B O 1
ATOM 6730 N N . SER B 1 372 ? 6.688 -13.07 -15.234 1 98.44 372 SER B N 1
ATOM 6731 C CA . SER B 1 372 ? 6.438 -11.633 -15.133 1 98.44 372 SER B CA 1
ATOM 6732 C C . SER B 1 372 ? 7.02 -11.07 -13.836 1 98.44 372 SER B C 1
ATOM 6734 O O . SER B 1 372 ? 7.137 -11.781 -12.836 1 98.44 372 SER B O 1
ATOM 6736 N N . LYS B 1 373 ? 7.32 -9.836 -13.93 1 98.06 373 LYS B N 1
ATOM 6737 C CA . LYS B 1 373 ? 7.766 -9.117 -12.734 1 98.06 373 LYS B CA 1
ATOM 6738 C C . LYS B 1 373 ? 6.684 -9.117 -11.656 1 98.06 373 LYS B C 1
ATOM 6740 O O . LYS B 1 373 ? 6.984 -9.211 -10.469 1 98.06 373 LYS B O 1
ATOM 6745 N N . ALA B 1 374 ? 5.438 -9.039 -12.094 1 98.06 374 ALA B N 1
ATOM 6746 C CA . ALA B 1 374 ? 4.305 -9.031 -11.164 1 98.06 374 ALA B CA 1
ATOM 6747 C C . ALA B 1 374 ? 4.262 -10.312 -10.344 1 98.06 374 ALA B C 1
ATOM 6749 O O . ALA B 1 374 ? 3.914 -10.289 -9.156 1 98.06 374 ALA B O 1
ATOM 6750 N N . ALA B 1 375 ? 4.652 -11.398 -10.938 1 98.75 375 ALA B N 1
ATOM 6751 C CA . ALA B 1 375 ? 4.543 -12.711 -10.305 1 98.75 375 ALA B CA 1
ATOM 6752 C C . ALA B 1 375 ? 5.77 -13.008 -9.445 1 98.75 375 ALA B C 1
ATOM 6754 O O . ALA B 1 375 ? 5.648 -13.562 -8.352 1 98.75 375 ALA B O 1
ATOM 6755 N N . TRP B 1 376 ? 6.914 -12.562 -9.914 1 98.81 376 TRP B N 1
ATOM 6756 C CA . TRP B 1 376 ? 8.141 -13.023 -9.273 1 98.81 376 TRP B CA 1
ATOM 6757 C C . TRP B 1 376 ? 8.773 -11.906 -8.453 1 98.81 376 TRP B C 1
ATOM 6759 O O . TRP B 1 376 ? 9.633 -12.164 -7.605 1 98.81 376 TRP B O 1
ATOM 6769 N N . GLY B 1 377 ? 8.461 -10.719 -8.758 1 98.38 377 GLY B N 1
ATOM 6770 C CA . GLY B 1 377 ? 8.969 -9.562 -8.031 1 98.38 377 GLY B CA 1
ATOM 6771 C C . GLY B 1 377 ? 10.086 -8.844 -8.773 1 98.38 377 GLY B C 1
ATOM 6772 O O . GLY B 1 377 ? 10.664 -9.383 -9.719 1 98.38 377 GLY B O 1
ATOM 6773 N N . GLU B 1 378 ? 10.344 -7.641 -8.367 1 97.62 378 GLU B N 1
ATOM 6774 C CA . GLU B 1 378 ? 11.438 -6.82 -8.883 1 97.62 378 GLU B CA 1
ATOM 6775 C C . GLU B 1 378 ? 11.875 -5.781 -7.855 1 97.62 378 GLU B C 1
ATOM 6777 O O . GLU B 1 378 ? 11.078 -5.348 -7.02 1 97.62 378 GLU B O 1
ATOM 6782 N N . ILE B 1 379 ? 13.148 -5.457 -7.898 1 95.31 379 ILE B N 1
ATOM 6783 C CA . ILE B 1 379 ? 13.617 -4.309 -7.129 1 95.31 379 ILE B CA 1
ATOM 6784 C C . ILE B 1 379 ? 13.258 -3.018 -7.859 1 95.31 379 ILE B C 1
ATOM 6786 O O . ILE B 1 379 ? 13.656 -2.818 -9.008 1 95.31 379 ILE B O 1
ATOM 6790 N N . ASP B 1 380 ? 12.492 -2.143 -7.211 1 91.5 380 ASP B N 1
ATOM 6791 C CA . ASP B 1 380 ? 12.039 -0.919 -7.871 1 91.5 380 ASP B CA 1
ATOM 6792 C C . ASP B 1 380 ? 13.07 0.199 -7.711 1 91.5 380 ASP B C 1
ATOM 6794 O O . ASP B 1 380 ? 14.156 -0.023 -7.18 1 91.5 380 ASP B O 1
ATOM 6798 N N . GLY B 1 381 ? 12.773 1.332 -8.242 1 87.44 381 GLY B N 1
ATOM 6799 C CA . GLY B 1 381 ? 13.695 2.455 -8.227 1 87.44 381 GLY B CA 1
ATOM 6800 C C . GLY B 1 381 ? 14.031 2.939 -6.832 1 87.44 381 GLY B C 1
ATOM 6801 O O . GLY B 1 381 ? 15.078 3.541 -6.613 1 87.44 381 GLY B O 1
ATOM 6802 N N . TYR B 1 382 ? 13.141 2.711 -5.879 1 90.06 382 TYR B N 1
ATOM 6803 C CA . TYR B 1 382 ? 13.344 3.09 -4.484 1 90.06 382 TYR B CA 1
ATOM 6804 C C . TYR B 1 382 ? 14.281 2.107 -3.785 1 90.06 382 TYR B C 1
ATOM 6806 O O . TYR B 1 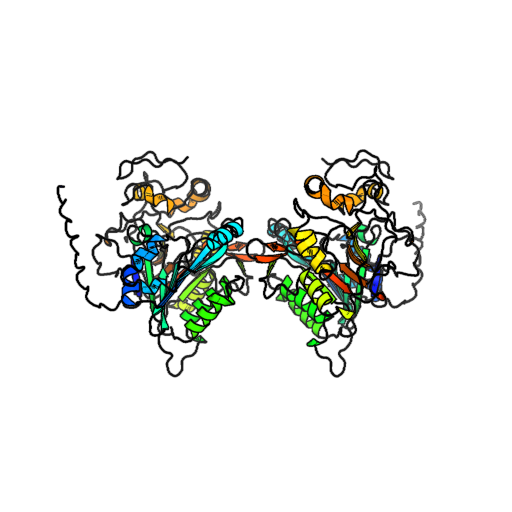382 ? 14.906 2.447 -2.777 1 90.06 382 TYR B O 1
ATOM 6814 N N . GLY B 1 383 ? 14.359 0.909 -4.348 1 91 383 GLY B N 1
ATOM 6815 C CA . GLY B 1 383 ? 15.188 -0.124 -3.75 1 91 383 GLY B CA 1
ATOM 6816 C C . GLY B 1 383 ? 14.391 -1.163 -2.984 1 91 383 GLY B C 1
ATOM 6817 O O . GLY B 1 383 ? 14.969 -2.041 -2.338 1 91 383 GLY B O 1
ATOM 6818 N N . THR B 1 384 ? 13.188 -1.106 -3.016 1 93.88 384 THR B N 1
ATOM 6819 C CA . THR B 1 384 ? 12.336 -2.109 -2.385 1 93.88 384 THR B CA 1
ATOM 6820 C C . THR B 1 384 ? 11.953 -3.203 -3.379 1 93.88 384 THR B C 1
ATOM 6822 O O . THR B 1 384 ? 11.961 -2.975 -4.59 1 93.88 384 THR B O 1
ATOM 6825 N N . PHE B 1 385 ? 11.805 -4.41 -2.861 1 96.88 385 PHE B N 1
ATOM 6826 C CA . PHE B 1 385 ? 11.32 -5.531 -3.662 1 96.88 385 PHE B CA 1
ATOM 6827 C C . PHE B 1 385 ? 9.805 -5.496 -3.783 1 96.88 385 PHE B C 1
ATOM 6829 O O . PHE B 1 385 ? 9.094 -5.664 -2.789 1 96.88 385 PHE B O 1
ATOM 6836 N N . THR B 1 386 ? 9.328 -5.297 -5.012 1 96.25 386 THR B N 1
ATOM 6837 C CA . THR B 1 386 ? 7.898 -5.086 -5.215 1 96.25 386 THR B CA 1
ATOM 6838 C C . THR B 1 386 ? 7.289 -6.246 -5.996 1 96.25 386 THR B C 1
ATOM 6840 O O . THR B 1 386 ? 7.859 -6.703 -6.988 1 96.25 386 THR B O 1
ATOM 6843 N N . MET B 1 387 ? 6.164 -6.699 -5.48 1 97.75 387 MET B N 1
ATOM 6844 C CA . MET B 1 387 ? 5.336 -7.715 -6.117 1 97.75 387 MET B CA 1
ATOM 6845 C C . MET B 1 387 ? 3.918 -7.203 -6.344 1 97.75 387 MET B C 1
ATOM 6847 O O . MET B 1 387 ? 3.432 -6.359 -5.59 1 97.75 387 MET B O 1
ATOM 6851 N N . LYS B 1 388 ? 3.281 -7.723 -7.363 1 97.56 388 LYS B N 1
ATOM 6852 C CA . LYS B 1 388 ? 1.949 -7.211 -7.676 1 97.56 388 LYS B CA 1
ATOM 6853 C C . LYS B 1 388 ? 0.899 -8.312 -7.57 1 97.56 388 LYS B C 1
ATOM 6855 O O . LYS B 1 388 ? -0.256 -8.047 -7.234 1 97.56 388 LYS B O 1
ATOM 6860 N N . ASN B 1 389 ? 1.279 -9.555 -7.801 1 98.44 389 ASN B N 1
ATOM 6861 C CA . ASN B 1 389 ? 0.315 -10.648 -7.844 1 98.44 389 ASN B CA 1
ATOM 6862 C C . ASN B 1 389 ? 0.387 -11.508 -6.586 1 98.44 389 ASN B C 1
ATOM 6864 O O . ASN B 1 389 ? 1.459 -11.664 -5.996 1 98.44 389 ASN B O 1
ATOM 6868 N N . TYR B 1 390 ? -0.783 -11.984 -6.219 1 98.75 390 TYR B N 1
ATOM 6869 C CA . TYR B 1 390 ? -0.78 -13.141 -5.336 1 98.75 390 TYR B CA 1
ATOM 6870 C C . TYR B 1 390 ? -0.472 -14.414 -6.109 1 98.75 390 TYR B C 1
ATOM 6872 O O . TYR B 1 390 ? -1.144 -14.727 -7.098 1 98.75 390 TYR B O 1
ATOM 6880 N N . GLU B 1 391 ? 0.544 -15.086 -5.699 1 98.81 391 GLU B N 1
ATOM 6881 C CA . GLU B 1 391 ? 0.981 -16.328 -6.328 1 98.81 391 GLU B CA 1
ATOM 6882 C C . GLU B 1 391 ? 1.336 -17.375 -5.281 1 98.81 391 GLU B C 1
ATOM 6884 O O . GLU B 1 391 ? 1.753 -17.047 -4.172 1 98.81 391 GLU B O 1
ATOM 6889 N N . LEU B 1 392 ? 1.186 -18.609 -5.707 1 98.88 392 LEU B N 1
ATOM 6890 C CA . LEU B 1 392 ? 1.578 -19.719 -4.836 1 98.88 392 LEU B CA 1
ATOM 6891 C C . LEU B 1 392 ? 1.973 -20.938 -5.652 1 98.88 392 LEU B C 1
ATOM 6893 O O . LEU B 1 392 ? 1.315 -21.266 -6.645 1 98.88 392 LEU B O 1
ATOM 6897 N N . GLY B 1 393 ? 3.057 -21.578 -5.227 1 98.75 393 GLY B N 1
ATOM 6898 C CA . GLY B 1 393 ? 3.48 -22.812 -5.863 1 98.75 393 GLY B CA 1
ATOM 6899 C C . GLY B 1 393 ? 4.422 -23.641 -5.004 1 98.75 393 GLY B C 1
ATOM 6900 O O . GLY B 1 393 ? 4.676 -23.281 -3.848 1 98.75 393 GLY B O 1
ATOM 6901 N N . ILE B 1 394 ? 4.863 -24.766 -5.582 1 98.69 394 ILE B N 1
ATOM 6902 C CA . ILE B 1 394 ? 5.703 -25.75 -4.91 1 98.69 394 ILE B CA 1
ATOM 6903 C C . ILE B 1 394 ? 7.105 -25.719 -5.516 1 98.69 394 ILE B C 1
ATOM 6905 O O . ILE B 1 394 ? 7.258 -25.719 -6.738 1 98.69 394 ILE B O 1
ATOM 6909 N N . PHE B 1 395 ? 8.078 -25.656 -4.637 1 98.81 395 PHE B N 1
ATOM 6910 C CA . PHE B 1 395 ? 9.469 -25.844 -5.027 1 98.81 395 PHE B CA 1
ATOM 6911 C C . PHE B 1 395 ? 10.023 -27.141 -4.457 1 98.81 395 PHE B C 1
ATOM 6913 O O . PHE B 1 395 ? 9.906 -27.406 -3.26 1 98.81 395 PHE B O 1
ATOM 6920 N N . THR B 1 396 ? 10.703 -28 -5.355 1 98.38 396 THR B N 1
ATOM 6921 C CA . THR B 1 396 ? 11.102 -29.312 -4.883 1 98.38 396 THR B CA 1
ATOM 6922 C C . THR B 1 396 ? 12.406 -29.75 -5.539 1 98.38 396 THR B C 1
ATOM 6924 O O . THR B 1 396 ? 12.672 -29.406 -6.691 1 98.38 396 THR B O 1
ATOM 6927 N N . PHE B 1 397 ? 13.164 -30.531 -4.73 1 97.62 397 PHE B N 1
ATOM 6928 C CA . PHE B 1 397 ? 14.328 -31.234 -5.238 1 97.62 397 PHE B CA 1
ATOM 6929 C C . PHE B 1 397 ? 14.023 -32.719 -5.449 1 97.62 397 PHE B C 1
ATOM 6931 O O . PHE B 1 397 ? 14.867 -33.469 -5.949 1 97.62 397 PHE B O 1
ATOM 6938 N N . ASP B 1 398 ? 12.812 -33.094 -5.051 1 96.62 398 ASP B N 1
ATOM 6939 C CA . ASP B 1 398 ? 12.414 -34.5 -5.152 1 96.62 398 ASP B CA 1
ATOM 6940 C C . ASP B 1 398 ? 11.781 -34.781 -6.508 1 96.62 398 ASP B C 1
ATOM 6942 O O . ASP B 1 398 ? 10.688 -34.312 -6.812 1 96.62 398 ASP B O 1
ATOM 6946 N N . GLU B 1 399 ? 12.383 -35.625 -7.238 1 95.31 399 GLU B N 1
ATOM 6947 C CA . GLU B 1 399 ? 11.914 -35.938 -8.578 1 95.31 399 GLU B CA 1
ATOM 6948 C C . GLU B 1 399 ? 10.484 -36.469 -8.555 1 95.31 399 GLU B C 1
ATOM 6950 O O . GLU B 1 399 ? 9.711 -36.25 -9.492 1 95.31 399 GLU B O 1
ATOM 6955 N N . LYS B 1 400 ? 10.117 -37.125 -7.512 1 93.94 400 LYS B N 1
ATOM 6956 C CA . LYS B 1 400 ? 8.781 -37.688 -7.391 1 93.94 400 LYS B CA 1
ATOM 6957 C C . LYS B 1 400 ? 7.719 -36.594 -7.344 1 93.94 400 LYS B C 1
ATOM 6959 O O . LYS B 1 400 ? 6.547 -36.875 -7.637 1 93.94 400 LYS B O 1
ATOM 6964 N N . SER B 1 401 ? 8.188 -35.438 -6.969 1 96.25 401 SER B N 1
ATOM 6965 C CA . SER B 1 401 ? 7.262 -34.312 -6.859 1 96.25 401 SER B CA 1
ATOM 6966 C C . SER B 1 401 ? 7.344 -33.406 -8.086 1 96.25 401 SER B C 1
ATOM 6968 O O . SER B 1 401 ? 6.77 -32.312 -8.102 1 96.25 401 SER B O 1
ATOM 6970 N N . MET B 1 402 ? 8.062 -33.812 -9.094 1 97.75 402 MET B N 1
ATOM 6971 C CA . MET B 1 402 ? 8.195 -33 -10.312 1 97.75 402 MET B CA 1
ATOM 6972 C C . MET B 1 402 ? 7.309 -33.562 -11.43 1 97.75 402 MET B C 1
ATOM 6974 O O . MET B 1 402 ? 6.93 -34.719 -11.406 1 97.75 402 MET B O 1
ATOM 6978 N N . ILE B 1 403 ? 6.949 -32.656 -12.305 1 96.88 403 ILE B N 1
ATOM 6979 C CA . ILE B 1 403 ? 6.223 -33.031 -13.516 1 96.88 403 ILE B CA 1
ATOM 6980 C C . ILE B 1 403 ? 6.859 -32.344 -14.719 1 96.88 403 ILE B C 1
ATOM 6982 O O . ILE B 1 403 ? 7.07 -31.141 -14.719 1 96.88 403 ILE B O 1
ATOM 6986 N N . VAL B 1 404 ? 7.211 -33.156 -15.648 1 97.62 404 VAL B N 1
ATOM 6987 C CA . VAL B 1 404 ? 7.629 -32.625 -16.953 1 97.62 404 VAL B CA 1
ATOM 6988 C C . VAL B 1 404 ? 6.543 -32.875 -17.984 1 97.62 404 VAL B C 1
ATOM 6990 O O . VAL B 1 404 ? 6.539 -33.938 -18.641 1 97.62 404 VAL B O 1
ATOM 6993 N N . PRO B 1 405 ? 5.668 -31.938 -18.156 1 96.94 405 PRO B N 1
ATOM 6994 C CA . PRO B 1 405 ? 4.469 -32.188 -18.969 1 96.94 405 PRO B CA 1
ATOM 6995 C C . PRO B 1 405 ? 4.723 -32.031 -20.469 1 96.94 405 PRO B C 1
ATOM 6997 O O . PRO B 1 405 ? 3.799 -32.219 -21.266 1 96.94 405 PRO B O 1
ATOM 7000 N N . TYR B 1 406 ? 5.906 -31.75 -20.875 1 98.25 406 TYR B N 1
ATOM 7001 C CA . TYR B 1 406 ? 6.293 -31.531 -22.266 1 98.25 406 TYR B CA 1
ATOM 7002 C C . TYR B 1 406 ? 7.328 -32.562 -22.703 1 98.25 406 TYR B C 1
ATOM 7004 O O . TYR B 1 406 ? 7.93 -33.25 -21.859 1 98.25 406 TYR B O 1
ATOM 7012 N N . ASP B 1 407 ? 7.5 -32.625 -23.984 1 97.69 407 ASP B N 1
ATOM 7013 C CA . ASP B 1 407 ? 8.43 -33.594 -24.531 1 97.69 407 ASP B CA 1
ATOM 7014 C C . ASP B 1 407 ? 9.875 -33.156 -24.344 1 97.69 407 ASP B C 1
ATOM 7016 O O . ASP B 1 407 ? 10.172 -31.953 -24.406 1 97.69 407 ASP B O 1
ATOM 7020 N N . ILE B 1 408 ? 10.711 -34 -24.109 1 96.81 408 ILE B N 1
ATOM 7021 C CA . ILE B 1 408 ? 12.156 -33.844 -24.094 1 96.81 408 ILE B CA 1
ATOM 7022 C C . ILE B 1 408 ? 12.789 -34.781 -25.125 1 96.81 408 ILE B C 1
ATOM 7024 O O . ILE B 1 408 ? 12.602 -36 -25.062 1 96.81 408 ILE B O 1
ATOM 7028 N N . PRO B 1 409 ? 13.648 -34.344 -26.109 1 96.44 409 PRO B N 1
ATOM 7029 C CA . PRO B 1 409 ? 14.047 -32.938 -26.219 1 96.44 409 PRO B CA 1
ATOM 7030 C C . PRO B 1 409 ? 12.883 -32 -26.594 1 96.44 409 PRO B C 1
ATOM 7032 O O . PRO B 1 409 ? 11.914 -32.469 -27.219 1 96.44 409 PRO B O 1
ATOM 7035 N N . LEU B 1 410 ? 13.016 -30.781 -26.266 1 98.12 410 LEU B N 1
ATOM 7036 C CA . LEU B 1 410 ? 12 -29.781 -26.562 1 98.12 410 LEU B CA 1
ATOM 7037 C C . LEU B 1 410 ? 11.883 -29.547 -28.078 1 98.12 410 LEU B C 1
ATOM 7039 O O . LEU B 1 410 ? 12.844 -29.781 -28.812 1 98.12 410 LEU B O 1
ATOM 7043 N N . VAL B 1 411 ? 10.742 -29.109 -28.453 1 97.19 411 VAL B N 1
ATOM 7044 C CA . VAL B 1 411 ? 10.484 -28.859 -29.875 1 97.19 411 VAL B CA 1
ATOM 7045 C C . VAL B 1 411 ? 10.656 -27.375 -30.172 1 97.19 411 VAL B C 1
ATOM 7047 O O . VAL B 1 411 ? 9.945 -26.531 -29.625 1 97.19 411 VAL B O 1
ATOM 7050 N N . LYS B 1 412 ? 11.492 -27.047 -31.078 1 95.75 412 LYS B N 1
ATOM 7051 C CA . LYS B 1 412 ? 11.766 -25.656 -31.453 1 95.75 412 LYS B CA 1
ATOM 7052 C C . LYS B 1 412 ? 10.695 -25.125 -32.406 1 95.75 412 LYS B C 1
ATOM 7054 O O . LYS B 1 412 ? 10.047 -25.891 -33.125 1 95.75 412 LYS B O 1
ATOM 7059 N N . TYR B 1 413 ? 10.547 -23.828 -32.406 1 95.06 413 TYR B N 1
ATOM 7060 C CA . TYR B 1 413 ? 9.75 -23.156 -33.406 1 95.06 413 TYR B CA 1
ATOM 7061 C C . TYR B 1 413 ? 10.383 -23.297 -34.781 1 95.06 413 TYR B C 1
ATOM 7063 O O . TYR B 1 413 ? 11.586 -23.094 -34.969 1 95.06 413 TYR B O 1
ATOM 7071 N N . GLN B 1 414 ? 9.57 -23.641 -35.625 1 91.69 414 GLN B N 1
ATOM 7072 C CA . GLN B 1 414 ? 10.039 -23.594 -37 1 91.69 414 GLN B CA 1
ATOM 7073 C C . GLN B 1 414 ? 10 -22.172 -37.562 1 91.69 414 GLN B C 1
ATOM 7075 O O . GLN B 1 414 ? 9.32 -21.297 -37 1 91.69 414 GLN B O 1
ATOM 7080 N N . SER B 1 415 ? 10.672 -21.984 -38.688 1 90.31 415 SER B N 1
ATOM 7081 C CA . SER B 1 415 ? 10.852 -20.641 -39.25 1 90.31 415 SER B CA 1
ATOM 7082 C C . SER B 1 415 ? 9.516 -20.031 -39.656 1 90.31 415 SER B C 1
ATOM 7084 O O . SER B 1 415 ? 9.367 -18.797 -39.656 1 90.31 415 SER B O 1
ATOM 7086 N N . ASP B 1 416 ? 8.617 -20.859 -39.938 1 91.06 416 ASP B N 1
ATOM 7087 C CA . ASP B 1 416 ? 7.344 -20.344 -40.438 1 91.06 416 ASP B CA 1
ATOM 7088 C C . ASP B 1 416 ? 6.312 -20.25 -39.312 1 91.06 416 ASP B C 1
ATOM 7090 O O . ASP B 1 416 ? 5.164 -19.875 -39.562 1 91.06 416 ASP B O 1
ATOM 7094 N N . GLN B 1 417 ? 6.727 -20.594 -38.219 1 92.69 417 GLN B N 1
ATOM 7095 C CA . GLN B 1 417 ? 5.793 -20.578 -37.094 1 92.69 417 GLN B CA 1
ATOM 7096 C C . GLN B 1 417 ? 5.926 -19.281 -36.281 1 92.69 417 GLN B C 1
ATOM 7098 O O . GLN B 1 417 ? 7.02 -18.734 -36.156 1 92.69 417 GLN B O 1
ATOM 7103 N N . LYS B 1 418 ? 4.723 -18.875 -35.844 1 94.56 418 LYS B N 1
ATOM 7104 C CA . LYS B 1 418 ? 4.672 -17.641 -35.031 1 94.56 418 LYS B CA 1
ATOM 7105 C C . LYS B 1 418 ? 4.148 -17.922 -33.625 1 94.56 418 LYS B C 1
ATOM 7107 O O . LYS B 1 418 ? 3.322 -18.828 -33.438 1 94.56 418 LYS B O 1
ATOM 7112 N N . ILE B 1 419 ? 4.625 -17.094 -32.75 1 97.44 419 ILE B N 1
ATOM 7113 C CA . ILE B 1 419 ? 4.105 -17.156 -31.375 1 97.44 419 ILE B CA 1
ATOM 7114 C C . ILE B 1 419 ? 2.65 -16.703 -31.359 1 97.44 419 ILE B C 1
ATOM 7116 O O . ILE B 1 419 ? 2.262 -15.812 -32.125 1 97.44 419 ILE B O 1
ATOM 7120 N N . TRP B 1 420 ? 1.839 -17.266 -30.562 1 98 420 TRP B N 1
ATOM 7121 C CA . TRP B 1 420 ? 0.461 -16.828 -30.359 1 98 420 TRP B CA 1
ATOM 7122 C C . TRP B 1 420 ? 0.417 -15.453 -29.703 1 98 420 TRP B C 1
ATOM 7124 O O . TRP B 1 420 ? 1.116 -15.203 -28.719 1 98 420 TRP B O 1
ATOM 7134 N N . THR B 1 421 ? -0.37 -14.531 -30.25 1 97.62 421 THR B N 1
ATOM 7135 C CA . THR B 1 421 ? -0.702 -13.242 -29.656 1 97.62 421 THR B CA 1
ATOM 7136 C C . THR B 1 421 ? -2.213 -13.086 -29.516 1 97.62 421 THR B C 1
ATOM 7138 O O . THR B 1 421 ? -2.965 -13.414 -30.438 1 97.62 421 THR B O 1
ATOM 7141 N N . MET B 1 422 ? -2.631 -12.578 -28.438 1 95.81 422 MET B N 1
ATOM 7142 C CA . MET B 1 422 ? -4.051 -12.609 -28.094 1 95.81 422 MET B CA 1
ATOM 7143 C C . MET B 1 422 ? -4.777 -11.398 -28.656 1 95.81 422 MET B C 1
ATOM 7145 O O . MET B 1 422 ? -5.984 -11.445 -28.891 1 95.81 422 MET B O 1
ATOM 7149 N N . ASN B 1 423 ? -4.086 -10.305 -28.875 1 95.25 423 ASN B N 1
ATOM 7150 C CA . ASN B 1 423 ? -4.801 -9.062 -29.156 1 95.25 423 ASN B CA 1
ATOM 7151 C C . ASN B 1 423 ? -4.621 -8.625 -30.609 1 95.25 423 ASN B C 1
ATOM 7153 O O . ASN B 1 423 ? -4.426 -7.441 -30.875 1 95.25 423 ASN B O 1
ATOM 7157 N N . GLU B 1 424 ? -4.547 -9.508 -31.516 1 95.25 424 GLU B N 1
ATOM 7158 C CA . GLU B 1 424 ? -4.578 -9.266 -32.969 1 95.25 424 GLU B CA 1
ATOM 7159 C C . GLU B 1 424 ? -5.395 -10.336 -33.688 1 95.25 424 GLU B C 1
ATOM 7161 O O . GLU B 1 424 ? -5.668 -11.398 -33.125 1 95.25 424 GLU B O 1
ATOM 7166 N N . ASN B 1 425 ? -5.785 -10.039 -34.938 1 94.62 425 ASN B N 1
ATOM 7167 C CA . ASN B 1 425 ? -6.551 -10.984 -35.75 1 94.62 425 ASN B CA 1
ATOM 7168 C C . ASN B 1 425 ? -5.672 -12.109 -36.281 1 94.62 425 ASN B C 1
ATOM 7170 O O . ASN B 1 425 ? -4.508 -11.891 -36.594 1 94.62 425 ASN B O 1
ATOM 7174 N N . HIS B 1 426 ? -6.234 -13.32 -36.25 1 96.56 426 HIS B N 1
ATOM 7175 C CA . HIS B 1 426 ? -5.672 -14.484 -36.938 1 96.56 426 HIS B CA 1
ATOM 7176 C C . HIS B 1 426 ? -6.668 -15.078 -37.938 1 96.56 426 HIS B C 1
ATOM 7178 O O . HIS B 1 426 ? -7.645 -15.711 -37.531 1 96.56 426 HIS B O 1
ATOM 7184 N N . THR B 1 427 ? -6.289 -14.945 -39.156 1 95.25 427 THR B N 1
ATOM 7185 C CA . THR B 1 427 ? -7.266 -15.258 -40.219 1 95.25 427 THR B CA 1
ATOM 7186 C C . THR B 1 427 ? -7.172 -16.719 -40.625 1 95.25 427 THR B C 1
ATOM 7188 O O . THR B 1 427 ? -8.07 -17.25 -41.281 1 95.25 427 THR B O 1
ATOM 7191 N N . GLU B 1 428 ? -6.059 -17.375 -40.281 1 95.5 428 GLU B N 1
ATOM 7192 C CA . GLU B 1 428 ? -6.012 -18.828 -40.5 1 95.5 428 GLU B CA 1
ATOM 7193 C C . GLU B 1 428 ? -7.09 -19.547 -39.719 1 95.5 428 GLU B C 1
ATOM 7195 O O . GLU B 1 428 ? -7.246 -19.297 -38.5 1 95.5 428 GLU B O 1
ATOM 7200 N N . VAL B 1 429 ? -7.746 -20.453 -40.281 1 96.56 429 VAL B N 1
ATOM 7201 C CA . VAL B 1 429 ? -8.844 -21.125 -39.625 1 96.56 429 VAL B CA 1
ATOM 7202 C C . VAL B 1 429 ? -8.297 -22.141 -38.625 1 96.56 429 VAL B C 1
ATOM 7204 O O . VAL B 1 429 ? -7.266 -22.766 -38.875 1 96.56 429 VAL B O 1
ATOM 7207 N N . ASP B 1 430 ? -9 -22.312 -37.562 1 97.56 430 ASP B N 1
ATOM 7208 C CA . ASP B 1 430 ? -8.594 -23.312 -36.562 1 97.56 430 ASP B CA 1
ATOM 7209 C C . ASP B 1 430 ? -9.219 -24.672 -36.875 1 97.56 430 ASP B C 1
ATOM 7211 O O . ASP B 1 430 ? -9.789 -24.859 -37.938 1 97.56 430 ASP B O 1
ATOM 7215 N N . CYS B 1 431 ? -9.023 -25.672 -36.062 1 97.31 431 CYS B N 1
ATOM 7216 C CA . CYS B 1 431 ? -9.453 -27.047 -36.312 1 97.31 431 CYS B CA 1
ATOM 7217 C C . CYS B 1 431 ? -10.977 -27.141 -36.312 1 97.31 431 CYS B C 1
ATOM 7219 O O . CYS B 1 431 ? -11.531 -28.156 -36.75 1 97.31 431 CYS B O 1
ATOM 7221 N N . HIS B 1 432 ? -11.656 -26.094 -35.969 1 96.44 432 HIS B N 1
ATOM 7222 C CA . HIS B 1 432 ? -13.109 -26.062 -36 1 96.44 432 HIS B CA 1
ATOM 7223 C C . HIS B 1 432 ? -13.617 -25.188 -37.125 1 96.44 432 HIS B C 1
ATOM 7225 O O . HIS B 1 432 ? -14.82 -24.922 -37.25 1 96.44 432 HIS B O 1
ATOM 7231 N N . GLY B 1 433 ? -12.734 -24.641 -37.844 1 96.06 433 GLY B N 1
ATOM 7232 C CA . GLY B 1 433 ? -13.102 -23.828 -39 1 96.06 433 GLY B CA 1
ATOM 7233 C C . GLY B 1 433 ? -13.344 -22.375 -38.625 1 96.06 433 GLY B C 1
ATOM 7234 O O . GLY B 1 433 ? -13.945 -21.641 -39.438 1 96.06 433 GLY B O 1
ATOM 7235 N N . CYS B 1 434 ? -12.859 -21.938 -37.562 1 95.06 434 CYS B N 1
ATOM 7236 C CA . CYS B 1 434 ? -13.117 -20.578 -37.094 1 95.06 434 CYS B CA 1
ATOM 7237 C C . CYS B 1 434 ? -11.883 -19.703 -37.281 1 95.06 434 CYS B C 1
ATOM 7239 O O . CYS B 1 434 ? -10.758 -20.203 -37.25 1 95.06 434 CYS B O 1
ATOM 7241 N N . LYS B 1 435 ? -12.156 -18.422 -37.469 1 95.31 435 LYS B N 1
ATOM 7242 C CA . LYS B 1 435 ? -11.109 -17.406 -37.438 1 95.31 435 LYS B CA 1
ATOM 7243 C C . LYS B 1 435 ? -11.102 -16.641 -36.125 1 95.31 435 LYS B C 1
ATOM 7245 O O . LYS B 1 435 ? -12.094 -16.656 -35.406 1 95.31 435 LYS B O 1
ATOM 7250 N N . TYR B 1 436 ? -9.961 -16.203 -35.75 1 95.94 436 TYR B N 1
ATOM 7251 C CA . TYR B 1 436 ? -9.844 -15.383 -34.562 1 95.94 436 TYR B CA 1
ATOM 7252 C C . TYR B 1 436 ? -9.867 -13.898 -34.906 1 95.94 436 TYR B C 1
ATOM 7254 O O . TYR B 1 436 ? -8.875 -13.344 -35.375 1 95.94 436 TYR B O 1
ATOM 7262 N N . ILE B 1 437 ? -11.055 -13.156 -34.625 1 92.75 437 ILE B N 1
ATOM 7263 C CA . ILE B 1 437 ? -11.25 -11.758 -34.969 1 92.75 437 ILE B CA 1
ATOM 7264 C C . ILE B 1 437 ? -11.586 -10.953 -33.719 1 92.75 437 ILE B C 1
ATOM 7266 O O . ILE B 1 437 ? -12.547 -11.273 -33.031 1 92.75 437 ILE B O 1
ATOM 7270 N N . ILE B 1 438 ? -10.695 -9.953 -33.5 1 89.19 438 ILE B N 1
ATOM 7271 C CA . ILE B 1 438 ? -10.914 -9.125 -32.344 1 89.19 438 ILE B CA 1
ATOM 7272 C C . ILE B 1 438 ? -11.719 -7.883 -32.719 1 89.19 438 ILE B C 1
ATOM 7274 O O . ILE B 1 438 ? -11.516 -7.312 -33.781 1 89.19 438 ILE B O 1
ATOM 7278 N N . GLU B 1 439 ? -12.734 -7.383 -31.969 1 78.69 439 GLU B N 1
ATOM 7279 C CA . GLU B 1 439 ? -13.508 -6.16 -32.188 1 78.69 439 GLU B CA 1
ATOM 7280 C C . GLU B 1 439 ? -12.82 -4.953 -31.562 1 78.69 439 GLU B C 1
ATOM 7282 O O . GLU B 1 439 ? -12.117 -5.082 -30.562 1 78.69 439 GLU B O 1
#

Solvent-accessible surface area (backbone atoms only — not comparable to full-atom values): 46625 Å² total; per-residue (Å²): 134,84,75,70,79,75,72,70,72,76,73,75,70,70,73,80,69,78,85,69,80,81,71,71,43,50,30,34,45,39,35,85,91,51,71,89,49,91,84,52,51,59,49,41,72,40,56,51,40,70,70,51,52,31,57,33,35,40,37,36,27,57,46,74,40,77,66,35,55,55,60,43,28,60,93,44,60,75,30,50,72,35,29,38,38,40,35,44,35,54,50,90,46,37,39,58,52,51,58,51,48,74,71,51,90,64,64,59,48,73,44,75,42,74,24,58,88,91,32,42,37,45,25,21,37,39,38,33,20,27,88,84,62,46,46,35,42,38,44,21,33,50,50,47,35,61,59,43,48,50,56,30,37,28,39,38,35,37,45,66,48,36,80,62,56,95,78,71,52,74,88,70,19,53,30,51,49,38,53,47,48,48,51,51,71,62,33,64,79,42,88,54,22,74,76,49,50,48,52,49,48,57,60,53,66,67,41,29,41,61,89,46,83,49,37,61,44,33,27,33,68,49,69,25,38,72,92,67,32,52,76,35,25,41,41,28,48,23,51,52,42,63,75,39,48,88,69,55,70,70,66,55,34,36,40,36,34,30,32,38,57,49,80,77,48,82,51,58,53,68,48,56,29,68,43,47,41,18,24,71,43,61,62,65,42,83,59,64,87,43,39,35,34,33,42,51,25,42,63,50,36,22,56,16,82,59,14,61,74,54,38,78,67,32,63,24,41,59,66,46,45,72,54,32,31,86,72,48,54,82,24,43,21,38,66,42,11,64,89,72,62,35,47,43,30,52,57,56,29,20,38,42,35,35,20,30,86,83,72,42,74,51,37,33,36,42,19,38,48,40,53,31,46,39,32,38,36,42,72,47,67,85,56,30,37,35,26,32,15,27,23,35,29,41,36,37,70,50,67,80,61,56,81,78,81,51,43,82,79,72,46,66,63,51,92,88,57,48,73,45,50,53,78,54,70,38,80,68,60,21,75,80,69,43,60,42,78,74,134,130,84,75,72,76,76,72,68,71,76,71,73,70,69,73,80,69,77,87,71,79,83,72,71,46,51,29,34,44,38,34,83,89,51,71,89,47,92,84,52,52,59,49,41,72,41,55,51,41,72,69,52,52,30,56,33,36,42,38,36,27,57,46,74,39,78,65,34,56,55,60,44,28,62,93,42,58,75,30,49,72,34,28,36,38,39,34,45,35,54,50,90,47,36,39,59,52,52,58,52,48,75,68,51,91,64,62,60,48,74,45,75,42,74,26,58,89,91,32,42,37,44,23,22,37,39,39,32,21,26,87,83,61,45,45,36,42,36,46,19,33,49,51,47,34,61,61,43,48,50,58,32,36,28,38,37,36,37,45,64,47,36,80,64,56,96,78,69,51,74,88,70,19,54,31,52,48,38,52,48,48,48,51,51,71,60,32,65,80,42,88,52,22,74,78,48,51,50,52,50,48,57,61,54,66,70,40,29,41,61,89,47,82,49,36,60,44,34,27,33,67,46,72,27,36,71,91,67,32,52,76,35,25,41,42,28,48,22,53,52,44,63,75,39,47,86,72,54,71,68,65,55,34,37,40,37,34,31,33,37,57,48,82,74,47,83,52,58,54,69,48,57,29,68,43,47,40,18,24,71,43,63,61,64,41,83,60,65,87,42,40,36,33,32,42,50,26,42,65,49,35,24,54,17,82,58,13,61,73,55,37,78,68,32,65,24,42,58,67,48,44,72,54,31,31,86,71,48,54,83,24,43,20,37,66,42,11,66,90,73,63,36,46,44,29,52,58,56,31,19,37,41,34,35,20,30,86,82,72,42,74,50,36,34,37,42,19,37,49,42,53,30,46,38,33,36,37,42,71,47,66,85,56,31,37,35,26,33,13,27,26,35,30,42,36,35,70,50,68,80,63,54,81,76,80,50,43,82,78,71,46,66,64,50,93,87,56,48,73,46,51,55,76,55,71,38,81,68,60,20,75,80,68,44,61,43,76,74,133

Foldseek 3Di:
DPPPPPPPPPPPPPPPPDLPQDDFFKAKFDAPPFDADPQGHHYFLLVVCVNQLFLAKEWQAADADPVLVCVSCVVRVNSLQHAEYEYEDAQVCVVVVVVVVVVDDDSYHYDYDHAYPPFGAHWTWMWGQHPVRKIKIKFKAAGRDDCRRHFAIMMIGIDIFAADDDPDDPVLQQALVLVLCLLCVAPVPPPCCVPPSVVVNVSSVRTGPNVDPWHKAKAHADWAAPVPPCRHFLNVLLVVCVVVVVLQDQFQAKEKEAQEADQDFLDCQAPPQPPRVCSNNVNNDRACPRAAYEAAWLQLQLAAPCGVVCLVSRAAAPVSCVRHVVRVVVRYFYFAQVVSPCSNRHHNWIKMFTADPVRDTQKMKTWNAGNDCQTRWDQDPVRITGHRYIIMIIIDRDSSNDDDRGDPVTGHDDPPIGGDHQAQWAQDHGPVRDTRDDD/DPPPPPPPPPPPPPPPPDLPQDDFFKAKFDAPPFDADPQGHHYFLLRVCVNQLFLAKEWQAADADPVLVCVSCVVRVNSLQHAEYEYEDAQVCVVVVVVVVVVDDDSYHYDYDHAYPPFGAHWTWMWGQHPVRKIKIKFKAAGRDDCRRHFAIMMIGIDIFAAADDPDDPVLQQALVLVLCLLCVAPVPPPCCVPPSVVVNVSSVRTGPNVDPWHKAKAHADWAAPVPPCRHFLNVLLVVCVVPVVLQDQFQAKEKEAQEADQDFLDCQAPPQPPRVCSNNVNSDRACPRAAYEAAWLQLQLAAPCGVNCLVSRAAAPVSCVRHVVRVQVRYFHFAQVVSPCSNRHHNWIKMFTADPVRDTQKMKTWNAGNDCQTRWDQDPVRITGHRYIIMIIIDRDSRNDDDRGDPVTGHDDPPIGGRHQAQWAQDHGPVRDTRDDD

Sequence (878 aa):
MDEEPVLKRARIKYEEGSDIKILEGMYLNKIKGIPSNDKYKSIHIKDLINNIHPQKSIFFTFYYENDFFNEIYEDHRSGMDNITLIIGVDRNIIRKVREEEENINDNIRKRYVPMEAYSTHHTKLSIFFGEDKKPHIVIGSANLNSDEWDNITQALYYVIGKEKSEGYRSEDDFFLADLIQYFETGYKNQIFYEEIIQPLIEELKVWSFLHIKDRLIFSIYGSKIPKFMKDFGMNKIKLLLEGNKEKLGLISYFVIQCSSIGFIGTSEKKWLVDSFLKSLTNEGLNSLDKLKIIYPSLDDVRNSINGYGSGYLFPYSVRNKEKQGKYIDPCLHRWSSETLKRTRYLPHIKTYTAFDSNNKPIYQFIGSQNLSKAAWGEIDGYGTFTMKNYELGIFTFDEKSMIVPYDIPLVKYQSDQKIWTMNENHTEVDCHGCKYIIEMDEEPVLKRARIKYEEGSDIKILEGMYLNKIKGIPSNDKYKSIHIKDLINNIHPQKSIFFTFYYENDFFNEIYEDHRSGMDNITLIIGVDRNIIRKVREEEENINDNIRKRYVPMEAYSTHHTKLSIFFGEDKKPHIVIGSANLNSDEWDNITQALYYVIGKEKSEGYRSEDDFFLADLIQYFETGYKNQIFYEEIIQPLIEELKVWSFLHIKDRLIFSIYGSKIPKFMKDFGMNKIKLLLEGNKEKLGLISYFVIQCSSIGFIGTSEKKWLVDSFLKSLTNEGLNSLDKLKIIYPSLDDVRNSINGYGSGYLFPYSVRNKEKQGKYIDPCLHRWSSETLKRTRYLPHIKTYTAFDSNNKPIYQFIGSQNLSKAAWGEIDGYGTFTMKNYELGIFTFDEKSMIVPYDIPLVKYQSDQKIWTMNENHTEVDCHGCKYIIE

pLDDT: mean 92.55, std 13.87, range [24.33, 98.88]

Radius of gyration: 33.29 Å; Cα contacts (8 Å, |Δi|>4): 1833; chains: 2; bounding box: 102×104×81 Å